Protein AF-A0A3A8IQX4-F1 (afdb_monomer)

Structure (mmCIF, N/CA/C/O backbone):
data_AF-A0A3A8IQX4-F1
#
_entry.id   AF-A0A3A8IQX4-F1
#
loop_
_atom_site.group_PDB
_atom_site.id
_atom_site.type_symbol
_atom_site.label_atom_id
_atom_site.label_alt_id
_atom_site.label_comp_id
_atom_site.label_asym_id
_atom_site.label_entity_id
_atom_site.label_seq_id
_atom_site.pdbx_PDB_ins_code
_atom_site.Cartn_x
_atom_site.Cartn_y
_atom_site.Cartn_z
_atom_site.occupancy
_atom_site.B_iso_or_equiv
_atom_site.auth_seq_id
_atom_site.auth_comp_id
_atom_site.auth_asym_id
_atom_site.auth_atom_id
_atom_site.pdbx_PDB_model_num
ATOM 1 N N . MET A 1 1 ? 31.717 -10.040 -6.404 1.00 79.94 1 MET A N 1
ATOM 2 C CA . MET A 1 1 ? 31.669 -9.132 -7.566 1.00 79.94 1 MET A CA 1
ATOM 3 C C . MET A 1 1 ? 30.307 -8.469 -7.571 1.00 79.94 1 MET A C 1
ATOM 5 O O . MET A 1 1 ? 29.307 -9.179 -7.585 1.00 79.94 1 MET A O 1
ATOM 9 N N . ARG A 1 2 ? 30.275 -7.143 -7.497 1.00 85.38 2 ARG A N 1
ATOM 10 C CA . ARG A 1 2 ? 29.082 -6.308 -7.491 1.00 85.38 2 ARG A CA 1
ATOM 11 C C . ARG A 1 2 ? 28.841 -5.728 -8.873 1.00 85.38 2 ARG A C 1
ATOM 13 O O . ARG A 1 2 ? 29.703 -5.045 -9.426 1.00 85.38 2 ARG A O 1
ATOM 20 N N . ILE A 1 3 ? 27.670 -6.006 -9.418 1.00 89.81 3 ILE A N 1
ATOM 21 C CA . ILE A 1 3 ? 27.267 -5.597 -10.757 1.00 89.81 3 ILE A CA 1
ATOM 22 C C . ILE A 1 3 ? 26.217 -4.508 -10.601 1.00 89.81 3 ILE A C 1
ATOM 24 O O . ILE A 1 3 ? 25.233 -4.714 -9.896 1.00 89.81 3 ILE A O 1
ATOM 28 N N . LEU A 1 4 ? 26.407 -3.372 -11.266 1.00 90.81 4 LEU A N 1
ATOM 29 C CA . LEU A 1 4 ? 25.441 -2.276 -11.253 1.00 90.81 4 LEU A CA 1
ATOM 30 C C . LEU A 1 4 ? 25.003 -1.938 -12.675 1.00 90.81 4 LEU A C 1
ATOM 32 O O . LEU A 1 4 ? 25.847 -1.746 -13.548 1.00 90.81 4 LEU A O 1
ATOM 36 N N . SER A 1 5 ? 23.698 -1.801 -12.910 1.00 88.44 5 SER A N 1
ATOM 37 C CA . SER A 1 5 ? 23.203 -1.213 -14.157 1.00 88.44 5 SER A CA 1
ATOM 38 C C . SER A 1 5 ? 21.914 -0.417 -13.974 1.00 88.44 5 SER A C 1
ATOM 40 O O . SER A 1 5 ? 21.082 -0.736 -13.127 1.00 88.44 5 SER A O 1
ATOM 42 N N . GLY A 1 6 ? 21.748 0.621 -14.791 1.00 88.44 6 GLY A N 1
ATOM 43 C CA . GLY A 1 6 ? 20.596 1.515 -14.767 1.00 88.44 6 GLY A CA 1
ATOM 44 C C . GLY A 1 6 ? 19.804 1.462 -16.068 1.00 88.44 6 GLY A C 1
ATOM 45 O O . GLY A 1 6 ? 20.374 1.371 -17.155 1.00 88.44 6 GLY A O 1
ATOM 46 N N . VAL A 1 7 ? 18.480 1.572 -15.968 1.00 87.88 7 VAL A N 1
ATOM 47 C CA . VAL A 1 7 ? 17.573 1.655 -17.119 1.00 87.88 7 VAL A CA 1
ATOM 48 C C . VAL A 1 7 ? 16.705 2.903 -17.035 1.00 87.88 7 VAL A C 1
ATOM 50 O O . VAL A 1 7 ? 16.004 3.141 -16.056 1.00 87.88 7 VAL A O 1
ATOM 53 N N . GLN A 1 8 ? 16.744 3.728 -18.077 1.00 89.69 8 GLN A N 1
ATOM 54 C CA . GLN A 1 8 ? 15.989 4.978 -18.109 1.00 89.69 8 GLN A CA 1
ATOM 55 C C . GLN A 1 8 ? 14.505 4.722 -18.414 1.00 89.69 8 GLN A C 1
ATOM 57 O O . GLN A 1 8 ? 14.168 4.123 -19.439 1.00 89.69 8 GLN A O 1
ATOM 62 N N . SER A 1 9 ? 13.605 5.245 -17.576 1.00 87.44 9 SER A N 1
ATOM 63 C CA . SER A 1 9 ? 12.144 5.180 -17.751 1.00 87.44 9 SER A CA 1
ATOM 64 C C . SER A 1 9 ? 11.607 6.249 -18.722 1.00 87.44 9 SER A C 1
ATOM 66 O O . SER A 1 9 ? 10.630 6.934 -18.452 1.00 87.44 9 SER A O 1
ATOM 68 N N . SER A 1 10 ? 12.246 6.413 -19.886 1.00 83.44 10 SER A N 1
ATOM 69 C CA . SER A 1 10 ? 11.900 7.444 -20.887 1.00 83.44 10 SER A CA 1
ATOM 70 C C . SER A 1 10 ? 10.901 6.984 -21.962 1.00 83.44 10 SER A C 1
ATOM 72 O O . SER A 1 10 ? 10.712 7.643 -22.981 1.00 83.44 10 SER A O 1
ATOM 74 N N . GLY A 1 11 ? 10.287 5.811 -21.787 1.00 84.75 11 GLY A N 1
ATOM 75 C CA . GLY A 1 11 ? 9.193 5.316 -22.629 1.00 84.75 11 GLY A CA 1
ATOM 76 C C . GLY A 1 11 ? 9.016 3.802 -22.523 1.00 84.75 11 GLY A C 1
ATOM 77 O O . GLY A 1 11 ? 9.846 3.126 -21.909 1.00 84.75 11 GLY A O 1
ATOM 78 N N . ARG A 1 12 ? 8.013 3.263 -23.216 1.00 85.81 12 ARG A N 1
ATOM 79 C CA . ARG A 1 12 ? 7.704 1.824 -23.211 1.00 85.81 12 ARG A CA 1
ATOM 80 C C . ARG A 1 12 ? 8.840 0.956 -23.741 1.00 85.81 12 ARG A C 1
ATOM 82 O O . ARG A 1 12 ? 9.454 1.275 -24.763 1.00 85.81 12 ARG A O 1
ATOM 89 N N . LEU A 1 13 ? 9.138 -0.139 -23.052 1.00 89.94 13 LEU A N 1
ATOM 90 C CA . LEU A 1 13 ? 10.267 -1.005 -23.395 1.00 89.94 13 LEU A CA 1
ATOM 91 C C . LEU A 1 13 ? 9.934 -1.904 -24.602 1.00 89.94 13 LEU A C 1
ATOM 93 O O . LEU A 1 13 ? 8.831 -2.435 -24.741 1.00 89.94 13 LEU A O 1
ATOM 97 N N . HIS A 1 14 ? 10.901 -2.051 -25.507 1.00 91.88 14 HIS A N 1
ATOM 98 C CA . HIS A 1 14 ? 10.761 -2.758 -26.784 1.00 91.88 14 HIS A CA 1
ATOM 99 C C . HIS A 1 14 ? 11.843 -3.832 -26.968 1.00 91.88 14 HIS A C 1
ATOM 101 O O . HIS A 1 14 ? 12.824 -3.869 -26.225 1.00 91.88 14 HIS A O 1
ATOM 107 N N . ILE A 1 15 ? 11.713 -4.691 -27.988 1.00 91.81 15 ILE A N 1
ATOM 108 C CA . ILE A 1 15 ? 12.659 -5.807 -28.214 1.00 91.81 15 ILE A CA 1
ATOM 109 C C . ILE A 1 15 ? 14.114 -5.343 -28.364 1.00 91.81 15 ILE A C 1
ATOM 111 O O . ILE A 1 15 ? 15.032 -6.035 -27.934 1.00 91.81 15 ILE A O 1
ATOM 115 N N . GLY A 1 16 ? 14.327 -4.141 -28.911 1.00 88.31 16 GLY A N 1
ATOM 116 C CA . GLY A 1 16 ? 15.653 -3.524 -28.969 1.00 88.31 16 GLY A CA 1
ATOM 117 C C . GLY A 1 16 ? 16.287 -3.310 -27.588 1.00 88.31 16 GLY A C 1
ATOM 118 O O . GLY A 1 16 ? 17.483 -3.530 -27.440 1.00 88.31 16 GLY A O 1
ATOM 119 N N . ASN A 1 17 ? 15.502 -2.948 -26.563 1.00 87.56 17 ASN A N 1
ATOM 120 C CA . ASN A 1 17 ? 15.999 -2.860 -25.186 1.00 87.56 17 ASN A CA 1
ATOM 121 C C . ASN A 1 17 ? 16.310 -4.253 -24.625 1.00 87.56 17 ASN A C 1
ATOM 123 O O . ASN A 1 17 ? 17.334 -4.437 -23.969 1.00 87.56 17 ASN A O 1
ATOM 127 N N . TYR A 1 18 ? 15.451 -5.235 -24.919 1.00 88.56 18 TYR A N 1
ATOM 128 C CA . TYR A 1 18 ? 15.611 -6.601 -24.430 1.00 88.56 18 TYR A CA 1
ATOM 129 C C . TYR A 1 18 ? 16.909 -7.254 -24.914 1.00 88.56 18 TYR A C 1
ATOM 131 O O . TYR A 1 18 ? 17.736 -7.639 -24.092 1.00 88.56 18 TYR A O 1
ATOM 139 N N . TYR A 1 19 ? 17.112 -7.335 -26.232 1.00 85.56 19 TYR A N 1
ATOM 140 C CA . TYR A 1 19 ? 18.312 -7.955 -26.808 1.00 85.56 19 TYR A CA 1
ATOM 141 C C . TYR A 1 19 ? 19.565 -7.086 -26.657 1.00 85.56 19 TYR A C 1
ATOM 143 O O . TYR A 1 19 ? 20.674 -7.616 -26.616 1.00 85.56 19 TYR A O 1
ATOM 151 N N . GLY A 1 20 ? 19.390 -5.765 -26.569 1.00 78.38 20 GLY A N 1
ATOM 152 C CA . GLY A 1 20 ? 20.499 -4.829 -26.436 1.00 78.38 20 GLY A CA 1
ATOM 153 C C . GLY A 1 20 ? 21.107 -4.759 -25.036 1.00 78.38 20 GLY A C 1
ATOM 154 O O . GLY A 1 20 ? 22.276 -4.410 -24.938 1.00 78.38 20 GLY A O 1
ATOM 155 N N . ALA A 1 21 ? 20.338 -5.044 -23.977 1.00 78.69 21 ALA A N 1
ATOM 156 C CA . ALA A 1 21 ? 20.827 -4.909 -22.601 1.00 78.69 21 ALA A CA 1
ATOM 157 C C . ALA A 1 21 ? 20.074 -5.759 -21.560 1.00 78.69 21 ALA A C 1
ATOM 159 O O . ALA A 1 21 ? 20.694 -6.386 -20.699 1.00 78.69 21 ALA A O 1
ATOM 160 N N . MET A 1 22 ? 18.733 -5.770 -21.587 1.00 85.62 22 MET A N 1
ATOM 161 C CA . MET A 1 22 ? 17.961 -6.295 -20.448 1.00 85.62 22 MET A CA 1
ATOM 162 C C . MET A 1 22 ? 18.112 -7.806 -20.265 1.00 85.62 22 MET A C 1
ATOM 164 O O . MET A 1 22 ? 18.163 -8.278 -19.131 1.00 85.62 22 MET A O 1
ATOM 168 N N . ARG A 1 23 ? 18.188 -8.568 -21.364 1.00 85.94 23 ARG A N 1
ATOM 169 C CA . ARG A 1 23 ? 18.352 -10.027 -21.320 1.00 85.94 23 ARG A CA 1
ATOM 170 C C . ARG A 1 23 ? 19.614 -10.409 -20.556 1.00 85.94 23 ARG A C 1
ATOM 172 O O . ARG A 1 23 ? 19.587 -11.328 -19.745 1.00 85.94 23 ARG A O 1
ATOM 179 N N . GLN A 1 24 ? 20.703 -9.690 -20.802 1.00 79.88 24 GLN A N 1
ATOM 180 C CA . GLN A 1 24 ? 21.977 -9.908 -20.137 1.00 79.88 24 GLN A CA 1
ATOM 181 C C . GLN A 1 24 ? 21.874 -9.564 -18.647 1.00 79.88 24 GLN A C 1
ATOM 183 O O . GLN A 1 24 ? 22.411 -10.293 -17.826 1.00 79.88 24 GLN A O 1
ATOM 188 N N . PHE A 1 25 ? 21.142 -8.512 -18.267 1.00 83.19 25 PHE A N 1
ATOM 189 C CA . PHE A 1 25 ? 20.967 -8.163 -16.849 1.00 83.19 25 PHE A CA 1
ATOM 190 C C . PHE A 1 25 ? 20.213 -9.256 -16.090 1.00 83.19 25 PHE A C 1
ATOM 192 O O . PHE A 1 25 ? 20.651 -9.682 -15.029 1.00 83.19 25 PHE A O 1
ATOM 199 N N . VAL A 1 26 ? 19.148 -9.799 -16.683 1.00 84.44 26 VAL A N 1
ATOM 200 C CA . VAL A 1 26 ? 18.434 -10.950 -16.110 1.00 84.44 26 VAL A CA 1
ATOM 201 C C . VAL A 1 26 ? 19.350 -12.177 -15.988 1.00 84.44 26 VAL A C 1
ATOM 203 O O . VAL A 1 26 ? 19.174 -12.967 -15.076 1.00 84.44 26 VAL A O 1
ATOM 206 N N . GLN A 1 27 ? 20.355 -12.349 -16.847 1.00 85.19 27 GLN A N 1
ATOM 207 C CA . GLN A 1 27 ? 21.321 -13.454 -16.733 1.00 85.19 27 GLN A CA 1
ATOM 208 C C . GLN A 1 27 ? 22.434 -13.194 -15.704 1.00 85.19 27 GLN A C 1
ATOM 210 O O . GLN A 1 27 ? 22.958 -14.130 -15.104 1.00 85.19 27 GLN A O 1
ATOM 215 N N . LEU A 1 28 ? 22.817 -11.931 -15.503 1.00 85.75 28 LEU A N 1
ATOM 216 C CA . LEU A 1 28 ? 23.880 -11.537 -14.575 1.00 85.75 28 LEU A CA 1
ATOM 217 C C . LEU A 1 28 ? 23.445 -11.614 -13.104 1.00 85.75 28 LEU A C 1
ATOM 219 O O . LEU A 1 28 ? 24.315 -11.665 -12.235 1.00 85.75 28 LEU A O 1
ATOM 223 N N . GLN A 1 29 ? 22.138 -11.684 -12.824 1.00 85.62 29 GLN A N 1
ATOM 224 C CA . GLN A 1 29 ? 21.617 -11.832 -11.459 1.00 85.62 29 GLN A CA 1
ATOM 225 C C . GLN A 1 29 ? 22.135 -13.090 -10.735 1.00 85.62 29 GLN A C 1
ATOM 227 O O . GLN A 1 29 ? 22.175 -13.110 -9.513 1.00 85.62 29 GLN A O 1
ATOM 232 N N . ASP A 1 30 ? 22.560 -14.124 -11.471 1.00 84.69 30 ASP A N 1
ATOM 233 C CA . ASP A 1 30 ? 23.095 -15.369 -10.902 1.00 84.69 30 ASP A CA 1
ATOM 234 C C . ASP A 1 30 ? 24.634 -15.356 -10.725 1.00 84.69 30 ASP A C 1
ATOM 236 O O . ASP A 1 30 ? 25.218 -16.359 -10.320 1.00 84.69 30 ASP A O 1
ATOM 240 N N . GLN A 1 31 ? 25.322 -14.248 -11.045 1.00 82.25 31 GLN A N 1
ATOM 241 C CA . GLN A 1 31 ? 26.796 -14.182 -11.117 1.00 82.25 31 GLN A CA 1
ATOM 242 C C . GLN A 1 31 ? 27.455 -13.308 -10.032 1.00 82.25 31 GLN A C 1
ATOM 244 O O . GLN A 1 31 ? 28.685 -13.215 -9.976 1.00 82.25 31 GLN A O 1
ATOM 249 N N . GLY A 1 32 ? 26.676 -12.653 -9.168 1.00 76.19 32 GLY A N 1
ATOM 250 C CA . GLY A 1 32 ? 27.198 -11.783 -8.115 1.00 76.19 32 GLY A CA 1
ATOM 251 C C . GLY A 1 32 ? 26.120 -10.955 -7.418 1.00 76.19 32 GLY A C 1
ATOM 252 O O . GLY A 1 32 ? 24.932 -11.207 -7.583 1.00 76.19 32 GLY A O 1
ATOM 253 N N . GLU A 1 33 ? 26.540 -9.944 -6.653 1.00 82.19 33 GLU A N 1
ATOM 254 C CA . GLU A 1 33 ? 25.617 -8.975 -6.049 1.00 82.19 33 GLU A CA 1
ATOM 255 C C . GLU A 1 33 ? 25.094 -8.041 -7.145 1.00 82.19 33 GLU A C 1
ATOM 257 O O . GLU A 1 33 ? 25.796 -7.123 -7.581 1.00 82.19 33 GLU A O 1
ATOM 262 N N . ALA A 1 34 ? 23.887 -8.311 -7.631 1.00 85.94 34 ALA A N 1
ATOM 263 C CA . ALA A 1 34 ? 23.292 -7.588 -8.741 1.00 85.94 34 ALA A CA 1
ATOM 264 C C . ALA A 1 34 ? 22.399 -6.439 -8.252 1.00 85.94 34 ALA A C 1
ATOM 266 O O . ALA A 1 34 ? 21.385 -6.660 -7.590 1.00 85.94 34 ALA A O 1
ATOM 267 N N . TYR A 1 35 ? 22.770 -5.215 -8.623 1.00 86.75 35 TYR A N 1
ATOM 268 C CA . TYR A 1 35 ? 22.029 -3.989 -8.356 1.00 86.75 35 TYR A CA 1
ATOM 269 C C . TYR A 1 35 ? 21.531 -3.398 -9.673 1.00 86.75 35 TYR A C 1
ATOM 271 O O . TYR A 1 35 ? 22.310 -3.011 -10.548 1.00 86.75 35 TYR A O 1
ATOM 279 N N . TYR A 1 36 ? 20.217 -3.302 -9.809 1.00 89.19 36 TYR A N 1
ATOM 280 C CA . TYR A 1 36 ? 19.560 -2.713 -10.963 1.00 89.19 36 TYR A CA 1
ATOM 281 C C . TYR A 1 36 ? 18.672 -1.565 -10.522 1.00 89.19 36 TYR A C 1
ATOM 283 O O . TYR A 1 36 ? 17.944 -1.676 -9.537 1.00 89.19 36 TYR A O 1
ATOM 291 N N . PHE A 1 37 ? 18.697 -0.464 -11.266 1.00 88.31 37 PHE A N 1
ATOM 292 C CA . PHE A 1 37 ? 17.878 0.687 -10.916 1.00 88.31 37 PHE A CA 1
ATOM 293 C C . PHE A 1 37 ? 17.123 1.283 -12.090 1.00 88.31 37 PHE A C 1
ATOM 295 O O . PHE A 1 37 ? 17.613 1.355 -13.219 1.00 88.31 37 PHE A O 1
ATOM 302 N N . ILE A 1 38 ? 15.913 1.754 -11.800 1.00 92.56 38 ILE A N 1
ATOM 303 C CA . ILE A 1 38 ? 15.124 2.563 -12.719 1.00 92.56 38 ILE A CA 1
ATOM 304 C C . ILE A 1 38 ? 15.615 4.005 -12.606 1.00 92.56 38 ILE A C 1
ATOM 306 O O . ILE A 1 38 ? 15.347 4.686 -11.617 1.00 92.56 38 ILE A O 1
ATOM 310 N N . ALA A 1 39 ? 16.346 4.461 -13.621 1.00 94.06 39 ALA A N 1
ATOM 311 C CA . ALA A 1 39 ? 16.978 5.773 -13.723 1.00 94.06 39 ALA A CA 1
ATOM 312 C C . ALA A 1 39 ? 15.944 6.880 -14.018 1.00 94.06 39 ALA A C 1
ATOM 314 O O . ALA A 1 39 ? 15.927 7.481 -15.099 1.00 94.06 39 ALA A O 1
ATOM 315 N N . ASN A 1 40 ? 15.022 7.105 -13.078 1.00 93.38 40 ASN A N 1
ATOM 316 C CA . ASN A 1 40 ? 13.896 8.018 -13.248 1.00 93.38 40 ASN A CA 1
ATOM 317 C C . ASN A 1 40 ? 14.264 9.502 -13.074 1.00 93.38 40 ASN A C 1
ATOM 319 O O . ASN A 1 40 ? 13.596 10.326 -13.692 1.00 93.38 40 ASN A O 1
ATOM 323 N N . TYR A 1 41 ? 15.353 9.870 -12.382 1.00 95.00 41 TYR A N 1
ATOM 324 C CA . TYR A 1 41 ? 15.871 11.246 -12.462 1.00 95.00 41 TYR A CA 1
ATOM 325 C C . TYR A 1 41 ? 16.457 11.539 -13.843 1.00 95.00 41 TYR A C 1
ATOM 327 O O . TYR A 1 41 ? 16.159 12.579 -14.428 1.00 95.00 41 TYR A O 1
ATOM 335 N N . HIS A 1 42 ? 17.206 10.598 -14.429 1.00 93.69 42 HIS A N 1
ATOM 336 C CA . HIS A 1 42 ? 17.694 10.745 -15.809 1.00 93.69 42 HIS A CA 1
ATOM 337 C C . HIS A 1 42 ? 16.549 10.852 -16.825 1.00 93.69 42 HIS A C 1
ATOM 339 O O . HIS A 1 42 ? 16.681 11.540 -17.840 1.00 93.69 42 HIS A O 1
ATOM 345 N N . ALA A 1 43 ? 15.410 10.196 -16.575 1.00 92.00 43 ALA A N 1
ATOM 346 C CA . ALA A 1 43 ? 14.222 10.283 -17.427 1.00 92.00 43 ALA A CA 1
ATOM 347 C C . ALA A 1 43 ? 13.637 11.704 -17.505 1.00 92.00 43 ALA A C 1
ATOM 349 O O . ALA A 1 43 ? 13.133 12.073 -18.569 1.00 92.00 43 ALA A O 1
ATOM 350 N N . LEU A 1 44 ? 13.787 12.525 -16.457 1.00 91.38 44 LEU A N 1
ATOM 351 C CA . LEU A 1 44 ? 13.270 13.901 -16.408 1.00 91.38 44 LEU A CA 1
ATOM 352 C C . LEU A 1 44 ? 13.893 14.830 -17.456 1.00 91.38 44 LEU A C 1
ATOM 354 O O . LEU A 1 44 ? 13.298 15.852 -17.790 1.00 91.38 44 LEU A O 1
ATOM 358 N N . ASN A 1 45 ? 15.049 14.470 -18.024 1.00 87.12 45 ASN A N 1
ATOM 359 C CA . ASN A 1 45 ? 15.644 15.195 -19.151 1.00 87.12 45 ASN A CA 1
ATOM 360 C C . ASN A 1 45 ? 14.785 15.129 -20.424 1.00 87.12 45 ASN A C 1
ATOM 362 O O . ASN A 1 45 ? 14.911 15.983 -21.296 1.00 87.12 45 ASN A O 1
ATOM 366 N N . THR A 1 46 ? 13.930 14.111 -20.547 1.00 84.00 46 THR A N 1
ATOM 367 C CA . THR A 1 46 ? 13.123 13.849 -21.751 1.00 84.00 46 THR A CA 1
ATOM 368 C C . THR A 1 46 ? 11.628 13.707 -21.472 1.00 84.00 46 THR A C 1
ATOM 370 O O . THR A 1 46 ? 10.824 14.003 -22.347 1.00 84.00 46 THR A O 1
ATOM 373 N N . VAL A 1 47 ? 11.238 13.276 -20.269 1.00 89.31 47 VAL A N 1
ATOM 374 C CA . VAL A 1 47 ? 9.839 13.104 -19.855 1.00 89.31 47 VAL A CA 1
ATOM 375 C C . VAL A 1 47 ? 9.495 14.218 -18.874 1.00 89.31 47 VAL A C 1
ATOM 377 O O . VAL A 1 47 ? 9.913 14.188 -17.720 1.00 89.31 47 VAL A O 1
ATOM 380 N N . ARG A 1 48 ? 8.768 15.230 -19.355 1.00 87.75 48 ARG A N 1
ATOM 381 C CA . ARG A 1 48 ? 8.381 16.410 -18.560 1.00 87.75 48 ARG A CA 1
ATOM 382 C C . ARG A 1 48 ? 6.975 16.307 -17.962 1.00 87.75 48 ARG A C 1
ATOM 384 O O . ARG A 1 48 ? 6.635 17.089 -17.084 1.00 87.75 48 ARG A O 1
ATOM 391 N N . GLU A 1 49 ? 6.167 15.353 -18.422 1.00 89.38 49 GLU A N 1
ATOM 392 C CA . GLU A 1 49 ? 4.819 15.124 -17.905 1.00 89.38 49 GLU A CA 1
ATOM 393 C C . GLU A 1 49 ? 4.863 14.245 -16.634 1.00 89.38 49 GLU A C 1
ATOM 395 O O . GLU A 1 49 ? 5.340 13.108 -16.709 1.00 89.38 49 GLU A O 1
ATOM 400 N N . PRO A 1 50 ? 4.362 14.721 -15.473 1.00 81.62 50 PRO A N 1
ATOM 401 C CA . PRO A 1 50 ? 4.513 14.013 -14.198 1.00 81.62 50 PRO A CA 1
ATOM 402 C C . PRO A 1 50 ? 3.845 12.636 -14.159 1.00 81.62 50 PRO A C 1
ATOM 404 O O . PRO A 1 50 ? 4.465 11.665 -13.726 1.00 81.62 50 PRO A O 1
ATOM 407 N N . LYS A 1 51 ? 2.597 12.540 -14.640 1.00 75.69 51 LYS A N 1
ATOM 408 C CA . LYS A 1 51 ? 1.840 11.278 -14.656 1.00 75.69 51 LYS A CA 1
ATOM 409 C C . LYS A 1 51 ? 2.543 10.240 -15.523 1.00 75.69 51 LYS A C 1
ATOM 411 O O . LYS A 1 51 ? 2.835 9.142 -15.059 1.00 75.69 51 LYS A O 1
ATOM 416 N N . LEU A 1 52 ? 2.937 10.643 -16.728 1.00 84.31 52 LEU A N 1
ATOM 417 C CA . LEU A 1 52 ? 3.681 9.790 -17.645 1.00 84.31 52 LEU A CA 1
ATOM 418 C C . LEU A 1 52 ? 5.021 9.324 -17.048 1.00 84.31 52 LEU A C 1
ATOM 420 O O . LEU A 1 52 ? 5.388 8.163 -17.197 1.00 84.31 52 LEU A O 1
ATOM 424 N N . ALA A 1 53 ? 5.755 10.185 -16.336 1.00 82.94 53 ALA A N 1
ATOM 425 C CA . ALA A 1 53 ? 7.011 9.797 -15.687 1.00 82.94 53 ALA A CA 1
ATOM 426 C C . ALA A 1 53 ? 6.811 8.721 -14.602 1.00 82.94 53 ALA A C 1
ATOM 428 O O . ALA A 1 53 ? 7.610 7.782 -14.496 1.00 82.94 53 ALA A O 1
ATOM 429 N N . GLN A 1 54 ? 5.739 8.831 -13.812 1.00 76.00 54 GLN A N 1
ATOM 430 C CA . GLN A 1 54 ? 5.374 7.830 -12.805 1.00 76.00 54 GLN A CA 1
ATOM 431 C C . GLN A 1 54 ? 4.958 6.508 -13.458 1.00 76.00 54 GLN A C 1
ATOM 433 O O . GLN A 1 54 ? 5.474 5.449 -13.090 1.00 76.00 54 GLN A O 1
ATOM 438 N N . GLU A 1 55 ? 4.090 6.576 -14.470 1.00 78.94 55 GLU A N 1
ATOM 439 C CA . GLU A 1 55 ? 3.628 5.418 -15.237 1.00 78.94 55 GLU A CA 1
ATOM 440 C C . GLU A 1 55 ? 4.799 4.653 -15.855 1.00 78.94 55 GLU A C 1
ATOM 442 O O . GLU A 1 55 ? 4.935 3.451 -15.633 1.00 78.94 55 GLU A O 1
ATOM 447 N N . LEU A 1 56 ? 5.703 5.347 -16.551 1.00 87.19 56 LEU A N 1
ATOM 448 C CA . LEU A 1 56 ? 6.862 4.731 -17.198 1.00 87.19 56 LEU A CA 1
ATOM 449 C C . LEU A 1 56 ? 7.855 4.136 -16.195 1.00 87.19 56 LEU A C 1
ATOM 451 O O . LEU A 1 56 ? 8.520 3.144 -16.496 1.00 87.19 56 LEU A O 1
ATOM 455 N N . THR A 1 57 ? 7.962 4.718 -15.000 1.00 84.75 57 THR A N 1
ATOM 456 C CA . THR A 1 57 ? 8.796 4.173 -13.920 1.00 84.75 57 THR A CA 1
ATOM 457 C C . THR A 1 57 ? 8.221 2.853 -13.407 1.00 84.75 57 THR A C 1
ATOM 459 O O . THR A 1 57 ? 8.952 1.865 -13.304 1.00 84.75 57 THR A O 1
ATOM 462 N N . ARG A 1 58 ? 6.906 2.804 -13.154 1.00 80.88 58 ARG A N 1
ATOM 463 C CA . ARG A 1 58 ? 6.204 1.573 -12.758 1.00 80.88 58 ARG A CA 1
ATOM 464 C C . ARG A 1 58 ? 6.260 0.520 -13.865 1.00 80.88 58 ARG A C 1
ATOM 466 O O . ARG A 1 58 ? 6.541 -0.646 -13.593 1.00 80.88 58 ARG A O 1
ATOM 473 N N . GLU A 1 59 ? 6.038 0.927 -15.111 1.00 84.00 59 GLU A N 1
ATOM 474 C CA . GLU A 1 59 ? 6.082 0.046 -16.279 1.00 84.00 59 GLU A CA 1
ATOM 475 C C . GLU A 1 59 ? 7.467 -0.587 -16.451 1.00 84.00 59 GLU A C 1
ATOM 477 O O . GLU A 1 59 ? 7.565 -1.790 -16.700 1.00 84.00 59 GLU A O 1
ATOM 482 N N . ALA A 1 60 ? 8.541 0.187 -16.266 1.00 87.81 60 ALA A N 1
ATOM 483 C CA . ALA A 1 60 ? 9.902 -0.329 -16.339 1.00 87.81 60 ALA A CA 1
ATOM 484 C C . ALA A 1 60 ? 10.158 -1.400 -15.268 1.00 87.81 60 ALA A C 1
ATOM 486 O O . ALA A 1 60 ? 10.642 -2.481 -15.603 1.00 87.81 60 ALA A O 1
ATOM 487 N N . ALA A 1 61 ? 9.768 -1.153 -14.013 1.00 85.50 61 ALA A N 1
ATOM 488 C CA . ALA A 1 61 ? 9.913 -2.133 -12.935 1.00 85.50 61 ALA A CA 1
ATOM 489 C C . ALA A 1 61 ? 9.139 -3.432 -13.227 1.00 8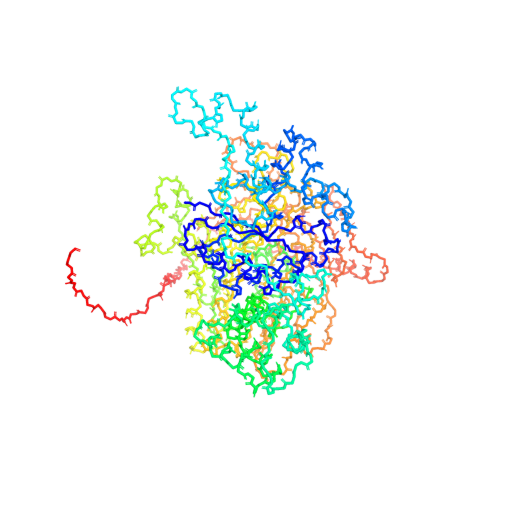5.50 61 ALA A C 1
ATOM 491 O O . ALA A 1 61 ? 9.720 -4.519 -13.209 1.00 85.50 61 ALA A O 1
ATOM 492 N N . LEU A 1 62 ? 7.858 -3.318 -13.597 1.00 83.31 62 LEU A N 1
ATOM 493 C CA . LEU A 1 62 ? 7.027 -4.465 -13.977 1.00 83.31 62 LEU A CA 1
ATOM 494 C C . LEU A 1 62 ? 7.633 -5.253 -15.138 1.00 83.31 62 LEU A C 1
ATOM 496 O O . LEU A 1 62 ? 7.592 -6.481 -15.134 1.00 83.31 62 LEU A O 1
ATOM 500 N N . THR A 1 63 ? 8.222 -4.567 -16.118 1.00 88.19 63 THR A N 1
ATOM 501 C CA . THR A 1 63 ? 8.858 -5.204 -17.275 1.00 88.19 63 THR A CA 1
ATOM 502 C C . THR A 1 63 ? 10.017 -6.102 -16.840 1.00 88.19 63 THR A C 1
ATOM 504 O O . THR A 1 63 ? 10.080 -7.247 -17.280 1.00 88.19 63 THR A O 1
ATOM 507 N N . TYR A 1 64 ? 10.901 -5.643 -15.948 1.00 86.00 64 TYR A N 1
ATOM 508 C CA . TYR A 1 64 ? 12.011 -6.468 -15.451 1.00 86.00 64 TYR A CA 1
ATOM 509 C C . TYR A 1 64 ? 11.534 -7.692 -14.668 1.00 86.00 64 TYR A C 1
ATOM 511 O O . TYR A 1 64 ? 12.007 -8.799 -14.925 1.00 86.00 64 TYR A O 1
ATOM 519 N N . LEU A 1 65 ? 10.561 -7.512 -13.772 1.00 83.31 65 LEU A N 1
ATOM 520 C CA . LEU A 1 65 ? 9.971 -8.616 -13.006 1.00 83.31 65 LEU A CA 1
ATOM 521 C C . LEU A 1 65 ? 9.314 -9.651 -13.929 1.00 83.31 65 LEU A C 1
ATOM 523 O O . LEU A 1 65 ? 9.505 -10.856 -13.774 1.00 83.31 65 LEU A O 1
ATOM 527 N N . SER A 1 66 ? 8.593 -9.175 -14.944 1.00 85.94 66 SER A N 1
ATOM 528 C CA . SER A 1 66 ? 7.926 -10.019 -15.939 1.00 85.94 66 SER A CA 1
ATOM 529 C C . SER A 1 66 ? 8.920 -10.805 -16.794 1.00 85.94 66 SER A C 1
ATOM 531 O O . SER A 1 66 ? 8.656 -11.946 -17.159 1.00 85.94 66 SER A O 1
ATOM 533 N N . LEU A 1 67 ? 10.083 -10.220 -17.093 1.00 88.12 67 LEU A N 1
ATOM 534 C CA . LEU A 1 67 ? 11.157 -10.861 -17.857 1.00 88.12 67 LEU A CA 1
ATOM 535 C C . LEU A 1 67 ? 12.006 -11.843 -17.031 1.00 88.12 67 LEU A C 1
ATOM 537 O O . LEU A 1 67 ? 12.910 -12.461 -17.591 1.00 88.12 67 LEU A O 1
ATOM 541 N N . GLY A 1 68 ? 11.715 -12.012 -15.736 1.00 83.12 68 GLY A N 1
ATOM 542 C CA . GLY A 1 68 ? 12.362 -13.008 -14.882 1.00 83.12 68 GLY A CA 1
ATOM 543 C C . GLY A 1 68 ? 13.466 -12.467 -13.977 1.00 83.12 68 GLY A C 1
ATOM 544 O O . GLY A 1 68 ? 14.261 -13.257 -13.469 1.00 83.12 68 GLY A O 1
ATOM 545 N N . LEU A 1 69 ? 13.534 -11.150 -13.756 1.00 82.50 69 LEU A N 1
ATOM 546 C CA . LEU A 1 69 ? 14.336 -10.617 -12.658 1.00 82.50 69 LEU A CA 1
ATOM 547 C C . LEU A 1 69 ? 13.711 -11.051 -11.323 1.00 82.50 69 LEU A C 1
ATOM 549 O O . LEU A 1 69 ? 12.532 -10.786 -11.082 1.00 82.50 69 LEU A O 1
ATOM 553 N N . ASP A 1 70 ? 14.488 -11.725 -10.479 1.00 79.06 70 ASP A N 1
ATOM 554 C CA . ASP A 1 70 ? 14.047 -12.233 -9.183 1.00 79.06 70 ASP A CA 1
ATOM 555 C C . ASP A 1 70 ? 14.506 -11.288 -8.055 1.00 79.06 70 ASP A C 1
ATOM 557 O O . ASP A 1 70 ? 15.712 -11.193 -7.801 1.00 79.06 70 ASP A O 1
ATOM 561 N N . PRO A 1 71 ? 13.582 -10.613 -7.338 1.00 72.75 71 PRO A N 1
ATOM 562 C CA . PRO A 1 71 ? 13.920 -9.747 -6.205 1.00 72.75 71 PRO A CA 1
ATOM 563 C C . PRO A 1 71 ? 14.650 -10.458 -5.058 1.00 72.75 71 PRO A C 1
ATOM 565 O O . PRO A 1 71 ? 15.243 -9.800 -4.207 1.00 72.75 71 PRO A O 1
ATOM 568 N N . LYS A 1 72 ? 14.615 -11.797 -5.012 1.00 72.94 72 LYS A N 1
ATOM 569 C CA . LYS A 1 72 ? 15.381 -12.589 -4.039 1.00 72.94 72 LYS A CA 1
ATOM 570 C C . LYS A 1 72 ? 16.857 -12.728 -4.417 1.00 72.94 72 LYS A C 1
ATOM 572 O O . LYS A 1 72 ? 17.663 -13.089 -3.565 1.00 72.94 72 LYS A O 1
ATOM 577 N N . LYS A 1 73 ? 17.209 -12.476 -5.680 1.00 76.75 73 LYS A N 1
ATOM 578 C CA . LYS A 1 73 ? 18.568 -12.630 -6.223 1.00 76.75 73 LYS A CA 1
ATOM 579 C C . LYS A 1 73 ? 19.220 -11.301 -6.589 1.00 76.75 73 LYS A C 1
ATOM 581 O O . LYS A 1 73 ? 20.433 -11.167 -6.472 1.00 76.75 73 LYS A O 1
ATOM 586 N N . ALA A 1 74 ? 18.426 -10.331 -7.033 1.00 79.00 74 ALA A N 1
ATOM 587 C CA . ALA A 1 74 ? 18.896 -9.015 -7.438 1.00 79.00 74 ALA A CA 1
ATOM 588 C C . ALA A 1 74 ? 18.092 -7.905 -6.763 1.00 79.00 74 ALA A C 1
ATOM 590 O O . ALA A 1 74 ? 16.874 -7.993 -6.616 1.00 79.00 74 ALA A O 1
ATOM 591 N N . VAL A 1 75 ? 18.777 -6.818 -6.421 1.00 78.75 75 VAL A N 1
ATOM 592 C CA . VAL A 1 75 ? 18.144 -5.606 -5.905 1.00 78.75 75 VAL A CA 1
ATOM 593 C C . VAL A 1 75 ? 17.644 -4.790 -7.092 1.00 78.75 75 VAL A C 1
ATOM 595 O O . VAL A 1 75 ? 18.441 -4.365 -7.926 1.00 78.75 75 VAL A O 1
ATOM 598 N N . LEU A 1 76 ? 16.333 -4.558 -7.167 1.00 83.25 76 LEU A N 1
ATOM 599 C CA . LEU A 1 76 ? 15.714 -3.637 -8.120 1.00 83.25 76 LEU A CA 1
ATOM 600 C C . LEU A 1 76 ? 15.133 -2.442 -7.364 1.00 83.25 76 LEU A C 1
ATOM 602 O O . LEU A 1 76 ? 14.273 -2.626 -6.508 1.00 83.25 76 LEU A O 1
ATOM 606 N N . PHE A 1 77 ? 15.561 -1.226 -7.694 1.00 79.06 77 PHE A N 1
ATOM 607 C CA . PHE A 1 77 ? 15.115 -0.015 -6.995 1.00 79.06 77 PHE A CA 1
ATOM 608 C C . PHE A 1 77 ? 14.896 1.170 -7.944 1.00 79.06 77 PHE A C 1
ATOM 610 O O . PHE A 1 77 ? 15.282 1.135 -9.112 1.00 79.06 77 PHE A O 1
ATOM 617 N N . ARG A 1 78 ? 14.243 2.237 -7.473 1.00 85.12 78 ARG A N 1
ATOM 618 C CA . ARG A 1 78 ? 14.106 3.491 -8.235 1.00 85.12 78 ARG A CA 1
ATOM 619 C C . ARG A 1 78 ? 15.234 4.438 -7.847 1.00 85.12 78 ARG A C 1
ATOM 621 O O . ARG A 1 78 ? 15.519 4.602 -6.668 1.00 85.12 78 ARG A O 1
ATOM 628 N N . GLN A 1 79 ? 15.834 5.108 -8.828 1.00 92.31 79 GLN A N 1
ATOM 629 C CA . GLN A 1 79 ? 16.894 6.092 -8.585 1.00 92.31 79 GLN A CA 1
ATOM 630 C C . GLN A 1 79 ? 16.433 7.193 -7.621 1.00 92.31 79 GLN A C 1
ATOM 632 O O . GLN A 1 79 ? 17.173 7.578 -6.724 1.00 92.31 79 GLN A O 1
ATOM 637 N N . SER A 1 80 ? 15.188 7.654 -7.766 1.00 86.31 80 SER A N 1
ATOM 638 C CA . SER A 1 80 ? 14.593 8.672 -6.899 1.00 86.31 80 SER A CA 1
ATOM 639 C C . SER A 1 80 ? 14.450 8.269 -5.441 1.00 86.31 80 SER A C 1
ATOM 641 O O . SER A 1 80 ? 14.254 9.155 -4.610 1.00 86.31 80 SER A O 1
ATOM 643 N N . ASP A 1 81 ? 14.494 6.975 -5.133 1.00 77.44 81 ASP A N 1
ATOM 644 C CA . ASP A 1 81 ? 14.336 6.497 -3.765 1.00 77.44 81 ASP A CA 1
ATOM 645 C C . ASP A 1 81 ? 15.660 6.610 -3.009 1.00 77.44 81 ASP A C 1
ATOM 647 O O . ASP A 1 81 ? 15.627 6.791 -1.807 1.00 77.44 81 ASP A O 1
ATOM 651 N N . VAL A 1 82 ? 16.812 6.629 -3.692 1.00 81.12 82 VAL A N 1
ATOM 652 C CA . VAL A 1 82 ? 18.140 6.773 -3.070 1.00 81.12 82 VAL A CA 1
ATOM 653 C C . VAL A 1 82 ? 18.614 8.218 -3.171 1.00 81.12 82 VAL A C 1
ATOM 655 O O . VAL A 1 82 ? 19.230 8.623 -4.155 1.00 81.12 82 VAL A O 1
ATOM 658 N N . LYS A 1 83 ? 18.287 9.036 -2.164 1.00 86.38 83 LYS A N 1
ATOM 659 C CA . LYS A 1 83 ? 18.542 10.490 -2.190 1.00 86.38 83 LYS A CA 1
ATOM 660 C C . LYS A 1 83 ? 20.032 10.833 -2.110 1.00 86.38 83 LYS A C 1
ATOM 662 O O . LYS A 1 83 ? 20.442 11.864 -2.639 1.00 86.38 83 LYS A O 1
ATOM 667 N N . GLU A 1 84 ? 20.841 9.948 -1.536 1.00 90.44 84 GLU A N 1
ATOM 668 C CA . GLU A 1 84 ? 22.299 10.056 -1.410 1.00 90.44 84 GLU A CA 1
ATOM 669 C C . GLU A 1 84 ? 22.972 10.234 -2.773 1.00 90.44 84 GLU A C 1
ATOM 671 O O . GLU A 1 84 ? 24.029 10.854 -2.876 1.00 90.44 84 GLU A O 1
ATOM 676 N N . VAL A 1 85 ? 22.344 9.753 -3.851 1.00 90.94 85 VAL A N 1
ATOM 677 C CA . VAL A 1 85 ? 22.867 9.941 -5.204 1.00 90.94 85 VAL A CA 1
ATOM 678 C C . VAL A 1 85 ? 22.867 11.406 -5.636 1.00 90.94 85 VAL A C 1
ATOM 680 O O . VAL A 1 85 ? 23.769 11.831 -6.355 1.00 90.94 85 VAL A O 1
ATOM 683 N N . ALA A 1 86 ? 21.901 12.201 -5.164 1.00 91.38 86 ALA A N 1
ATOM 684 C CA . ALA A 1 86 ? 21.839 13.634 -5.430 1.00 91.38 86 ALA A CA 1
ATOM 685 C C . ALA A 1 86 ? 22.887 14.404 -4.609 1.00 91.38 86 ALA A C 1
ATOM 687 O O . ALA A 1 86 ? 23.485 15.359 -5.109 1.00 91.38 86 ALA A O 1
ATOM 688 N N . GLU A 1 87 ? 23.153 13.963 -3.376 1.00 94.94 87 GLU A N 1
ATOM 689 C CA . GLU A 1 87 ? 24.219 14.520 -2.541 1.00 94.94 87 GLU A CA 1
ATOM 690 C C . GLU A 1 87 ? 25.600 14.223 -3.141 1.00 94.94 87 GLU A C 1
ATOM 692 O O . GLU A 1 87 ? 26.394 15.140 -3.361 1.00 94.94 87 GLU A O 1
ATOM 697 N N . LEU A 1 88 ? 25.861 12.965 -3.516 1.00 95.12 88 LEU A N 1
ATOM 698 C CA . LEU A 1 88 ? 27.108 12.582 -4.175 1.00 95.12 88 LEU A CA 1
ATOM 699 C C . LEU A 1 88 ? 27.268 13.267 -5.539 1.00 95.12 88 LEU A C 1
ATOM 701 O O . LEU A 1 88 ? 28.376 13.665 -5.888 1.00 95.12 88 LEU A O 1
ATOM 705 N N . TYR A 1 89 ? 26.184 13.459 -6.293 1.00 97.50 89 TYR A N 1
ATOM 706 C CA . TYR A 1 89 ? 26.187 14.244 -7.530 1.00 97.50 89 TYR A CA 1
ATOM 707 C C . TYR A 1 89 ? 26.726 15.664 -7.311 1.00 97.50 89 TYR A C 1
ATOM 709 O O . TYR A 1 89 ? 27.595 16.108 -8.067 1.00 97.50 89 TYR A O 1
ATOM 717 N N . TRP A 1 90 ? 26.263 16.359 -6.266 1.00 97.38 90 TRP A N 1
ATOM 718 C CA . TRP A 1 90 ? 26.769 17.690 -5.927 1.00 97.38 90 TRP A CA 1
ATOM 719 C C . TRP A 1 90 ? 28.241 17.646 -5.512 1.00 97.38 90 TRP A C 1
ATOM 721 O O . TRP A 1 90 ? 29.053 18.408 -6.040 1.00 97.38 90 TRP A O 1
ATOM 731 N N . ILE A 1 91 ? 28.600 16.719 -4.617 1.00 96.94 91 ILE A N 1
ATOM 732 C CA . ILE A 1 91 ? 29.972 16.547 -4.124 1.00 96.94 91 ILE A CA 1
ATOM 733 C C . ILE A 1 91 ? 30.937 16.295 -5.290 1.00 96.94 91 ILE A C 1
ATOM 735 O O . ILE A 1 91 ? 31.946 16.991 -5.416 1.00 96.94 91 ILE A O 1
ATOM 739 N N . LEU A 1 92 ? 30.611 15.357 -6.184 1.00 96.62 92 LEU A N 1
ATOM 740 C CA . LEU A 1 92 ? 31.402 15.072 -7.384 1.00 96.62 92 LEU A CA 1
ATOM 741 C C . LEU A 1 92 ? 31.488 16.290 -8.302 1.00 96.62 92 LEU A C 1
ATOM 743 O O . LEU A 1 92 ? 32.565 16.593 -8.816 1.00 96.62 92 LEU A O 1
ATOM 747 N N . GLY A 1 93 ? 30.385 17.022 -8.470 1.00 95.62 93 GLY A N 1
ATOM 748 C CA . GLY A 1 93 ? 30.329 18.244 -9.269 1.00 95.62 93 GLY A CA 1
ATOM 749 C C . GLY A 1 93 ? 31.397 19.274 -8.888 1.00 95.62 93 GLY A C 1
ATOM 750 O O . GLY A 1 93 ? 31.916 19.954 -9.771 1.00 95.62 93 GLY A O 1
ATOM 751 N N . THR A 1 94 ? 31.809 19.334 -7.616 1.00 95.19 94 THR A N 1
ATOM 752 C CA . THR A 1 94 ? 32.857 20.262 -7.148 1.00 95.19 94 THR A CA 1
ATOM 753 C C . THR A 1 94 ? 34.253 19.970 -7.714 1.00 95.19 94 THR A C 1
ATOM 755 O O . THR A 1 94 ? 35.093 20.869 -7.767 1.00 95.19 94 THR A O 1
ATOM 758 N N . VAL A 1 95 ? 34.511 18.740 -8.179 1.00 94.50 95 VAL A N 1
ATOM 759 C CA . VAL A 1 95 ? 35.794 18.347 -8.784 1.00 94.50 95 VAL A CA 1
ATOM 760 C C . VAL A 1 95 ? 35.716 18.170 -10.301 1.00 94.50 95 VAL A C 1
ATOM 762 O O . VAL A 1 95 ? 36.762 18.075 -10.951 1.00 94.50 95 VAL A O 1
ATOM 765 N N . VAL A 1 96 ? 34.525 18.166 -10.906 1.00 95.31 96 VAL A N 1
ATOM 766 C CA . VAL A 1 96 ? 34.356 17.983 -12.357 1.00 95.31 96 VAL A CA 1
ATOM 767 C C . VAL A 1 96 ? 34.742 19.255 -13.129 1.00 95.31 96 VAL A C 1
ATOM 769 O O . VAL A 1 96 ? 34.124 20.301 -12.947 1.00 95.31 96 VAL A O 1
ATOM 772 N N . PRO A 1 97 ? 35.724 19.201 -14.053 1.00 92.12 97 PRO A N 1
ATOM 773 C CA . PRO A 1 97 ? 35.980 20.315 -14.962 1.00 92.12 97 PRO A CA 1
ATOM 774 C C . PRO A 1 97 ? 34.813 20.507 -15.935 1.00 92.12 97 PRO A C 1
ATOM 776 O O . PRO A 1 97 ? 34.422 19.563 -16.625 1.00 92.12 97 PRO A O 1
ATOM 779 N N . GLN A 1 98 ? 34.333 21.743 -16.082 1.00 91.50 98 GLN A N 1
ATOM 780 C CA . GLN A 1 98 ? 33.276 22.088 -17.042 1.00 91.50 98 GLN A CA 1
ATOM 781 C C . GLN A 1 98 ? 33.609 21.635 -18.478 1.00 91.50 98 GLN A C 1
ATOM 783 O O . GLN A 1 98 ? 32.747 21.117 -19.187 1.00 91.50 98 GLN A O 1
ATOM 788 N N . SER A 1 99 ? 34.881 21.728 -18.883 1.00 91.25 99 SER A N 1
ATOM 789 C CA . SER A 1 99 ? 35.345 21.315 -20.214 1.00 91.25 99 SER A CA 1
ATOM 790 C C . SER A 1 99 ? 35.187 19.815 -20.494 1.00 91.25 99 SER A C 1
ATOM 792 O O . SER A 1 99 ? 35.181 19.410 -21.657 1.00 91.25 99 SER A O 1
ATOM 794 N N . ASN A 1 100 ? 35.061 18.956 -19.474 1.00 90.00 100 ASN A N 1
ATOM 795 C CA . ASN A 1 100 ? 34.739 17.541 -19.688 1.00 90.00 100 ASN A CA 1
ATOM 796 C C . ASN A 1 100 ? 33.295 17.384 -20.174 1.00 90.00 100 ASN A C 1
ATOM 798 O O . ASN A 1 100 ? 33.047 16.625 -21.108 1.00 90.00 100 ASN A O 1
ATOM 802 N N . LEU A 1 101 ? 32.369 18.149 -19.592 1.00 91.69 101 LEU A N 1
ATOM 803 C CA . LEU A 1 101 ? 30.946 18.112 -19.932 1.00 91.69 101 LEU A CA 1
ATOM 804 C C . LEU A 1 101 ? 30.685 18.711 -21.321 1.00 91.69 101 LEU A C 1
ATOM 806 O O . LEU A 1 101 ? 29.981 18.114 -22.129 1.00 91.69 101 LEU A O 1
ATOM 810 N N . GLU A 1 102 ? 31.347 19.820 -21.662 1.00 88.56 102 GLU A N 1
ATOM 811 C CA . GLU A 1 102 ? 31.260 20.441 -22.997 1.00 88.56 102 GLU A CA 1
ATOM 812 C C . GLU A 1 102 ? 31.779 19.531 -24.122 1.00 88.56 102 GLU A C 1
ATOM 814 O O . GLU A 1 102 ? 31.376 19.656 -25.282 1.00 88.56 102 GLU A O 1
ATOM 819 N N . ARG A 1 103 ? 32.694 18.611 -23.795 1.00 86.00 103 ARG A N 1
ATOM 820 C CA . ARG A 1 103 ? 33.276 17.650 -24.740 1.00 86.00 103 ARG A CA 1
ATOM 821 C C . ARG A 1 103 ? 32.533 16.318 -24.793 1.00 86.00 103 ARG A C 1
ATOM 823 O O . ARG A 1 103 ? 32.843 15.538 -25.691 1.00 86.00 103 ARG A O 1
ATOM 830 N N . ALA A 1 104 ? 31.571 16.071 -23.902 1.00 87.19 104 ALA A N 1
ATOM 831 C CA . ALA A 1 104 ? 30.806 14.831 -23.888 1.00 87.19 104 ALA A CA 1
ATOM 832 C C . ALA A 1 104 ? 30.089 14.630 -25.233 1.00 87.19 104 ALA A C 1
ATOM 834 O O . ALA A 1 104 ? 29.306 15.477 -25.675 1.00 87.19 104 ALA A O 1
ATOM 835 N N . THR A 1 105 ? 30.357 13.503 -25.894 1.00 84.88 105 THR A N 1
ATOM 836 C CA . THR A 1 105 ? 29.833 13.217 -27.238 1.00 84.88 105 THR A CA 1
ATOM 837 C C . THR A 1 105 ? 28.310 13.137 -27.204 1.00 84.88 105 THR A C 1
ATOM 839 O O . THR A 1 105 ? 27.629 13.722 -28.040 1.00 84.88 105 THR A O 1
ATOM 842 N N . SER A 1 106 ? 27.760 12.530 -26.150 1.00 80.94 106 SER A N 1
ATOM 843 C CA . SER A 1 106 ? 26.317 12.409 -25.949 1.00 80.94 106 SER A CA 1
ATOM 844 C C . SER A 1 106 ? 25.591 13.747 -25.774 1.00 80.94 106 SER A C 1
ATOM 846 O O . SER A 1 106 ? 24.435 13.857 -26.180 1.00 80.94 106 SER A O 1
ATOM 848 N N . TYR A 1 107 ? 26.240 14.758 -25.185 1.00 87.38 107 TYR A N 1
ATOM 849 C CA . TYR A 1 107 ? 25.691 16.112 -25.080 1.00 87.38 107 TYR A CA 1
ATOM 850 C C . TYR A 1 107 ? 25.613 16.752 -26.469 1.00 87.38 107 TYR A C 1
ATOM 852 O O . TYR A 1 107 ? 24.540 17.181 -26.894 1.00 87.38 107 TYR A O 1
ATOM 860 N N . LYS A 1 108 ? 26.725 16.726 -27.216 1.00 87.44 108 LYS A N 1
ATOM 861 C CA . LYS A 1 108 ? 26.808 17.291 -28.572 1.00 87.44 108 LYS A CA 1
ATOM 862 C C . LYS A 1 108 ? 25.806 16.652 -29.528 1.00 87.44 108 LYS A C 1
ATOM 864 O O . LYS A 1 108 ? 25.102 17.370 -30.234 1.00 87.44 108 LYS A O 1
ATOM 869 N N . ASP A 1 109 ? 25.698 15.327 -29.507 1.00 84.62 109 ASP A N 1
ATOM 870 C CA . ASP A 1 109 ? 24.802 14.585 -30.393 1.00 84.62 109 ASP A CA 1
ATOM 871 C C . ASP A 1 109 ? 23.328 14.891 -30.101 1.00 84.62 109 ASP A C 1
ATOM 873 O O . ASP A 1 109 ? 22.540 15.097 -31.023 1.00 84.62 109 ASP A O 1
ATOM 877 N N . LYS A 1 110 ? 22.943 14.960 -28.820 1.00 83.00 110 LYS A N 1
ATOM 878 C CA . LYS A 1 110 ? 21.561 15.259 -28.414 1.00 83.00 110 LYS A CA 1
ATOM 879 C C . LYS A 1 110 ? 21.161 16.696 -28.750 1.00 83.00 110 LYS A C 1
ATOM 881 O O . LYS A 1 110 ? 20.055 16.911 -29.241 1.00 83.00 110 LYS A O 1
ATOM 886 N N . VAL A 1 111 ? 22.066 17.659 -28.565 1.00 86.50 111 VAL A N 1
ATOM 887 C CA . VAL A 1 111 ? 21.842 19.055 -28.976 1.00 86.50 111 VAL A CA 1
ATOM 888 C C . VAL A 1 111 ? 21.732 19.164 -30.499 1.00 86.50 111 VAL A C 1
ATOM 890 O O . VAL A 1 111 ? 20.821 19.819 -31.000 1.00 86.50 111 VAL A O 1
ATOM 893 N N . ALA A 1 112 ? 22.585 18.462 -31.254 1.00 87.69 112 ALA A N 1
ATOM 894 C CA . ALA A 1 112 ? 22.501 18.415 -32.716 1.00 87.69 112 ALA A CA 1
ATOM 895 C C . ALA A 1 112 ? 21.188 17.787 -33.226 1.00 87.69 112 ALA A C 1
ATOM 897 O O . ALA A 1 112 ? 20.717 18.131 -34.307 1.00 87.69 112 ALA A O 1
ATOM 898 N N . GLN A 1 113 ? 20.570 16.901 -32.437 1.00 80.19 113 GLN A N 1
ATOM 899 C CA . GLN A 1 113 ? 19.248 16.317 -32.699 1.00 80.19 113 GLN A CA 1
ATOM 900 C C . GLN A 1 113 ? 18.074 17.213 -32.260 1.00 80.19 113 GLN A C 1
ATOM 902 O O . GLN A 1 113 ? 16.921 16.801 -32.378 1.00 80.19 113 GLN A O 1
ATOM 907 N N . GLY A 1 114 ? 18.341 18.428 -31.770 1.00 79.94 114 GLY A N 1
ATOM 908 C CA . GLY A 1 114 ? 17.319 19.404 -31.387 1.00 79.94 114 GLY A CA 1
ATOM 909 C C . GLY A 1 114 ? 16.792 19.264 -29.957 1.00 79.94 114 GLY A C 1
ATOM 910 O O . GLY A 1 114 ? 15.776 19.875 -29.630 1.00 79.94 114 GLY A O 1
ATOM 911 N N . ILE A 1 115 ? 17.450 18.481 -29.093 1.00 77.75 115 ILE A N 1
ATOM 912 C CA . ILE A 1 115 ? 17.113 18.429 -27.662 1.00 77.75 115 ILE A CA 1
ATOM 913 C C . ILE A 1 115 ? 17.653 19.693 -26.980 1.00 77.75 115 ILE A C 1
ATOM 915 O O . ILE A 1 115 ? 18.803 20.072 -27.203 1.00 77.75 115 ILE A O 1
ATOM 919 N N . SER A 1 116 ? 16.827 20.331 -26.141 1.00 81.44 116 SER A N 1
ATOM 920 C CA . SER A 1 116 ? 17.201 21.561 -25.429 1.00 81.44 116 SER A CA 1
ATOM 921 C C . SER A 1 116 ? 18.485 21.356 -24.608 1.00 81.44 116 SER A C 1
ATOM 923 O O . SER A 1 116 ? 18.570 20.365 -23.871 1.00 81.44 116 SER A O 1
ATOM 925 N N . PRO A 1 117 ? 19.479 22.263 -24.699 1.00 87.88 117 PRO A N 1
ATOM 926 C CA . PRO A 1 117 ? 20.726 22.205 -23.936 1.00 87.88 117 PRO A CA 1
ATOM 927 C C . PRO A 1 117 ? 20.512 22.628 -22.471 1.00 87.88 117 PRO A C 1
ATOM 929 O O . PRO A 1 117 ? 21.181 23.520 -21.955 1.00 87.88 117 PRO A O 1
ATOM 932 N N . ASP A 1 118 ? 19.550 22.002 -21.795 1.00 89.06 118 ASP A N 1
ATOM 933 C CA . ASP A 1 118 ? 19.219 22.299 -20.405 1.00 89.06 118 ASP A CA 1
ATOM 934 C C . ASP A 1 118 ? 20.321 21.790 -19.464 1.00 89.06 118 ASP A C 1
ATOM 936 O O . ASP A 1 118 ? 21.035 20.829 -19.768 1.00 89.06 118 ASP A O 1
ATOM 940 N N . PHE A 1 119 ? 20.395 22.365 -18.260 1.00 92.75 119 PHE A N 1
ATOM 941 C CA . PHE A 1 119 ? 21.351 21.946 -17.229 1.00 92.75 119 PHE A CA 1
ATOM 942 C C . PHE A 1 119 ? 21.322 20.435 -16.967 1.00 92.75 119 PHE A C 1
ATOM 944 O O . PHE A 1 119 ? 22.371 19.809 -16.853 1.00 92.75 119 PHE A O 1
ATOM 951 N N . GLY A 1 120 ? 20.131 19.829 -16.946 1.00 89.94 120 GLY A N 1
ATOM 952 C CA . GLY A 1 120 ? 19.985 18.386 -16.769 1.00 89.94 120 GLY A CA 1
ATOM 953 C C . GLY A 1 120 ? 20.689 17.575 -17.863 1.00 89.94 120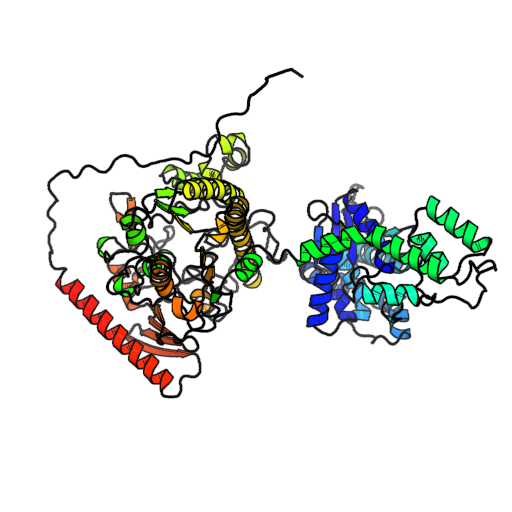 GLY A C 1
ATOM 954 O O . GLY A 1 120 ? 21.380 16.611 -17.552 1.00 89.94 120 GLY A O 1
ATOM 955 N N . LEU A 1 121 ? 20.607 17.995 -19.131 1.00 89.19 121 LEU A N 1
ATOM 956 C CA . LEU A 1 121 ? 21.302 17.339 -20.245 1.00 89.19 121 LEU A CA 1
ATOM 957 C C . LEU A 1 121 ? 22.821 17.578 -20.207 1.00 89.19 121 LEU A C 1
ATOM 959 O O . LEU A 1 121 ? 23.592 16.717 -20.627 1.00 89.19 121 LEU A O 1
ATOM 963 N N . PHE A 1 122 ? 23.261 18.729 -19.711 1.00 92.94 122 PHE A N 1
ATOM 964 C CA . PHE A 1 122 ? 24.680 19.043 -19.571 1.00 92.94 122 PHE A CA 1
ATOM 965 C C . PHE A 1 122 ? 25.335 18.291 -18.399 1.00 92.94 122 PHE A C 1
ATOM 967 O O . PHE A 1 122 ? 26.444 17.773 -18.525 1.00 92.94 122 PHE A O 1
ATOM 974 N N . ALA A 1 123 ? 24.636 18.194 -17.266 1.00 94.31 123 ALA A N 1
ATOM 975 C CA . ALA A 1 123 ? 25.173 17.683 -16.009 1.00 94.31 123 ALA A CA 1
ATOM 976 C C . ALA A 1 123 ? 24.856 16.202 -15.732 1.00 94.31 123 ALA A C 1
ATOM 978 O O . ALA A 1 123 ? 25.451 15.632 -14.815 1.00 94.31 123 ALA A O 1
ATOM 979 N N . TYR A 1 124 ? 23.979 15.545 -16.510 1.00 93.94 124 TYR A N 1
ATOM 980 C CA . TYR A 1 124 ? 23.647 14.130 -16.276 1.00 93.94 124 TYR A CA 1
ATOM 981 C C . TYR A 1 124 ? 24.857 13.180 -16.228 1.00 93.94 124 TYR A C 1
ATOM 983 O O . TYR A 1 124 ? 24.766 12.205 -15.484 1.00 93.94 124 TYR A O 1
ATOM 991 N N . PRO A 1 125 ? 25.989 13.402 -16.938 1.00 95.38 125 PRO A N 1
ATOM 992 C CA . PRO A 1 125 ? 27.145 12.521 -16.798 1.00 95.38 125 PRO A CA 1
ATOM 993 C C . PRO A 1 125 ? 27.684 12.483 -15.362 1.00 95.38 125 PRO A C 1
ATOM 995 O O . PRO A 1 125 ? 28.122 11.432 -14.908 1.00 95.38 125 PRO A O 1
ATOM 998 N N . VAL A 1 126 ? 27.602 13.598 -14.627 1.00 97.06 126 VAL A N 1
ATOM 999 C CA . VAL A 1 126 ? 28.004 13.670 -13.212 1.00 97.06 126 VAL A CA 1
ATOM 1000 C C . VAL A 1 126 ? 27.023 12.896 -12.334 1.00 97.06 126 VAL A C 1
ATOM 1002 O O . VAL A 1 126 ? 27.449 12.161 -11.449 1.00 97.06 126 VAL A O 1
ATOM 1005 N N . LEU A 1 127 ? 25.717 12.999 -12.608 1.00 97.31 127 LEU A N 1
ATOM 1006 C CA . LEU A 1 127 ? 24.703 12.216 -11.894 1.00 97.31 127 LEU A CA 1
ATOM 1007 C C . LEU A 1 127 ? 24.892 10.715 -12.147 1.00 97.31 127 LEU A C 1
ATOM 1009 O O . LEU A 1 127 ? 24.835 9.928 -11.214 1.00 97.31 127 LEU A O 1
ATOM 1013 N N . MET A 1 128 ? 25.209 10.328 -13.384 1.00 95.50 128 MET A N 1
ATOM 1014 C CA . MET A 1 128 ? 25.520 8.942 -13.740 1.00 95.50 128 MET A CA 1
ATOM 1015 C C . MET A 1 128 ? 26.793 8.439 -13.047 1.00 95.50 128 MET A C 1
ATOM 1017 O O . MET A 1 128 ? 26.844 7.294 -12.608 1.00 95.50 128 MET A O 1
ATOM 1021 N N . ALA A 1 129 ? 27.819 9.284 -12.908 1.00 95.81 129 ALA A N 1
ATOM 1022 C CA . ALA A 1 129 ? 28.998 8.944 -12.118 1.00 95.81 129 ALA A CA 1
ATOM 1023 C C . ALA A 1 129 ? 28.645 8.744 -10.635 1.00 95.81 129 ALA A C 1
ATOM 1025 O O . ALA A 1 129 ? 29.121 7.785 -10.032 1.00 95.81 129 ALA A O 1
ATOM 1026 N N . ALA A 1 130 ? 27.772 9.582 -10.067 1.00 97.19 130 ALA A N 1
ATOM 1027 C CA . ALA A 1 130 ? 27.265 9.395 -8.710 1.00 97.19 130 ALA A CA 1
ATOM 1028 C C . ALA A 1 130 ? 26.496 8.074 -8.570 1.00 97.19 130 ALA A C 1
ATOM 1030 O O . ALA A 1 130 ? 26.771 7.316 -7.642 1.00 97.19 130 ALA A O 1
ATOM 1031 N N . ASP A 1 131 ? 25.615 7.754 -9.528 1.00 95.06 131 ASP A N 1
ATOM 1032 C CA . ASP A 1 131 ? 24.892 6.479 -9.558 1.00 95.06 131 ASP A CA 1
ATOM 1033 C C . ASP A 1 131 ? 25.856 5.290 -9.527 1.00 95.06 131 ASP A C 1
ATOM 1035 O O . ASP A 1 131 ? 25.553 4.291 -8.897 1.00 95.06 131 ASP A O 1
ATOM 1039 N N . ILE A 1 132 ? 27.015 5.375 -10.186 1.00 94.31 132 ILE A N 1
ATOM 1040 C CA . ILE A 1 132 ? 27.994 4.281 -10.238 1.00 94.31 132 ILE A CA 1
ATOM 1041 C C . ILE A 1 132 ? 28.821 4.190 -8.953 1.00 94.31 132 ILE A C 1
ATOM 1043 O O . ILE A 1 132 ? 28.991 3.107 -8.382 1.00 94.31 132 ILE A O 1
ATOM 1047 N N . LEU A 1 133 ? 29.367 5.323 -8.515 1.00 95.12 133 LEU A N 1
ATOM 1048 C CA . LEU A 1 133 ? 30.357 5.381 -7.442 1.00 95.12 133 LEU A CA 1
ATOM 1049 C C . LEU A 1 133 ? 29.732 5.149 -6.064 1.00 95.12 133 LEU A C 1
ATOM 1051 O O . LEU A 1 133 ? 30.389 4.561 -5.205 1.00 95.12 133 LEU A O 1
ATOM 1055 N N . LEU A 1 134 ? 28.459 5.519 -5.878 1.00 95.12 134 LEU A N 1
ATOM 1056 C CA . LEU A 1 134 ? 27.738 5.337 -4.615 1.00 95.12 134 LEU A CA 1
ATOM 1057 C C . LEU A 1 134 ? 27.707 3.869 -4.160 1.00 95.12 134 LEU A C 1
ATOM 1059 O O . LEU A 1 134 ? 27.822 3.586 -2.971 1.00 95.12 134 LEU A O 1
ATOM 1063 N N . TYR A 1 135 ? 27.608 2.923 -5.097 1.00 91.06 135 TYR A N 1
ATOM 1064 C CA . TYR A 1 135 ? 27.473 1.498 -4.776 1.00 91.06 135 TYR A CA 1
ATOM 1065 C C . TYR A 1 135 ? 28.793 0.731 -4.818 1.00 91.06 135 TYR A C 1
ATOM 1067 O O . TYR A 1 135 ? 28.789 -0.483 -4.614 1.00 91.06 135 TYR A O 1
ATOM 1075 N N . SER A 1 136 ? 29.931 1.390 -5.069 1.00 88.62 136 SER A N 1
ATOM 1076 C CA . SER A 1 136 ? 31.233 0.718 -5.215 1.00 88.62 136 SER A CA 1
ATOM 1077 C C . SER A 1 136 ? 31.188 -0.470 -6.198 1.00 88.62 136 SER A C 1
ATOM 1079 O O . SER A 1 136 ? 31.667 -1.565 -5.886 1.00 88.62 136 SER A O 1
ATOM 1081 N N . ALA A 1 137 ? 30.561 -0.284 -7.366 1.00 85.44 137 ALA A N 1
ATOM 1082 C CA . ALA A 1 137 ? 30.381 -1.349 -8.354 1.00 85.44 137 ALA A CA 1
ATOM 1083 C C . ALA A 1 137 ? 31.730 -1.898 -8.867 1.00 85.44 137 ALA A C 1
ATOM 1085 O O . ALA A 1 137 ? 32.632 -1.132 -9.203 1.00 85.44 137 ALA A O 1
ATOM 1086 N N . ASP A 1 138 ? 31.857 -3.228 -8.958 1.00 83.94 138 ASP A N 1
ATOM 1087 C CA . ASP A 1 138 ? 33.012 -3.894 -9.582 1.00 83.94 138 ASP A CA 1
ATOM 1088 C C . ASP A 1 138 ? 32.913 -3.861 -11.109 1.00 83.94 138 ASP A C 1
ATOM 1090 O O . ASP A 1 138 ? 33.910 -3.685 -11.805 1.00 83.94 138 ASP A O 1
ATOM 1094 N N . ALA A 1 139 ? 31.699 -4.047 -11.625 1.00 86.56 139 ALA A N 1
ATOM 1095 C CA . ALA A 1 139 ? 31.422 -4.136 -13.047 1.00 86.56 139 ALA A CA 1
ATOM 1096 C C . ALA A 1 139 ? 30.155 -3.350 -13.388 1.00 86.56 139 ALA A C 1
ATOM 1098 O O . ALA A 1 139 ? 29.107 -3.539 -12.766 1.00 86.56 139 ALA A O 1
ATOM 1099 N N . VAL A 1 140 ? 30.244 -2.499 -14.411 1.00 89.44 140 VAL A N 1
ATOM 1100 C CA . VAL A 1 140 ? 29.100 -1.753 -14.949 1.00 89.44 140 VAL A CA 1
ATOM 1101 C C . VAL A 1 140 ? 28.847 -2.221 -16.383 1.00 89.44 140 VAL A C 1
ATOM 1103 O O . VAL A 1 140 ? 29.604 -1.848 -17.286 1.00 89.44 140 VAL A O 1
ATOM 1106 N N . PRO A 1 141 ? 27.835 -3.077 -16.622 1.00 86.50 141 PRO A N 1
ATOM 1107 C CA . PRO A 1 141 ? 27.484 -3.526 -17.960 1.00 86.50 141 PRO A CA 1
ATOM 1108 C C . PRO A 1 141 ? 26.981 -2.359 -18.804 1.00 86.50 141 PRO A C 1
ATOM 1110 O O . PRO A 1 141 ? 25.966 -1.740 -18.474 1.00 86.50 141 PRO A O 1
ATOM 1113 N N . VAL A 1 142 ? 27.687 -2.067 -19.895 1.00 82.44 142 VAL A N 1
ATOM 1114 C CA . VAL A 1 142 ? 27.378 -0.934 -20.772 1.00 82.44 142 VAL A CA 1
ATOM 1115 C C . VAL A 1 142 ? 27.576 -1.263 -22.249 1.00 82.44 142 VAL A C 1
ATOM 1117 O O . VAL A 1 142 ? 28.399 -2.102 -22.625 1.00 82.44 142 VAL A O 1
ATOM 1120 N N . GLY A 1 143 ? 26.822 -0.560 -23.098 1.00 78.38 143 GLY A N 1
ATOM 1121 C CA . GLY A 1 143 ? 27.060 -0.519 -24.538 1.00 78.38 143 GLY A CA 1
ATOM 1122 C C . GLY A 1 143 ? 28.313 0.289 -24.891 1.00 78.38 143 GLY A C 1
ATOM 1123 O O . GLY A 1 143 ? 28.796 1.100 -24.099 1.00 78.38 143 GLY A O 1
ATOM 1124 N N . LYS A 1 144 ? 28.832 0.095 -26.112 1.00 76.50 144 LYS A N 1
ATOM 1125 C CA . LYS A 1 144 ? 30.029 0.805 -26.611 1.00 76.50 144 LYS A CA 1
ATOM 1126 C C . LYS A 1 144 ? 29.877 2.331 -26.601 1.00 76.50 144 LYS A C 1
ATOM 1128 O O . LYS A 1 144 ? 30.861 3.044 -26.452 1.00 76.50 144 LYS A O 1
ATOM 1133 N N . ASP A 1 145 ? 28.652 2.821 -26.746 1.00 74.25 145 ASP A N 1
ATOM 1134 C CA . ASP A 1 145 ? 28.291 4.238 -26.741 1.00 74.25 145 ASP A CA 1
ATOM 1135 C C . ASP A 1 145 ? 28.351 4.892 -25.351 1.00 74.25 145 ASP A C 1
ATOM 1137 O O . ASP A 1 145 ? 28.418 6.115 -25.267 1.00 74.25 145 ASP A O 1
ATOM 1141 N N . GLN A 1 146 ? 28.361 4.103 -24.271 1.00 81.31 146 GLN A N 1
ATOM 1142 C CA . GLN A 1 146 ? 28.378 4.600 -22.887 1.00 81.31 146 GLN A CA 1
ATOM 1143 C C . GLN A 1 146 ? 29.748 4.426 -22.202 1.00 81.31 146 GLN A C 1
ATOM 1145 O O . GLN A 1 146 ? 29.891 4.736 -21.021 1.00 81.31 146 GLN A O 1
ATOM 1150 N N . ILE A 1 147 ? 30.776 3.951 -22.922 1.00 86.25 147 ILE A N 1
ATOM 1151 C CA . ILE A 1 147 ? 32.137 3.769 -22.377 1.00 86.25 147 ILE A CA 1
ATOM 1152 C C . ILE A 1 147 ? 32.695 5.097 -21.847 1.00 86.25 147 ILE A C 1
ATOM 1154 O O . ILE A 1 147 ? 33.240 5.136 -20.747 1.00 86.25 147 ILE A O 1
ATOM 1158 N N . GLN A 1 148 ? 32.464 6.194 -22.576 1.00 89.75 148 GLN A N 1
ATOM 1159 C CA . GLN A 1 148 ? 32.896 7.536 -22.178 1.00 89.75 148 GLN A CA 1
ATOM 1160 C C . GLN A 1 148 ? 32.338 7.948 -20.802 1.00 89.75 148 GLN A C 1
ATOM 1162 O O . GLN A 1 148 ? 33.023 8.619 -20.034 1.00 89.75 148 GLN A O 1
ATOM 1167 N N . HIS A 1 149 ? 31.113 7.540 -20.450 1.00 91.56 149 HIS A N 1
ATOM 1168 C CA . HIS A 1 149 ? 30.534 7.845 -19.136 1.00 91.56 149 HIS A CA 1
ATOM 1169 C C . HIS A 1 149 ? 31.226 7.084 -18.006 1.00 91.56 149 HIS A C 1
ATOM 1171 O O . HIS A 1 149 ? 31.394 7.637 -16.920 1.00 91.56 149 HIS A O 1
ATOM 1177 N N . ILE A 1 150 ? 31.669 5.849 -18.259 1.00 91.81 150 ILE A N 1
ATOM 1178 C CA . ILE A 1 150 ? 32.435 5.065 -17.281 1.00 91.81 150 ILE A CA 1
ATOM 1179 C C . ILE A 1 150 ? 33.841 5.643 -17.102 1.00 91.81 150 ILE A C 1
ATOM 1181 O O . ILE A 1 150 ? 34.318 5.738 -15.972 1.00 91.81 150 ILE A O 1
ATOM 1185 N N . GLU A 1 151 ? 34.481 6.077 -18.190 1.00 91.94 151 GLU A N 1
ATOM 1186 C CA . GLU A 1 151 ? 35.768 6.781 -18.140 1.00 91.94 151 GLU A CA 1
ATOM 1187 C C . GLU A 1 151 ? 35.659 8.071 -17.320 1.00 91.94 151 GLU A C 1
ATOM 1189 O O . GLU A 1 151 ? 36.458 8.284 -16.413 1.00 91.94 151 GLU A O 1
ATOM 1194 N N . PHE A 1 152 ? 34.612 8.875 -17.537 1.00 93.69 152 PHE A N 1
ATOM 1195 C CA . PHE A 1 152 ? 34.358 10.056 -16.710 1.00 93.69 152 PHE A CA 1
ATOM 1196 C C . PHE A 1 152 ? 34.162 9.717 -15.231 1.00 93.69 152 PHE A C 1
ATOM 1198 O O . PHE A 1 152 ? 34.780 10.354 -14.379 1.00 93.69 152 PHE A O 1
ATOM 1205 N N . ALA A 1 153 ? 33.346 8.708 -14.911 1.00 94.44 153 ALA A N 1
ATOM 1206 C CA . ALA A 1 153 ? 33.148 8.282 -13.528 1.00 94.44 153 ALA A CA 1
ATOM 1207 C C . ALA A 1 153 ? 34.472 7.854 -12.873 1.00 94.44 153 ALA A C 1
ATOM 1209 O O . ALA A 1 153 ? 34.748 8.218 -11.730 1.00 94.44 153 ALA A O 1
ATOM 1210 N N . ARG A 1 154 ? 35.324 7.138 -13.615 1.00 94.69 154 ARG A N 1
ATOM 1211 C CA . ARG A 1 154 ? 36.652 6.723 -13.159 1.00 94.69 154 ARG A CA 1
ATOM 1212 C C . ARG A 1 154 ? 37.585 7.913 -12.934 1.00 94.69 154 ARG A C 1
ATOM 1214 O O . ARG A 1 154 ? 38.168 8.016 -11.857 1.00 94.69 154 ARG A O 1
ATOM 1221 N N . ASP A 1 155 ? 37.699 8.816 -13.901 1.00 94.75 155 ASP A N 1
ATOM 1222 C CA . ASP A 1 155 ? 38.573 9.991 -13.820 1.00 94.75 155 ASP A CA 1
ATOM 1223 C C . ASP A 1 155 ? 38.176 10.915 -12.664 1.00 94.75 155 ASP A C 1
ATOM 1225 O O . ASP A 1 155 ? 39.028 11.431 -11.935 1.00 94.75 155 ASP A O 1
ATOM 1229 N N . TRP A 1 156 ? 36.873 11.116 -12.460 1.00 96.38 156 TRP A N 1
ATOM 1230 C CA . TRP A 1 156 ? 36.371 11.958 -11.378 1.00 96.38 156 TRP A CA 1
ATOM 1231 C C . TRP A 1 156 ? 36.501 11.295 -10.008 1.00 96.38 156 TRP A C 1
ATOM 1233 O O . TRP A 1 156 ? 36.803 11.999 -9.045 1.00 96.38 156 TRP A O 1
ATOM 1243 N N . ALA A 1 157 ? 36.384 9.967 -9.914 1.00 96.25 157 ALA A N 1
ATOM 1244 C CA . ALA A 1 157 ? 36.704 9.233 -8.690 1.00 96.25 157 ALA A CA 1
ATOM 1245 C C . ALA A 1 157 ? 38.188 9.365 -8.317 1.00 96.25 157 ALA A C 1
ATOM 1247 O O . ALA A 1 157 ? 38.501 9.668 -7.167 1.00 96.25 157 ALA A O 1
ATOM 1248 N N . VAL A 1 158 ? 39.102 9.223 -9.289 1.00 96.38 158 VAL A N 1
ATOM 1249 C CA . VAL A 1 158 ? 40.541 9.457 -9.072 1.00 96.38 158 VAL A CA 1
ATOM 1250 C C . VAL A 1 158 ? 40.774 10.878 -8.574 1.00 96.38 158 VAL A C 1
ATOM 1252 O O . VAL A 1 158 ? 41.421 11.068 -7.548 1.00 96.38 158 VAL A O 1
ATOM 1255 N N . LYS A 1 159 ? 40.211 11.875 -9.262 1.00 96.19 159 LYS A N 1
ATOM 1256 C CA . LYS A 1 159 ? 40.391 13.283 -8.900 1.00 96.19 159 LYS A CA 1
ATOM 1257 C C . LYS A 1 159 ? 39.866 13.595 -7.498 1.00 96.19 159 LYS A C 1
ATOM 1259 O O . LYS A 1 159 ? 40.533 14.305 -6.749 1.00 96.19 159 LYS A O 1
ATOM 1264 N N . PHE A 1 160 ? 38.703 13.056 -7.140 1.00 97.25 160 PHE A N 1
ATOM 1265 C CA . PHE A 1 160 ? 38.140 13.191 -5.802 1.00 97.25 160 PHE A CA 1
ATOM 1266 C C . PHE A 1 160 ? 39.057 12.557 -4.746 1.00 97.25 160 PHE A C 1
ATOM 1268 O O . PHE A 1 160 ? 39.426 13.216 -3.776 1.00 97.25 160 PHE A O 1
ATOM 1275 N N . ASN A 1 161 ? 39.482 11.308 -4.956 1.00 97.06 161 ASN A N 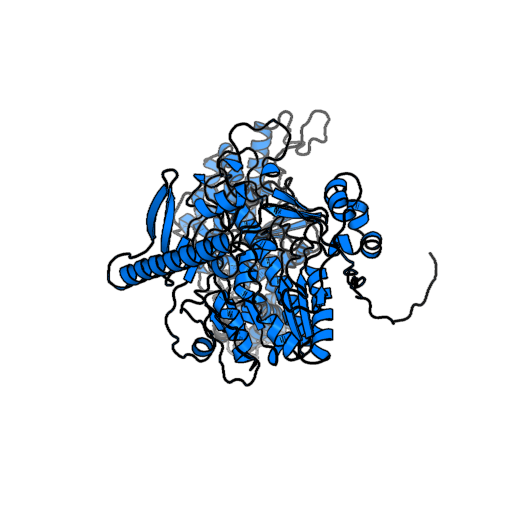1
ATOM 1276 C CA . ASN A 1 161 ? 40.342 10.599 -4.011 1.00 97.06 161 ASN A CA 1
ATOM 1277 C C . ASN A 1 161 ? 41.690 11.312 -3.818 1.00 97.06 161 ASN A C 1
ATOM 1279 O O . ASN A 1 161 ? 42.103 11.517 -2.683 1.00 97.06 161 ASN A O 1
ATOM 1283 N N . THR A 1 162 ? 42.337 11.774 -4.893 1.00 96.19 162 THR A N 1
ATOM 1284 C CA . THR A 1 162 ? 43.589 12.550 -4.806 1.00 96.19 162 THR A CA 1
ATOM 1285 C C . THR A 1 162 ? 43.419 13.838 -4.004 1.00 96.19 162 THR A C 1
ATOM 1287 O O . THR A 1 162 ? 44.322 14.226 -3.268 1.00 96.19 162 THR A O 1
ATOM 1290 N N . GLN A 1 163 ? 42.275 14.509 -4.138 1.00 95.81 163 GLN A N 1
ATOM 1291 C CA . GLN A 1 163 ? 42.029 15.777 -3.459 1.00 95.81 163 GLN A CA 1
ATOM 1292 C C . GLN A 1 163 ? 41.719 15.603 -1.965 1.00 95.81 163 GLN A C 1
ATOM 1294 O O . GLN A 1 163 ? 42.110 16.452 -1.163 1.00 95.81 163 GLN A O 1
ATOM 1299 N N . TYR A 1 164 ? 40.992 14.545 -1.594 1.00 95.31 164 TYR A N 1
ATOM 1300 C CA . TYR A 1 164 ? 40.363 14.437 -0.272 1.00 95.31 164 TYR A CA 1
ATOM 1301 C C . TYR A 1 164 ? 40.844 13.268 0.591 1.00 95.31 164 TYR A C 1
ATOM 1303 O O . TYR A 1 164 ? 40.511 13.240 1.774 1.00 95.31 164 TYR A O 1
ATOM 1311 N N . VAL A 1 165 ? 41.620 12.322 0.056 1.00 95.44 165 VAL A N 1
ATOM 1312 C CA . VAL A 1 165 ? 42.130 11.166 0.809 1.00 95.44 165 VAL A CA 1
ATOM 1313 C C . VAL A 1 165 ? 43.641 11.321 1.031 1.00 95.44 165 VAL A C 1
ATOM 1315 O O . VAL A 1 165 ? 44.429 11.087 0.112 1.00 95.44 165 VAL A O 1
ATOM 1318 N N . PRO A 1 166 ? 44.089 11.706 2.244 1.00 94.69 166 PRO A N 1
ATOM 1319 C CA . PRO A 1 166 ? 45.511 11.816 2.548 1.00 94.69 166 PRO A CA 1
ATOM 1320 C C . PRO A 1 166 ? 46.239 10.484 2.340 1.00 94.69 166 PRO A C 1
ATOM 1322 O O . PRO A 1 166 ? 45.850 9.463 2.906 1.00 94.69 166 PRO A O 1
ATOM 1325 N N . GLY A 1 167 ? 47.310 10.503 1.545 1.00 92.56 167 GLY A N 1
ATOM 1326 C CA . GLY A 1 167 ? 48.099 9.310 1.225 1.00 92.56 167 GLY A CA 1
ATOM 1327 C C . GLY A 1 167 ? 47.524 8.434 0.107 1.00 92.56 167 GLY A C 1
ATOM 1328 O O . GLY A 1 167 ? 48.031 7.338 -0.096 1.00 92.56 167 GLY A O 1
ATOM 1329 N N . TYR A 1 168 ? 46.486 8.871 -0.613 1.00 96.00 168 TYR A N 1
ATOM 1330 C CA . TYR A 1 168 ? 45.998 8.158 -1.797 1.00 96.00 168 TYR A CA 1
ATOM 1331 C C . TYR A 1 168 ? 46.957 8.300 -2.987 1.00 96.00 168 TYR A C 1
ATOM 1333 O O . TYR A 1 168 ? 47.325 9.417 -3.359 1.00 96.00 168 TYR A O 1
ATOM 1341 N N . ASP A 1 169 ? 47.287 7.175 -3.623 1.00 94.00 169 ASP A N 1
ATOM 1342 C CA . ASP A 1 169 ? 48.051 7.116 -4.870 1.00 94.00 169 ASP A CA 1
ATOM 1343 C C . ASP A 1 169 ? 47.182 6.497 -5.987 1.00 94.00 169 ASP A C 1
ATOM 1345 O O . ASP A 1 169 ? 46.749 5.351 -5.862 1.00 94.00 169 ASP A O 1
ATOM 1349 N N . PRO A 1 170 ? 46.919 7.205 -7.104 1.00 92.88 170 PRO A N 1
ATOM 1350 C CA . PRO A 1 170 ? 46.215 6.640 -8.257 1.00 92.88 170 PRO A CA 1
ATOM 1351 C C . PRO A 1 170 ? 46.851 5.373 -8.856 1.00 92.88 170 PRO A C 1
ATOM 1353 O O . PRO A 1 170 ? 46.148 4.624 -9.538 1.00 92.88 170 PRO A O 1
ATOM 1356 N N . ALA A 1 171 ? 48.153 5.141 -8.645 1.00 93.69 171 ALA A N 1
ATOM 1357 C CA . ALA A 1 171 ? 48.849 3.925 -9.067 1.00 93.69 171 ALA A CA 1
ATOM 1358 C C . ALA A 1 171 ? 48.544 2.713 -8.164 1.00 93.69 171 ALA A C 1
ATOM 1360 O O . ALA A 1 171 ? 48.654 1.576 -8.622 1.00 93.69 171 ALA A O 1
ATOM 1361 N N . ASP A 1 172 ? 48.098 2.949 -6.927 1.00 91.94 172 ASP A N 1
ATOM 1362 C CA . ASP A 1 172 ? 47.675 1.934 -5.958 1.00 91.94 172 ASP A CA 1
ATOM 1363 C C . ASP A 1 172 ? 46.318 2.317 -5.330 1.00 91.94 172 ASP A C 1
ATOM 1365 O O . ASP A 1 172 ? 46.225 2.658 -4.147 1.00 91.94 172 ASP A O 1
ATOM 1369 N N . PRO A 1 173 ? 45.223 2.271 -6.113 1.00 88.81 173 PRO A N 1
ATOM 1370 C CA . PRO A 1 173 ? 43.921 2.783 -5.683 1.00 88.81 173 PRO A CA 1
ATOM 1371 C C . PRO A 1 173 ? 43.301 2.002 -4.511 1.00 88.81 173 PRO A C 1
ATOM 1373 O O . PRO A 1 173 ? 42.384 2.502 -3.856 1.00 88.81 173 PRO A O 1
ATOM 1376 N N . GLU A 1 174 ? 43.785 0.784 -4.247 1.00 89.62 174 GLU A N 1
ATOM 1377 C CA . GLU A 1 174 ? 43.354 -0.067 -3.131 1.00 89.62 174 GLU A CA 1
ATOM 1378 C C . GLU A 1 174 ? 44.247 0.079 -1.884 1.00 89.62 174 GLU A C 1
ATOM 1380 O O . GLU A 1 174 ? 43.932 -0.522 -0.858 1.00 89.62 174 GLU A O 1
ATOM 1385 N N . GLY A 1 175 ? 45.329 0.869 -1.943 1.00 89.75 175 GLY A N 1
ATOM 1386 C CA . GLY A 1 175 ? 46.231 1.114 -0.813 1.00 89.75 175 GLY A CA 1
ATOM 1387 C C . GLY A 1 175 ? 46.931 -0.150 -0.304 1.00 89.75 175 GLY A C 1
ATOM 1388 O O . GLY A 1 175 ? 47.024 -0.367 0.905 1.00 89.75 175 GLY A O 1
ATOM 1389 N N . LYS A 1 176 ? 47.359 -1.035 -1.213 1.00 89.19 176 LYS A N 1
ATOM 1390 C CA . LYS A 1 176 ? 48.049 -2.288 -0.863 1.00 89.19 176 LYS A CA 1
ATOM 1391 C C . LYS A 1 176 ? 49.494 -2.059 -0.429 1.00 89.19 176 LYS A C 1
ATOM 1393 O O . LYS A 1 176 ? 50.040 -2.879 0.314 1.00 89.19 176 LYS A O 1
ATOM 1398 N N . GLU A 1 177 ? 50.125 -0.984 -0.888 1.00 87.94 177 GLU A N 1
ATOM 1399 C CA . GLU A 1 177 ? 51.489 -0.627 -0.522 1.00 87.94 177 GLU A CA 1
ATOM 1400 C C . GLU A 1 177 ? 51.552 0.109 0.823 1.00 87.94 177 GLU A C 1
ATOM 1402 O O . GLU A 1 177 ? 50.670 0.870 1.228 1.00 87.94 177 GLU A O 1
ATOM 1407 N N . ARG A 1 178 ? 52.633 -0.133 1.571 1.00 79.12 178 ARG A N 1
ATOM 1408 C CA . ARG A 1 178 ? 52.782 0.390 2.931 1.00 79.12 178 ARG A CA 1
ATOM 1409 C C . ARG A 1 178 ? 52.970 1.908 2.902 1.00 79.12 178 ARG A C 1
ATOM 1411 O O . ARG A 1 178 ? 54.024 2.388 2.504 1.00 79.12 178 ARG A O 1
ATOM 1418 N N . GLY A 1 179 ? 51.992 2.631 3.441 1.00 82.44 179 GLY A N 1
ATOM 1419 C CA . GLY A 1 179 ? 51.982 4.097 3.480 1.00 82.44 179 GLY A CA 1
ATOM 1420 C C . GLY A 1 179 ? 50.975 4.726 2.517 1.00 82.44 179 GLY A C 1
ATOM 1421 O O . GLY A 1 179 ? 50.787 5.938 2.587 1.00 82.44 179 GLY A O 1
ATOM 1422 N N . HIS A 1 180 ? 50.312 3.925 1.677 1.00 90.44 180 HIS A N 1
ATOM 1423 C CA . HIS A 1 180 ? 49.221 4.375 0.818 1.00 90.44 180 HIS A CA 1
ATOM 1424 C C . HIS A 1 180 ? 47.863 4.144 1.489 1.00 90.44 180 HIS A C 1
ATOM 1426 O O . HIS A 1 180 ? 47.649 3.144 2.177 1.00 90.44 180 HIS A O 1
ATOM 1432 N N . SER A 1 181 ? 46.945 5.085 1.292 1.00 92.31 181 SER A N 1
ATOM 1433 C CA . SER A 1 181 ? 45.564 5.001 1.770 1.00 92.31 181 SER A CA 1
ATOM 1434 C C . SER A 1 181 ? 44.651 4.511 0.643 1.00 92.31 181 SER A C 1
ATOM 1436 O O . SER A 1 181 ? 44.763 5.019 -0.476 1.00 92.31 181 SER A O 1
ATOM 1438 N N . PRO A 1 182 ? 43.709 3.586 0.906 1.00 92.88 182 PRO A N 1
ATOM 1439 C CA . PRO A 1 182 ? 42.714 3.193 -0.087 1.00 92.88 182 PRO A CA 1
ATOM 1440 C C . PRO A 1 182 ? 41.827 4.385 -0.465 1.00 92.88 182 PRO A C 1
ATOM 1442 O O . PRO A 1 182 ? 41.480 5.209 0.386 1.00 92.88 182 PRO A O 1
ATOM 1445 N N . GLY A 1 183 ? 41.437 4.471 -1.737 1.00 92.00 183 GLY A N 1
ATOM 1446 C CA . GLY A 1 183 ? 40.505 5.499 -2.200 1.00 92.00 183 GLY A CA 1
ATOM 1447 C C . GLY A 1 183 ? 39.122 5.360 -1.556 1.00 92.00 183 GLY A C 1
ATOM 1448 O O . GLY A 1 183 ? 38.654 4.248 -1.315 1.00 92.00 183 GLY A O 1
ATOM 1449 N N . LEU A 1 184 ? 38.445 6.487 -1.311 1.00 93.62 184 LEU A N 1
ATOM 1450 C CA . LEU A 1 184 ? 37.075 6.489 -0.784 1.00 93.62 184 LEU A CA 1
ATOM 1451 C C . LEU A 1 184 ? 36.068 6.057 -1.858 1.00 93.62 184 LEU A C 1
ATOM 1453 O O . LEU A 1 184 ? 35.153 5.285 -1.588 1.00 93.62 184 LEU A O 1
ATOM 1457 N N . LEU A 1 185 ? 36.247 6.555 -3.084 1.00 94.50 185 LEU A N 1
ATOM 1458 C CA . LEU A 1 185 ? 35.436 6.190 -4.239 1.00 94.50 185 LEU A CA 1
ATOM 1459 C C . LEU A 1 185 ? 36.147 5.102 -5.038 1.00 94.50 185 LEU A C 1
ATOM 1461 O O . LEU A 1 185 ? 37.224 5.328 -5.596 1.00 94.50 185 LEU A O 1
ATOM 1465 N N . LYS A 1 186 ? 35.539 3.919 -5.108 1.00 93.25 186 LYS A N 1
ATOM 1466 C CA . LYS A 1 186 ? 36.083 2.798 -5.875 1.00 93.25 186 LYS A CA 1
ATOM 1467 C C . LYS A 1 186 ? 36.053 3.097 -7.372 1.00 93.25 186 LYS A C 1
ATOM 1469 O O . LYS A 1 186 ? 35.051 3.575 -7.896 1.00 93.25 186 LYS A O 1
ATOM 1474 N N . LEU A 1 187 ? 37.140 2.772 -8.070 1.00 93.25 187 LEU A N 1
ATOM 1475 C CA . LEU A 1 187 ? 37.246 3.004 -9.508 1.00 93.25 187 LEU A CA 1
ATOM 1476 C C . LEU A 1 187 ? 36.408 1.973 -10.286 1.00 93.25 187 LEU A C 1
ATOM 1478 O O . LEU A 1 187 ? 36.718 0.782 -10.212 1.00 93.25 187 LEU A O 1
ATOM 1482 N N . PRO A 1 188 ? 35.392 2.393 -11.061 1.00 89.69 188 PRO A N 1
ATOM 1483 C CA . PRO A 1 188 ? 34.547 1.467 -11.797 1.00 89.69 188 PRO A CA 1
ATOM 1484 C C . PRO A 1 188 ? 35.286 0.870 -13.000 1.00 89.69 188 PRO A C 1
ATOM 1486 O O . PRO A 1 188 ? 36.214 1.474 -13.557 1.00 89.69 188 PRO A O 1
ATOM 1489 N N . ALA A 1 189 ? 34.833 -0.311 -13.424 1.00 88.00 189 ALA A N 1
ATOM 1490 C CA . ALA A 1 189 ? 35.258 -0.960 -14.657 1.00 88.00 189 ALA A CA 1
ATOM 1491 C C . ALA A 1 189 ? 34.059 -1.191 -15.587 1.00 88.00 189 ALA A C 1
ATOM 1493 O O . ALA A 1 189 ? 33.005 -1.686 -15.175 1.00 88.00 189 ALA A O 1
ATOM 1494 N N . ALA A 1 190 ? 34.229 -0.834 -16.861 1.00 86.81 190 ALA A N 1
ATOM 1495 C CA . ALA A 1 190 ? 33.239 -1.119 -17.889 1.00 86.81 190 ALA A CA 1
ATOM 1496 C C . ALA A 1 190 ? 33.227 -2.622 -18.188 1.00 86.81 190 ALA A C 1
ATOM 1498 O O . ALA A 1 190 ? 34.267 -3.217 -18.469 1.00 86.81 190 ALA A O 1
ATOM 1499 N N . HIS A 1 191 ? 32.042 -3.223 -18.181 1.00 85.75 191 HIS A N 1
ATOM 1500 C CA . HIS A 1 191 ? 31.838 -4.579 -18.669 1.00 85.75 191 HIS A CA 1
ATOM 1501 C C . HIS A 1 191 ? 31.171 -4.501 -20.046 1.00 85.75 191 HIS A C 1
ATOM 1503 O O . HIS A 1 191 ? 29.954 -4.336 -20.159 1.00 85.75 191 HIS A O 1
ATOM 1509 N N . ILE A 1 192 ? 31.993 -4.535 -21.100 1.00 77.25 192 ILE A N 1
ATOM 1510 C CA . ILE A 1 192 ? 31.527 -4.363 -22.480 1.00 77.25 192 ILE A CA 1
ATOM 1511 C C . ILE A 1 192 ? 30.752 -5.605 -22.904 1.00 77.25 192 ILE A C 1
ATOM 1513 O O . ILE A 1 192 ? 31.280 -6.714 -22.920 1.00 77.25 192 ILE A O 1
ATOM 1517 N N . GLN A 1 193 ? 29.504 -5.408 -23.313 1.00 67.38 193 GLN A N 1
ATOM 1518 C CA . GLN A 1 193 ? 28.692 -6.489 -23.851 1.00 67.38 193 GLN A CA 1
ATOM 1519 C C . GLN A 1 193 ? 29.040 -6.720 -25.332 1.00 67.38 193 GLN A C 1
ATOM 1521 O O . GLN A 1 193 ? 28.679 -5.922 -26.198 1.00 67.38 193 GLN A O 1
ATOM 1526 N N . GLU A 1 194 ? 29.736 -7.823 -25.638 1.00 57.25 194 GLU A N 1
ATOM 1527 C CA . GLU A 1 194 ? 30.131 -8.200 -27.011 1.00 57.25 194 GLU A CA 1
ATOM 1528 C C . GLU A 1 194 ? 28.928 -8.432 -27.948 1.00 57.25 194 GLU A C 1
ATOM 1530 O O . GLU A 1 194 ? 29.045 -8.272 -29.162 1.00 57.25 194 GLU A O 1
ATOM 1535 N N . SER A 1 195 ? 27.756 -8.760 -27.388 1.00 52.81 195 SER A N 1
ATOM 1536 C CA . SER A 1 195 ? 26.540 -9.152 -28.115 1.00 52.81 195 SER A CA 1
ATOM 1537 C C . SER A 1 195 ? 25.550 -8.019 -28.418 1.00 52.81 195 SER A C 1
ATOM 1539 O O . SER A 1 195 ? 24.481 -8.291 -28.967 1.00 52.81 195 SER A O 1
ATOM 1541 N N . ALA A 1 196 ? 25.877 -6.756 -28.122 1.00 52.72 196 ALA A N 1
ATOM 1542 C CA . ALA A 1 196 ? 24.996 -5.611 -28.381 1.00 52.72 196 ALA A CA 1
ATOM 1543 C C . ALA A 1 196 ? 24.970 -5.222 -29.877 1.00 52.72 196 ALA A C 1
ATOM 1545 O O . ALA A 1 196 ? 25.373 -4.126 -30.271 1.00 52.72 196 ALA A O 1
ATOM 1546 N N . ALA A 1 197 ? 24.522 -6.134 -30.742 1.00 60.41 197 ALA A N 1
ATOM 1547 C CA . ALA A 1 197 ? 24.221 -5.813 -32.129 1.00 60.41 197 ALA A CA 1
ATOM 1548 C C . ALA A 1 197 ? 23.036 -4.836 -32.179 1.00 60.41 197 ALA A C 1
ATOM 1550 O O . ALA A 1 197 ? 22.030 -5.009 -31.488 1.00 60.41 197 ALA A O 1
ATOM 1551 N N . THR A 1 198 ? 23.148 -3.796 -33.004 1.00 76.88 198 THR A N 1
ATOM 1552 C CA . THR A 1 198 ? 22.059 -2.843 -33.232 1.00 76.88 198 THR A CA 1
ATOM 1553 C C . THR A 1 198 ? 20.840 -3.580 -33.781 1.00 76.88 198 THR A C 1
ATOM 1555 O O . THR A 1 198 ? 20.867 -4.067 -34.907 1.00 76.88 198 THR A O 1
ATOM 1558 N N . VAL A 1 199 ? 19.761 -3.643 -32.999 1.00 88.75 199 VAL A N 1
ATOM 1559 C CA . VAL A 1 199 ? 18.505 -4.269 -33.430 1.00 88.75 199 VAL A CA 1
ATOM 1560 C C . VAL A 1 199 ? 17.799 -3.350 -34.437 1.00 88.75 199 VAL A C 1
ATOM 1562 O O . VAL A 1 199 ? 17.545 -2.185 -34.100 1.00 88.75 199 VAL A O 1
ATOM 1565 N N . PRO A 1 200 ? 17.470 -3.821 -35.654 1.00 92.31 200 PRO A N 1
ATOM 1566 C CA . PRO A 1 200 ? 16.744 -3.015 -36.625 1.00 92.31 200 PRO A CA 1
ATOM 1567 C C . PRO A 1 200 ? 15.276 -2.853 -36.216 1.00 92.31 200 PRO A C 1
ATOM 1569 O O . PRO A 1 200 ? 14.645 -3.756 -35.671 1.00 92.31 200 PRO A O 1
ATOM 1572 N N . GLY A 1 201 ? 14.731 -1.669 -36.467 1.00 93.56 201 GLY A N 1
ATOM 1573 C CA . GLY A 1 201 ? 13.313 -1.368 -36.362 1.00 93.56 201 GLY A CA 1
ATOM 1574 C C . GLY A 1 201 ? 12.541 -1.849 -37.585 1.00 93.56 201 GLY A C 1
ATOM 1575 O O . GLY A 1 201 ? 13.112 -2.321 -38.570 1.00 93.56 201 GLY A O 1
ATOM 1576 N N . ILE A 1 202 ? 11.220 -1.670 -37.551 1.00 95.19 202 ILE A N 1
ATOM 1577 C CA . ILE A 1 202 ? 10.325 -2.118 -38.632 1.00 95.19 202 ILE A CA 1
ATOM 1578 C C . ILE A 1 202 ? 10.604 -1.440 -39.987 1.00 95.19 202 ILE A C 1
ATOM 1580 O O . ILE A 1 202 ? 10.102 -1.887 -41.011 1.00 95.19 202 ILE A O 1
ATOM 1584 N N . ASP A 1 203 ? 11.401 -0.373 -40.011 1.00 92.50 203 ASP A N 1
ATOM 1585 C CA . ASP A 1 203 ? 11.760 0.413 -41.193 1.00 92.50 203 ASP A CA 1
ATOM 1586 C C . ASP A 1 203 ? 13.212 0.205 -41.675 1.00 92.50 203 ASP A C 1
ATOM 1588 O O . ASP A 1 203 ? 13.609 0.812 -42.673 1.00 92.50 203 ASP A O 1
ATOM 1592 N N . GLY A 1 204 ? 14.000 -0.636 -40.992 1.00 88.81 204 GLY A N 1
ATOM 1593 C CA . GLY A 1 204 ? 15.416 -0.891 -41.292 1.00 88.81 204 GLY A CA 1
ATOM 1594 C C . GLY A 1 204 ? 16.420 -0.004 -40.552 1.00 88.81 204 GLY A C 1
ATOM 1595 O O . GLY A 1 204 ? 17.600 -0.338 -40.504 1.00 88.81 204 GLY A O 1
ATOM 1596 N N . ARG A 1 205 ? 15.987 1.098 -39.924 1.00 90.50 205 ARG A N 1
ATOM 1597 C CA . ARG A 1 205 ? 16.865 1.928 -39.075 1.00 90.50 205 ARG A CA 1
ATOM 1598 C C . ARG A 1 205 ? 17.049 1.268 -37.708 1.00 90.50 205 ARG A C 1
ATOM 1600 O O . ARG A 1 205 ? 16.302 0.361 -37.363 1.00 90.50 205 ARG A O 1
ATOM 1607 N N . LYS A 1 206 ? 17.986 1.743 -36.876 1.00 87.56 206 LYS A N 1
ATOM 1608 C CA . LYS A 1 206 ? 18.080 1.318 -35.461 1.00 87.56 206 LYS A CA 1
ATOM 1609 C C . LYS A 1 206 ? 16.708 1.434 -34.786 1.00 87.56 206 LYS A C 1
ATOM 1611 O O . LYS A 1 206 ? 16.045 2.465 -34.918 1.00 87.56 206 LYS A O 1
ATOM 1616 N N . MET A 1 207 ? 16.292 0.398 -34.060 1.00 91.12 207 MET A N 1
ATOM 1617 C CA . MET A 1 207 ? 15.037 0.425 -33.315 1.00 91.12 207 MET A CA 1
ATOM 1618 C C . MET A 1 207 ? 15.100 1.498 -32.221 1.00 91.12 207 MET A C 1
ATOM 1620 O O . MET A 1 207 ? 15.931 1.421 -31.314 1.00 91.12 207 MET A O 1
ATOM 1624 N N . SER A 1 208 ? 14.223 2.497 -32.309 1.00 84.94 208 SER A N 1
ATOM 1625 C CA . SER A 1 208 ? 14.141 3.613 -31.367 1.00 84.94 208 SER A CA 1
ATOM 1626 C C . SER A 1 208 ? 12.719 4.156 -31.279 1.00 84.94 208 SER A C 1
ATOM 1628 O O . SER A 1 208 ? 12.037 4.340 -32.288 1.00 84.94 208 SER A O 1
ATOM 1630 N N . LYS A 1 209 ? 12.302 4.508 -30.061 1.00 82.25 209 LYS A N 1
ATOM 1631 C CA . LYS A 1 209 ? 11.022 5.178 -29.781 1.00 82.25 209 LYS A CA 1
ATOM 1632 C C . LYS A 1 209 ? 10.860 6.461 -30.599 1.00 82.25 209 LYS A C 1
ATOM 1634 O O . LYS A 1 209 ? 9.798 6.682 -31.171 1.00 82.25 209 LYS A O 1
ATOM 1639 N N . SER A 1 210 ? 11.929 7.254 -30.717 1.00 77.06 210 SER A N 1
ATOM 1640 C CA . SER A 1 210 ? 11.931 8.529 -31.450 1.00 77.06 210 SER A CA 1
ATOM 1641 C C . SER A 1 210 ? 11.633 8.384 -32.944 1.00 77.06 210 SER A C 1
ATOM 1643 O O . SER A 1 210 ? 11.160 9.328 -33.566 1.00 77.06 210 SER A O 1
ATOM 1645 N N . TYR A 1 211 ? 11.878 7.207 -33.527 1.00 81.94 211 TYR A N 1
ATOM 1646 C CA . TYR A 1 211 ? 11.582 6.929 -34.933 1.00 81.94 211 TYR A CA 1
ATOM 1647 C C . TYR A 1 211 ? 10.211 6.284 -35.145 1.00 81.94 211 TYR A C 1
ATOM 1649 O O . TYR A 1 211 ? 9.822 6.065 -36.290 1.00 81.94 211 TYR A O 1
ATOM 1657 N N . GLY A 1 212 ? 9.491 5.942 -34.070 1.00 87.06 212 GLY A N 1
ATOM 1658 C CA . GLY A 1 212 ? 8.209 5.241 -34.152 1.00 87.06 212 GLY A CA 1
ATOM 1659 C C . GLY A 1 212 ? 8.306 3.835 -34.757 1.00 87.06 212 GLY A C 1
ATOM 1660 O O . GLY A 1 212 ? 7.296 3.292 -35.193 1.00 87.06 212 GLY A O 1
ATOM 1661 N N . ASN A 1 213 ? 9.501 3.232 -34.790 1.00 93.44 213 ASN A N 1
ATOM 1662 C CA . ASN A 1 213 ? 9.787 1.986 -35.515 1.00 93.44 213 ASN A CA 1
ATOM 1663 C C . ASN A 1 213 ? 9.936 0.747 -34.602 1.00 93.44 213 ASN A C 1
ATOM 1665 O O . ASN A 1 213 ? 10.578 -0.239 -34.973 1.00 93.44 213 ASN A O 1
ATOM 1669 N N . THR A 1 214 ? 9.378 0.807 -33.392 1.00 93.75 214 THR A N 1
ATOM 1670 C CA . THR A 1 214 ? 9.581 -0.171 -32.311 1.00 93.75 214 THR A CA 1
ATOM 1671 C C . THR A 1 214 ? 8.633 -1.370 -32.365 1.00 93.75 214 THR A C 1
ATOM 1673 O O . THR A 1 214 ? 7.543 -1.297 -32.928 1.00 93.75 214 THR A O 1
ATOM 1676 N N . LEU A 1 215 ? 9.021 -2.469 -31.714 1.00 93.88 215 LEU A N 1
ATOM 1677 C CA . LEU A 1 215 ? 8.124 -3.569 -31.347 1.00 93.88 215 LEU A CA 1
ATOM 1678 C C . LEU A 1 215 ? 8.075 -3.656 -29.816 1.00 93.88 215 LEU A C 1
ATOM 1680 O O . LEU A 1 215 ? 9.048 -4.078 -29.190 1.00 93.88 215 LEU A O 1
ATOM 1684 N N . GLU A 1 216 ? 6.984 -3.168 -29.220 1.00 93.19 216 GLU A N 1
ATOM 1685 C CA . GLU A 1 216 ? 6.799 -3.096 -27.763 1.00 93.19 216 GLU A CA 1
ATOM 1686 C C . GLU A 1 216 ? 6.656 -4.493 -27.148 1.00 93.19 216 GLU A C 1
ATOM 1688 O O . GLU A 1 216 ? 5.941 -5.342 -27.681 1.00 93.19 216 GLU A O 1
ATOM 1693 N N . LEU A 1 217 ? 7.309 -4.729 -26.006 1.00 92.19 217 LEU A N 1
ATOM 1694 C CA . LEU A 1 217 ? 7.293 -6.038 -25.338 1.00 92.19 217 LEU A CA 1
ATOM 1695 C C . LEU A 1 217 ? 5.884 -6.404 -24.854 1.00 92.19 217 LEU A C 1
ATOM 1697 O O . LEU A 1 217 ? 5.415 -7.523 -25.062 1.00 92.19 217 LEU A O 1
ATOM 1701 N N . PHE A 1 218 ? 5.182 -5.431 -24.275 1.00 89.69 218 PHE A N 1
ATOM 1702 C CA . PHE A 1 218 ? 3.899 -5.617 -23.594 1.00 89.69 218 PHE A CA 1
ATOM 1703 C C . PHE A 1 218 ? 2.759 -4.781 -24.193 1.00 89.69 218 PHE A C 1
ATOM 1705 O O . PHE A 1 218 ? 1.771 -4.523 -23.514 1.00 89.69 218 PHE A O 1
ATOM 1712 N N . GLY A 1 219 ? 2.897 -4.347 -25.451 1.00 86.31 219 GLY A N 1
ATOM 1713 C CA . GLY A 1 219 ? 1.820 -3.669 -26.177 1.00 86.31 219 GLY A CA 1
ATOM 1714 C C . GLY A 1 219 ? 0.683 -4.617 -26.576 1.00 86.31 219 GLY A C 1
ATOM 1715 O O . GLY A 1 219 ? 0.872 -5.836 -26.630 1.00 86.31 219 GLY A O 1
ATOM 1716 N N . GLU A 1 220 ? -0.475 -4.044 -26.905 1.00 88.06 220 GLU A N 1
ATOM 1717 C CA . GLU A 1 220 ? -1.673 -4.775 -27.331 1.00 88.06 220 GLU A CA 1
ATOM 1718 C C . GLU A 1 220 ? -1.397 -5.745 -28.486 1.00 88.06 220 GLU A C 1
ATOM 1720 O O . GLU A 1 220 ? -0.686 -5.428 -29.446 1.00 88.06 220 GLU A O 1
ATOM 1725 N N . GLU A 1 221 ? -2.009 -6.929 -28.425 1.00 89.88 221 GLU A N 1
ATOM 1726 C CA . GLU A 1 221 ? -1.766 -8.017 -29.381 1.00 89.88 221 GLU A CA 1
ATOM 1727 C C . GLU A 1 221 ? -2.072 -7.602 -30.826 1.00 89.88 221 GLU A C 1
ATOM 1729 O O . GLU A 1 221 ? -1.309 -7.848 -31.765 1.00 89.88 221 GLU A O 1
ATOM 1734 N N . LYS A 1 222 ? -3.178 -6.875 -30.994 1.00 91.75 222 LYS A N 1
ATOM 1735 C CA . LYS A 1 222 ? -3.608 -6.334 -32.283 1.00 91.75 222 LYS A CA 1
ATOM 1736 C C . LYS A 1 222 ? -2.572 -5.374 -32.877 1.00 91.75 222 LYS A C 1
ATOM 1738 O O . LYS A 1 222 ? -2.311 -5.427 -34.083 1.00 91.75 222 LYS A O 1
ATOM 1743 N N . ASP A 1 223 ? -1.975 -4.525 -32.047 1.00 91.81 223 ASP A N 1
ATOM 1744 C CA . ASP A 1 223 ? -1.019 -3.507 -32.482 1.00 91.81 223 ASP A CA 1
ATOM 1745 C C . ASP A 1 223 ? 0.355 -4.106 -32.772 1.00 91.81 223 ASP A C 1
ATOM 1747 O O . ASP A 1 223 ? 0.964 -3.774 -33.794 1.00 91.81 223 ASP A O 1
ATOM 1751 N N . LEU A 1 224 ? 0.811 -5.051 -31.944 1.00 93.56 224 LEU A N 1
ATOM 1752 C CA . LEU A 1 224 ? 2.029 -5.821 -32.193 1.00 93.56 224 LEU A CA 1
ATOM 1753 C C . LEU A 1 224 ? 1.951 -6.541 -33.544 1.00 93.56 224 LEU A C 1
ATOM 1755 O O . LEU A 1 224 ? 2.839 -6.380 -34.388 1.00 93.56 224 LEU A O 1
ATOM 1759 N N . LYS A 1 225 ? 0.863 -7.285 -33.780 1.00 95.56 225 LYS A N 1
ATOM 1760 C CA . LYS A 1 225 ? 0.634 -7.992 -35.044 1.00 95.56 225 LYS A CA 1
ATOM 1761 C C . LYS A 1 225 ? 0.644 -7.027 -36.222 1.00 95.56 225 LYS A C 1
ATOM 1763 O O . LYS A 1 225 ? 1.309 -7.290 -37.222 1.00 95.56 225 LYS A O 1
ATOM 1768 N N . LYS A 1 226 ? -0.048 -5.888 -36.110 1.00 96.19 226 LYS A N 1
ATOM 1769 C CA . LYS A 1 226 ? -0.059 -4.854 -37.154 1.00 96.19 226 LYS A CA 1
ATOM 1770 C C . LYS A 1 226 ? 1.354 -4.341 -37.455 1.00 96.19 226 LYS A C 1
ATOM 1772 O O . LYS A 1 226 ? 1.713 -4.246 -38.627 1.00 96.19 226 LYS A O 1
ATOM 1777 N N . ARG A 1 227 ? 2.163 -4.066 -36.427 1.00 96.38 227 ARG A N 1
ATOM 1778 C CA . ARG A 1 227 ? 3.539 -3.565 -36.578 1.00 96.38 227 ARG A CA 1
ATOM 1779 C C . ARG A 1 227 ? 4.492 -4.584 -37.198 1.00 96.38 227 ARG A C 1
ATOM 1781 O O . ARG A 1 227 ? 5.272 -4.227 -38.079 1.00 96.38 227 ARG A O 1
ATOM 1788 N N . ILE A 1 228 ? 4.412 -5.855 -36.803 1.00 96.62 228 ILE A N 1
ATOM 1789 C CA . ILE A 1 228 ? 5.203 -6.927 -37.435 1.00 96.62 228 ILE A CA 1
ATOM 1790 C C . ILE A 1 228 ? 4.800 -7.082 -38.907 1.00 96.62 228 ILE A C 1
ATOM 1792 O O . ILE A 1 228 ? 5.651 -7.196 -39.792 1.00 96.62 228 ILE A O 1
ATOM 1796 N N . MET A 1 229 ? 3.501 -7.004 -39.205 1.00 96.81 229 MET A N 1
ATOM 1797 C CA . MET A 1 229 ? 3.024 -7.086 -40.585 1.00 96.81 229 MET A CA 1
ATOM 1798 C C . MET A 1 229 ? 3.454 -5.882 -41.437 1.00 96.81 229 MET A C 1
ATOM 1800 O O . MET A 1 229 ? 3.616 -6.032 -42.650 1.00 96.81 229 MET A O 1
ATOM 1804 N N . SER A 1 230 ? 3.722 -4.722 -40.830 1.00 96.12 230 SER A N 1
ATOM 1805 C CA . SER A 1 230 ? 4.204 -3.520 -41.523 1.00 96.12 230 SER A CA 1
ATOM 1806 C C . SER A 1 230 ? 5.722 -3.444 -41.708 1.00 96.12 230 SER A C 1
ATOM 1808 O O . SER A 1 230 ? 6.195 -2.441 -42.236 1.00 96.12 230 SER A O 1
ATOM 1810 N N . ILE A 1 231 ? 6.498 -4.459 -41.300 1.00 97.25 231 ILE A N 1
ATOM 1811 C CA . ILE A 1 231 ? 7.959 -4.445 -41.494 1.00 97.25 231 ILE A CA 1
ATOM 1812 C C . ILE A 1 231 ? 8.288 -4.246 -42.979 1.00 97.25 231 ILE A C 1
ATOM 1814 O O . ILE A 1 231 ? 7.714 -4.922 -43.843 1.00 97.25 231 ILE A O 1
ATOM 1818 N N . LYS A 1 232 ? 9.204 -3.312 -43.254 1.00 94.56 232 LYS A N 1
ATOM 1819 C CA . LYS A 1 232 ? 9.663 -2.940 -44.591 1.00 94.56 232 LYS A CA 1
ATOM 1820 C C . LYS A 1 232 ? 10.250 -4.155 -45.306 1.00 94.56 232 LYS A C 1
ATOM 1822 O O . LYS A 1 232 ? 11.135 -4.835 -44.792 1.00 94.56 232 LYS A O 1
ATOM 1827 N N . THR A 1 233 ? 9.750 -4.395 -46.509 1.00 94.38 233 THR A N 1
ATOM 1828 C CA . THR A 1 233 ? 10.237 -5.401 -47.457 1.00 94.38 233 THR A CA 1
ATOM 1829 C C . THR A 1 233 ? 10.351 -4.755 -48.835 1.00 94.38 233 THR A C 1
ATOM 1831 O O . THR A 1 233 ? 9.876 -3.635 -49.033 1.00 94.38 233 THR A O 1
ATOM 1834 N N . ASP A 1 234 ? 10.979 -5.437 -49.786 1.00 92.56 234 ASP A N 1
ATOM 1835 C CA . ASP A 1 234 ? 11.024 -4.995 -51.181 1.00 92.56 234 ASP A CA 1
ATOM 1836 C C . ASP A 1 234 ? 9.856 -5.587 -52.006 1.00 92.56 234 ASP A C 1
ATOM 1838 O O . ASP A 1 234 ? 8.918 -6.173 -51.458 1.00 92.56 234 ASP A O 1
ATOM 1842 N N . SER A 1 235 ? 9.906 -5.408 -53.330 1.00 92.25 235 SER A N 1
ATOM 1843 C CA . SER A 1 235 ? 8.927 -5.949 -54.289 1.00 92.25 235 SER A CA 1
ATOM 1844 C C . SER A 1 235 ? 9.369 -7.271 -54.936 1.00 92.25 235 SER A C 1
ATOM 1846 O O . SER A 1 235 ? 8.937 -7.583 -56.045 1.00 92.25 235 SER A O 1
ATOM 1848 N N . THR A 1 236 ? 10.241 -8.047 -54.283 1.00 91.69 236 THR A N 1
ATOM 1849 C CA . THR A 1 236 ? 10.734 -9.319 -54.829 1.00 91.69 236 THR A CA 1
ATOM 1850 C C . THR A 1 236 ? 9.604 -10.368 -54.915 1.00 91.69 236 THR A C 1
ATOM 1852 O O . THR A 1 236 ? 8.954 -10.632 -53.895 1.00 91.69 236 THR A O 1
ATOM 1855 N N . PRO A 1 237 ? 9.362 -10.999 -56.089 1.00 91.38 237 PRO A N 1
ATOM 1856 C CA . PRO A 1 237 ? 8.329 -12.030 -56.276 1.00 91.38 237 PRO A CA 1
ATOM 1857 C C . PRO A 1 237 ? 8.495 -13.244 -55.353 1.00 91.38 237 PRO A C 1
ATOM 1859 O O . PRO A 1 237 ? 9.588 -13.509 -54.851 1.00 91.38 237 PRO A O 1
ATOM 1862 N N . VAL A 1 238 ? 7.426 -14.018 -55.132 1.00 92.44 238 VAL A N 1
ATOM 1863 C CA . VAL A 1 238 ? 7.404 -15.156 -54.185 1.00 92.44 238 VAL A CA 1
ATOM 1864 C C . VAL A 1 238 ? 8.441 -16.219 -54.551 1.00 92.44 238 VAL A C 1
ATOM 1866 O O . VAL A 1 238 ? 9.152 -16.711 -53.677 1.00 92.44 238 VAL A O 1
ATOM 1869 N N . GLU A 1 239 ? 8.573 -16.503 -55.836 1.00 91.06 239 GLU A N 1
ATOM 1870 C CA . GLU A 1 239 ? 9.400 -17.537 -56.453 1.00 91.06 239 GLU A CA 1
ATOM 1871 C C . GLU A 1 239 ? 10.891 -17.183 -56.422 1.00 91.06 239 GLU A C 1
ATOM 1873 O O . GLU A 1 239 ? 11.732 -18.074 -56.460 1.00 91.06 239 GLU A O 1
ATOM 1878 N N . ALA A 1 240 ? 11.226 -15.893 -56.325 1.00 92.44 240 ALA A N 1
ATOM 1879 C CA . ALA A 1 240 ? 12.602 -15.416 -56.353 1.00 92.44 240 ALA A CA 1
ATOM 1880 C C . ALA A 1 240 ? 13.277 -15.460 -54.962 1.00 92.44 240 ALA A C 1
ATOM 1882 O O . ALA A 1 240 ? 12.603 -15.265 -53.940 1.00 92.44 240 ALA A O 1
ATOM 1883 N N . PRO A 1 241 ? 14.608 -15.652 -54.903 1.00 93.31 241 PRO A N 1
ATOM 1884 C CA . PRO A 1 241 ? 15.404 -15.447 -53.692 1.00 93.31 241 PRO A CA 1
ATOM 1885 C C . PRO A 1 241 ? 15.214 -14.042 -53.115 1.00 93.31 241 PRO A C 1
ATOM 1887 O O . PRO A 1 241 ? 15.194 -13.066 -53.862 1.00 93.31 241 PRO A O 1
ATOM 1890 N N . LYS A 1 242 ? 15.094 -13.927 -51.792 1.00 94.62 242 LYS A N 1
ATOM 1891 C CA . LYS A 1 242 ? 14.907 -12.644 -51.096 1.00 94.62 242 LYS A CA 1
ATOM 1892 C C . LYS A 1 242 ? 16.265 -12.042 -50.675 1.00 94.62 242 LYS A C 1
ATOM 1894 O O . LYS A 1 242 ? 17.197 -12.796 -50.380 1.00 94.62 242 LYS A O 1
ATOM 1899 N N . PRO A 1 243 ? 16.422 -10.705 -50.626 1.00 93.19 243 PRO A N 1
ATOM 1900 C CA . PRO A 1 243 ? 17.683 -10.066 -50.245 1.00 93.19 243 PRO A CA 1
ATOM 1901 C C . PRO A 1 243 ? 18.029 -10.311 -48.772 1.00 93.19 243 PRO A C 1
ATOM 1903 O O . PRO A 1 243 ? 17.146 -10.398 -47.922 1.00 93.19 243 PRO A O 1
ATOM 1906 N N . THR A 1 244 ? 19.323 -10.392 -48.461 1.00 91.69 244 THR A N 1
ATOM 1907 C CA . THR A 1 244 ? 19.839 -10.520 -47.081 1.00 91.69 244 THR A CA 1
ATOM 1908 C C . THR A 1 244 ? 20.510 -9.247 -46.568 1.00 91.69 244 THR A C 1
ATOM 1910 O O . THR A 1 244 ? 20.941 -9.204 -45.423 1.00 91.69 244 THR A O 1
ATOM 1913 N N . THR A 1 245 ? 20.633 -8.231 -47.421 1.00 88.44 245 THR A N 1
ATOM 1914 C CA . THR A 1 245 ? 21.197 -6.915 -47.097 1.00 88.44 245 THR A CA 1
ATOM 1915 C C . THR A 1 245 ? 20.061 -5.899 -47.074 1.00 88.44 245 THR A C 1
ATOM 1917 O O . THR A 1 245 ? 19.142 -6.010 -47.885 1.00 88.44 245 THR A O 1
ATOM 1920 N N . ASP A 1 246 ? 20.104 -4.941 -46.144 1.00 86.75 246 ASP A N 1
ATOM 1921 C CA . ASP A 1 246 ? 19.032 -3.958 -45.910 1.00 86.75 246 ASP A CA 1
ATOM 1922 C C . ASP A 1 246 ? 17.647 -4.607 -45.701 1.00 86.75 246 ASP A C 1
ATOM 1924 O O . ASP A 1 246 ? 16.605 -4.070 -46.088 1.00 86.75 246 ASP A O 1
ATOM 1928 N N . ALA A 1 247 ? 17.645 -5.788 -45.072 1.00 93.06 247 ALA A N 1
ATOM 1929 C CA . ALA A 1 247 ? 16.490 -6.664 -44.920 1.00 93.06 247 ALA A CA 1
ATOM 1930 C C . ALA A 1 247 ? 16.098 -6.810 -43.433 1.00 93.06 247 ALA A C 1
ATOM 1932 O O . ALA A 1 247 ? 16.378 -7.844 -42.822 1.00 93.06 247 ALA A O 1
ATOM 1933 N N . PRO A 1 248 ? 15.391 -5.829 -42.833 1.00 94.31 248 PRO A N 1
ATOM 1934 C CA . PRO A 1 248 ? 15.087 -5.837 -41.396 1.00 94.31 248 PRO A CA 1
ATOM 1935 C C . PRO A 1 248 ? 14.311 -7.073 -40.938 1.00 94.31 248 PRO A C 1
ATOM 1937 O O . PRO A 1 248 ? 14.496 -7.541 -39.820 1.00 94.31 248 PRO A O 1
ATOM 1940 N N . LEU A 1 249 ? 13.449 -7.628 -41.797 1.00 96.19 249 LEU A N 1
ATOM 1941 C CA . LEU A 1 249 ? 12.725 -8.861 -41.491 1.00 96.19 249 LEU A CA 1
ATOM 1942 C C . LEU A 1 249 ? 13.672 -10.063 -41.341 1.00 96.19 249 LEU A C 1
ATOM 1944 O O . LEU A 1 249 ? 13.485 -10.863 -40.430 1.00 96.19 249 LEU A O 1
ATOM 1948 N N . TYR A 1 250 ? 14.682 -10.176 -42.207 1.00 95.50 250 TYR A N 1
ATOM 1949 C CA . TYR A 1 250 ? 15.680 -11.245 -42.149 1.00 95.50 250 TYR A CA 1
ATOM 1950 C C . TYR A 1 250 ? 16.539 -11.124 -40.886 1.00 95.50 250 TYR A C 1
ATOM 1952 O O . TYR A 1 250 ? 16.720 -12.103 -40.163 1.00 95.50 250 TYR A O 1
ATOM 1960 N N . ASP A 1 251 ? 16.991 -9.909 -40.573 1.00 94.12 251 ASP A N 1
ATOM 1961 C CA . ASP A 1 251 ? 17.804 -9.632 -39.387 1.00 94.12 251 ASP A CA 1
ATOM 1962 C C . ASP A 1 251 ? 17.046 -9.914 -38.081 1.00 94.12 251 ASP A C 1
ATOM 1964 O O . ASP A 1 251 ? 17.601 -10.502 -37.152 1.00 94.12 251 ASP A O 1
ATOM 1968 N N . LEU A 1 252 ? 15.759 -9.556 -38.014 1.00 94.62 252 LEU A N 1
ATOM 1969 C CA . LEU A 1 252 ? 14.906 -9.864 -36.863 1.00 94.62 252 LEU A CA 1
ATOM 1970 C C . LEU A 1 252 ? 14.640 -11.368 -36.724 1.00 94.62 252 LEU A C 1
ATOM 1972 O O . LEU A 1 252 ? 14.668 -11.885 -35.609 1.00 94.62 252 LEU A O 1
ATOM 1976 N N . LEU A 1 253 ? 14.434 -12.090 -37.830 1.00 95.50 253 LEU A N 1
ATOM 1977 C CA . LEU A 1 253 ? 14.297 -13.551 -37.804 1.00 95.50 253 LEU A CA 1
ATOM 1978 C C . LEU A 1 253 ? 15.581 -14.220 -37.314 1.00 95.50 253 LEU A C 1
ATOM 1980 O O . LEU A 1 253 ? 15.513 -15.103 -36.465 1.00 95.50 253 LEU A O 1
ATOM 1984 N N . LYS A 1 254 ? 16.745 -13.758 -37.781 1.00 94.31 254 LYS A N 1
ATOM 1985 C CA . LYS A 1 254 ? 18.056 -14.232 -37.318 1.00 94.31 254 LYS A CA 1
ATOM 1986 C C . LYS A 1 254 ? 18.276 -13.993 -35.829 1.00 94.31 254 LYS A C 1
ATOM 1988 O O . LYS A 1 254 ? 18.898 -14.811 -35.161 1.00 94.31 254 LYS A O 1
ATOM 1993 N N . LEU A 1 255 ? 17.794 -12.859 -35.324 1.00 91.19 255 LEU A N 1
ATOM 1994 C CA . LEU A 1 255 ? 17.924 -12.482 -33.921 1.00 91.19 255 LEU A CA 1
ATOM 1995 C C . LEU A 1 255 ? 17.016 -13.312 -33.004 1.00 91.19 255 LEU A C 1
ATOM 1997 O O . LEU A 1 255 ? 17.416 -13.643 -31.888 1.00 91.19 255 LEU A O 1
ATOM 2001 N N . MET A 1 256 ? 15.786 -13.593 -33.444 1.00 92.25 256 MET A N 1
ATOM 2002 C CA . MET A 1 256 ? 14.739 -14.155 -32.585 1.00 92.25 256 MET A CA 1
ATOM 2003 C C . MET A 1 256 ? 14.572 -15.670 -32.705 1.00 92.25 256 MET A C 1
ATOM 2005 O O . MET A 1 256 ? 14.097 -16.290 -31.756 1.00 92.25 256 MET A O 1
ATOM 2009 N N . LEU A 1 257 ? 14.941 -16.273 -33.836 1.00 93.44 257 LEU A N 1
ATOM 2010 C CA . LEU A 1 257 ? 14.816 -17.717 -34.020 1.00 93.44 257 LEU A CA 1
ATOM 2011 C C . LEU A 1 257 ? 16.024 -18.477 -33.451 1.00 93.44 257 LEU A C 1
ATOM 2013 O O . LEU A 1 257 ? 17.159 -18.000 -33.542 1.00 93.44 257 LEU A O 1
ATOM 2017 N N . PRO A 1 258 ? 15.815 -19.700 -32.930 1.00 91.94 258 PRO A N 1
ATOM 2018 C CA . PRO A 1 258 ? 16.903 -20.637 -32.678 1.00 91.94 258 PRO A CA 1
ATOM 2019 C C . PRO A 1 258 ? 17.737 -20.881 -33.942 1.00 91.94 258 PRO A C 1
ATOM 2021 O O . PRO A 1 258 ? 17.205 -20.888 -35.052 1.00 91.94 258 PRO A O 1
ATOM 2024 N N . ALA A 1 259 ? 19.037 -21.147 -33.785 1.00 90.88 259 ALA A N 1
ATOM 2025 C CA . ALA A 1 259 ? 19.953 -21.327 -34.918 1.00 90.88 259 ALA A CA 1
ATOM 2026 C C . ALA A 1 259 ? 19.513 -22.436 -35.896 1.00 90.88 259 ALA A C 1
ATOM 2028 O O . ALA A 1 259 ? 19.719 -22.304 -37.101 1.00 90.88 259 ALA A O 1
ATOM 2029 N N . SER A 1 260 ? 18.877 -23.499 -35.391 1.00 90.94 260 SER A N 1
ATOM 2030 C CA . SER A 1 260 ? 18.310 -24.583 -36.202 1.00 90.94 260 SER A CA 1
ATOM 2031 C C . SER A 1 260 ? 17.134 -24.116 -37.064 1.00 90.94 260 SER A C 1
ATOM 2033 O O . SER A 1 260 ? 17.129 -24.350 -38.267 1.00 90.94 260 SER A O 1
ATOM 2035 N N . GLU A 1 261 ? 16.170 -23.402 -36.480 1.00 92.75 261 GLU A N 1
ATOM 2036 C CA . GLU A 1 261 ? 15.012 -22.871 -37.211 1.00 92.75 261 GLU A CA 1
ATOM 2037 C C . GLU A 1 261 ? 15.413 -21.766 -38.190 1.00 92.75 261 GLU A C 1
ATOM 2039 O O . GLU A 1 261 ? 14.870 -21.664 -39.292 1.00 92.75 261 GLU A O 1
ATOM 2044 N N . PHE A 1 262 ? 16.390 -20.939 -37.813 1.00 95.62 262 PHE A N 1
ATOM 2045 C CA . PHE A 1 262 ? 16.900 -19.911 -38.705 1.00 95.62 262 PHE A CA 1
ATOM 2046 C C . PHE A 1 262 ? 17.594 -20.509 -39.934 1.00 95.62 262 PHE A C 1
ATOM 2048 O O . PHE A 1 262 ? 17.465 -19.945 -41.015 1.00 95.62 262 PHE A O 1
ATOM 2055 N N . ALA A 1 263 ? 18.278 -21.651 -39.812 1.00 94.50 263 ALA A N 1
ATOM 2056 C CA . ALA A 1 263 ? 18.904 -22.315 -40.957 1.00 94.50 263 ALA A CA 1
ATOM 2057 C C . ALA A 1 263 ? 17.871 -22.741 -42.020 1.00 94.50 263 ALA A C 1
ATOM 2059 O O . ALA A 1 263 ? 18.108 -22.574 -43.216 1.00 94.50 263 ALA A O 1
ATOM 2060 N N . GLU A 1 264 ? 16.698 -23.220 -41.599 1.00 93.56 264 GLU A N 1
ATOM 2061 C CA . GLU A 1 264 ? 15.587 -23.535 -42.509 1.00 93.56 264 GLU A CA 1
ATOM 2062 C C . GLU A 1 264 ? 15.000 -22.271 -43.154 1.00 93.56 264 GLU A C 1
ATOM 2064 O O . GLU A 1 264 ? 14.691 -22.237 -44.353 1.00 93.56 264 GLU A O 1
ATOM 2069 N N . VAL A 1 265 ? 14.869 -21.199 -42.366 1.00 94.75 265 VAL A N 1
ATOM 2070 C CA . VAL A 1 265 ? 14.436 -19.894 -42.871 1.00 94.75 265 VAL A CA 1
ATOM 2071 C C . VAL A 1 265 ? 15.431 -19.356 -43.897 1.00 94.75 265 VAL A C 1
ATOM 2073 O O . VAL A 1 265 ? 14.989 -18.983 -44.975 1.00 94.75 265 VAL A O 1
ATOM 2076 N N . ASP A 1 266 ? 16.739 -19.374 -43.631 1.00 96.06 266 ASP A N 1
ATOM 2077 C CA . ASP A 1 266 ? 17.782 -18.915 -44.561 1.00 96.06 266 ASP A CA 1
ATOM 2078 C C . ASP A 1 266 ? 17.802 -19.747 -45.851 1.00 96.06 266 ASP A C 1
ATOM 2080 O O . ASP A 1 266 ? 17.839 -19.189 -46.950 1.00 96.06 266 ASP A O 1
ATOM 2084 N N . ALA A 1 267 ? 17.671 -21.074 -45.745 1.00 94.06 267 ALA A N 1
ATOM 2085 C CA . ALA A 1 267 ? 17.595 -21.954 -46.908 1.00 94.06 267 ALA A CA 1
ATOM 2086 C C . ALA A 1 267 ? 16.401 -21.601 -47.811 1.00 94.06 267 ALA A C 1
ATOM 2088 O O . ALA A 1 267 ? 16.568 -21.399 -49.015 1.00 94.06 267 ALA A O 1
ATOM 2089 N N . THR A 1 268 ? 15.201 -21.460 -47.238 1.00 94.38 268 THR A N 1
ATOM 2090 C CA . THR A 1 268 ? 14.001 -21.082 -48.010 1.00 94.38 268 THR A CA 1
ATOM 2091 C C . THR A 1 268 ? 14.042 -19.628 -48.494 1.00 94.38 268 THR A C 1
ATOM 2093 O O . THR A 1 268 ? 13.556 -19.329 -49.582 1.00 94.38 268 THR A O 1
ATOM 2096 N N . TRP A 1 269 ? 14.668 -18.725 -47.734 1.00 95.88 269 TRP A N 1
ATOM 2097 C CA . TRP A 1 269 ? 14.840 -17.313 -48.088 1.00 95.88 269 TRP A CA 1
ATOM 2098 C C . TRP A 1 269 ? 15.721 -17.153 -49.331 1.00 95.88 269 TRP A C 1
ATOM 2100 O O . TRP A 1 269 ? 15.393 -16.377 -50.232 1.00 95.88 269 TRP A O 1
ATOM 2110 N N . ARG A 1 270 ? 16.811 -17.930 -49.406 1.00 94.75 270 ARG A N 1
ATOM 2111 C CA . ARG A 1 270 ? 17.750 -17.954 -50.540 1.00 94.75 270 ARG A CA 1
ATOM 2112 C C . ARG A 1 270 ? 17.264 -18.785 -51.723 1.00 94.75 270 ARG A C 1
ATOM 2114 O O . ARG A 1 270 ? 17.664 -18.496 -52.844 1.00 94.75 270 ARG A O 1
ATOM 2121 N N . ALA A 1 271 ? 16.433 -19.801 -51.497 1.00 92.81 271 ALA A N 1
ATOM 2122 C CA . ALA A 1 271 ? 15.863 -20.611 -52.573 1.00 92.81 271 ALA A CA 1
ATOM 2123 C C . ALA A 1 271 ? 14.683 -19.919 -53.279 1.00 92.81 271 ALA A C 1
ATOM 2125 O O . ALA A 1 271 ? 14.477 -20.136 -54.470 1.00 92.81 271 ALA A O 1
ATOM 2126 N N . GLY A 1 272 ? 13.925 -19.081 -52.562 1.00 89.25 272 GLY A N 1
ATOM 2127 C CA . GLY A 1 272 ? 12.638 -18.570 -53.035 1.00 89.25 272 GLY A CA 1
ATOM 2128 C C . GLY A 1 272 ? 11.494 -19.568 -52.801 1.00 89.25 272 GLY A C 1
ATOM 2129 O O . GLY A 1 272 ? 11.651 -20.584 -52.127 1.00 89.25 272 GLY A O 1
ATOM 2130 N N . GLY A 1 273 ? 10.299 -19.254 -53.309 1.00 87.31 273 GLY A N 1
ATOM 2131 C CA . GLY A 1 273 ? 9.093 -20.085 -53.162 1.00 87.31 273 GLY A CA 1
ATOM 2132 C C . GLY A 1 273 ? 8.230 -19.775 -51.931 1.00 87.31 273 GLY A C 1
ATOM 2133 O O . GLY A 1 273 ? 7.212 -20.431 -51.718 1.00 87.31 273 GLY A O 1
ATOM 2134 N N . LYS A 1 274 ? 8.592 -18.761 -51.133 1.00 92.19 274 LYS A N 1
ATOM 2135 C CA . LYS A 1 274 ? 7.818 -18.293 -49.973 1.00 92.19 274 LYS A CA 1
ATOM 2136 C C . LYS A 1 274 ? 7.695 -16.769 -49.964 1.00 92.19 274 LYS A C 1
ATOM 2138 O O . LYS A 1 274 ? 8.632 -16.044 -50.313 1.00 92.19 274 LYS A O 1
ATOM 2143 N N . GLY A 1 275 ? 6.514 -16.277 -49.594 1.00 93.38 275 GLY A N 1
ATOM 2144 C CA . GLY A 1 275 ? 6.223 -14.846 -49.530 1.00 93.38 275 GLY A CA 1
ATOM 2145 C C . GLY A 1 275 ? 6.639 -14.214 -48.198 1.00 93.38 275 GLY A C 1
ATOM 2146 O O . GLY A 1 275 ? 6.676 -14.874 -47.160 1.00 93.38 275 GLY A O 1
ATOM 2147 N N . TYR A 1 276 ? 6.872 -12.897 -48.192 1.00 95.62 276 TYR A N 1
ATOM 2148 C CA . TYR A 1 276 ? 7.204 -12.144 -46.971 1.00 95.62 276 TYR A CA 1
ATOM 2149 C C . TYR A 1 276 ? 6.159 -12.266 -45.857 1.00 95.62 276 TYR A C 1
ATOM 2151 O O . TYR A 1 276 ? 6.506 -12.206 -44.678 1.00 95.62 276 TYR A O 1
ATOM 2159 N N . GLY A 1 277 ? 4.885 -12.447 -46.215 1.00 94.94 277 GLY A N 1
ATOM 2160 C CA . GLY A 1 277 ? 3.802 -12.626 -45.250 1.00 94.94 277 GLY A CA 1
ATOM 2161 C C . GLY A 1 277 ? 4.010 -13.838 -44.339 1.00 94.94 277 GLY A C 1
ATOM 2162 O O . GLY A 1 277 ? 3.729 -13.753 -43.145 1.00 94.94 277 GLY A O 1
ATOM 2163 N N . ASP A 1 278 ? 4.560 -14.937 -44.856 1.00 94.69 278 ASP A N 1
ATOM 2164 C CA . ASP A 1 278 ? 4.787 -16.140 -44.050 1.00 94.69 278 ASP A CA 1
ATOM 2165 C C . ASP A 1 278 ? 5.977 -15.973 -43.105 1.00 94.69 278 ASP A C 1
ATOM 2167 O O . ASP A 1 278 ? 5.914 -16.387 -41.950 1.00 94.69 278 ASP A O 1
ATOM 2171 N N . TYR A 1 279 ? 7.026 -15.279 -43.547 1.00 97.12 279 TYR A N 1
ATOM 2172 C CA . TYR A 1 279 ? 8.153 -14.905 -42.693 1.00 97.12 279 TYR A CA 1
ATOM 2173 C C . TYR A 1 279 ? 7.737 -13.932 -41.580 1.00 97.12 279 TYR A C 1
ATOM 2175 O O . TYR A 1 279 ? 8.166 -14.080 -40.438 1.00 97.12 279 TYR A O 1
ATOM 2183 N N . LYS A 1 280 ? 6.830 -12.988 -41.867 1.00 97.69 280 LYS A N 1
ATOM 2184 C CA . LYS A 1 280 ? 6.235 -12.098 -40.853 1.00 97.69 280 LYS A CA 1
ATOM 2185 C C . LYS A 1 280 ? 5.409 -12.870 -39.821 1.00 97.69 280 LYS A C 1
ATOM 2187 O O . LYS A 1 280 ? 5.494 -12.569 -38.634 1.00 97.69 280 LYS A O 1
ATOM 2192 N N . LYS A 1 281 ? 4.651 -13.892 -40.239 1.00 97.25 281 LYS A N 1
ATOM 2193 C CA . LYS A 1 281 ? 3.952 -14.799 -39.308 1.00 97.25 281 LYS A CA 1
ATOM 2194 C C . LYS A 1 281 ? 4.938 -15.594 -38.449 1.00 97.25 281 LYS A C 1
ATOM 2196 O O . LYS A 1 281 ? 4.721 -15.693 -37.248 1.00 97.25 281 LYS A O 1
ATOM 2201 N N . LYS A 1 282 ? 6.031 -16.096 -39.035 1.00 96.44 282 LYS A N 1
ATOM 2202 C CA . LYS A 1 282 ? 7.080 -16.817 -38.295 1.00 96.44 282 LYS A CA 1
ATOM 2203 C C . LYS A 1 282 ? 7.777 -15.919 -37.266 1.00 96.44 282 LYS A C 1
ATOM 2205 O O . LYS A 1 282 ? 8.053 -16.362 -36.159 1.00 96.44 282 LYS A O 1
ATOM 2210 N N . LEU A 1 283 ? 8.000 -14.644 -37.591 1.00 96.81 283 LEU A N 1
ATOM 2211 C CA . LEU A 1 283 ? 8.524 -13.664 -36.636 1.00 96.81 283 LEU A CA 1
ATOM 2212 C C . LEU A 1 283 ? 7.540 -13.397 -35.483 1.00 96.81 283 LEU A C 1
ATOM 2214 O O . LEU A 1 283 ? 7.963 -13.302 -34.335 1.00 96.81 283 LEU A O 1
ATOM 2218 N N . LEU A 1 284 ? 6.238 -13.295 -35.775 1.00 96.81 284 LEU A N 1
ATOM 2219 C CA . LEU A 1 284 ? 5.199 -13.156 -34.748 1.00 96.81 284 LEU A CA 1
ATOM 2220 C C . LEU A 1 284 ? 5.162 -14.380 -33.819 1.00 96.81 284 LEU A C 1
ATOM 2222 O O . LEU A 1 284 ? 5.129 -14.223 -32.603 1.00 96.81 284 LEU A O 1
ATOM 2226 N N . GLU A 1 285 ? 5.242 -15.589 -34.376 1.00 95.38 285 GLU A N 1
ATOM 2227 C CA . GLU A 1 285 ? 5.359 -16.830 -33.601 1.00 95.38 285 GLU A CA 1
ATOM 2228 C C . GLU A 1 285 ? 6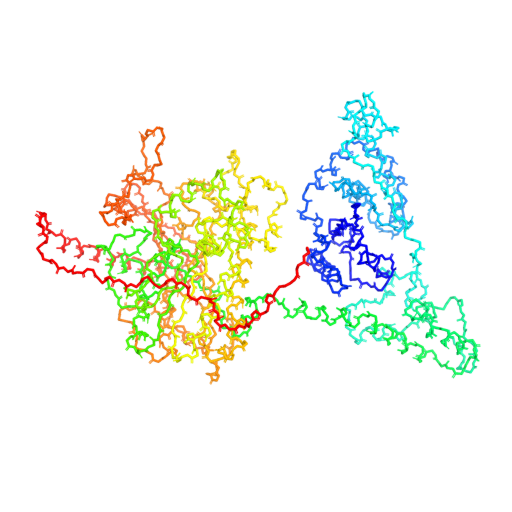.604 -16.808 -32.700 1.00 95.38 285 GLU A C 1
ATOM 2230 O O . GLU A 1 285 ? 6.487 -17.007 -31.494 1.00 95.38 285 GLU A O 1
ATOM 2235 N N . ALA A 1 286 ? 7.776 -16.463 -33.244 1.00 94.56 286 ALA A N 1
ATOM 2236 C CA . ALA A 1 286 ? 9.018 -16.350 -32.475 1.00 94.56 286 ALA A CA 1
ATOM 2237 C C . ALA A 1 286 ? 8.916 -15.321 -31.335 1.00 94.56 286 ALA A C 1
ATOM 2239 O O . ALA A 1 286 ? 9.441 -15.539 -30.239 1.00 94.56 286 ALA A O 1
ATOM 2240 N N . PHE A 1 287 ? 8.209 -14.210 -31.570 1.00 95.44 287 PHE A N 1
ATOM 2241 C CA . PHE A 1 287 ? 7.920 -13.222 -30.538 1.00 95.44 287 PHE A CA 1
ATOM 2242 C C . PHE A 1 287 ? 7.081 -13.823 -29.408 1.00 95.44 287 PHE A C 1
ATOM 2244 O O . PHE A 1 287 ? 7.445 -13.665 -28.243 1.00 95.44 287 PHE A O 1
ATOM 2251 N N . HIS A 1 288 ? 5.997 -14.536 -29.720 1.00 92.81 288 HIS A N 1
ATOM 2252 C CA . HIS A 1 288 ? 5.170 -15.182 -28.696 1.00 92.81 288 HIS A CA 1
ATOM 2253 C C . HIS A 1 288 ? 5.916 -16.279 -27.948 1.00 92.81 288 HIS A C 1
ATOM 2255 O O . HIS A 1 288 ? 5.803 -16.352 -26.731 1.00 92.81 288 HIS A O 1
ATOM 2261 N N . THR A 1 289 ? 6.723 -17.083 -28.633 1.00 91.56 289 THR A N 1
ATOM 2262 C CA . THR A 1 289 ? 7.543 -18.107 -27.979 1.00 91.56 289 THR A CA 1
ATOM 2263 C C . THR A 1 289 ? 8.530 -17.481 -26.994 1.00 91.56 289 THR A C 1
ATOM 2265 O O . THR A 1 289 ? 8.709 -17.987 -25.890 1.00 91.56 289 THR A O 1
ATOM 2268 N N . THR A 1 290 ? 9.132 -16.345 -27.354 1.00 90.12 290 THR A N 1
ATOM 2269 C CA . THR A 1 290 ? 10.132 -15.672 -26.510 1.00 90.12 290 THR A CA 1
ATOM 2270 C C . THR A 1 290 ? 9.500 -14.896 -25.351 1.00 90.12 290 THR A C 1
ATOM 2272 O O . THR A 1 290 ? 9.990 -14.955 -24.226 1.00 90.12 290 THR A O 1
ATOM 2275 N N . PHE A 1 291 ? 8.422 -14.148 -25.607 1.00 92.75 291 PHE A N 1
ATOM 2276 C CA . PHE A 1 291 ? 7.855 -13.186 -24.652 1.00 92.75 291 PHE A CA 1
ATOM 2277 C C . PHE A 1 291 ? 6.486 -13.579 -24.094 1.00 92.75 291 PHE A C 1
ATOM 2279 O O . PHE A 1 291 ? 5.990 -12.900 -23.201 1.00 92.75 291 PHE A O 1
ATOM 2286 N N . GLY A 1 292 ? 5.867 -14.656 -24.578 1.00 89.19 292 GLY A N 1
ATOM 2287 C CA . GLY A 1 292 ? 4.582 -15.173 -24.099 1.00 89.19 292 GLY A CA 1
ATOM 2288 C C . GLY A 1 292 ? 4.570 -15.450 -22.594 1.00 89.19 292 GLY A C 1
ATOM 2289 O O . GLY A 1 292 ? 3.721 -14.879 -21.911 1.00 89.19 292 GLY A O 1
ATOM 2290 N N . PRO A 1 293 ? 5.544 -16.203 -22.042 1.00 85.38 293 PRO A N 1
ATOM 2291 C CA . PRO A 1 293 ? 5.635 -16.423 -20.598 1.00 85.38 293 PRO A CA 1
ATOM 2292 C C . PRO A 1 293 ? 5.781 -15.119 -19.805 1.00 85.38 293 PRO A C 1
ATOM 2294 O O . PRO A 1 293 ? 5.128 -14.935 -18.784 1.00 85.38 293 PRO A O 1
ATOM 2297 N N . ALA A 1 294 ? 6.580 -14.169 -20.302 1.00 84.94 294 ALA A N 1
ATOM 2298 C CA . ALA A 1 294 ? 6.739 -12.865 -19.661 1.00 84.94 294 ALA A CA 1
ATOM 2299 C C . ALA A 1 294 ? 5.454 -12.025 -19.731 1.00 84.94 294 ALA A C 1
ATOM 2301 O O . ALA A 1 294 ? 5.117 -11.328 -18.781 1.00 84.94 294 ALA A O 1
ATOM 2302 N N . ARG A 1 295 ? 4.715 -12.084 -20.846 1.00 87.12 295 ARG A N 1
ATOM 2303 C CA . ARG A 1 295 ? 3.413 -11.419 -21.018 1.00 87.12 295 ARG A CA 1
ATOM 2304 C C . ARG A 1 295 ? 2.363 -11.996 -20.079 1.00 87.12 295 ARG A C 1
ATOM 2306 O O . ARG A 1 295 ? 1.620 -11.226 -19.479 1.00 87.12 295 ARG A O 1
ATOM 2313 N N . GLN A 1 296 ? 2.346 -13.316 -19.919 1.00 79.31 296 GLN A N 1
ATOM 2314 C CA . GLN A 1 296 ? 1.488 -13.993 -18.955 1.00 79.31 296 GLN A CA 1
ATOM 2315 C C . GLN A 1 296 ? 1.852 -13.585 -17.525 1.00 79.31 296 GLN A C 1
ATOM 2317 O O . GLN A 1 296 ? 0.996 -13.071 -16.815 1.00 79.31 296 GLN A O 1
ATOM 2322 N N . ARG A 1 297 ? 3.131 -13.683 -17.142 1.00 70.75 297 ARG A N 1
ATOM 2323 C CA . ARG A 1 297 ? 3.613 -13.248 -15.824 1.00 70.75 297 ARG A CA 1
ATOM 2324 C C . ARG A 1 297 ? 3.304 -11.780 -15.551 1.00 70.75 297 ARG A C 1
ATOM 2326 O O . ARG A 1 297 ? 2.945 -11.423 -14.440 1.00 70.75 297 ARG A O 1
ATOM 2333 N N . ARG A 1 298 ? 3.408 -10.909 -16.558 1.00 77.62 298 ARG A N 1
ATOM 2334 C CA . ARG A 1 298 ? 2.996 -9.507 -16.433 1.00 77.62 298 ARG A CA 1
ATOM 2335 C C . ARG A 1 298 ? 1.503 -9.382 -16.165 1.00 77.62 298 ARG A C 1
ATOM 2337 O O . ARG A 1 298 ? 1.113 -8.546 -15.362 1.00 77.62 298 ARG A O 1
ATOM 2344 N N . SER A 1 299 ? 0.682 -10.164 -16.862 1.00 75.44 299 SER A N 1
ATOM 2345 C CA . SER A 1 299 ? -0.758 -10.207 -16.621 1.00 75.44 299 SER A CA 1
ATOM 2346 C C . SER A 1 299 ? -1.057 -10.675 -15.200 1.00 75.44 299 SER A C 1
ATOM 2348 O O . SER A 1 299 ? -1.893 -10.066 -14.556 1.00 75.44 299 SER A O 1
ATOM 2350 N N . GLU A 1 300 ? -0.345 -11.683 -14.694 1.00 67.00 300 GLU A N 1
ATOM 2351 C CA . GLU A 1 300 ? -0.450 -12.163 -13.309 1.00 67.00 300 GLU A CA 1
ATOM 2352 C C . GLU A 1 300 ? -0.029 -11.071 -12.309 1.00 67.00 300 GLU A C 1
ATOM 2354 O O . GLU A 1 300 ? -0.780 -10.753 -11.398 1.00 67.00 300 GLU A O 1
ATOM 2359 N N . LEU A 1 301 ? 1.109 -10.403 -12.537 1.00 60.50 301 LEU A N 1
ATOM 2360 C CA . LEU A 1 301 ? 1.601 -9.294 -11.703 1.00 60.50 301 LEU A CA 1
ATOM 2361 C C . LEU A 1 301 ? 0.702 -8.047 -11.735 1.00 60.50 301 LEU A C 1
ATOM 2363 O O . LEU A 1 301 ? 0.737 -7.242 -10.811 1.00 60.50 301 LEU A O 1
ATOM 2367 N N . LEU A 1 302 ? -0.049 -7.835 -12.819 1.00 62.94 302 LEU A N 1
ATOM 2368 C CA . LEU A 1 302 ? -1.042 -6.761 -12.923 1.00 62.94 302 LEU A CA 1
ATOM 2369 C C . LEU A 1 302 ? -2.406 -7.169 -12.357 1.00 62.94 302 LEU A C 1
ATOM 2371 O O . LEU A 1 302 ? -3.155 -6.295 -11.930 1.00 62.94 302 LEU A O 1
ATOM 2375 N N . ALA A 1 303 ? -2.720 -8.464 -12.382 1.00 58.44 303 ALA A N 1
ATOM 2376 C CA . ALA A 1 303 ? -3.939 -9.051 -11.835 1.00 58.44 303 ALA A CA 1
ATOM 2377 C C . ALA A 1 303 ? -3.845 -9.345 -10.329 1.00 58.44 303 ALA A C 1
ATOM 2379 O O . ALA A 1 303 ? -4.858 -9.680 -9.724 1.00 58.44 303 ALA A O 1
ATOM 2380 N N . ASP A 1 304 ? -2.663 -9.198 -9.729 1.00 56.47 304 ASP A N 1
ATOM 2381 C CA . ASP A 1 304 ? -2.422 -9.240 -8.287 1.00 56.47 304 ASP A CA 1
ATOM 2382 C C . ASP A 1 304 ? -2.272 -7.799 -7.748 1.00 56.47 304 ASP A C 1
ATOM 2384 O O . ASP A 1 304 ? -1.157 -7.292 -7.601 1.00 56.47 304 ASP A O 1
ATOM 2388 N N . PRO A 1 305 ? -3.383 -7.077 -7.500 1.00 52.78 305 PRO A N 1
ATOM 2389 C CA . PRO A 1 305 ? -3.354 -5.694 -7.033 1.00 52.78 305 PRO A CA 1
ATOM 2390 C C . PRO A 1 305 ? -3.004 -5.547 -5.536 1.00 52.78 305 PRO A C 1
ATOM 2392 O O . PRO A 1 305 ? -3.147 -4.458 -4.984 1.00 52.78 305 PRO A O 1
ATOM 2395 N N . GLY A 1 306 ? -2.527 -6.613 -4.883 1.00 64.44 306 GLY A N 1
ATOM 2396 C CA . GLY A 1 306 ? -2.510 -6.746 -3.426 1.00 64.44 306 GLY A CA 1
ATOM 2397 C C . GLY A 1 306 ? -3.772 -7.435 -2.899 1.00 64.44 306 GLY A C 1
ATOM 2398 O O . GLY A 1 306 ? -4.767 -7.594 -3.615 1.00 64.44 306 GLY A O 1
ATOM 2399 N N . GLU A 1 307 ? -3.716 -7.893 -1.652 1.00 70.00 307 GLU A N 1
ATOM 2400 C CA . GLU A 1 307 ? -4.761 -8.728 -1.046 1.00 70.00 307 GLU A CA 1
ATOM 2401 C C . GLU A 1 307 ? -6.009 -7.921 -0.697 1.00 70.00 307 GLU A C 1
ATOM 2403 O O . GLU A 1 307 ? -7.128 -8.326 -1.030 1.00 70.00 307 GLU A O 1
ATOM 2408 N N . LEU A 1 308 ? -5.817 -6.738 -0.107 1.00 76.56 308 LEU A N 1
ATOM 2409 C CA . LEU A 1 308 ? -6.895 -5.797 0.160 1.00 76.56 308 LEU A CA 1
ATOM 2410 C C . LEU A 1 308 ? -7.627 -5.399 -1.120 1.00 76.56 308 LEU A C 1
ATOM 2412 O O . LEU A 1 308 ? -8.848 -5.474 -1.162 1.00 76.56 308 LEU A O 1
ATOM 2416 N N . GLU A 1 309 ? -6.914 -5.032 -2.184 1.00 79.25 309 GLU A N 1
ATOM 2417 C CA . GLU A 1 309 ? -7.566 -4.599 -3.424 1.00 79.25 309 GLU A CA 1
ATOM 2418 C C . GLU A 1 309 ? -8.346 -5.749 -4.089 1.00 79.25 309 GLU A C 1
ATOM 2420 O O . GLU A 1 309 ? -9.421 -5.516 -4.636 1.00 79.25 309 GLU A O 1
ATOM 2425 N N . ARG A 1 310 ? -7.885 -7.009 -3.973 1.00 81.44 310 ARG A N 1
ATOM 2426 C CA . ARG A 1 310 ? -8.697 -8.184 -4.353 1.00 81.44 310 ARG A CA 1
ATOM 2427 C C . ARG A 1 310 ? -9.971 -8.286 -3.528 1.00 81.44 310 ARG A C 1
ATOM 2429 O O . ARG A 1 310 ? -11.038 -8.506 -4.082 1.00 81.44 310 ARG A O 1
ATOM 2436 N N . PHE A 1 311 ? -9.867 -8.149 -2.209 1.00 85.56 311 PHE A N 1
ATOM 2437 C CA . PHE A 1 311 ? -11.032 -8.199 -1.328 1.00 85.56 311 PHE A CA 1
ATOM 2438 C C . PHE A 1 311 ? -12.040 -7.085 -1.635 1.00 85.56 311 PHE A C 1
ATOM 2440 O O . PHE A 1 311 ? -13.242 -7.335 -1.656 1.00 85.56 311 PHE A O 1
ATOM 2447 N N . LEU A 1 312 ? -11.562 -5.871 -1.923 1.00 84.94 312 LEU A N 1
ATOM 2448 C CA . LEU A 1 312 ? -12.410 -4.723 -2.249 1.00 84.94 312 LEU A CA 1
ATOM 2449 C C . LEU A 1 312 ? -13.188 -4.897 -3.561 1.00 84.94 312 LEU A C 1
ATOM 2451 O O . LEU A 1 312 ? -14.230 -4.269 -3.718 1.00 84.94 312 LEU A O 1
ATOM 2455 N N . GLN A 1 313 ? -12.754 -5.778 -4.468 1.00 84.94 313 GLN A N 1
ATOM 2456 C CA . GLN A 1 313 ? -13.544 -6.137 -5.655 1.00 84.94 313 GLN A CA 1
ATOM 2457 C C . GLN A 1 313 ? -14.815 -6.925 -5.304 1.00 84.94 313 GLN A C 1
ATOM 2459 O O . GLN A 1 313 ? -15.800 -6.839 -6.036 1.00 84.94 313 GLN A O 1
ATOM 2464 N N . ASP A 1 314 ? -14.817 -7.636 -4.172 1.00 87.12 314 ASP A N 1
ATOM 2465 C CA . ASP A 1 314 ? -15.949 -8.432 -3.681 1.00 87.12 314 ASP A CA 1
ATOM 2466 C C . ASP A 1 314 ? -16.738 -7.729 -2.559 1.00 87.12 314 ASP A C 1
ATOM 2468 O O . ASP A 1 314 ? -17.764 -8.239 -2.097 1.00 87.12 314 ASP A O 1
ATOM 2472 N N . ALA A 1 315 ? -16.264 -6.577 -2.081 1.00 92.00 315 ALA A N 1
ATOM 2473 C CA . ALA A 1 315 ? -16.798 -5.889 -0.911 1.00 92.00 315 ALA A CA 1
ATOM 2474 C C . ALA A 1 315 ? -17.382 -4.518 -1.263 1.00 92.00 315 ALA A C 1
ATOM 2476 O O . ALA A 1 315 ? -16.951 -3.843 -2.192 1.00 92.00 315 ALA A O 1
ATOM 2477 N N . THR A 1 316 ? -18.353 -4.064 -0.471 1.00 94.81 316 THR A N 1
ATOM 2478 C CA . THR A 1 316 ? -18.763 -2.658 -0.500 1.00 94.81 316 THR A CA 1
ATOM 2479 C C . THR A 1 316 ? -17.807 -1.835 0.351 1.00 94.81 316 THR A C 1
ATOM 2481 O O . THR A 1 316 ? -17.707 -2.081 1.555 1.00 94.81 316 THR A O 1
ATOM 2484 N N . LEU A 1 317 ? -17.115 -0.874 -0.261 1.00 95.50 317 LEU A N 1
ATOM 2485 C CA . LEU A 1 317 ? -16.208 0.054 0.415 1.00 95.50 317 LEU A CA 1
ATOM 2486 C C . LEU A 1 317 ? -16.970 1.311 0.840 1.00 95.50 317 LEU A C 1
ATOM 2488 O O . LEU A 1 317 ? -17.538 2.008 0.001 1.00 95.50 317 LEU A O 1
ATOM 2492 N N . PHE A 1 318 ? -16.920 1.638 2.128 1.00 95.75 318 PHE A N 1
ATOM 2493 C CA . PHE A 1 318 ? -17.401 2.914 2.647 1.00 95.75 318 PHE A CA 1
ATOM 2494 C C . PHE A 1 318 ? -16.234 3.898 2.654 1.00 95.75 318 PHE A C 1
ATOM 2496 O O . PHE A 1 318 ? -15.336 3.806 3.492 1.00 95.75 318 PHE A O 1
ATOM 2503 N N . THR A 1 319 ? -16.219 4.835 1.708 1.00 93.25 319 THR A N 1
ATOM 2504 C CA . THR A 1 319 ? -15.086 5.758 1.523 1.00 93.25 319 THR A CA 1
ATOM 2505 C C . THR A 1 319 ? -15.015 6.809 2.634 1.00 93.25 319 THR A C 1
ATOM 2507 O O . THR A 1 319 ? -13.946 7.374 2.883 1.00 93.25 319 THR A O 1
ATOM 2510 N N . ARG A 1 320 ? -16.138 7.054 3.322 1.00 94.38 320 ARG A N 1
ATOM 2511 C CA . ARG A 1 320 ? -16.304 8.030 4.407 1.00 94.38 320 ARG A CA 1
ATOM 2512 C C . ARG A 1 320 ? -16.726 7.342 5.702 1.00 94.38 320 ARG A C 1
ATOM 2514 O O . ARG A 1 320 ? -17.793 7.609 6.248 1.00 94.38 320 ARG A O 1
ATOM 2521 N N . ALA A 1 321 ? -15.872 6.445 6.189 1.00 96.81 321 ALA A N 1
ATOM 2522 C CA . ALA A 1 321 ? -16.052 5.755 7.461 1.00 96.81 321 ALA A CA 1
ATOM 2523 C C . ALA A 1 321 ? -15.184 6.366 8.569 1.00 96.81 321 ALA A C 1
ATOM 2525 O O . ALA A 1 321 ? -14.010 6.658 8.343 1.00 96.81 321 ALA A O 1
ATOM 2526 N N . TYR A 1 322 ? -15.751 6.551 9.768 1.00 97.38 322 TYR A N 1
ATOM 2527 C CA . TYR A 1 322 ? -15.069 7.251 10.863 1.00 97.38 322 TYR A CA 1
ATOM 2528 C C . TYR A 1 322 ? -15.269 6.606 12.240 1.00 97.38 322 TYR A C 1
ATOM 2530 O O . TYR A 1 322 ? -16.350 6.107 12.567 1.00 97.38 322 TYR A O 1
ATOM 2538 N N . THR A 1 323 ? -14.237 6.675 13.084 1.00 97.06 323 THR A N 1
ATOM 2539 C CA . THR A 1 323 ? -14.276 6.266 14.494 1.00 97.06 323 THR A CA 1
ATOM 2540 C C . THR A 1 323 ? -14.633 7.437 15.422 1.00 97.06 323 THR A C 1
ATOM 2542 O O . THR A 1 323 ? -14.171 8.562 15.200 1.00 97.06 323 THR A O 1
ATOM 2545 N N . PRO A 1 324 ? -15.433 7.214 16.486 1.00 96.00 324 PRO A N 1
ATOM 2546 C CA . PRO A 1 324 ? -15.738 8.254 17.468 1.00 96.00 324 PRO A CA 1
ATOM 2547 C C . PRO A 1 324 ? -14.544 8.594 18.374 1.00 96.00 324 PRO A C 1
ATOM 2549 O O . PRO A 1 324 ? -14.551 9.647 19.003 1.00 96.00 324 PRO A O 1
ATOM 2552 N N . VAL A 1 325 ? -13.533 7.725 18.483 1.00 93.00 325 VAL A N 1
ATOM 2553 C CA . VAL A 1 325 ? -12.327 7.974 19.293 1.00 93.00 325 VAL A CA 1
ATOM 2554 C C . VAL A 1 325 ? -11.155 7.259 18.656 1.00 93.00 325 VAL A C 1
ATOM 2556 O O . VAL A 1 325 ? -11.198 6.042 18.490 1.00 93.00 325 VAL A O 1
ATOM 2559 N N . ALA A 1 326 ? -10.084 7.989 18.365 1.00 90.56 326 ALA A N 1
ATOM 2560 C CA . ALA A 1 326 ? -8.871 7.418 17.795 1.00 90.56 326 ALA A CA 1
ATOM 2561 C C . ALA A 1 326 ? -7.972 6.751 18.855 1.00 90.56 326 ALA A C 1
ATOM 2563 O O . ALA A 1 326 ? -6.839 7.162 19.095 1.00 90.56 326 ALA A O 1
ATOM 2564 N N . GLN A 1 327 ? -8.530 5.770 19.565 1.00 86.75 327 GLN A N 1
ATOM 2565 C CA . GLN A 1 327 ? -7.854 4.963 20.581 1.00 86.75 327 GLN A CA 1
ATOM 2566 C C . GLN A 1 327 ? -8.469 3.563 20.606 1.00 86.75 327 GLN A C 1
ATOM 2568 O O . GLN A 1 327 ? -9.690 3.424 20.680 1.00 86.75 327 GLN A O 1
ATOM 2573 N N . THR A 1 328 ? -7.630 2.530 20.623 1.00 86.69 328 THR A N 1
ATOM 2574 C CA . THR A 1 328 ? -8.063 1.138 20.440 1.00 86.69 328 THR A CA 1
ATOM 2575 C C . THR A 1 328 ? -9.156 0.681 21.410 1.00 86.69 328 THR A C 1
ATOM 2577 O O . THR A 1 328 ? -10.215 0.232 20.981 1.00 86.69 328 THR A O 1
ATOM 2580 N N . GLU A 1 329 ? -8.939 0.782 22.725 1.00 87.19 329 GLU A N 1
ATOM 2581 C CA . GLU A 1 329 ? -9.907 0.294 23.722 1.00 87.19 329 GLU A CA 1
ATOM 2582 C C . GLU A 1 329 ? -11.286 0.992 23.631 1.00 87.19 329 GLU A C 1
ATOM 2584 O O . GLU A 1 329 ? -12.299 0.292 23.521 1.00 87.19 329 GLU A O 1
ATOM 2589 N N . PRO A 1 330 ? -11.389 2.339 23.636 1.00 90.88 330 PRO A N 1
ATOM 2590 C CA . PRO A 1 330 ? -12.682 3.010 23.492 1.00 90.88 330 PRO A CA 1
ATOM 2591 C C . PRO A 1 330 ? -13.320 2.814 22.106 1.00 90.88 330 PRO A C 1
ATOM 2593 O O . PRO A 1 330 ? -14.551 2.721 22.026 1.00 90.88 330 PRO A O 1
ATOM 2596 N N . ALA A 1 331 ? -12.532 2.700 21.028 1.00 93.69 331 ALA A N 1
ATOM 2597 C CA . ALA A 1 331 ? -13.043 2.396 19.690 1.00 93.69 331 ALA A CA 1
ATOM 2598 C C . ALA A 1 331 ? -13.707 1.013 19.650 1.00 93.69 331 ALA A C 1
ATOM 2600 O O . ALA A 1 331 ? -14.869 0.900 19.255 1.00 93.69 331 ALA A O 1
ATOM 2601 N N . TRP A 1 332 ? -13.029 -0.022 20.159 1.00 93.62 332 TRP A N 1
ATOM 2602 C CA . TRP A 1 332 ? -13.574 -1.379 20.269 1.00 93.62 332 TRP A CA 1
ATOM 2603 C C . TRP A 1 332 ? -14.824 -1.444 21.148 1.00 93.62 332 TRP A C 1
ATOM 2605 O O . TRP A 1 332 ? -15.812 -2.086 20.787 1.00 93.62 332 TRP A O 1
ATOM 2615 N N . ARG A 1 333 ? -14.843 -0.724 22.275 1.00 93.44 333 ARG A N 1
ATOM 2616 C CA . ARG A 1 333 ? -16.037 -0.651 23.132 1.00 93.44 333 ARG A CA 1
ATOM 2617 C C . ARG A 1 333 ? -17.217 0.004 22.425 1.00 93.44 333 ARG A C 1
ATOM 2619 O O . ARG A 1 333 ? -18.342 -0.484 22.554 1.00 93.44 333 ARG A O 1
ATOM 2626 N N . SER A 1 334 ? -16.969 1.061 21.657 1.00 95.88 334 SER A N 1
ATOM 2627 C CA . SER A 1 334 ? -17.999 1.732 20.857 1.00 95.88 334 SER A CA 1
ATOM 2628 C C . SER A 1 334 ? -18.508 0.829 19.728 1.00 95.88 334 SER A C 1
ATOM 2630 O O . SER A 1 334 ? -19.716 0.716 19.532 1.00 95.88 334 SER A O 1
ATOM 2632 N N . LEU A 1 335 ? -17.603 0.118 19.047 1.00 96.50 335 LEU A N 1
ATOM 2633 C CA . LEU A 1 335 ? -17.903 -0.881 18.018 1.00 96.50 335 LEU A CA 1
ATOM 2634 C C . LEU A 1 335 ? -18.802 -2.006 18.555 1.00 96.50 335 LEU A C 1
ATOM 2636 O O . LEU A 1 335 ? -19.847 -2.307 17.979 1.00 96.50 335 LEU A O 1
ATOM 2640 N N . LEU A 1 336 ? -18.413 -2.620 19.675 1.00 95.69 336 LEU A N 1
ATOM 2641 C CA . LEU A 1 336 ? -19.098 -3.784 20.238 1.00 95.69 336 LEU A CA 1
ATOM 2642 C C . LEU A 1 336 ? -20.485 -3.457 20.779 1.00 95.69 336 LEU A C 1
ATOM 2644 O O . LEU A 1 336 ? -21.410 -4.247 20.601 1.00 95.69 336 LEU A O 1
ATOM 2648 N N . THR A 1 337 ? -20.627 -2.309 21.439 1.00 96.25 337 THR A N 1
ATOM 2649 C CA . THR A 1 337 ? -21.888 -1.889 22.072 1.00 96.25 337 THR A CA 1
ATOM 2650 C C . THR A 1 337 ? -22.770 -1.037 21.161 1.00 96.25 337 THR A C 1
ATOM 2652 O O . THR A 1 337 ? -23.923 -0.784 21.509 1.00 96.25 337 THR A O 1
ATOM 2655 N N . ALA A 1 338 ? -22.245 -0.596 20.012 1.00 97.50 338 ALA A N 1
ATOM 2656 C CA . ALA A 1 338 ? -22.878 0.367 19.112 1.00 97.50 338 ALA A CA 1
ATOM 2657 C C . ALA A 1 338 ? -23.254 1.690 19.801 1.00 97.50 338 ALA A C 1
ATOM 2659 O O . ALA A 1 338 ? -24.269 2.304 19.462 1.00 97.50 338 ALA A O 1
ATOM 2660 N N . ARG A 1 339 ? -22.473 2.106 20.805 1.00 96.25 339 ARG A N 1
ATOM 2661 C CA . ARG A 1 339 ? -22.740 3.289 21.631 1.00 96.25 339 ARG A CA 1
ATOM 2662 C C . ARG A 1 339 ? -21.588 4.278 21.600 1.00 96.25 339 ARG A C 1
ATOM 2664 O O . ARG A 1 339 ? -20.431 3.893 21.453 1.00 96.25 339 ARG A O 1
ATOM 2671 N N . TRP A 1 340 ? -21.903 5.551 21.812 1.00 95.50 340 TRP A N 1
ATOM 2672 C CA . TRP A 1 340 ? -20.897 6.597 21.942 1.00 95.50 340 TRP A CA 1
ATOM 2673 C C . TRP A 1 340 ? -20.008 6.400 23.183 1.00 95.50 340 TRP A C 1
ATOM 2675 O O . TRP A 1 340 ? -20.484 5.903 24.210 1.00 95.50 340 TRP A O 1
ATOM 2685 N N . PRO A 1 341 ? -18.754 6.881 23.159 1.00 92.81 341 PRO A N 1
ATOM 2686 C CA . PRO A 1 341 ? -17.793 6.717 24.258 1.00 92.81 341 PRO A CA 1
ATOM 2687 C C . PRO A 1 341 ? -18.309 7.197 25.620 1.00 92.81 341 PRO A C 1
ATOM 2689 O O . PRO A 1 341 ? -18.131 6.540 26.647 1.00 92.81 341 PRO A O 1
ATOM 2692 N N . TYR A 1 342 ? -19.021 8.326 25.660 1.00 91.00 342 TYR A N 1
ATOM 2693 C CA . TYR A 1 342 ? -19.587 8.838 26.911 1.00 91.00 342 TYR A CA 1
ATOM 2694 C C . TYR A 1 342 ? -20.682 7.927 27.496 1.00 91.00 342 TYR A C 1
ATOM 2696 O O . TYR A 1 342 ? -20.884 7.907 28.714 1.00 91.00 342 TYR A O 1
ATOM 2704 N N . ARG A 1 343 ? -21.364 7.138 26.655 1.00 91.44 343 ARG A N 1
ATOM 2705 C CA . ARG A 1 343 ? -22.385 6.167 27.075 1.00 91.44 343 ARG A CA 1
ATOM 2706 C C . ARG A 1 343 ? -21.778 4.839 27.505 1.00 91.44 343 ARG A C 1
ATOM 2708 O O . ARG A 1 343 ? -22.302 4.239 28.439 1.00 91.44 343 ARG A O 1
ATOM 2715 N N . THR A 1 344 ? -20.675 4.404 26.892 1.00 90.75 344 THR A N 1
ATOM 2716 C CA . THR A 1 344 ? -19.932 3.209 27.339 1.00 90.75 344 THR A CA 1
ATOM 2717 C C . THR A 1 344 ? -19.167 3.464 28.639 1.00 90.75 344 THR A C 1
ATOM 2719 O O . THR A 1 344 ? -18.894 2.534 29.391 1.00 90.75 344 THR A O 1
ATOM 2722 N N . GLY A 1 345 ? -18.812 4.723 28.920 1.00 88.94 345 GLY A N 1
ATOM 2723 C CA . GLY A 1 345 ? -17.931 5.085 30.032 1.00 88.94 345 GLY A CA 1
ATOM 2724 C C . GLY A 1 345 ? -16.450 4.802 29.761 1.00 88.94 345 GLY A C 1
ATOM 2725 O O . GLY A 1 345 ? -15.612 5.246 30.539 1.00 88.94 345 GLY A O 1
ATOM 2726 N N . VAL A 1 346 ? -16.124 4.136 28.647 1.00 89.38 346 VAL A N 1
ATOM 2727 C CA . VAL A 1 346 ? -14.753 3.904 28.186 1.00 89.38 346 VAL A CA 1
ATOM 2728 C C . VAL A 1 346 ? -14.416 4.992 27.187 1.00 89.38 346 VAL A C 1
ATOM 2730 O O . VAL A 1 346 ? -14.806 4.945 26.023 1.00 89.38 346 VAL A O 1
ATOM 2733 N N . ARG A 1 347 ? -13.732 6.015 27.691 1.00 88.62 347 ARG A N 1
ATOM 2734 C CA . ARG A 1 347 ? -13.457 7.264 26.972 1.00 88.62 347 ARG A CA 1
ATOM 2735 C C . ARG A 1 347 ? -11.972 7.477 26.671 1.00 88.62 347 ARG A C 1
ATOM 2737 O O . ARG A 1 347 ? -11.611 8.451 26.026 1.00 88.62 347 ARG A O 1
ATOM 2744 N N . TYR A 1 348 ? -11.130 6.588 27.185 1.00 82.94 348 TYR A N 1
ATOM 2745 C CA . TYR A 1 348 ? -9.676 6.586 27.073 1.00 82.94 348 TYR A CA 1
ATOM 2746 C C . TYR A 1 348 ? -9.158 5.183 27.471 1.00 82.94 348 TYR A C 1
ATOM 2748 O O . TYR A 1 348 ? -9.897 4.417 28.104 1.00 82.94 348 TYR A O 1
ATOM 2756 N N . PRO A 1 349 ? -7.919 4.806 27.117 1.00 79.12 349 PRO A N 1
ATOM 2757 C CA . PRO A 1 349 ? -7.345 3.514 27.501 1.00 79.12 349 PRO A CA 1
ATOM 2758 C C . PRO A 1 349 ? -7.131 3.363 29.013 1.00 79.12 349 PRO A C 1
ATOM 2760 O O . PRO A 1 349 ? -6.880 4.345 29.710 1.00 79.12 349 PRO A O 1
ATOM 2763 N N . LEU A 1 350 ? -7.129 2.126 29.518 1.00 76.00 350 LEU A N 1
ATOM 2764 C CA . LEU A 1 350 ? -6.952 1.811 30.948 1.00 76.00 350 LEU A CA 1
ATOM 2765 C C . LEU A 1 350 ? -8.073 2.402 31.822 1.00 76.00 350 LEU A C 1
ATOM 2767 O O . LEU A 1 350 ? -7.846 2.865 32.949 1.00 76.00 350 LEU A O 1
ATOM 2771 N N . THR A 1 351 ? -9.296 2.397 31.286 1.00 81.50 351 THR A N 1
ATOM 2772 C CA . THR A 1 351 ? -10.493 2.780 32.037 1.00 81.50 351 THR A CA 1
ATOM 2773 C C . THR A 1 351 ? -10.719 1.780 33.175 1.00 81.50 351 THR A C 1
ATOM 2775 O O . THR A 1 351 ? -10.646 0.571 32.981 1.00 81.50 351 THR A O 1
ATOM 2778 N N . SER A 1 352 ? -10.997 2.282 34.381 1.00 80.75 352 SER A N 1
ATOM 2779 C CA . SER A 1 352 ? -11.334 1.422 35.524 1.00 80.75 352 SER A CA 1
ATOM 2780 C C . SER A 1 352 ? -12.672 0.720 35.301 1.00 80.75 352 SER A C 1
ATOM 2782 O O . SER A 1 352 ? -13.637 1.376 34.906 1.00 80.75 352 SER A O 1
ATOM 2784 N N . ASP A 1 353 ? -12.759 -0.567 35.651 1.00 80.56 353 ASP A N 1
ATOM 2785 C CA . ASP A 1 353 ? -13.991 -1.369 35.563 1.00 80.56 353 ASP A CA 1
ATOM 2786 C C . ASP A 1 353 ? -15.189 -0.684 36.245 1.00 80.56 353 ASP A C 1
ATOM 2788 O O . ASP A 1 353 ? -16.316 -0.785 35.770 1.00 80.56 353 ASP A O 1
ATOM 2792 N N . ALA A 1 354 ? -14.950 0.070 37.326 1.00 80.38 354 ALA A N 1
ATOM 2793 C CA . ALA A 1 354 ? -15.990 0.803 38.051 1.00 80.38 354 ALA A CA 1
ATOM 2794 C C . ALA A 1 354 ? -16.650 1.928 37.226 1.00 80.38 354 ALA A C 1
ATOM 2796 O O . ALA A 1 354 ? -17.744 2.380 37.563 1.00 80.38 354 ALA A O 1
ATOM 2797 N N . ARG A 1 355 ? -15.995 2.399 36.157 1.00 84.44 355 ARG A N 1
ATOM 2798 C CA . ARG A 1 355 ? -16.495 3.456 35.258 1.00 84.44 355 ARG A CA 1
ATOM 2799 C C . ARG A 1 355 ? -17.140 2.902 33.988 1.00 84.44 355 ARG A C 1
ATOM 2801 O O . ARG A 1 355 ? -17.841 3.645 33.292 1.00 84.44 355 ARG A O 1
ATOM 2808 N N . VAL A 1 356 ? -16.903 1.625 33.691 1.00 85.12 356 VAL A N 1
ATOM 2809 C CA . VAL A 1 356 ? -17.441 0.945 32.514 1.00 85.12 356 VAL A CA 1
ATOM 2810 C C . VAL A 1 356 ? -18.935 0.721 32.704 1.00 85.12 356 VAL A C 1
ATOM 2812 O O . VAL A 1 356 ? -19.384 0.157 33.700 1.00 85.12 356 VAL A O 1
ATOM 2815 N N . VAL A 1 357 ? -19.723 1.144 31.722 1.00 84.12 357 VAL A N 1
ATOM 2816 C CA . VAL A 1 357 ? -21.145 0.817 31.665 1.00 84.12 357 VAL A CA 1
ATOM 2817 C C . VAL A 1 357 ? -21.289 -0.536 30.995 1.00 84.12 357 VAL A C 1
ATOM 2819 O O . VAL A 1 357 ? -21.019 -0.681 29.804 1.00 84.12 357 VAL A O 1
ATOM 2822 N N . LEU A 1 358 ? -21.736 -1.526 31.765 1.00 81.31 358 LEU A N 1
ATOM 2823 C CA . LEU A 1 358 ? -22.071 -2.836 31.223 1.00 81.31 358 LEU A CA 1
ATOM 2824 C C . LEU A 1 358 ? -23.258 -2.697 30.264 1.00 81.31 358 LEU A C 1
ATOM 2826 O O . LEU A 1 358 ? -24.335 -2.239 30.647 1.00 81.31 358 LEU A O 1
ATOM 2830 N N . ALA A 1 359 ? -23.048 -3.094 29.015 1.00 85.50 359 ALA A N 1
ATOM 2831 C CA . ALA A 1 359 ? -24.060 -3.114 27.974 1.00 85.50 359 ALA A CA 1
ATOM 2832 C C . ALA A 1 359 ? -23.875 -4.381 27.128 1.00 85.50 359 ALA A C 1
ATOM 2834 O O . ALA A 1 359 ? -22.730 -4.791 26.926 1.00 85.50 359 ALA A O 1
ATOM 2835 N N . PRO A 1 360 ? -24.965 -4.985 26.620 1.00 91.88 360 PRO A N 1
ATOM 2836 C CA . PRO A 1 360 ? -24.852 -6.084 25.672 1.00 91.88 360 PRO A CA 1
ATOM 2837 C C . PRO A 1 360 ? -24.034 -5.658 24.453 1.00 91.88 360 PRO A C 1
ATOM 2839 O O . PRO A 1 360 ? -24.225 -4.563 23.917 1.00 91.88 360 PRO A O 1
ATOM 2842 N N . THR A 1 361 ? -23.144 -6.534 24.011 1.00 95.81 361 THR A N 1
ATOM 2843 C CA . THR A 1 361 ? -22.358 -6.368 22.789 1.00 95.81 361 THR A CA 1
ATOM 2844 C C . THR A 1 361 ? -22.991 -7.131 21.629 1.00 95.81 361 THR A C 1
ATOM 2846 O O . THR A 1 361 ? -23.797 -8.042 21.834 1.00 95.81 361 THR A O 1
ATOM 2849 N N . PHE A 1 362 ? -22.623 -6.818 20.381 1.00 96.62 362 PHE A N 1
ATOM 2850 C CA . PHE A 1 362 ? -23.063 -7.656 19.261 1.00 96.62 362 PHE A CA 1
ATOM 2851 C C . PHE A 1 362 ? -22.550 -9.094 19.418 1.00 96.62 362 PHE A C 1
ATOM 2853 O O . PHE A 1 362 ? -23.273 -10.029 19.094 1.00 96.62 362 PHE A O 1
ATOM 2860 N N . ALA A 1 363 ? -21.351 -9.294 19.974 1.00 96.44 363 ALA A N 1
ATOM 2861 C CA . ALA A 1 363 ? -20.794 -10.621 20.216 1.00 96.44 363 ALA A CA 1
ATOM 2862 C C . ALA A 1 363 ? -21.597 -11.414 21.263 1.00 96.44 363 ALA A C 1
ATOM 2864 O O . ALA A 1 363 ? -21.750 -12.627 21.107 1.00 96.44 363 ALA A O 1
ATOM 2865 N N . ASP A 1 364 ? -22.192 -10.745 22.260 1.00 95.94 364 ASP A N 1
ATOM 2866 C CA . ASP A 1 364 ? -23.142 -11.383 23.180 1.00 95.94 364 ASP A CA 1
ATOM 2867 C C . ASP A 1 364 ? -24.339 -11.945 22.415 1.00 95.94 364 ASP A C 1
ATOM 2869 O O . ASP A 1 364 ? -24.703 -13.094 22.631 1.00 95.94 364 ASP A O 1
ATOM 2873 N N . ARG A 1 365 ? -24.894 -11.203 21.446 1.00 97.44 365 ARG A N 1
ATOM 2874 C CA . ARG A 1 365 ? -26.018 -11.690 20.625 1.00 97.44 365 ARG A CA 1
ATOM 2875 C C . ARG A 1 365 ? -25.675 -12.948 19.834 1.00 97.44 365 ARG A C 1
ATOM 2877 O O . ARG A 1 365 ? -26.508 -13.845 19.735 1.00 97.44 365 ARG A O 1
ATOM 2884 N N . TYR A 1 366 ? -24.463 -13.031 19.287 1.00 97.38 366 TYR A N 1
ATOM 2885 C CA . TYR A 1 366 ? -23.993 -14.240 18.604 1.00 97.38 366 TYR A CA 1
ATOM 2886 C C . TYR A 1 366 ? -23.860 -15.416 19.577 1.00 97.38 366 TYR A C 1
ATOM 2888 O O . TYR A 1 366 ? -24.364 -16.506 19.299 1.00 97.38 366 TYR A O 1
ATOM 2896 N N . SER A 1 367 ? -23.237 -15.192 20.736 1.00 95.38 367 SER A N 1
ATOM 2897 C CA . SER A 1 367 ? -23.104 -16.213 21.782 1.00 95.38 367 SER A CA 1
ATOM 2898 C C . SER A 1 367 ? -24.463 -16.689 22.311 1.00 95.38 367 SER A C 1
ATOM 2900 O O . SER A 1 367 ? -24.682 -17.892 22.439 1.00 95.38 367 SER A O 1
ATOM 2902 N N . GLU A 1 368 ? -25.402 -15.772 22.562 1.00 95.62 368 GLU A N 1
ATOM 2903 C CA . GLU A 1 368 ? -26.792 -16.051 22.959 1.00 95.62 368 GLU A CA 1
ATOM 2904 C C . GLU A 1 368 ? -27.530 -16.884 21.900 1.00 95.62 368 GLU A C 1
ATOM 2906 O O . GLU A 1 368 ? -28.318 -17.766 22.241 1.00 95.62 368 GLU A O 1
ATOM 2911 N N . ALA A 1 369 ? -27.236 -16.653 20.617 1.00 96.62 369 ALA A N 1
ATOM 2912 C CA . ALA A 1 369 ? -27.765 -17.424 19.495 1.00 96.62 369 ALA A CA 1
ATOM 2913 C C . ALA A 1 369 ? -27.057 -18.778 19.276 1.00 96.62 369 ALA A C 1
ATOM 2915 O O . ALA A 1 369 ? -27.355 -19.479 18.308 1.00 96.62 369 ALA A O 1
ATOM 2916 N N . GLY A 1 370 ? -26.120 -19.158 20.150 1.00 95.12 370 GLY A N 1
ATOM 2917 C CA . GLY A 1 370 ? -25.413 -20.439 20.098 1.00 95.12 370 GLY A CA 1
ATOM 2918 C C . GLY A 1 370 ? -24.258 -20.494 19.097 1.00 95.12 370 GLY A C 1
ATOM 2919 O O . GLY A 1 370 ? -23.754 -21.583 18.815 1.00 95.12 370 GLY A O 1
ATOM 2920 N N . TRP A 1 371 ? -23.823 -19.353 18.558 1.00 96.38 371 TRP A N 1
ATOM 2921 C CA . TRP A 1 371 ? -22.639 -19.299 17.704 1.00 96.38 371 TRP A CA 1
ATOM 2922 C C . TRP A 1 371 ? -21.382 -19.498 18.544 1.00 96.38 371 TRP A C 1
ATOM 2924 O O . TRP A 1 371 ? -21.292 -19.051 19.691 1.00 96.38 371 TRP A O 1
ATOM 2934 N N . ARG A 1 372 ? -20.359 -20.119 17.954 1.00 95.50 372 ARG A N 1
ATOM 2935 C CA . ARG A 1 372 ? -19.015 -20.022 18.526 1.00 95.50 372 ARG A CA 1
ATOM 2936 C C . ARG A 1 372 ? -18.509 -18.600 18.335 1.00 95.50 372 ARG A C 1
ATOM 2938 O O . ARG A 1 372 ? -18.686 -18.024 17.268 1.00 95.50 372 ARG A O 1
ATOM 2945 N N . THR A 1 373 ? -17.862 -18.049 19.352 1.00 96.56 373 THR A N 1
ATOM 2946 C CA . THR A 1 373 ? -17.365 -16.670 19.335 1.00 96.56 373 THR A CA 1
ATOM 2947 C C . THR A 1 373 ? -15.893 -16.646 19.732 1.00 96.56 373 THR A C 1
ATOM 2949 O O . THR A 1 373 ? -15.523 -17.028 20.846 1.00 96.56 373 THR A O 1
ATOM 2952 N N . VAL A 1 374 ? -15.035 -16.238 18.798 1.00 95.56 374 VAL A N 1
ATOM 2953 C CA . VAL A 1 374 ? -13.576 -16.241 18.953 1.00 95.56 374 VAL A CA 1
ATOM 2954 C C . VAL A 1 374 ? -13.042 -14.833 18.727 1.00 95.56 374 VAL A C 1
ATOM 2956 O O . VAL A 1 374 ? -13.279 -14.241 17.677 1.00 95.56 374 VAL A O 1
ATOM 2959 N N . PHE A 1 375 ? -12.287 -14.325 19.699 1.00 94.31 375 PHE A N 1
ATOM 2960 C CA . PHE A 1 375 ? -11.460 -13.131 19.534 1.00 94.31 375 PHE A CA 1
ATOM 2961 C C . PHE A 1 375 ? -9.985 -13.527 19.462 1.00 94.31 375 PHE A C 1
ATOM 2963 O O . PHE A 1 375 ? -9.470 -14.171 20.381 1.00 94.31 375 PHE A O 1
ATOM 2970 N N . ALA A 1 376 ? -9.308 -13.135 18.391 1.00 92.69 376 ALA A N 1
ATOM 2971 C CA . ALA A 1 376 ? -7.896 -13.380 18.155 1.00 92.69 376 ALA A CA 1
ATOM 2972 C C . ALA A 1 376 ? -7.097 -12.071 18.103 1.00 92.69 376 ALA A C 1
ATOM 2974 O O . ALA A 1 376 ? -7.569 -11.061 17.584 1.00 92.69 376 ALA A O 1
ATOM 2975 N N . THR A 1 377 ? -5.868 -12.091 18.615 1.00 89.44 377 THR A N 1
ATOM 2976 C CA . THR A 1 377 ? -4.922 -10.973 18.503 1.00 89.44 377 THR A CA 1
ATOM 2977 C C . THR A 1 377 ? -3.484 -11.465 18.643 1.00 89.44 377 THR A C 1
ATOM 2979 O O . THR A 1 377 ? -3.201 -12.346 19.455 1.00 89.44 377 THR A O 1
ATOM 2982 N N . ASP A 1 378 ? -2.566 -10.856 17.897 1.00 85.81 378 ASP A N 1
ATOM 2983 C CA . ASP A 1 378 ? -1.114 -11.091 17.949 1.00 85.81 378 ASP A CA 1
ATOM 2984 C C . ASP A 1 378 ? -0.418 -10.305 19.087 1.00 85.81 378 ASP A C 1
ATOM 2986 O O . ASP A 1 378 ? 0.810 -10.221 19.169 1.00 85.81 378 ASP A O 1
ATOM 2990 N N . CYS A 1 379 ? -1.188 -9.716 20.012 1.00 79.81 379 CYS A N 1
ATOM 2991 C CA . CYS A 1 379 ? -0.645 -8.913 21.103 1.00 79.81 379 CYS A CA 1
ATOM 2992 C C . CYS A 1 379 ? -1.240 -9.242 22.473 1.00 79.81 379 CYS A C 1
ATOM 2994 O O . CYS A 1 379 ? -2.432 -9.085 22.730 1.00 79.81 379 CYS A O 1
ATOM 2996 N N . SER A 1 380 ? -0.366 -9.540 23.441 1.00 72.88 380 SER A N 1
ATOM 2997 C CA . SER A 1 380 ? -0.779 -9.814 24.825 1.00 72.88 380 SER A CA 1
ATOM 2998 C C . SER A 1 380 ? -1.283 -8.587 25.615 1.00 72.88 380 SER A C 1
ATOM 3000 O O . SER A 1 380 ? -1.742 -8.746 26.749 1.00 72.88 380 SER A O 1
ATOM 3002 N N . ARG A 1 381 ? -1.148 -7.355 25.089 1.00 67.00 381 ARG A N 1
ATOM 3003 C CA . ARG A 1 381 ? -1.574 -6.112 25.776 1.00 67.00 381 ARG A CA 1
ATOM 3004 C C . ARG A 1 381 ? -3.081 -5.851 25.637 1.00 67.00 381 ARG A C 1
ATOM 3006 O O . ARG A 1 381 ? -3.689 -5.346 26.583 1.00 67.00 381 ARG A O 1
ATOM 3013 N N . PHE A 1 382 ? -3.697 -6.257 24.526 1.00 69.00 382 PHE A N 1
ATOM 3014 C CA . PHE A 1 382 ? -5.117 -6.029 24.229 1.00 69.00 382 PHE A CA 1
ATOM 3015 C C . PHE A 1 382 ? -6.008 -7.124 24.821 1.00 69.00 382 PHE A C 1
ATOM 3017 O O . PHE A 1 382 ? -6.570 -7.971 24.139 1.00 69.00 382 PHE A O 1
ATOM 3024 N N . HIS A 1 383 ? -6.092 -7.122 26.148 1.00 65.94 383 HIS A N 1
ATOM 3025 C CA . HIS A 1 383 ? -6.757 -8.157 26.941 1.00 65.94 383 HIS A CA 1
ATOM 3026 C C . HIS A 1 383 ? -8.229 -7.853 27.265 1.00 65.94 383 HIS A C 1
ATOM 3028 O O . HIS A 1 383 ? -8.846 -8.612 28.022 1.00 65.94 383 HIS A O 1
ATOM 3034 N N . PHE A 1 384 ? -8.768 -6.758 26.728 1.00 69.25 384 PHE A N 1
ATOM 3035 C CA . PHE A 1 384 ? -10.092 -6.244 27.068 1.00 69.25 384 PHE A CA 1
ATOM 3036 C C . PHE A 1 384 ? -11.243 -7.029 26.407 1.00 69.25 384 PHE A C 1
ATOM 3038 O O . PHE A 1 384 ? -12.351 -6.998 26.941 1.00 69.25 384 PHE A O 1
ATOM 3045 N N . GLU A 1 385 ? -10.986 -7.814 25.347 1.00 79.31 385 GLU A N 1
ATOM 3046 C CA . GLU A 1 385 ? -12.017 -8.632 24.685 1.00 79.31 385 GLU A CA 1
ATOM 3047 C C . GLU A 1 385 ? -11.987 -10.098 25.082 1.00 79.31 385 GLU A C 1
ATOM 3049 O O . GLU A 1 385 ? -10.977 -10.776 24.954 1.00 79.31 385 GLU A O 1
ATOM 3054 N N . GLY A 1 386 ? -13.091 -10.626 25.598 1.00 80.31 386 GLY A N 1
ATOM 3055 C CA . GLY A 1 386 ? -13.220 -12.021 26.025 1.00 80.31 386 GLY A CA 1
ATOM 3056 C C . GLY A 1 386 ? -14.646 -12.321 26.473 1.00 80.31 386 GLY A C 1
ATOM 3057 O O . GLY A 1 386 ? -15.567 -11.701 25.943 1.00 80.31 386 GLY A O 1
ATOM 3058 N N . PRO A 1 387 ? -14.851 -13.200 27.474 1.00 82.25 387 PRO A N 1
ATOM 3059 C CA . PRO A 1 387 ? -16.199 -13.587 27.891 1.00 82.25 387 PRO A CA 1
ATOM 3060 C C . PRO A 1 387 ? -17.076 -12.411 28.334 1.00 82.25 387 PRO A C 1
ATOM 3062 O O . PRO A 1 387 ? -18.277 -12.437 28.113 1.00 82.25 387 PRO A O 1
ATOM 3065 N N . ALA A 1 388 ? -16.476 -11.363 28.913 1.00 79.81 388 ALA A N 1
ATOM 3066 C CA . ALA A 1 388 ? -17.180 -10.144 29.325 1.00 79.81 388 ALA A CA 1
ATOM 3067 C C . ALA A 1 388 ? -17.624 -9.243 28.153 1.00 79.81 388 ALA A C 1
ATOM 3069 O O . ALA A 1 388 ? -18.387 -8.308 28.364 1.00 79.81 388 ALA A O 1
ATOM 3070 N N . SER A 1 389 ? -17.139 -9.515 26.943 1.00 85.50 389 SER A N 1
ATOM 3071 C CA . SER A 1 389 ? -17.520 -8.833 25.703 1.00 85.50 389 SER A CA 1
ATOM 3072 C C . SER A 1 389 ? -18.197 -9.795 24.723 1.00 85.50 389 SER A C 1
ATOM 3074 O O . SER A 1 389 ? -18.107 -9.597 23.518 1.00 85.50 389 SER A O 1
ATOM 3076 N N . GLY A 1 390 ? -18.755 -10.907 25.207 1.00 89.75 390 GLY A N 1
ATOM 3077 C CA . GLY A 1 390 ? -19.440 -11.891 24.373 1.00 89.75 390 GLY A CA 1
ATOM 3078 C C . GLY A 1 390 ? -18.554 -12.872 23.602 1.00 89.75 390 GLY A C 1
ATOM 3079 O O . GLY A 1 390 ? -19.091 -13.744 22.926 1.00 89.75 390 GLY A O 1
ATOM 3080 N N . PHE A 1 391 ? -17.221 -12.812 23.707 1.00 93.56 391 PHE A N 1
ATOM 3081 C CA . PHE A 1 391 ? -16.319 -13.784 23.072 1.00 93.56 391 PHE A CA 1
ATOM 3082 C C . PHE A 1 391 ? -15.978 -14.941 24.018 1.00 93.56 391 PHE A C 1
ATOM 3084 O O . PHE A 1 391 ? -15.212 -14.799 24.971 1.00 93.56 391 PHE A O 1
ATOM 3091 N N . THR A 1 392 ? -16.520 -16.123 23.740 1.00 90.56 392 THR A N 1
ATOM 3092 C CA . THR A 1 392 ? -16.354 -17.325 24.577 1.00 90.56 392 THR A CA 1
ATOM 3093 C C . THR A 1 392 ? -14.944 -17.911 24.525 1.00 90.56 392 THR A C 1
ATOM 3095 O O . THR A 1 392 ? -14.501 -18.545 25.486 1.00 90.56 392 THR A O 1
ATOM 3098 N N . ARG A 1 393 ? -14.218 -17.698 23.422 1.00 90.62 393 ARG A N 1
ATOM 3099 C CA . ARG A 1 393 ? -12.823 -18.111 23.251 1.00 90.62 393 ARG A CA 1
ATOM 3100 C C . ARG A 1 393 ? -11.943 -16.916 22.928 1.00 90.62 393 ARG A C 1
ATOM 3102 O O . ARG A 1 393 ? -12.338 -16.003 22.207 1.00 90.62 393 ARG A O 1
ATOM 3109 N N . ARG A 1 394 ? -10.711 -16.980 23.425 1.00 87.44 394 ARG A N 1
ATOM 3110 C CA . ARG A 1 394 ? -9.679 -15.987 23.152 1.00 87.44 394 ARG A CA 1
ATOM 3111 C C . ARG A 1 394 ? -8.407 -16.661 22.667 1.00 87.44 394 ARG A C 1
ATOM 3113 O O . ARG A 1 394 ? -7.897 -17.551 23.347 1.00 87.44 394 ARG A O 1
ATOM 3120 N N . TRP A 1 395 ? -7.898 -16.219 21.526 1.00 87.69 395 TRP A N 1
ATOM 3121 C CA . TRP A 1 395 ? -6.640 -16.669 20.940 1.00 87.69 395 TRP A CA 1
ATOM 3122 C C . TRP A 1 395 ? -5.640 -15.520 20.976 1.00 87.69 395 TRP A C 1
ATOM 3124 O O . TRP A 1 395 ? -5.637 -14.640 20.125 1.00 87.69 395 TRP A O 1
ATOM 3134 N N . GLN A 1 396 ? -4.813 -15.506 22.014 1.00 80.06 396 GLN A N 1
ATOM 3135 C CA . GLN A 1 396 ? -3.792 -14.484 22.205 1.00 80.06 396 GLN A CA 1
ATOM 3136 C C . GLN A 1 396 ? -2.507 -15.124 22.734 1.00 80.06 396 GLN A C 1
ATOM 3138 O O . GLN A 1 396 ? -2.581 -16.148 23.426 1.00 80.06 396 GLN A O 1
ATOM 3143 N N . PRO A 1 397 ? -1.345 -14.495 22.510 1.00 71.56 397 PRO A N 1
ATOM 3144 C CA . PRO A 1 397 ? -0.125 -14.860 23.210 1.00 71.56 397 PRO A CA 1
ATOM 3145 C C . PRO A 1 397 ? -0.320 -14.788 24.740 1.00 71.56 397 PRO A C 1
ATOM 3147 O O . PRO A 1 397 ? -1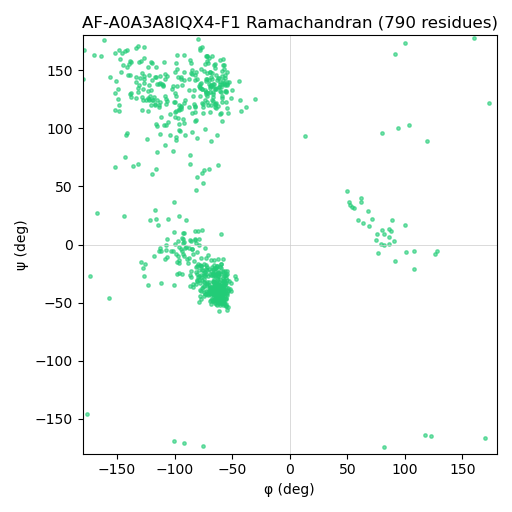.030 -13.901 25.241 1.00 71.56 397 PRO A O 1
ATOM 3150 N N . PRO A 1 398 ? 0.282 -15.704 25.521 1.00 59.16 398 PRO A N 1
ATOM 3151 C CA . PRO A 1 398 ? 0.126 -15.728 26.975 1.00 59.16 398 PRO A CA 1
ATOM 3152 C C . PRO A 1 398 ? 0.729 -14.480 27.639 1.00 59.16 398 PRO A C 1
ATOM 3154 O O . PRO A 1 398 ? 1.635 -13.839 27.108 1.00 59.16 398 PRO A O 1
ATOM 3157 N N . ARG A 1 399 ? 0.230 -14.131 28.834 1.00 55.16 399 ARG A N 1
ATOM 3158 C CA . ARG A 1 399 ? 0.699 -12.994 29.649 1.00 55.16 399 ARG A CA 1
ATOM 3159 C C . ARG A 1 399 ? 1.348 -13.503 30.939 1.00 55.16 399 ARG A C 1
ATOM 3161 O O . ARG A 1 399 ? 0.805 -14.393 31.586 1.00 55.16 399 ARG A O 1
ATOM 3168 N N . GLY A 1 400 ? 2.469 -12.907 31.354 1.00 50.88 400 GLY A N 1
ATOM 3169 C CA . GLY A 1 400 ? 3.101 -13.217 32.641 1.00 50.88 400 GLY A CA 1
ATOM 3170 C C . GLY A 1 400 ? 4.227 -12.254 33.025 1.00 50.88 400 GLY A C 1
ATOM 3171 O O . GLY A 1 400 ? 4.764 -11.551 32.170 1.00 50.88 400 GLY A O 1
ATOM 3172 N N . ALA A 1 401 ? 4.608 -12.245 34.310 1.00 46.19 401 ALA A N 1
ATOM 3173 C CA . ALA A 1 401 ? 5.763 -11.490 34.822 1.00 46.19 401 ALA A CA 1
ATOM 3174 C C . ALA A 1 401 ? 7.062 -11.838 34.071 1.00 46.19 401 ALA A C 1
ATOM 3176 O O . ALA A 1 401 ? 7.928 -10.984 33.898 1.00 46.19 401 ALA A O 1
ATOM 3177 N N . LEU A 1 402 ? 7.145 -13.070 33.555 1.00 52.16 402 LEU A N 1
ATOM 3178 C CA . LEU A 1 402 ? 8.208 -13.519 32.668 1.00 52.16 402 LEU A CA 1
ATOM 3179 C C . LEU A 1 402 ? 8.238 -12.721 31.355 1.00 52.16 402 LEU A C 1
ATOM 3181 O O . LEU A 1 402 ? 9.314 -12.301 30.975 1.00 52.16 402 LEU A O 1
ATOM 3185 N N . ASN A 1 403 ? 7.108 -12.396 30.714 1.00 51.59 403 ASN A N 1
ATOM 3186 C CA . ASN A 1 403 ? 7.102 -11.576 29.488 1.00 51.59 403 ASN A CA 1
ATOM 3187 C C . ASN A 1 403 ? 7.569 -10.141 29.750 1.00 51.59 403 ASN A C 1
ATOM 3189 O O . ASN A 1 403 ? 8.337 -9.593 28.966 1.00 51.59 403 ASN A O 1
ATOM 3193 N N . PHE A 1 404 ? 7.156 -9.549 30.874 1.00 50.97 404 PHE A N 1
ATOM 3194 C CA . PHE A 1 404 ? 7.609 -8.212 31.271 1.00 50.97 404 PHE A CA 1
ATOM 3195 C C . PHE A 1 404 ? 9.110 -8.205 31.615 1.00 50.97 404 PHE A C 1
ATOM 3197 O O . PHE A 1 404 ? 9.839 -7.283 31.250 1.00 50.97 404 PHE A O 1
ATOM 3204 N N . ALA A 1 405 ? 9.600 -9.264 32.269 1.00 53.72 405 ALA A N 1
ATOM 3205 C CA . ALA A 1 405 ? 11.022 -9.465 32.531 1.00 53.72 405 ALA A CA 1
ATOM 3206 C C . ALA A 1 405 ? 11.818 -9.760 31.245 1.00 53.72 405 ALA A C 1
ATOM 3208 O O . ALA A 1 405 ? 12.919 -9.240 31.087 1.00 53.72 405 ALA A O 1
ATOM 3209 N N . LEU A 1 406 ? 11.270 -10.536 30.305 1.00 55.50 406 LEU A N 1
ATOM 3210 C CA . LEU A 1 406 ? 11.875 -10.887 29.016 1.00 55.50 406 LEU A CA 1
ATOM 3211 C C . LEU A 1 406 ? 11.969 -9.677 28.079 1.00 55.50 406 LEU A C 1
ATOM 3213 O O . LEU A 1 406 ? 13.015 -9.485 27.460 1.00 55.50 406 LEU A O 1
ATOM 3217 N N . GLU A 1 407 ? 10.959 -8.798 28.055 1.00 52.25 407 GLU A N 1
ATOM 3218 C CA . GLU A 1 407 ? 11.005 -7.499 27.358 1.00 52.25 407 GLU A CA 1
ATOM 3219 C C . GLU A 1 407 ? 12.215 -6.658 27.827 1.00 52.25 407 GLU A C 1
ATOM 3221 O O . GLU A 1 407 ? 12.849 -5.956 27.032 1.00 52.25 407 GLU A O 1
ATOM 3226 N N . LYS A 1 408 ? 12.598 -6.787 29.108 1.00 51.00 408 LYS A N 1
ATOM 3227 C CA . LYS A 1 408 ? 13.772 -6.133 29.716 1.00 51.00 408 LYS A CA 1
ATOM 3228 C C . LYS A 1 408 ? 15.085 -6.926 29.551 1.00 51.00 408 LYS A C 1
ATOM 3230 O O . LYS A 1 408 ? 16.132 -6.309 29.365 1.00 51.00 408 LYS A O 1
ATOM 3235 N N . LEU A 1 409 ? 15.054 -8.263 29.587 1.00 49.62 409 LEU A N 1
ATOM 3236 C CA . LEU A 1 409 ? 16.217 -9.173 29.480 1.00 49.62 409 LEU A CA 1
ATOM 3237 C C . LEU A 1 409 ? 16.706 -9.393 28.035 1.00 49.62 409 LEU A C 1
ATOM 3239 O O . LEU A 1 409 ? 17.851 -9.804 27.829 1.00 49.62 409 LEU A O 1
ATOM 3243 N N . ARG A 1 410 ? 15.877 -9.060 27.036 1.00 50.31 410 ARG A N 1
ATOM 3244 C CA . ARG A 1 410 ? 16.153 -9.136 25.587 1.00 50.31 410 ARG A CA 1
ATOM 3245 C C . ARG A 1 410 ? 17.506 -8.556 25.162 1.00 50.31 410 ARG A C 1
ATOM 3247 O O . ARG A 1 410 ? 18.090 -9.002 24.181 1.00 50.31 410 ARG A O 1
ATOM 3254 N N . TYR A 1 411 ? 18.022 -7.568 25.886 1.00 50.78 411 TYR A N 1
ATOM 3255 C CA . TYR A 1 411 ? 19.180 -6.782 25.458 1.00 50.78 411 TYR A CA 1
ATOM 3256 C C . TYR A 1 411 ? 20.549 -7.429 25.702 1.00 50.78 411 TYR A C 1
ATOM 3258 O O . TYR A 1 411 ? 21.553 -6.780 25.415 1.00 50.78 411 TYR A O 1
ATOM 3266 N N . ARG A 1 412 ? 20.636 -8.654 26.251 1.00 46.47 412 ARG A N 1
ATOM 3267 C CA . ARG A 1 412 ? 21.941 -9.186 26.696 1.00 46.47 412 ARG A CA 1
ATOM 3268 C C . ARG A 1 412 ? 22.369 -10.584 26.227 1.00 46.47 412 ARG A C 1
ATOM 3270 O O . ARG A 1 412 ? 23.559 -10.840 26.339 1.00 46.47 412 ARG A O 1
ATOM 3277 N N . ALA A 1 413 ? 21.501 -11.448 25.677 1.00 49.72 413 ALA A N 1
ATOM 3278 C CA . ALA A 1 413 ? 21.934 -12.753 25.111 1.00 49.72 413 ALA A CA 1
ATOM 3279 C C . ALA A 1 413 ? 20.845 -13.573 24.373 1.00 49.72 413 ALA A C 1
ATOM 3281 O O . ALA A 1 413 ? 21.170 -14.371 23.500 1.00 49.72 413 ALA A O 1
ATOM 3282 N N . LEU A 1 414 ? 19.562 -13.411 24.721 1.00 52.34 414 LEU A N 1
ATOM 3283 C CA . LEU A 1 414 ? 18.477 -14.330 24.320 1.00 52.34 414 LEU A CA 1
ATOM 3284 C C . LEU A 1 414 ? 18.090 -14.316 22.827 1.00 52.34 414 LEU A C 1
ATOM 3286 O O . LEU A 1 414 ? 17.540 -15.307 22.358 1.00 52.34 414 LEU A O 1
ATOM 3290 N N . GLY A 1 415 ? 18.394 -13.253 22.072 1.00 50.50 415 GLY A N 1
ATOM 3291 C CA . GLY A 1 415 ? 18.048 -13.170 20.640 1.00 50.50 415 GLY A CA 1
ATOM 3292 C C . GLY A 1 415 ? 18.665 -14.294 19.796 1.00 50.50 415 GLY A C 1
ATOM 3293 O O . GLY A 1 415 ? 17.978 -14.904 18.992 1.00 50.50 415 GLY A O 1
ATOM 3294 N N . LEU A 1 416 ? 19.914 -14.680 20.088 1.00 50.75 416 LEU A N 1
ATOM 3295 C CA . LEU A 1 416 ? 20.603 -15.784 19.399 1.00 50.75 416 LEU A CA 1
ATOM 3296 C C . LEU A 1 416 ? 19.938 -17.154 19.622 1.00 50.75 416 LEU A C 1
ATOM 3298 O O . LEU A 1 416 ? 20.093 -18.059 18.804 1.00 50.75 416 LEU A O 1
ATOM 3302 N N . PHE A 1 417 ? 19.221 -17.313 20.739 1.00 53.41 417 PHE A N 1
ATOM 3303 C CA . PHE A 1 417 ? 18.454 -18.521 21.027 1.00 53.41 417 PHE A CA 1
ATOM 3304 C C . PHE A 1 417 ? 17.074 -18.487 20.370 1.00 53.41 417 PHE A C 1
ATOM 3306 O O . PHE A 1 417 ? 16.635 -19.532 19.912 1.00 53.41 417 PHE A O 1
ATOM 3313 N N . ALA A 1 418 ? 16.415 -17.326 20.301 1.00 49.50 418 ALA A N 1
ATOM 3314 C CA . ALA A 1 418 ? 15.066 -17.186 19.748 1.00 49.50 418 ALA A CA 1
ATOM 3315 C C . ALA A 1 418 ? 15.014 -17.198 18.205 1.00 49.50 418 ALA A C 1
ATOM 3317 O O . ALA A 1 418 ? 14.020 -17.650 17.649 1.00 49.50 418 ALA A O 1
ATOM 3318 N N . ASP A 1 419 ? 16.093 -16.798 17.524 1.00 46.66 419 ASP A N 1
ATOM 3319 C CA . ASP A 1 419 ? 16.180 -16.741 16.051 1.00 46.66 419 ASP A CA 1
ATOM 3320 C C . ASP A 1 419 ? 16.452 -18.107 15.378 1.00 46.66 419 ASP A C 1
ATOM 3322 O O . ASP A 1 419 ? 16.787 -18.175 14.195 1.00 46.66 419 ASP A O 1
ATOM 3326 N N . ASN A 1 420 ? 16.357 -19.224 16.109 1.00 52.50 420 ASN A N 1
ATOM 3327 C CA . ASN A 1 420 ? 16.571 -20.562 15.554 1.00 52.50 420 ASN A CA 1
ATOM 3328 C C . ASN A 1 420 ? 15.420 -21.524 15.888 1.00 52.50 420 ASN A C 1
ATOM 3330 O O . ASN A 1 420 ? 14.691 -21.350 16.865 1.00 52.50 420 ASN A O 1
ATOM 3334 N N . ALA A 1 421 ? 15.282 -22.581 15.080 1.00 52.22 421 ALA A N 1
ATOM 3335 C CA . ALA A 1 421 ? 14.188 -23.550 15.181 1.00 52.22 421 ALA A CA 1
ATOM 3336 C C . ALA A 1 421 ? 14.078 -24.228 16.562 1.00 52.22 421 ALA A C 1
ATOM 3338 O O . ALA A 1 421 ? 12.987 -24.621 16.967 1.00 52.22 421 ALA A O 1
ATOM 3339 N N . VAL A 1 422 ? 15.188 -24.347 17.302 1.00 54.75 422 VAL A N 1
ATOM 3340 C CA . VAL A 1 422 ? 15.199 -24.938 18.649 1.00 54.75 422 VAL A CA 1
ATOM 3341 C C . VAL A 1 422 ? 14.583 -23.976 19.664 1.00 54.75 422 VAL A C 1
ATOM 3343 O O . VAL A 1 422 ? 13.776 -24.406 20.482 1.00 54.75 422 VAL A O 1
ATOM 3346 N N . GLY A 1 423 ? 14.901 -22.680 19.592 1.00 57.53 423 GLY A N 1
ATOM 3347 C CA . GLY A 1 423 ? 14.279 -21.665 20.444 1.00 57.53 423 GLY A CA 1
ATOM 3348 C C . GLY A 1 423 ? 12.804 -21.438 20.140 1.00 57.53 423 GLY A C 1
ATOM 3349 O O . GLY A 1 423 ? 12.009 -21.377 21.075 1.00 57.53 423 GLY A O 1
ATOM 3350 N N . ALA A 1 424 ? 12.431 -21.401 18.857 1.00 54.69 424 ALA A N 1
ATOM 3351 C CA . ALA A 1 424 ? 11.034 -21.290 18.431 1.00 54.69 424 ALA A CA 1
ATOM 3352 C C . ALA A 1 424 ? 10.181 -22.483 18.906 1.00 54.69 424 ALA A C 1
ATOM 3354 O O . ALA A 1 424 ? 9.022 -22.308 19.273 1.00 54.69 424 ALA A O 1
ATOM 3355 N N . ALA A 1 425 ? 10.760 -23.689 18.958 1.00 58.25 425 ALA A N 1
ATOM 3356 C CA . ALA A 1 425 ? 10.092 -24.875 19.493 1.00 58.25 425 ALA A CA 1
ATOM 3357 C C . ALA A 1 425 ? 10.023 -24.898 21.032 1.00 58.25 425 ALA A C 1
ATOM 3359 O O . ALA A 1 425 ? 9.091 -25.469 21.593 1.00 58.25 425 ALA A O 1
ATOM 3360 N N . TRP A 1 426 ? 11.009 -24.311 21.722 1.00 53.22 426 TRP A N 1
ATOM 3361 C CA . TRP A 1 426 ? 11.067 -24.288 23.189 1.00 53.22 426 TRP A CA 1
ATOM 3362 C C . TRP A 1 426 ? 10.195 -23.202 23.820 1.00 53.22 426 TRP A C 1
ATOM 3364 O O . TRP A 1 426 ? 9.683 -23.415 24.918 1.00 53.22 426 TRP A O 1
ATOM 3374 N N . VAL A 1 427 ? 10.049 -22.049 23.160 1.00 59.81 427 VAL A N 1
ATOM 3375 C CA . VAL A 1 427 ? 9.249 -20.916 23.650 1.00 59.81 427 VAL A CA 1
ATOM 3376 C C . VAL A 1 427 ? 8.537 -20.229 22.464 1.00 59.81 427 VAL A C 1
ATOM 3378 O O . VAL A 1 427 ? 8.967 -19.158 22.019 1.00 59.81 427 VAL A O 1
ATOM 3381 N N . PRO A 1 428 ? 7.460 -20.833 21.916 1.00 56.38 428 PRO A N 1
ATOM 3382 C CA . PRO A 1 428 ? 6.664 -20.261 20.816 1.00 56.38 428 PRO A CA 1
ATOM 3383 C C . PRO A 1 428 ? 6.137 -18.845 21.107 1.00 56.38 428 PRO A C 1
ATOM 3385 O O . PRO A 1 428 ? 5.882 -18.047 20.208 1.00 56.38 428 PRO A O 1
ATOM 3388 N N . GLU A 1 429 ? 6.035 -18.488 22.387 1.00 58.25 429 GLU A N 1
ATOM 3389 C CA . GLU A 1 429 ? 5.613 -17.180 22.875 1.00 58.25 429 GLU A CA 1
ATOM 3390 C C . GLU A 1 429 ? 6.505 -16.017 22.405 1.00 58.25 429 GLU A C 1
ATOM 3392 O O . GLU A 1 429 ? 6.060 -14.866 22.442 1.00 58.25 429 GLU A O 1
ATOM 3397 N N . PHE A 1 430 ? 7.747 -16.289 21.975 1.00 59.28 430 PHE A N 1
ATOM 3398 C CA . PHE A 1 430 ? 8.657 -15.271 21.439 1.00 59.28 430 PHE A CA 1
ATOM 3399 C C . PHE A 1 430 ? 8.255 -14.768 20.050 1.00 59.28 430 PHE A C 1
ATOM 3401 O O . PHE A 1 430 ? 8.438 -13.582 19.776 1.00 59.28 430 PHE A O 1
ATOM 3408 N N . ILE A 1 431 ? 7.714 -15.648 19.203 1.00 60.28 431 ILE A N 1
ATOM 3409 C CA . ILE A 1 431 ? 7.413 -15.342 17.797 1.00 60.28 431 ILE A CA 1
ATOM 3410 C C . ILE A 1 431 ? 5.975 -14.863 17.595 1.00 60.28 431 ILE A C 1
ATOM 3412 O O . ILE A 1 431 ? 5.723 -14.108 16.669 1.00 60.28 431 ILE A O 1
ATOM 3416 N N . ASP A 1 432 ? 5.044 -15.232 18.477 1.00 66.12 432 ASP A N 1
ATOM 3417 C CA . ASP A 1 432 ? 3.621 -14.883 18.336 1.00 66.12 432 ASP A CA 1
ATOM 3418 C C . ASP A 1 432 ? 3.241 -13.544 18.981 1.00 66.12 432 ASP A C 1
ATOM 3420 O O . ASP A 1 432 ? 2.131 -13.055 18.786 1.00 66.12 432 ASP A O 1
ATOM 3424 N N . ASN A 1 433 ? 4.118 -12.960 19.807 1.00 71.94 433 ASN A N 1
ATOM 3425 C CA . ASN A 1 433 ? 3.794 -11.765 20.583 1.00 71.94 433 ASN A CA 1
ATOM 3426 C C . ASN A 1 433 ? 4.464 -10.513 20.024 1.00 71.94 433 ASN A C 1
ATOM 3428 O O . ASN A 1 433 ? 5.637 -10.249 20.295 1.00 71.94 433 ASN A O 1
ATOM 3432 N N . ARG A 1 434 ? 3.682 -9.659 19.363 1.00 74.44 434 ARG A N 1
ATOM 3433 C CA . ARG A 1 434 ? 4.132 -8.361 18.838 1.00 74.44 434 ARG A CA 1
ATOM 3434 C C . ARG A 1 434 ? 4.755 -7.451 19.904 1.00 74.44 434 ARG A C 1
ATOM 3436 O O . ARG A 1 434 ? 5.638 -6.651 19.598 1.00 74.44 434 ARG A O 1
ATOM 3443 N N . ALA A 1 435 ? 4.394 -7.601 21.185 1.00 64.56 435 ALA A N 1
ATOM 3444 C CA . ALA A 1 435 ? 5.057 -6.878 22.280 1.00 64.56 435 ALA A CA 1
ATOM 3445 C C . ALA A 1 435 ? 6.577 -7.170 22.381 1.00 64.56 435 ALA A C 1
ATOM 3447 O O . ALA A 1 435 ? 7.310 -6.395 22.996 1.00 64.56 435 ALA A O 1
ATOM 3448 N N . LEU A 1 436 ? 7.061 -8.244 21.748 1.00 63.81 436 LEU A N 1
ATOM 3449 C CA . LEU A 1 436 ? 8.465 -8.650 21.651 1.00 63.81 436 LEU A CA 1
ATOM 3450 C C . LEU A 1 436 ? 9.100 -8.263 20.296 1.00 63.81 436 LEU A C 1
ATOM 3452 O O . LEU A 1 436 ? 9.952 -8.986 19.785 1.00 63.81 436 LEU A O 1
ATOM 3456 N N . ALA A 1 437 ? 8.724 -7.101 19.743 1.00 59.94 437 ALA A N 1
ATOM 3457 C CA . ALA A 1 437 ? 9.240 -6.508 18.498 1.00 59.94 437 ALA A CA 1
ATOM 3458 C C . ALA A 1 437 ? 10.715 -6.851 18.177 1.00 59.94 437 ALA A C 1
ATOM 3460 O O . ALA A 1 437 ? 11.618 -6.625 18.997 1.00 59.94 437 ALA A O 1
ATOM 3461 N N . GLY A 1 438 ? 10.953 -7.394 16.984 1.00 60.25 438 GLY A N 1
ATOM 3462 C CA . GLY A 1 438 ? 12.264 -7.823 16.486 1.00 60.25 438 GLY A CA 1
ATOM 3463 C C . GLY A 1 438 ? 12.516 -9.330 16.569 1.00 60.25 438 GLY A C 1
ATOM 3464 O O . GLY A 1 438 ? 13.549 -9.775 16.091 1.00 60.25 438 GLY A O 1
ATOM 3465 N N . ILE A 1 439 ? 11.604 -10.088 17.189 1.00 63.31 439 ILE A N 1
ATOM 3466 C CA . ILE A 1 439 ? 11.549 -11.567 17.168 1.00 63.31 439 ILE A CA 1
ATOM 3467 C C . ILE A 1 439 ? 10.158 -12.055 16.698 1.00 63.31 439 ILE A C 1
ATOM 3469 O O . ILE A 1 439 ? 9.989 -13.205 16.310 1.00 63.31 439 ILE A O 1
ATOM 3473 N N . HIS A 1 440 ? 9.154 -11.171 16.717 1.00 72.56 440 HIS A N 1
ATOM 3474 C CA . HIS A 1 440 ? 7.791 -11.453 16.270 1.00 72.56 440 HIS A CA 1
ATOM 3475 C C . HIS A 1 440 ? 7.752 -11.852 14.785 1.00 72.56 440 HIS A C 1
ATOM 3477 O O . HIS A 1 440 ? 8.313 -11.151 13.943 1.00 72.56 440 HIS A O 1
ATOM 3483 N N . ASP A 1 441 ? 7.044 -12.939 14.488 1.00 74.88 441 ASP A N 1
ATOM 3484 C CA . ASP A 1 441 ? 6.762 -13.460 13.153 1.00 74.88 441 ASP A CA 1
ATOM 3485 C C . ASP A 1 441 ? 5.276 -13.220 12.807 1.00 74.88 441 ASP A C 1
ATOM 3487 O O . ASP A 1 441 ? 4.425 -14.089 13.035 1.00 74.88 441 ASP A O 1
ATOM 3491 N N . PRO A 1 442 ? 4.936 -12.031 12.276 1.00 82.12 442 PRO A N 1
ATOM 3492 C CA . PRO A 1 442 ? 3.554 -11.654 11.982 1.00 82.12 442 PRO A CA 1
ATOM 3493 C C . PRO A 1 442 ? 2.909 -12.553 10.922 1.00 82.12 442 PRO A C 1
ATOM 3495 O O . PRO A 1 442 ? 1.706 -12.819 10.996 1.00 82.12 442 PRO A O 1
ATOM 3498 N N . MET A 1 443 ? 3.693 -13.018 9.944 1.00 84.19 443 MET A N 1
ATOM 3499 C CA . MET A 1 443 ? 3.195 -13.837 8.840 1.00 84.19 443 MET A CA 1
ATOM 3500 C C . MET A 1 443 ? 2.959 -15.274 9.290 1.00 84.19 443 MET A C 1
ATOM 3502 O O . MET A 1 443 ? 1.869 -15.799 9.075 1.00 84.19 443 MET A O 1
ATOM 3506 N N . GLY A 1 444 ? 3.904 -15.884 10.008 1.00 78.69 444 GLY A N 1
ATOM 3507 C CA . GLY A 1 444 ? 3.685 -17.215 10.565 1.00 78.69 444 GLY A CA 1
ATOM 3508 C C . GLY A 1 444 ? 2.548 -17.246 11.590 1.00 78.69 444 GLY A C 1
ATOM 3509 O O . GLY A 1 444 ? 1.823 -18.242 11.657 1.00 78.69 444 GLY A O 1
ATOM 3510 N N . TYR A 1 445 ? 2.332 -16.168 12.360 1.00 84.56 445 TYR A N 1
ATOM 3511 C CA . TYR A 1 445 ? 1.146 -16.056 13.218 1.00 84.56 445 TYR A CA 1
ATOM 3512 C C . TYR A 1 445 ? -0.145 -16.066 12.387 1.00 84.56 445 TYR A C 1
ATOM 3514 O O . TYR A 1 445 ? -1.068 -16.811 12.714 1.00 84.56 445 TYR A O 1
ATOM 3522 N N . ALA A 1 446 ? -0.208 -15.298 11.292 1.00 88.44 446 ALA A N 1
ATOM 3523 C CA . ALA A 1 446 ? -1.368 -15.275 10.399 1.00 88.44 446 ALA A CA 1
ATOM 3524 C C . ALA A 1 446 ? -1.631 -16.646 9.747 1.00 88.44 446 ALA A C 1
ATOM 3526 O O . ALA A 1 446 ? -2.778 -17.093 9.707 1.00 88.44 446 ALA A O 1
ATOM 3527 N N . GLU A 1 447 ? -0.588 -17.364 9.319 1.00 83.88 447 GLU A N 1
ATOM 3528 C CA . GLU A 1 447 ? -0.705 -18.726 8.776 1.00 83.88 447 GLU A CA 1
ATOM 3529 C C . GLU A 1 447 ? -1.303 -19.691 9.805 1.00 83.88 447 GLU A C 1
ATOM 3531 O O . GLU A 1 447 ? -2.278 -20.395 9.528 1.00 83.88 447 GLU A O 1
ATOM 3536 N N . ARG A 1 448 ? -0.766 -19.685 11.028 1.00 86.31 448 ARG A N 1
ATOM 3537 C CA . ARG A 1 448 ? -1.280 -20.465 12.158 1.00 86.31 448 ARG A CA 1
ATOM 3538 C C . ARG A 1 448 ? -2.737 -20.101 12.472 1.00 86.31 448 ARG A C 1
ATOM 3540 O O . ARG A 1 448 ? -3.580 -20.987 12.634 1.00 86.31 448 ARG A O 1
ATOM 3547 N N . LEU A 1 449 ? -3.051 -18.808 12.503 1.00 91.50 449 LEU A N 1
ATOM 3548 C CA . LEU A 1 449 ? -4.397 -18.292 12.734 1.00 91.50 449 LEU A CA 1
ATOM 3549 C C . LEU A 1 449 ? -5.395 -18.762 11.681 1.00 91.50 449 LEU A C 1
ATOM 3551 O O . LEU A 1 449 ? -6.501 -19.176 12.028 1.00 91.50 449 LEU A O 1
ATOM 3555 N N . SER A 1 450 ? -4.982 -18.759 10.417 1.00 92.75 450 SER A N 1
ATOM 3556 C CA . SER A 1 450 ? -5.807 -19.173 9.288 1.00 92.75 450 SER A CA 1
ATOM 3557 C C . SER A 1 450 ? -6.243 -20.644 9.391 1.00 92.75 450 SER A C 1
ATOM 3559 O O . SER A 1 450 ? -7.412 -20.965 9.175 1.00 92.75 450 SER A O 1
ATOM 3561 N N . GLN A 1 451 ? -5.352 -21.532 9.850 1.00 87.62 451 GLN A N 1
ATOM 3562 C CA . GLN A 1 451 ? -5.666 -22.946 10.084 1.00 87.62 451 GLN A CA 1
ATOM 3563 C C . GLN A 1 451 ? -6.702 -23.112 11.204 1.00 87.62 451 GLN A C 1
ATOM 3565 O O . GLN A 1 451 ? -7.652 -23.891 11.076 1.00 87.62 451 GLN A O 1
ATOM 3570 N N . GLY A 1 452 ? -6.545 -22.355 12.296 1.00 91.25 452 GLY A N 1
ATOM 3571 C CA . GLY A 1 452 ? -7.508 -22.327 13.394 1.00 91.25 452 GLY A CA 1
ATOM 3572 C C . GLY A 1 452 ? -8.879 -21.822 12.943 1.00 91.25 452 GLY A C 1
ATOM 3573 O O . GLY A 1 452 ? -9.892 -22.457 13.235 1.00 91.25 452 GLY A O 1
ATOM 3574 N N . LEU A 1 453 ? -8.908 -20.717 12.194 1.00 95.00 453 LEU A N 1
ATOM 3575 C CA . LEU A 1 453 ? -10.125 -20.132 11.631 1.00 95.00 453 LEU A CA 1
ATOM 3576 C C . LEU A 1 453 ? -10.897 -21.150 10.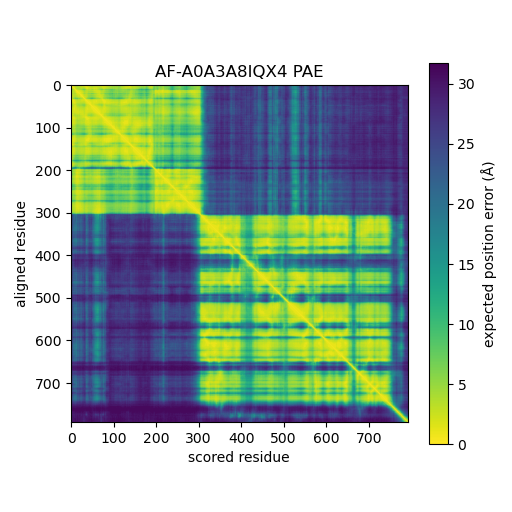782 1.00 95.00 453 LEU A C 1
ATOM 3578 O O . LEU A 1 453 ? -12.070 -21.397 11.053 1.00 95.00 453 LEU A O 1
ATOM 3582 N N . VAL A 1 454 ? -10.240 -21.790 9.811 1.00 94.50 454 VAL A N 1
ATOM 3583 C CA . VAL A 1 454 ? -10.874 -22.794 8.936 1.00 94.50 454 VAL A CA 1
ATOM 3584 C C . VAL A 1 454 ? -11.401 -23.987 9.740 1.00 94.50 454 VAL A C 1
ATOM 3586 O O . VAL A 1 454 ? -12.498 -24.490 9.474 1.00 94.50 454 VAL A O 1
ATOM 3589 N N . SER A 1 455 ? -10.658 -24.424 10.759 1.00 93.00 455 SER A N 1
ATOM 3590 C CA . SER A 1 455 ? -11.075 -25.513 11.648 1.00 93.00 455 SER A CA 1
ATOM 3591 C C . SER A 1 455 ? -12.324 -25.163 12.465 1.00 93.00 455 SER A C 1
ATOM 3593 O O . SER A 1 455 ? -13.254 -25.967 12.547 1.00 93.00 455 SER A O 1
ATOM 3595 N N . GLU A 1 456 ? -12.386 -23.966 13.053 1.00 92.50 456 GLU A N 1
ATOM 3596 C CA . GLU A 1 456 ? -13.563 -23.504 13.801 1.00 92.50 456 GLU A CA 1
ATOM 3597 C C . GLU A 1 456 ? -14.758 -23.240 12.876 1.00 92.50 456 GLU A C 1
ATOM 3599 O O . GLU A 1 456 ? -15.888 -23.554 13.251 1.00 92.50 456 GLU A O 1
ATOM 3604 N N . ALA A 1 457 ? -14.536 -22.710 11.670 1.00 92.31 457 ALA A N 1
ATOM 3605 C CA . ALA A 1 457 ? -15.593 -22.462 10.686 1.00 92.31 457 ALA A CA 1
ATOM 3606 C C . ALA A 1 457 ? -16.247 -23.774 10.216 1.00 92.31 457 ALA A C 1
ATOM 3608 O O . ALA A 1 457 ? -17.467 -23.877 10.105 1.00 92.31 457 ALA A O 1
ATOM 3609 N N . SER A 1 458 ? -15.449 -24.832 10.051 1.00 91.94 458 SER A N 1
ATOM 3610 C CA . SER A 1 458 ? -15.929 -26.146 9.601 1.00 91.94 458 SER A CA 1
ATOM 3611 C C . SER A 1 458 ? -16.814 -26.875 10.623 1.00 91.94 458 SER A C 1
ATOM 3613 O O . SER A 1 458 ? -17.476 -27.853 10.286 1.00 91.94 458 SER A O 1
ATOM 3615 N N . GLN A 1 459 ? -16.856 -26.421 11.877 1.00 92.88 459 GLN A N 1
ATOM 3616 C CA . GLN A 1 459 ? -17.635 -27.064 12.938 1.00 92.88 459 GLN A CA 1
ATOM 3617 C C . GLN A 1 459 ? -19.063 -26.476 13.081 1.00 92.88 459 GLN A C 1
ATOM 3619 O O . GLN A 1 459 ? -19.763 -26.826 14.033 1.00 92.88 459 GLN A O 1
ATOM 3624 N N . GLY A 1 460 ? -19.481 -25.498 12.256 1.00 91.44 460 GLY A N 1
ATOM 3625 C CA . GLY A 1 460 ? -20.769 -24.769 12.367 1.00 91.44 460 GLY A CA 1
ATOM 3626 C C . GLY A 1 460 ? -20.654 -23.231 12.509 1.00 91.44 460 GLY A C 1
ATOM 3627 O O . GLY A 1 460 ? -19.577 -22.691 12.271 1.00 91.44 460 GLY A O 1
ATOM 3628 N N . PRO A 1 461 ? -21.725 -22.520 12.925 1.00 94.38 461 PRO A N 1
ATOM 3629 C CA . PRO A 1 461 ? -21.753 -21.052 12.963 1.00 94.38 461 PRO A CA 1
ATOM 3630 C C . PRO A 1 461 ? -20.677 -20.430 13.864 1.00 94.38 461 PRO A C 1
ATOM 3632 O O . PRO A 1 461 ? -20.517 -20.820 15.028 1.00 94.38 461 PRO A O 1
ATOM 3635 N N . LEU A 1 462 ? -19.958 -19.444 13.325 1.00 96.56 462 LEU A N 1
ATOM 3636 C CA . LEU A 1 462 ? -18.792 -18.825 13.948 1.00 96.56 462 LEU A CA 1
ATOM 3637 C C . LEU A 1 462 ? -18.820 -17.303 13.766 1.00 96.56 462 LEU A C 1
ATOM 3639 O O . LEU A 1 462 ? -18.902 -16.808 12.647 1.00 96.56 462 LEU A O 1
ATOM 3643 N N . LEU A 1 463 ? -18.694 -16.573 14.872 1.00 97.38 463 LEU A N 1
ATOM 3644 C CA . LEU A 1 463 ? -18.226 -15.193 14.887 1.00 97.38 463 LEU A CA 1
ATOM 3645 C C . LEU A 1 463 ? -16.732 -15.222 15.204 1.00 97.38 463 LEU A C 1
ATOM 3647 O O . LEU A 1 463 ? -16.327 -15.639 16.293 1.00 97.38 463 LEU A O 1
ATOM 3651 N N . PHE A 1 464 ? -15.922 -14.760 14.263 1.00 97.06 464 PHE A N 1
ATOM 3652 C CA . PHE A 1 464 ? -14.480 -14.675 14.420 1.00 97.06 464 PHE A CA 1
ATOM 3653 C C . PHE A 1 464 ? -14.028 -13.234 14.218 1.00 97.06 464 PHE A C 1
ATOM 3655 O O . PHE A 1 464 ? -14.310 -12.636 13.183 1.00 97.06 464 PHE A O 1
ATOM 3662 N N . ALA A 1 465 ? -13.322 -12.687 15.202 1.00 95.88 465 ALA A N 1
ATOM 3663 C CA . ALA A 1 465 ? -12.726 -11.362 15.131 1.00 95.88 465 ALA A CA 1
ATOM 3664 C C . ALA A 1 465 ? -11.212 -11.485 15.300 1.00 95.88 465 ALA A C 1
ATOM 3666 O O . ALA A 1 465 ? -10.754 -12.024 16.306 1.00 95.88 465 ALA A O 1
ATOM 3667 N N . PHE A 1 466 ? -10.442 -10.974 14.340 1.00 94.44 466 PHE A N 1
ATOM 3668 C CA . PHE A 1 466 ? -8.990 -10.865 14.448 1.00 94.44 466 PHE A CA 1
ATOM 3669 C C . PHE A 1 466 ? -8.579 -9.397 14.486 1.00 94.44 466 PHE A C 1
ATOM 3671 O O . PHE A 1 466 ? -8.841 -8.647 13.551 1.00 94.44 466 PHE A O 1
ATOM 3678 N N . HIS A 1 467 ? -7.918 -9.005 15.570 1.00 92.25 467 HIS A N 1
ATOM 3679 C CA . HIS A 1 467 ? -7.278 -7.707 15.697 1.00 92.25 467 HIS A CA 1
ATOM 3680 C C . HIS A 1 467 ? -5.791 -7.847 15.348 1.00 92.25 467 HIS A C 1
ATOM 3682 O O . HIS A 1 467 ? -4.997 -8.294 16.184 1.00 92.25 467 HIS A O 1
ATOM 3688 N N . ALA A 1 468 ? -5.442 -7.489 14.108 1.00 89.25 468 ALA A N 1
ATOM 3689 C CA . ALA A 1 468 ? -4.066 -7.428 13.620 1.00 89.25 468 ALA A CA 1
ATOM 3690 C C . ALA A 1 468 ? -3.378 -6.170 14.160 1.00 89.25 468 ALA A C 1
ATOM 3692 O O . ALA A 1 468 ? -3.850 -5.060 13.926 1.00 89.25 468 ALA A O 1
ATOM 3693 N N . THR A 1 469 ? -2.263 -6.322 14.880 1.00 85.00 469 THR A N 1
ATOM 3694 C CA . THR A 1 469 ? -1.627 -5.191 15.581 1.00 85.00 469 THR A CA 1
ATOM 3695 C C . THR A 1 469 ? -0.252 -4.841 15.029 1.00 85.00 469 THR A C 1
ATOM 3697 O O . THR A 1 469 ? 0.508 -4.122 15.678 1.00 85.00 469 THR A O 1
ATOM 3700 N N . ALA A 1 470 ? 0.062 -5.317 13.820 1.00 82.12 470 ALA A N 1
ATOM 3701 C CA . ALA A 1 470 ? 1.303 -5.009 13.116 1.00 82.12 470 ALA A CA 1
ATOM 3702 C C . ALA A 1 470 ? 1.525 -3.498 12.949 1.00 82.12 470 ALA A C 1
ATOM 3704 O O . ALA A 1 470 ? 2.623 -3.022 13.217 1.00 82.12 470 ALA A O 1
ATOM 3705 N N . ALA A 1 471 ? 0.477 -2.743 12.601 1.00 79.75 471 ALA A N 1
ATOM 3706 C CA . ALA A 1 471 ? 0.523 -1.282 12.471 1.00 79.75 471 ALA A CA 1
ATOM 3707 C C . ALA A 1 471 ? 0.583 -0.528 13.812 1.00 79.75 471 ALA A C 1
ATOM 3709 O O . ALA A 1 471 ? 0.707 0.693 13.825 1.00 79.75 471 ALA A O 1
ATOM 3710 N N . HIS A 1 472 ? 0.528 -1.232 14.949 1.00 76.94 472 HIS A N 1
ATOM 3711 C CA . HIS A 1 472 ? 0.525 -0.621 16.273 1.00 76.94 472 HIS A CA 1
ATOM 3712 C C . HIS A 1 472 ? 1.932 -0.544 16.884 1.00 76.94 472 HIS A C 1
ATOM 3714 O O . HIS A 1 472 ? 2.723 -1.487 16.838 1.00 76.94 472 HIS A O 1
ATOM 3720 N N . PHE A 1 473 ? 2.203 0.533 17.622 1.00 67.62 473 PHE A N 1
ATOM 3721 C CA . PHE A 1 473 ? 3.421 0.689 18.419 1.00 67.62 473 PHE A CA 1
ATOM 3722 C C . PHE A 1 473 ? 3.677 -0.467 19.428 1.00 67.62 473 PHE A C 1
ATOM 3724 O O . PHE A 1 473 ? 2.757 -0.853 20.168 1.00 67.62 473 PHE A O 1
ATOM 3731 N N . PRO A 1 474 ? 4.933 -0.941 19.610 1.00 60.94 474 PRO A N 1
ATOM 3732 C CA . PRO A 1 474 ? 6.097 -0.685 18.757 1.00 60.94 474 PRO A CA 1
ATOM 3733 C C . PRO A 1 474 ? 5.983 -1.510 17.470 1.00 60.94 474 PRO A C 1
ATOM 3735 O O . PRO A 1 474 ? 6.034 -2.738 17.537 1.00 60.94 474 PRO A O 1
ATOM 3738 N N . GLY A 1 475 ? 5.817 -0.838 16.330 1.00 67.00 475 GLY A N 1
ATOM 3739 C CA . GLY A 1 475 ? 5.785 -1.485 15.018 1.00 67.00 475 GLY A CA 1
ATOM 3740 C C . GLY A 1 475 ? 7.204 -1.798 14.556 1.00 67.00 475 GLY A C 1
ATOM 3741 O O . GLY A 1 475 ? 8.088 -0.967 14.748 1.00 67.00 475 GLY A O 1
ATOM 3742 N N . ASP A 1 476 ? 7.424 -2.993 14.013 1.00 72.44 476 ASP A N 1
ATOM 3743 C CA . ASP A 1 476 ? 8.725 -3.488 13.544 1.00 72.44 476 ASP A CA 1
ATOM 3744 C C . ASP A 1 476 ? 8.475 -4.299 12.259 1.00 72.44 476 ASP A C 1
ATOM 3746 O O . ASP A 1 476 ? 8.046 -5.456 12.358 1.00 72.44 476 ASP A O 1
ATOM 3750 N N . PRO A 1 477 ? 8.598 -3.688 11.062 1.00 73.12 477 PRO A N 1
ATOM 3751 C CA . PRO A 1 477 ? 8.306 -4.380 9.815 1.00 73.12 477 PRO A CA 1
ATOM 3752 C C . PRO A 1 477 ? 9.368 -5.452 9.562 1.00 73.12 477 PRO A C 1
ATOM 3754 O O . PRO A 1 477 ? 10.573 -5.191 9.629 1.00 73.12 477 PRO A O 1
ATOM 3757 N N . VAL A 1 478 ? 8.929 -6.668 9.244 1.00 71.81 478 VAL A N 1
ATOM 3758 C CA . VAL A 1 478 ? 9.827 -7.779 8.909 1.00 71.81 478 VAL A CA 1
ATOM 3759 C C . VAL A 1 478 ? 10.075 -7.840 7.402 1.00 71.81 478 VAL A C 1
ATOM 3761 O O . VAL A 1 478 ? 9.346 -7.253 6.604 1.00 71.81 478 VAL A O 1
ATOM 3764 N N . TYR A 1 479 ? 11.118 -8.549 6.969 1.00 55.44 479 TYR A N 1
ATOM 3765 C CA . TYR A 1 479 ? 11.309 -8.836 5.543 1.00 55.44 479 TYR A CA 1
ATOM 3766 C C . TYR A 1 479 ? 10.086 -9.606 4.986 1.00 55.44 479 TYR A C 1
ATOM 3768 O O . TYR A 1 479 ? 9.620 -10.524 5.660 1.00 55.44 479 TYR A O 1
ATOM 3776 N N . PRO A 1 480 ? 9.570 -9.297 3.777 1.00 63.75 480 PRO A N 1
ATOM 3777 C CA . PRO A 1 480 ? 10.099 -8.371 2.767 1.00 63.75 480 PRO A CA 1
ATOM 3778 C C . PRO A 1 480 ? 9.564 -6.927 2.855 1.00 63.75 480 PRO A C 1
ATOM 3780 O O . PRO A 1 480 ? 9.782 -6.149 1.930 1.00 63.75 480 PRO A O 1
ATOM 3783 N N . PHE A 1 481 ? 8.842 -6.560 3.916 1.00 73.56 481 PHE A N 1
ATOM 3784 C CA . PHE A 1 481 ? 8.257 -5.220 4.081 1.00 73.56 481 PHE A CA 1
ATOM 3785 C C . PHE A 1 481 ? 9.283 -4.178 4.544 1.00 73.56 481 PHE A C 1
ATOM 3787 O O . PHE A 1 481 ? 9.159 -3.004 4.214 1.00 73.56 481 PHE A O 1
ATOM 3794 N N . TYR A 1 482 ? 10.320 -4.623 5.253 1.00 69.25 482 TYR A N 1
ATOM 3795 C CA . TYR A 1 482 ? 11.431 -3.802 5.737 1.00 69.25 482 TYR A CA 1
ATOM 3796 C C . TYR A 1 482 ? 12.080 -2.934 4.638 1.00 69.25 482 TYR A C 1
ATOM 3798 O O . TYR A 1 482 ? 12.556 -3.472 3.634 1.00 69.25 482 TYR A O 1
ATOM 3806 N N . ARG A 1 483 ? 12.181 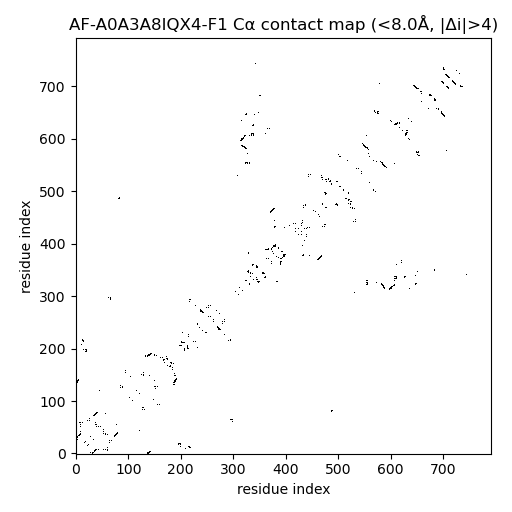-1.612 4.865 1.00 68.81 483 ARG A N 1
ATOM 3807 C CA . ARG A 1 483 ? 12.808 -0.619 3.953 1.00 68.81 483 ARG A CA 1
ATOM 3808 C C . ARG A 1 483 ? 12.167 -0.535 2.564 1.00 68.81 483 ARG A C 1
ATOM 3810 O O . ARG A 1 483 ? 12.801 -0.073 1.614 1.00 68.81 483 ARG A O 1
ATOM 3817 N N . ARG A 1 484 ? 10.920 -0.979 2.420 1.00 69.00 484 ARG A N 1
ATOM 3818 C CA . ARG A 1 484 ? 10.172 -0.872 1.167 1.00 69.00 484 ARG A CA 1
ATOM 3819 C C . ARG A 1 484 ? 9.734 0.563 0.858 1.00 69.00 484 ARG A C 1
ATOM 3821 O O . ARG A 1 484 ? 9.688 0.917 -0.320 1.00 69.00 484 ARG A O 1
ATOM 3828 N N . TYR A 1 485 ? 9.414 1.362 1.876 1.00 71.50 485 TYR A N 1
ATOM 3829 C CA . TYR A 1 485 ? 8.897 2.728 1.711 1.00 71.50 485 TYR A CA 1
ATOM 3830 C C . TYR A 1 485 ? 9.679 3.776 2.514 1.00 71.50 485 TYR A C 1
ATOM 3832 O O . TYR A 1 485 ? 9.651 4.951 2.154 1.00 71.50 485 TYR A O 1
ATOM 3840 N N . VAL A 1 486 ? 10.422 3.375 3.552 1.00 70.12 486 VAL A N 1
ATOM 3841 C CA . VAL A 1 486 ? 11.267 4.286 4.337 1.00 70.12 486 VAL A CA 1
ATOM 3842 C C . VAL A 1 486 ? 12.432 4.827 3.485 1.00 70.12 486 VAL A C 1
ATOM 3844 O O . VAL A 1 486 ? 13.189 4.028 2.921 1.00 70.12 486 VAL A O 1
ATOM 3847 N N . PRO A 1 487 ? 12.662 6.158 3.438 1.00 63.25 487 PRO A N 1
ATOM 3848 C CA . PRO A 1 487 ? 13.780 6.751 2.711 1.00 63.25 487 PRO A CA 1
ATOM 3849 C C . PRO A 1 487 ? 15.146 6.218 3.188 1.00 63.25 487 PRO A C 1
ATOM 3851 O O . PRO A 1 487 ? 15.365 6.056 4.391 1.00 63.25 487 PRO A O 1
ATOM 3854 N N . PRO A 1 488 ? 16.117 5.989 2.288 1.00 64.69 488 PRO A N 1
ATOM 3855 C CA . PRO A 1 488 ? 17.470 5.540 2.635 1.00 64.69 488 PRO A CA 1
ATOM 3856 C C . PRO A 1 488 ? 18.231 6.495 3.561 1.00 64.69 488 PRO A C 1
ATOM 3858 O O . PRO A 1 488 ? 19.060 6.033 4.343 1.00 64.69 488 PRO A O 1
ATOM 3861 N N . THR A 1 489 ? 17.869 7.782 3.544 1.00 64.38 489 THR A N 1
ATOM 3862 C CA . THR A 1 489 ? 18.453 8.829 4.393 1.00 64.38 489 THR A CA 1
ATOM 3863 C C . THR A 1 489 ? 18.130 8.653 5.875 1.00 64.38 489 THR A C 1
ATOM 3865 O O . THR A 1 489 ? 18.835 9.201 6.724 1.00 64.38 489 THR A O 1
ATOM 3868 N N . GLU A 1 490 ? 17.088 7.886 6.214 1.00 64.62 490 GLU A N 1
ATOM 3869 C CA . GLU A 1 490 ? 16.819 7.506 7.599 1.00 64.62 490 GLU A CA 1
ATOM 3870 C C . GLU A 1 490 ? 17.835 6.446 8.060 1.00 64.62 490 GLU A C 1
ATOM 3872 O O . GLU A 1 490 ? 18.073 5.465 7.350 1.00 64.62 490 GLU A O 1
ATOM 3877 N N . PRO A 1 491 ? 18.453 6.580 9.245 1.00 61.28 491 PRO A N 1
ATOM 3878 C CA . PRO A 1 491 ? 19.584 5.747 9.640 1.00 61.28 491 PRO A CA 1
ATOM 3879 C C . PRO A 1 491 ? 19.182 4.294 9.983 1.00 61.28 491 PRO A C 1
ATOM 3881 O O . PRO A 1 491 ? 18.136 4.035 10.575 1.00 61.28 491 PRO A O 1
ATOM 3884 N N . LEU A 1 492 ? 20.020 3.323 9.585 1.00 55.03 492 LEU A N 1
ATOM 3885 C CA . LEU A 1 492 ? 19.798 1.868 9.752 1.00 55.03 492 LEU A CA 1
ATOM 3886 C C . LEU A 1 492 ? 19.990 1.360 11.193 1.00 55.03 492 LEU A C 1
ATOM 3888 O O . LEU A 1 492 ? 19.457 0.314 11.559 1.00 55.03 492 LEU A O 1
ATOM 3892 N N . ASP A 1 493 ? 20.785 2.070 11.997 1.00 52.62 493 ASP A N 1
ATOM 3893 C CA . ASP A 1 493 ? 21.189 1.684 13.359 1.00 52.62 493 ASP A CA 1
ATOM 3894 C C . ASP A 1 493 ? 20.024 1.709 14.363 1.00 52.62 493 ASP A C 1
ATOM 3896 O O . ASP A 1 493 ? 20.028 1.000 15.376 1.00 52.62 493 ASP A O 1
ATOM 3900 N N . ARG A 1 494 ? 18.981 2.476 14.047 1.00 53.06 494 ARG A N 1
ATOM 3901 C CA . ARG A 1 494 ? 17.694 2.441 14.726 1.00 53.06 494 ARG A CA 1
ATOM 3902 C C . ARG A 1 494 ? 16.892 1.323 14.090 1.00 53.06 494 ARG A C 1
ATOM 3904 O O . ARG A 1 494 ? 16.277 1.529 13.050 1.00 53.06 494 ARG A O 1
ATOM 3911 N N . ARG A 1 495 ? 16.897 0.134 14.714 1.00 50.72 495 ARG A N 1
ATOM 3912 C CA . ARG A 1 495 ? 15.892 -0.916 14.437 1.00 50.72 495 ARG A CA 1
ATOM 3913 C C . ARG A 1 495 ? 14.564 -0.195 14.221 1.00 50.72 495 ARG A C 1
ATOM 3915 O O . ARG A 1 495 ? 14.213 0.549 15.138 1.00 50.72 495 ARG A O 1
ATOM 3922 N N . LEU A 1 496 ? 13.966 -0.320 13.027 1.00 50.59 496 LEU A N 1
ATOM 3923 C CA . LEU A 1 496 ? 12.871 0.504 12.486 1.00 50.59 496 LEU A CA 1
ATOM 3924 C C . LEU A 1 496 ? 11.618 0.378 13.352 1.00 50.59 496 LEU A C 1
ATOM 3926 O O . LEU A 1 496 ? 10.626 -0.246 13.003 1.00 50.59 496 LEU A O 1
ATOM 3930 N N . ARG A 1 497 ? 11.716 0.918 14.553 1.00 54.81 497 ARG A N 1
ATOM 3931 C CA . ARG A 1 497 ? 10.692 0.880 15.560 1.00 54.81 497 ARG A CA 1
ATOM 3932 C C . ARG A 1 497 ? 9.978 2.180 15.412 1.00 54.81 497 ARG A C 1
ATOM 3934 O O . ARG A 1 497 ? 10.586 3.234 15.614 1.00 54.81 497 ARG A O 1
ATOM 3941 N N . MET A 1 498 ? 8.689 2.092 15.129 1.00 49.16 498 MET A N 1
ATOM 3942 C CA . MET A 1 498 ? 7.824 3.211 15.425 1.00 49.16 498 MET A CA 1
ATOM 3943 C C . MET A 1 498 ? 8.071 3.514 16.903 1.00 49.16 498 MET A C 1
ATOM 3945 O O . MET A 1 498 ? 7.872 2.646 17.752 1.00 49.16 498 MET A O 1
ATOM 3949 N N . HIS A 1 499 ? 8.662 4.665 17.199 1.00 49.97 499 HIS A N 1
ATOM 3950 C CA . HIS A 1 499 ? 8.842 5.147 18.555 1.00 49.97 499 HIS A CA 1
ATOM 3951 C C . HIS A 1 499 ? 7.695 6.117 18.828 1.00 49.97 499 HIS A C 1
ATOM 3953 O O . HIS A 1 499 ? 7.378 6.919 17.962 1.00 49.97 499 HIS A O 1
ATOM 3959 N N . PHE A 1 500 ? 7.164 6.159 20.055 1.00 47.94 500 PHE A N 1
ATOM 3960 C CA . PHE A 1 500 ? 6.408 7.328 20.548 1.00 47.94 500 PHE A CA 1
ATOM 3961 C C . PHE A 1 500 ? 7.254 8.623 20.550 1.00 47.94 500 PHE A C 1
ATOM 3963 O O . PHE A 1 500 ? 6.868 9.619 21.155 1.00 47.94 500 PHE A O 1
ATOM 3970 N N . ALA A 1 501 ? 8.453 8.597 19.957 1.00 42.12 501 ALA A N 1
ATOM 3971 C CA . ALA A 1 501 ? 9.286 9.763 19.824 1.00 42.12 501 ALA A CA 1
ATOM 3972 C C . ALA A 1 501 ? 8.574 10.693 18.845 1.00 42.12 501 ALA A C 1
ATOM 3974 O O . ALA A 1 501 ? 8.316 10.298 17.708 1.00 42.12 501 ALA A O 1
ATOM 3975 N N . PRO A 1 502 ? 8.237 11.903 19.276 1.00 45.94 502 PRO A N 1
ATOM 3976 C CA . PRO A 1 502 ? 7.607 12.851 18.388 1.00 45.94 502 PRO A CA 1
ATOM 3977 C C . PRO A 1 502 ? 8.458 13.161 17.170 1.00 45.94 502 PRO A C 1
ATOM 3979 O O . PRO A 1 502 ? 9.689 13.219 17.252 1.00 45.94 502 PRO A O 1
ATOM 3982 N N . VAL A 1 503 ? 7.781 13.457 16.064 1.00 48.62 503 VAL A N 1
ATOM 3983 C CA . VAL A 1 503 ? 8.368 14.148 14.917 1.00 48.62 503 VAL A CA 1
ATOM 3984 C C . VAL A 1 503 ? 8.635 15.601 15.342 1.00 48.62 503 VAL A C 1
ATOM 3986 O O . VAL A 1 503 ? 7.980 16.532 14.891 1.00 48.62 503 VAL A O 1
ATOM 3989 N N . THR A 1 504 ? 9.539 15.819 16.302 1.00 45.91 504 THR A N 1
ATOM 3990 C CA . THR A 1 504 ? 9.910 17.163 16.757 1.00 45.91 504 THR A CA 1
ATOM 3991 C C . THR A 1 504 ? 11.042 17.679 15.872 1.00 45.91 504 THR A C 1
ATOM 3993 O O . THR A 1 504 ? 12.134 17.093 15.878 1.00 45.91 504 THR A O 1
ATOM 3996 N N . PRO A 1 505 ? 10.848 18.789 15.139 1.00 43.78 505 PRO A N 1
ATOM 3997 C CA . PRO A 1 505 ? 11.920 19.401 14.366 1.00 43.78 505 PRO A CA 1
ATOM 3998 C C . PRO A 1 505 ? 13.133 19.710 15.259 1.00 43.78 505 PRO A C 1
ATOM 4000 O O . PRO A 1 505 ? 13.019 20.415 16.259 1.00 43.78 505 PRO A O 1
ATOM 4003 N N . GLY A 1 506 ? 14.306 19.172 14.913 1.00 44.53 506 GLY A N 1
ATOM 4004 C CA . GLY A 1 506 ? 15.566 19.453 15.615 1.00 44.53 506 GLY A CA 1
ATOM 4005 C C . GLY A 1 506 ? 15.869 18.589 16.848 1.00 44.53 506 GLY A C 1
ATOM 4006 O O . GLY A 1 506 ? 16.935 18.757 17.446 1.00 44.53 506 GLY A O 1
ATOM 4007 N N . ALA A 1 507 ? 15.007 17.634 17.222 1.00 49.72 507 ALA A N 1
ATOM 4008 C CA . ALA A 1 507 ? 15.344 16.663 18.263 1.00 49.72 507 ALA A CA 1
ATOM 4009 C C . ALA A 1 507 ? 16.460 15.721 17.777 1.00 49.72 507 ALA A C 1
ATOM 4011 O O . ALA A 1 507 ? 16.345 15.068 16.737 1.00 49.72 507 ALA A O 1
ATOM 4012 N N . LYS A 1 508 ? 17.565 15.638 18.534 1.00 41.97 508 LYS A N 1
ATOM 4013 C CA . LYS A 1 508 ? 18.677 14.726 18.225 1.00 41.97 508 LYS A CA 1
ATOM 4014 C C . LYS A 1 508 ? 18.169 13.284 18.193 1.00 41.97 508 LYS A C 1
ATOM 4016 O O . LYS A 1 508 ? 17.928 12.680 19.231 1.00 41.97 508 LYS A O 1
ATOM 4021 N N . GLY A 1 509 ? 18.065 12.741 16.987 1.00 50.88 509 GLY A N 1
ATOM 4022 C CA . GLY A 1 509 ? 17.694 11.356 16.746 1.00 50.88 509 GLY A CA 1
ATOM 4023 C C . GLY A 1 509 ? 16.200 11.054 16.616 1.00 50.88 509 GLY A C 1
ATOM 4024 O O . GLY A 1 509 ? 15.822 9.892 16.751 1.00 50.88 509 GLY A O 1
ATOM 4025 N N . ALA A 1 510 ? 15.371 12.053 16.307 1.00 56.31 510 ALA A N 1
ATOM 4026 C CA . ALA A 1 510 ? 14.021 11.821 15.791 1.00 56.31 510 ALA A CA 1
ATOM 4027 C C . ALA A 1 510 ? 14.062 11.416 14.304 1.00 56.31 510 ALA A C 1
ATOM 4029 O O . ALA A 1 510 ? 14.998 11.787 13.591 1.00 56.31 510 ALA A O 1
ATOM 4030 N N . TRP A 1 511 ? 13.081 10.625 13.865 1.00 58.16 511 TRP A N 1
ATOM 4031 C CA . TRP A 1 511 ? 12.820 10.390 12.441 1.00 58.16 511 TRP A CA 1
ATOM 4032 C C . TRP A 1 511 ? 12.153 11.628 11.845 1.00 58.16 511 TRP A C 1
ATOM 4034 O O . TRP A 1 511 ? 11.430 12.343 12.545 1.00 58.16 511 TRP A O 1
ATOM 4044 N N . ASN A 1 512 ? 12.389 11.890 10.561 1.00 67.25 512 ASN A N 1
ATOM 4045 C CA . ASN A 1 512 ? 11.618 12.901 9.855 1.00 67.25 512 ASN A CA 1
ATOM 4046 C C . ASN A 1 512 ? 10.216 12.356 9.504 1.00 67.25 512 ASN A C 1
ATOM 4048 O O . ASN A 1 512 ? 9.914 11.169 9.675 1.00 67.25 512 ASN A O 1
ATOM 4052 N N . ARG A 1 513 ? 9.332 13.245 9.044 1.00 72.62 513 ARG A N 1
ATOM 4053 C CA . ARG A 1 513 ? 7.949 12.894 8.702 1.00 72.62 513 ARG A CA 1
ATOM 4054 C C . ARG A 1 513 ? 7.870 11.838 7.598 1.00 72.62 513 ARG A C 1
ATOM 4056 O O . ARG A 1 513 ? 7.198 10.837 7.793 1.00 72.62 513 ARG A O 1
ATOM 4063 N N . GLU A 1 514 ? 8.584 12.046 6.492 1.00 72.75 514 GLU A N 1
ATOM 4064 C CA . GLU A 1 514 ? 8.612 11.129 5.341 1.00 72.75 514 GLU A CA 1
ATOM 4065 C C . GLU A 1 514 ? 9.089 9.731 5.764 1.00 72.75 514 GLU A C 1
ATOM 4067 O O . GLU A 1 514 ? 8.523 8.724 5.353 1.00 72.75 514 GLU A O 1
ATOM 4072 N N . GLY A 1 515 ? 10.080 9.659 6.656 1.00 73.88 515 GLY A N 1
ATOM 4073 C CA . GLY A 1 515 ? 10.522 8.411 7.265 1.00 73.88 515 GLY A CA 1
ATOM 4074 C C . GLY A 1 515 ? 9.447 7.738 8.111 1.00 73.88 515 GLY A C 1
ATOM 4075 O O . GLY A 1 515 ? 9.269 6.527 8.019 1.00 73.88 515 GLY A O 1
ATOM 4076 N N . SER A 1 516 ? 8.740 8.506 8.940 1.00 75.12 516 SER A N 1
ATOM 4077 C CA . SER A 1 516 ? 7.707 7.978 9.842 1.00 75.12 516 SER A CA 1
ATOM 4078 C C . SER A 1 516 ? 6.474 7.488 9.077 1.00 75.12 516 SER A C 1
ATOM 4080 O O . SER A 1 516 ? 5.966 6.410 9.374 1.00 75.12 516 SER A O 1
ATOM 4082 N N . GLU A 1 517 ? 6.045 8.240 8.061 1.00 77.50 517 GLU A N 1
ATOM 4083 C CA . GLU A 1 517 ? 4.978 7.851 7.133 1.00 77.50 517 GLU A CA 1
ATOM 4084 C C . GLU A 1 517 ? 5.391 6.613 6.325 1.00 77.50 517 GLU A C 1
ATOM 4086 O O . GLU A 1 517 ? 4.656 5.632 6.302 1.00 77.50 517 GLU A O 1
ATOM 4091 N N . GLY A 1 518 ? 6.610 6.589 5.772 1.00 77.31 518 GLY A N 1
ATOM 4092 C CA . GLY A 1 518 ? 7.133 5.416 5.069 1.00 77.31 518 GLY A CA 1
ATOM 4093 C C . GLY A 1 518 ? 7.204 4.171 5.961 1.00 77.31 518 GLY A C 1
ATOM 4094 O O . GLY A 1 518 ? 6.890 3.072 5.515 1.00 77.31 518 GLY A O 1
ATOM 4095 N N . LEU A 1 519 ? 7.553 4.317 7.242 1.00 78.25 519 LEU A N 1
ATOM 4096 C CA . LEU A 1 519 ? 7.527 3.198 8.189 1.00 78.25 519 LEU A CA 1
ATOM 4097 C C . LEU A 1 519 ? 6.103 2.704 8.436 1.00 78.25 519 LEU A C 1
ATOM 4099 O O . LEU A 1 519 ? 5.872 1.499 8.507 1.00 78.25 519 LEU A O 1
ATOM 4103 N N . TYR A 1 520 ? 5.154 3.624 8.577 1.00 81.81 520 TYR A N 1
ATOM 4104 C CA . TYR A 1 520 ? 3.753 3.273 8.751 1.00 81.81 520 TYR A CA 1
ATOM 4105 C C . TYR A 1 520 ? 3.205 2.537 7.524 1.00 81.81 520 TYR A C 1
ATOM 4107 O O . TYR A 1 520 ? 2.588 1.487 7.688 1.00 81.81 520 TYR A O 1
ATOM 4115 N N . ASP A 1 521 ? 3.546 2.977 6.310 1.00 81.06 521 ASP A N 1
ATOM 4116 C CA . ASP A 1 521 ? 3.208 2.275 5.065 1.00 81.06 521 ASP A CA 1
ATOM 4117 C C . ASP A 1 521 ? 3.795 0.850 5.015 1.00 81.06 521 ASP A C 1
ATOM 4119 O O . ASP A 1 521 ? 3.153 -0.076 4.513 1.00 81.06 521 ASP A O 1
ATOM 4123 N N . GLU A 1 522 ? 5.001 0.626 5.557 1.00 80.81 522 GLU A N 1
ATOM 4124 C CA . GLU A 1 522 ? 5.604 -0.717 5.641 1.00 80.81 522 GLU A CA 1
ATOM 4125 C C . GLU A 1 522 ? 4.813 -1.626 6.584 1.00 80.81 522 GLU A C 1
ATOM 4127 O O . GLU A 1 522 ? 4.567 -2.794 6.268 1.00 80.81 522 GLU A O 1
ATOM 4132 N N . LEU A 1 523 ? 4.372 -1.086 7.723 1.00 85.06 523 LEU A N 1
ATOM 4133 C CA . LEU A 1 523 ? 3.550 -1.816 8.684 1.00 85.06 523 LEU A CA 1
ATOM 4134 C C . LEU A 1 523 ? 2.139 -2.087 8.144 1.00 85.06 523 LEU A C 1
ATOM 4136 O O . LEU A 1 523 ? 1.604 -3.171 8.381 1.00 85.06 523 LEU A O 1
ATOM 4140 N N . LEU A 1 524 ? 1.554 -1.148 7.393 1.00 86.56 524 LEU A N 1
ATOM 4141 C CA . LEU A 1 524 ? 0.273 -1.340 6.711 1.00 86.56 524 LEU A CA 1
ATOM 4142 C C . LEU A 1 524 ? 0.371 -2.417 5.627 1.00 86.56 524 LEU A C 1
ATOM 4144 O O . LEU A 1 524 ? -0.494 -3.285 5.565 1.00 86.56 524 LEU A O 1
ATOM 4148 N N . ALA A 1 525 ? 1.440 -2.433 4.826 1.00 83.00 525 ALA A N 1
ATOM 4149 C CA . ALA A 1 525 ? 1.659 -3.488 3.833 1.00 83.00 525 ALA A CA 1
ATOM 4150 C C . ALA A 1 525 ? 1.841 -4.874 4.478 1.00 83.00 525 ALA A C 1
ATOM 4152 O O . ALA A 1 525 ? 1.407 -5.883 3.923 1.00 83.00 525 ALA A O 1
ATOM 4153 N N . GLN A 1 526 ? 2.458 -4.933 5.659 1.00 84.75 526 GLN A N 1
ATOM 4154 C CA . GLN A 1 526 ? 2.542 -6.166 6.438 1.00 84.75 526 GLN A CA 1
ATOM 4155 C C . GLN A 1 526 ? 1.170 -6.597 6.977 1.00 84.75 526 GLN A C 1
ATOM 4157 O O . GLN A 1 526 ? 0.829 -7.776 6.896 1.00 84.75 526 GLN A O 1
ATOM 4162 N N . ALA A 1 527 ? 0.376 -5.662 7.507 1.00 89.12 527 ALA A N 1
ATOM 4163 C CA . ALA A 1 527 ? -0.981 -5.941 7.973 1.00 89.12 527 ALA A CA 1
ATOM 4164 C C . ALA A 1 527 ? -1.891 -6.428 6.827 1.00 89.12 527 ALA A C 1
ATOM 4166 O O . ALA A 1 527 ? -2.632 -7.392 7.011 1.00 89.12 527 ALA A O 1
ATOM 4167 N N . ASP A 1 528 ? -1.778 -5.827 5.636 1.00 89.19 528 ASP A N 1
ATOM 4168 C CA . ASP A 1 528 ? -2.460 -6.269 4.411 1.00 89.19 528 ASP A CA 1
ATOM 4169 C C . ASP A 1 528 ? -2.134 -7.735 4.085 1.00 89.19 528 ASP A C 1
ATOM 4171 O O . ASP A 1 528 ? -3.031 -8.558 3.906 1.00 89.19 528 ASP A O 1
ATOM 4175 N N . ALA A 1 529 ? -0.854 -8.117 4.134 1.00 85.75 529 ALA A N 1
ATOM 4176 C CA . ALA A 1 529 ? -0.444 -9.501 3.903 1.00 85.75 529 ALA A CA 1
ATOM 4177 C C . ALA A 1 529 ? -0.970 -10.484 4.971 1.00 85.75 529 ALA A C 1
ATOM 4179 O O . ALA A 1 529 ? -1.352 -11.613 4.640 1.00 85.75 529 ALA A O 1
ATOM 4180 N N . GLN A 1 530 ? -1.029 -10.075 6.247 1.00 89.56 530 GLN A N 1
ATOM 4181 C CA . GLN A 1 530 ? -1.641 -10.892 7.303 1.00 89.56 530 GLN A CA 1
ATOM 4182 C C . GLN A 1 530 ? -3.128 -11.129 7.015 1.00 89.56 530 GLN A C 1
ATOM 4184 O O . GLN A 1 530 ? -3.589 -12.268 7.084 1.00 89.56 530 GLN A O 1
ATOM 4189 N N . VAL A 1 531 ? -3.870 -10.077 6.657 1.00 91.56 531 VAL A N 1
ATOM 4190 C CA . VAL A 1 531 ? -5.290 -10.178 6.287 1.00 91.56 531 VAL A CA 1
ATOM 4191 C C . VAL A 1 531 ? -5.464 -11.085 5.070 1.00 91.56 531 VAL A C 1
ATOM 4193 O O . VAL A 1 531 ? -6.287 -11.999 5.113 1.00 91.56 531 VAL A O 1
ATOM 4196 N N . GLY A 1 532 ? -4.648 -10.902 4.031 1.00 90.44 532 GLY A N 1
ATOM 4197 C CA . GLY A 1 532 ? -4.654 -11.740 2.834 1.00 90.44 532 GLY A CA 1
ATOM 4198 C C . GLY A 1 532 ? -4.501 -13.226 3.127 1.00 90.44 532 GLY A C 1
ATOM 4199 O O . GLY A 1 532 ? -5.286 -14.032 2.639 1.00 90.44 532 GLY A O 1
ATOM 4200 N N . THR A 1 533 ? -3.587 -13.583 4.033 1.00 89.38 533 THR A N 1
ATOM 4201 C CA . THR A 1 533 ? -3.385 -14.976 4.473 1.00 89.38 533 THR A CA 1
ATOM 4202 C C . THR A 1 533 ? -4.673 -15.595 5.036 1.00 89.38 533 THR A C 1
ATOM 4204 O O . THR A 1 533 ? -4.998 -16.748 4.745 1.00 89.38 533 THR A O 1
ATOM 4207 N N . LEU A 1 534 ? -5.442 -14.838 5.827 1.00 93.69 534 LEU A N 1
ATOM 4208 C CA . LEU A 1 534 ? -6.722 -15.311 6.364 1.00 93.69 534 LEU A CA 1
ATOM 4209 C C . LEU A 1 534 ? -7.794 -15.413 5.270 1.00 93.69 534 LEU A C 1
ATOM 4211 O O . LEU A 1 534 ? -8.543 -16.392 5.243 1.00 93.69 534 LEU A O 1
ATOM 4215 N N . LEU A 1 535 ? -7.878 -14.423 4.376 1.00 94.12 535 LEU A N 1
ATOM 4216 C CA . LEU A 1 535 ? -8.851 -14.419 3.279 1.00 94.12 535 LEU A CA 1
ATOM 4217 C C . LEU A 1 535 ? -8.607 -15.577 2.306 1.00 94.12 535 LEU A C 1
ATOM 4219 O O . LEU A 1 535 ? -9.553 -16.264 1.924 1.00 94.12 535 LEU A O 1
ATOM 4223 N N . ASP A 1 536 ? -7.353 -15.860 1.969 1.00 88.38 536 ASP A N 1
ATOM 4224 C CA . ASP A 1 536 ? -6.977 -16.978 1.104 1.00 88.38 536 ASP A CA 1
ATOM 4225 C C . ASP A 1 536 ? -7.260 -18.336 1.738 1.00 88.38 536 ASP A C 1
ATOM 4227 O O . ASP A 1 536 ? -7.714 -19.261 1.057 1.00 88.38 536 ASP A O 1
ATOM 4231 N N . ALA A 1 537 ? -7.078 -18.469 3.052 1.00 91.06 537 ALA A N 1
ATOM 4232 C CA . ALA A 1 537 ? -7.496 -19.671 3.762 1.00 91.06 537 ALA A CA 1
ATOM 4233 C C . ALA A 1 537 ? -9.017 -19.868 3.699 1.00 91.06 537 ALA A C 1
ATOM 4235 O O . ALA A 1 537 ? -9.481 -20.987 3.473 1.00 91.06 537 ALA A O 1
ATOM 4236 N N . LEU A 1 538 ? -9.811 -18.800 3.825 1.00 93.88 538 LEU A N 1
ATOM 4237 C CA . LEU A 1 538 ? -11.263 -18.878 3.637 1.00 93.88 538 LEU A CA 1
ATOM 4238 C C . LEU A 1 538 ? -11.631 -19.241 2.190 1.00 93.88 538 LEU A C 1
ATOM 4240 O O . LEU A 1 538 ? -12.518 -20.069 1.987 1.00 93.88 538 LEU A O 1
ATOM 4244 N N . ARG A 1 539 ? -10.951 -18.672 1.184 1.00 91.94 539 ARG A N 1
ATOM 4245 C CA . ARG A 1 539 ? -11.200 -18.977 -0.240 1.00 91.94 539 ARG A CA 1
ATOM 4246 C C . ARG A 1 539 ? -10.877 -20.434 -0.555 1.00 91.94 539 ARG A C 1
ATOM 4248 O O . ARG A 1 539 ? -11.712 -21.155 -1.090 1.00 91.94 539 ARG A O 1
ATOM 4255 N N . SER A 1 540 ? -9.687 -20.886 -0.170 1.00 89.62 540 SER A N 1
ATOM 4256 C CA . SER A 1 540 ? -9.205 -22.248 -0.436 1.00 89.62 540 SER A CA 1
ATOM 4257 C C . SER A 1 540 ? -9.983 -23.332 0.312 1.00 89.62 540 SER A C 1
ATOM 4259 O O . SER A 1 540 ? -10.080 -24.457 -0.173 1.00 89.62 540 SER A O 1
ATOM 4261 N N . SER A 1 541 ? -10.571 -23.002 1.464 1.00 90.81 541 SER A N 1
ATOM 4262 C CA . SER A 1 541 ? -11.445 -23.908 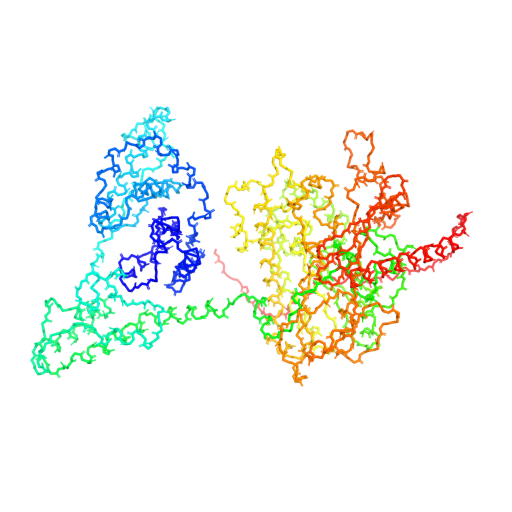2.219 1.00 90.81 541 SER A CA 1
ATOM 4263 C C . SER A 1 541 ? -12.919 -23.851 1.802 1.00 90.81 541 SER A C 1
ATOM 4265 O O . SER A 1 541 ? -13.718 -24.626 2.323 1.00 90.81 541 SER A O 1
ATOM 4267 N N . GLY A 1 542 ? -13.287 -22.966 0.868 1.00 92.00 542 GLY A N 1
ATOM 4268 C CA . GLY A 1 542 ? -14.664 -22.792 0.399 1.00 92.00 542 GLY A CA 1
ATOM 4269 C C . GLY A 1 542 ? -15.583 -22.037 1.366 1.00 92.00 542 GLY A C 1
ATOM 4270 O O . GLY A 1 542 ? -16.781 -21.974 1.124 1.00 92.00 542 GLY A O 1
ATOM 4271 N N . HIS A 1 543 ? -15.047 -21.448 2.440 1.00 93.56 543 HIS A N 1
ATOM 4272 C CA . HIS A 1 543 ? -15.824 -20.681 3.426 1.00 93.56 543 HIS A CA 1
ATOM 4273 C C . HIS A 1 543 ? -15.964 -19.193 3.067 1.00 93.56 543 HIS A C 1
ATOM 4275 O O . HIS A 1 543 ? -16.803 -18.505 3.644 1.00 93.56 543 HIS A O 1
ATOM 4281 N N . TYR A 1 544 ? -15.154 -18.673 2.137 1.00 93.31 544 TYR A N 1
ATOM 4282 C CA . TYR A 1 544 ? -15.153 -17.245 1.787 1.00 93.31 544 TYR A CA 1
ATOM 4283 C C . TYR A 1 544 ? -16.500 -16.767 1.249 1.00 93.31 544 TYR A C 1
ATOM 4285 O O . TYR A 1 544 ? -17.004 -15.746 1.714 1.00 93.31 544 TYR A O 1
ATOM 4293 N N . ASP A 1 545 ? -17.104 -17.497 0.308 1.00 90.25 545 ASP A N 1
ATOM 4294 C CA . ASP A 1 545 ? -18.337 -17.071 -0.361 1.00 90.25 545 ASP A CA 1
ATOM 4295 C C . ASP A 1 545 ? -19.527 -17.017 0.602 1.00 90.25 545 ASP A C 1
ATOM 4297 O O . ASP A 1 545 ? -20.304 -16.064 0.548 1.00 90.25 545 ASP A O 1
ATOM 4301 N N . ASP A 1 546 ? -19.616 -17.941 1.556 1.00 89.69 546 ASP A N 1
ATOM 4302 C CA . ASP A 1 546 ? -20.703 -17.996 2.542 1.00 89.69 546 ASP A CA 1
ATOM 4303 C C . ASP A 1 546 ? -20.488 -17.059 3.745 1.00 89.69 546 ASP A C 1
ATOM 4305 O O . ASP A 1 546 ? -21.424 -16.770 4.496 1.00 89.69 546 ASP A O 1
ATOM 4309 N N . ALA A 1 547 ? -19.271 -16.543 3.933 1.00 93.50 547 ALA A N 1
ATOM 4310 C CA . ALA A 1 547 ? -18.950 -15.661 5.047 1.00 93.50 547 ALA A CA 1
ATOM 4311 C C . ALA A 1 547 ? -19.464 -14.224 4.835 1.00 93.50 547 ALA A C 1
ATOM 4313 O O . ALA A 1 547 ? -19.333 -13.637 3.755 1.00 93.50 547 ALA A O 1
ATOM 4314 N N . LEU A 1 548 ? -19.990 -13.633 5.914 1.00 95.69 548 LEU A N 1
ATOM 4315 C CA . LEU A 1 548 ? -20.064 -12.182 6.088 1.00 95.69 548 LEU A CA 1
ATOM 4316 C C . LEU A 1 548 ? -18.699 -11.715 6.597 1.00 95.69 548 LEU A C 1
ATOM 4318 O O . LEU A 1 548 ? -18.313 -12.065 7.711 1.00 95.69 548 LEU A O 1
ATOM 4322 N N . ILE A 1 549 ? -17.979 -10.939 5.793 1.00 96.69 549 ILE A N 1
ATOM 4323 C CA . ILE A 1 549 ? -16.641 -10.453 6.134 1.00 96.69 549 ILE A CA 1
ATOM 4324 C C . ILE A 1 549 ? -16.699 -8.935 6.250 1.00 96.69 549 ILE A C 1
ATOM 4326 O O . ILE A 1 549 ? -17.112 -8.248 5.318 1.00 96.69 549 ILE A O 1
ATOM 4330 N N . VAL A 1 550 ? -16.274 -8.414 7.399 1.00 97.50 550 VAL A N 1
ATOM 4331 C CA . VAL A 1 550 ? -16.096 -6.978 7.615 1.00 97.50 550 VAL A CA 1
ATOM 4332 C C . VAL A 1 550 ? -14.627 -6.724 7.891 1.00 97.50 550 VAL A C 1
ATOM 4334 O O . VAL A 1 550 ? -14.076 -7.263 8.850 1.00 97.50 550 VAL A O 1
ATOM 4337 N N . LEU A 1 551 ? -14.009 -5.904 7.049 1.00 96.25 551 LEU A N 1
ATOM 4338 C CA . LEU A 1 551 ? -12.653 -5.417 7.243 1.00 96.25 551 LEU A CA 1
ATOM 4339 C C . LEU A 1 551 ? -12.722 -3.949 7.642 1.00 96.25 551 LEU A C 1
ATOM 4341 O O . LEU A 1 551 ? -13.331 -3.145 6.936 1.00 96.25 551 LEU A O 1
ATOM 4345 N N . LEU A 1 552 ? -12.114 -3.605 8.773 1.00 96.00 552 LEU A N 1
ATOM 4346 C CA . LEU A 1 552 ? -12.089 -2.236 9.266 1.00 96.00 552 LEU A CA 1
ATOM 4347 C C . LEU A 1 552 ? -10.802 -1.921 10.022 1.00 96.00 552 LEU A C 1
ATOM 4349 O O . LEU A 1 552 ? -10.147 -2.836 10.523 1.00 96.00 552 LEU A O 1
ATOM 4353 N N . SER A 1 553 ? -10.481 -0.634 10.141 1.00 94.00 553 SER A N 1
ATOM 4354 C CA . SER A 1 553 ? -9.570 -0.138 11.177 1.00 94.00 553 SER A CA 1
ATOM 4355 C C . SER A 1 553 ? -10.367 0.465 12.337 1.00 94.00 553 SER A C 1
ATOM 4357 O O . SER A 1 553 ? -11.472 0.974 12.162 1.00 94.00 553 SER A O 1
ATOM 4359 N N . ASP A 1 554 ? -9.835 0.369 13.552 1.00 92.12 554 ASP A N 1
ATOM 4360 C CA . ASP A 1 554 ? -10.419 0.986 14.744 1.00 92.12 554 ASP A CA 1
ATOM 4361 C C . ASP A 1 554 ? -10.116 2.491 14.813 1.00 92.12 554 ASP A C 1
ATOM 4363 O O . ASP A 1 554 ? -10.957 3.261 15.284 1.00 92.12 554 ASP A O 1
ATOM 4367 N N . HIS A 1 555 ? -8.946 2.904 14.313 1.00 92.25 555 HIS A N 1
ATOM 4368 C CA . HIS A 1 555 ? -8.542 4.292 14.091 1.00 92.25 555 HIS A CA 1
ATOM 4369 C C . HIS A 1 555 ? -7.369 4.406 13.097 1.00 92.25 555 HIS A C 1
ATOM 4371 O O . HIS A 1 555 ? -6.844 3.397 12.623 1.00 92.25 555 HIS A O 1
ATOM 4377 N N . GLY A 1 556 ? -6.986 5.640 12.760 1.00 87.31 556 GLY A N 1
ATOM 4378 C CA . GLY A 1 556 ? -5.787 5.974 11.986 1.00 87.31 556 GLY A CA 1
ATOM 4379 C C . GLY A 1 556 ? -4.623 6.450 12.863 1.00 87.31 556 GLY A C 1
ATOM 4380 O O . GLY A 1 556 ? -4.661 6.340 14.090 1.00 87.31 556 GLY A O 1
ATOM 4381 N N . GLU A 1 557 ? -3.584 6.987 12.233 1.00 80.88 557 GLU A N 1
ATOM 4382 C CA . GLU A 1 557 ? -2.373 7.475 12.895 1.00 80.88 557 GLU A CA 1
ATOM 4383 C C . GLU A 1 557 ? -2.032 8.878 12.392 1.00 80.88 557 GLU A C 1
ATOM 4385 O O . GLU A 1 557 ? -2.100 9.144 11.192 1.00 80.88 557 GLU A O 1
ATOM 4390 N N . SER A 1 558 ? -1.657 9.774 13.306 1.00 75.50 558 SER A N 1
ATOM 4391 C CA . SER A 1 558 ? -1.300 11.149 12.964 1.00 75.50 558 SER A CA 1
ATOM 4392 C C . SER A 1 558 ? 0.183 11.389 13.170 1.00 75.50 558 SER A C 1
ATOM 4394 O O . SER A 1 558 ? 0.774 11.044 14.189 1.00 75.50 558 SER A O 1
ATOM 4396 N N . PHE A 1 559 ? 0.780 12.100 12.219 1.00 71.44 559 PHE A N 1
ATOM 4397 C CA . PHE A 1 559 ? 2.165 12.564 12.330 1.00 71.44 559 PHE A CA 1
ATOM 4398 C C . PHE A 1 559 ? 2.248 14.045 12.736 1.00 71.44 559 PHE A C 1
ATOM 4400 O O . PHE A 1 559 ? 3.323 14.642 12.687 1.00 71.44 559 PHE A O 1
ATOM 4407 N N . HIS A 1 560 ? 1.111 14.640 13.136 1.00 64.31 560 HIS A N 1
ATOM 4408 C CA . HIS A 1 560 ? 0.949 16.030 13.593 1.00 64.31 560 HIS A CA 1
ATOM 4409 C C . HIS A 1 560 ? 1.531 17.082 12.632 1.00 64.31 560 HIS A C 1
ATOM 4411 O O . HIS A 1 560 ? 2.068 18.112 13.044 1.00 64.31 560 HIS A O 1
ATOM 4417 N N . ALA A 1 561 ? 1.408 16.823 11.331 1.00 57.25 561 ALA A N 1
ATOM 4418 C CA . ALA A 1 561 ? 1.966 17.614 10.238 1.00 57.25 561 ALA A CA 1
ATOM 4419 C C . ALA A 1 561 ? 1.645 19.119 10.273 1.00 57.25 561 ALA A C 1
ATOM 4421 O O . ALA A 1 561 ? 2.471 19.954 9.909 1.00 57.25 561 ALA A O 1
ATOM 4422 N N . ASP A 1 562 ? 0.427 19.450 10.679 1.00 54.69 562 ASP A N 1
ATOM 4423 C CA . ASP A 1 562 ? -0.167 20.784 10.756 1.00 54.69 562 ASP A CA 1
ATOM 4424 C C . ASP A 1 562 ? -0.113 21.380 12.173 1.00 54.69 562 ASP A C 1
ATOM 4426 O O . ASP A 1 562 ? -0.421 22.558 12.363 1.00 54.69 562 ASP A O 1
ATOM 4430 N N . ARG A 1 563 ? 0.301 20.586 13.171 1.00 59.16 563 ARG A N 1
ATOM 4431 C CA . ARG A 1 563 ? 0.409 20.976 14.586 1.00 59.16 563 ARG A CA 1
ATOM 4432 C C . ARG A 1 563 ? 1.711 20.472 15.222 1.00 59.16 563 ARG A C 1
ATOM 4434 O O . ARG A 1 563 ? 1.672 19.645 16.135 1.00 59.16 563 ARG A O 1
ATOM 4441 N N . PRO A 1 564 ? 2.882 20.993 14.801 1.00 57.66 564 PRO A N 1
ATOM 4442 C CA . PRO A 1 564 ? 4.177 20.582 15.351 1.00 57.66 564 PRO A CA 1
ATOM 4443 C C . PRO A 1 564 ? 4.308 20.847 16.857 1.00 57.66 564 PRO A C 1
ATOM 4445 O O . PRO A 1 564 ? 5.153 20.252 17.515 1.00 57.66 564 PRO A O 1
ATOM 4448 N N . ASP A 1 565 ? 3.482 21.737 17.412 1.00 54.94 565 ASP A N 1
ATOM 4449 C CA . ASP A 1 565 ? 3.392 22.014 18.847 1.00 54.94 565 ASP A CA 1
ATOM 4450 C C . ASP A 1 565 ? 2.868 20.821 19.660 1.00 54.94 565 ASP A C 1
ATOM 4452 O O . ASP A 1 565 ? 3.200 20.689 20.836 1.00 54.94 565 ASP A O 1
ATOM 4456 N N . LEU A 1 566 ? 2.104 19.926 19.028 1.00 52.66 566 LEU A N 1
ATOM 4457 C CA . LEU A 1 566 ? 1.629 18.681 19.633 1.00 52.66 566 LEU A CA 1
ATOM 4458 C C . LEU A 1 566 ? 2.638 17.534 19.472 1.00 52.66 566 LEU A C 1
ATOM 4460 O O . LEU A 1 566 ? 2.519 16.516 20.161 1.00 52.66 566 LEU A O 1
ATOM 4464 N N . ALA A 1 567 ? 3.665 17.710 18.629 1.00 49.94 567 ALA A N 1
ATOM 4465 C CA . ALA A 1 567 ? 4.726 16.734 18.427 1.00 49.94 567 ALA A CA 1
ATOM 4466 C C . ALA A 1 567 ? 5.596 16.621 19.692 1.00 49.94 567 ALA A C 1
ATOM 4468 O O . ALA A 1 567 ? 6.620 17.288 19.849 1.00 49.94 567 ALA A O 1
ATOM 4469 N N . GLY A 1 568 ? 5.192 15.717 20.588 1.00 47.00 568 GLY A N 1
ATOM 4470 C CA . GLY A 1 568 ? 5.951 15.299 21.776 1.00 47.00 568 GLY A CA 1
ATOM 4471 C C . GLY A 1 568 ? 5.198 15.416 23.074 1.00 47.00 568 GLY A C 1
ATOM 4472 O O . GLY A 1 568 ? 5.681 14.937 24.097 1.00 47.00 568 GLY A O 1
ATOM 4473 N N . ALA A 1 569 ? 4.023 16.033 23.016 1.00 40.31 569 ALA A N 1
ATOM 4474 C CA . ALA A 1 569 ? 3.156 16.232 24.160 1.00 40.31 569 ALA A CA 1
ATOM 4475 C C . ALA A 1 569 ? 2.234 15.028 24.426 1.00 40.31 569 ALA A C 1
ATOM 4477 O O . ALA A 1 569 ? 1.784 14.857 25.554 1.00 40.31 569 ALA A O 1
ATOM 4478 N N . THR A 1 570 ? 1.955 14.190 23.418 1.00 47.47 570 THR A N 1
ATOM 4479 C CA . THR A 1 570 ? 0.943 13.119 23.484 1.00 47.47 570 THR A CA 1
ATOM 4480 C C . THR A 1 570 ? 1.386 11.854 22.734 1.00 47.47 570 THR A C 1
ATOM 4482 O O . THR A 1 570 ? 2.380 11.873 22.006 1.00 47.47 570 THR A O 1
ATOM 4485 N N . SER A 1 571 ? 0.691 10.729 22.952 1.00 51.00 571 SER A N 1
ATOM 4486 C CA . SER A 1 571 ? 0.811 9.548 22.085 1.00 51.00 571 SER A CA 1
ATOM 4487 C C . SER A 1 571 ? 0.438 9.918 20.647 1.00 51.00 571 SER A C 1
ATOM 4489 O O . SER A 1 571 ? -0.461 10.724 20.451 1.00 51.00 571 SER A O 1
ATOM 4491 N N . VAL A 1 572 ? 1.109 9.305 19.670 1.00 56.28 572 VAL A N 1
ATOM 4492 C CA . VAL A 1 572 ? 1.005 9.581 18.220 1.00 56.28 572 VAL A CA 1
ATOM 4493 C C . VAL A 1 572 ? -0.442 9.667 17.663 1.00 56.28 572 VAL A C 1
ATOM 4495 O O . VAL A 1 572 ? -0.689 10.450 16.751 1.00 56.28 572 VAL A O 1
ATOM 4498 N N . HIS A 1 573 ? -1.421 8.996 18.288 1.00 74.75 573 HIS A N 1
ATOM 4499 C CA . HIS A 1 573 ? -2.855 9.067 17.962 1.00 74.75 573 HIS A CA 1
ATOM 4500 C C . HIS A 1 573 ? -3.735 9.400 19.182 1.00 74.75 573 HIS A C 1
ATOM 4502 O O . HIS A 1 573 ? -3.368 9.182 20.345 1.00 74.75 573 HIS A O 1
ATOM 4508 N N . GLY A 1 574 ? -4.951 9.876 18.911 1.00 75.44 574 GLY A N 1
ATOM 4509 C CA . GLY A 1 574 ? -6.008 10.161 19.880 1.00 75.44 574 GLY A CA 1
ATOM 4510 C C . GLY A 1 574 ? -5.960 11.563 20.479 1.00 75.44 574 GLY A C 1
ATOM 4511 O O . GLY A 1 574 ? -6.666 11.808 21.459 1.00 75.44 574 GLY A O 1
ATOM 4512 N N . ALA A 1 575 ? -5.143 12.462 19.930 1.00 74.38 575 ALA A N 1
ATOM 4513 C CA . ALA A 1 575 ? -4.909 13.807 20.463 1.00 74.38 575 ALA A CA 1
ATOM 4514 C C . ALA A 1 575 ? -5.784 14.883 19.802 1.00 74.38 575 ALA A C 1
ATOM 4516 O O . ALA A 1 575 ? -5.903 15.990 20.333 1.00 74.38 575 ALA A O 1
ATOM 4517 N N . ARG A 1 576 ? -6.397 14.581 18.652 1.00 79.25 576 ARG A N 1
ATOM 4518 C CA . ARG A 1 576 ? -7.241 15.526 17.910 1.00 79.25 576 ARG A CA 1
ATOM 4519 C C . ARG A 1 576 ? -8.408 14.832 17.223 1.00 79.25 576 ARG A C 1
ATOM 4521 O O . ARG A 1 576 ? -8.435 13.618 17.069 1.00 79.25 576 ARG A O 1
ATOM 4528 N N . LEU A 1 577 ? -9.365 15.652 16.808 1.00 87.94 577 LEU A N 1
ATOM 4529 C CA . LEU A 1 577 ? -10.452 15.251 15.927 1.00 87.94 577 LEU A CA 1
ATOM 4530 C C . LEU A 1 577 ? -10.091 15.680 14.509 1.00 87.94 577 LEU A C 1
ATOM 4532 O O . LEU A 1 577 ? -9.938 16.875 14.246 1.00 87.94 577 LEU A O 1
ATOM 4536 N N . GLY A 1 578 ? -9.894 14.713 13.619 1.00 84.19 578 GLY A N 1
ATOM 4537 C CA . GLY A 1 578 ? -9.495 14.986 12.244 1.00 84.19 578 GLY A CA 1
ATOM 4538 C C . GLY A 1 578 ? -9.368 13.726 11.398 1.00 84.19 578 GLY A C 1
ATOM 4539 O O . GLY A 1 578 ? -9.361 12.611 11.912 1.00 84.19 578 GLY A O 1
ATOM 4540 N N . GLU A 1 579 ? -9.259 13.917 10.085 1.00 86.81 579 GLU A N 1
ATOM 4541 C CA . GLU A 1 579 ? -9.226 12.830 9.097 1.00 86.81 579 GLU A CA 1
ATOM 4542 C C . GLU A 1 579 ? -8.124 11.795 9.376 1.00 86.81 579 GLU A C 1
ATOM 4544 O O . GLU A 1 579 ? -8.419 10.608 9.364 1.00 86.81 579 GLU A O 1
ATOM 4549 N N . GLU A 1 580 ? -6.888 12.218 9.678 1.00 82.81 580 GLU A N 1
ATOM 4550 C CA . GLU A 1 580 ? -5.742 11.300 9.850 1.00 82.81 580 GLU A CA 1
ATOM 4551 C C . GLU A 1 580 ? -5.950 10.257 10.962 1.00 82.81 580 GLU A C 1
ATOM 4553 O O . GLU A 1 580 ? -5.516 9.118 10.829 1.00 82.81 580 GLU A O 1
ATOM 4558 N N . GLU A 1 581 ? -6.629 10.633 12.049 1.00 85.81 581 GLU A N 1
ATOM 4559 C CA . GLU A 1 581 ? -6.822 9.762 13.216 1.00 85.81 581 GLU A CA 1
ATOM 4560 C C . GLU A 1 581 ? -8.208 9.113 13.228 1.00 85.81 581 GLU A C 1
ATOM 4562 O O . GLU A 1 581 ? -8.361 7.975 13.676 1.00 85.81 581 GLU A O 1
ATOM 4567 N N . ASN A 1 582 ? -9.237 9.825 12.757 1.00 92.44 582 ASN A N 1
ATOM 4568 C CA . ASN A 1 582 ? -10.620 9.371 12.861 1.00 92.44 582 ASN A CA 1
ATOM 4569 C C . ASN A 1 582 ? -11.135 8.665 11.611 1.00 92.44 582 ASN A C 1
ATOM 4571 O O . ASN A 1 582 ? -12.086 7.898 11.745 1.00 92.44 582 ASN A O 1
ATOM 4575 N N . ARG A 1 583 ? -10.585 8.909 10.415 1.00 93.62 583 ARG A N 1
ATOM 4576 C CA . ARG A 1 583 ? -11.022 8.186 9.216 1.00 93.62 583 ARG A CA 1
ATOM 4577 C C . ARG A 1 583 ? -10.500 6.757 9.277 1.00 93.62 583 ARG A C 1
ATOM 4579 O O . ARG A 1 583 ? -9.319 6.525 9.523 1.00 93.62 583 ARG A O 1
ATOM 4586 N N . ILE A 1 584 ? -11.387 5.802 9.041 1.00 95.00 584 ILE A N 1
ATOM 4587 C CA . ILE A 1 584 ? -11.083 4.376 9.101 1.00 95.00 584 ILE A CA 1
ATOM 4588 C C . ILE A 1 584 ? -11.333 3.705 7.757 1.00 95.00 584 ILE A C 1
ATOM 4590 O O . ILE A 1 584 ? -12.144 4.161 6.949 1.00 95.00 584 ILE A O 1
ATOM 4594 N N . LEU A 1 585 ? -10.657 2.580 7.538 1.00 93.75 585 LEU A N 1
ATOM 4595 C CA . LEU A 1 585 ? -11.078 1.622 6.526 1.00 93.75 585 LEU A CA 1
ATOM 4596 C C . LEU A 1 585 ? -12.385 0.980 7.001 1.00 93.75 585 LEU A C 1
ATOM 4598 O O . LEU A 1 585 ? -12.496 0.605 8.167 1.00 93.75 585 LEU A O 1
ATOM 4602 N N . LEU A 1 586 ? -13.358 0.828 6.106 1.00 97.44 586 LEU A N 1
ATOM 4603 C CA . LEU A 1 586 ? -14.528 -0.011 6.337 1.00 97.44 586 LEU A CA 1
ATOM 4604 C C . LEU A 1 586 ? -14.996 -0.610 5.015 1.00 97.44 586 LEU A C 1
ATOM 4606 O O . LEU A 1 586 ? -15.467 0.097 4.126 1.00 97.44 586 LEU A O 1
ATOM 4610 N N . ALA A 1 587 ? -14.900 -1.927 4.911 1.00 96.69 587 ALA A N 1
ATOM 4611 C CA . ALA A 1 587 ? -15.380 -2.689 3.776 1.00 96.69 587 ALA A CA 1
ATOM 4612 C C . ALA A 1 587 ? -16.204 -3.885 4.255 1.00 96.69 587 ALA A C 1
ATOM 4614 O O . ALA A 1 587 ? -15.815 -4.596 5.184 1.00 96.69 587 ALA A O 1
ATOM 4615 N N . VAL A 1 588 ? -17.358 -4.100 3.624 1.00 96.88 588 VAL A N 1
ATOM 4616 C CA . VAL A 1 588 ? -18.305 -5.158 3.991 1.00 96.88 588 VAL A CA 1
ATOM 4617 C C . VAL A 1 588 ? -18.561 -6.045 2.782 1.00 96.88 588 VAL A C 1
ATOM 4619 O O . VAL A 1 588 ? -19.155 -5.608 1.797 1.00 96.88 588 VAL A O 1
ATOM 4622 N N . LYS A 1 589 ? -18.152 -7.309 2.875 1.00 94.69 589 LYS A N 1
ATOM 4623 C CA . LYS A 1 589 ? -18.498 -8.363 1.922 1.00 94.69 589 LYS A CA 1
ATOM 4624 C C . LYS A 1 589 ? -19.639 -9.201 2.511 1.00 94.69 589 LYS A C 1
ATOM 4626 O O . LYS A 1 589 ? -19.423 -9.912 3.496 1.00 94.69 589 LYS A O 1
ATOM 4631 N N . PRO A 1 590 ? -20.866 -9.116 1.971 1.00 88.62 590 PRO A N 1
ATOM 4632 C CA . PRO A 1 590 ? -21.976 -9.942 2.432 1.00 88.62 590 PRO A CA 1
ATOM 4633 C C . PRO A 1 590 ? -21.810 -11.409 1.987 1.00 88.62 590 PRO A C 1
ATOM 4635 O O . PRO A 1 590 ? -21.068 -11.685 1.043 1.00 88.62 590 PRO A O 1
ATOM 4638 N N . PRO A 1 591 ? -22.519 -12.366 2.613 1.00 88.44 591 PRO A N 1
ATOM 4639 C CA . PRO A 1 591 ? -22.598 -13.738 2.116 1.00 88.44 591 PRO A CA 1
ATOM 4640 C C . PRO A 1 591 ? -23.118 -13.792 0.672 1.00 88.44 591 PRO A C 1
ATOM 4642 O O . PRO A 1 591 ? -23.990 -13.005 0.285 1.00 88.44 591 PRO A O 1
ATOM 4645 N N . GLY A 1 592 ? -22.620 -14.748 -0.109 1.00 80.31 592 GLY A N 1
ATOM 4646 C CA . GLY A 1 592 ? -23.033 -15.001 -1.484 1.00 80.31 592 GLY A CA 1
ATOM 4647 C C . GLY A 1 592 ? -24.536 -15.272 -1.604 1.00 80.31 592 GLY A C 1
ATOM 4648 O O . GLY A 1 592 ? -25.210 -15.666 -0.652 1.00 80.31 592 GLY A O 1
ATOM 4649 N N . GLY A 1 593 ? -25.103 -15.005 -2.784 1.00 63.25 593 GLY A N 1
ATOM 4650 C CA . GLY A 1 593 ? -26.528 -15.246 -3.053 1.00 63.25 593 GLY A CA 1
ATOM 4651 C C . GLY A 1 593 ? -27.503 -14.244 -2.415 1.00 63.25 593 GLY A C 1
ATOM 4652 O O . GLY A 1 593 ? -28.711 -14.392 -2.577 1.00 63.25 593 GLY A O 1
ATOM 4653 N N . ARG A 1 594 ? -27.013 -13.195 -1.736 1.00 71.12 594 ARG A N 1
ATOM 4654 C CA . ARG A 1 594 ? -27.846 -12.118 -1.159 1.00 71.12 594 ARG A CA 1
ATOM 4655 C C . ARG A 1 594 ? -28.296 -11.046 -2.160 1.00 71.12 594 ARG A C 1
ATOM 4657 O O . ARG A 1 594 ? -29.085 -10.185 -1.788 1.00 71.12 594 ARG A O 1
ATOM 4664 N N . GLY A 1 595 ? -27.810 -11.087 -3.403 1.00 70.81 595 GLY A N 1
ATOM 4665 C CA . GLY A 1 595 ? -28.158 -10.108 -4.443 1.00 70.81 595 GLY A CA 1
ATOM 4666 C C . GLY A 1 595 ? -27.597 -8.700 -4.204 1.00 70.81 595 GLY A C 1
ATOM 4667 O O . GLY A 1 595 ? -28.071 -7.754 -4.823 1.00 70.81 595 GLY A O 1
ATOM 4668 N N . LEU A 1 596 ? -26.613 -8.559 -3.311 1.00 81.50 596 LEU A N 1
ATOM 4669 C CA . LEU A 1 596 ? -25.912 -7.304 -3.040 1.00 81.50 596 LEU A CA 1
ATOM 4670 C C . LEU A 1 596 ? -24.641 -7.271 -3.888 1.00 81.50 596 LEU A C 1
ATOM 4672 O O . LEU A 1 596 ? -23.802 -8.163 -3.766 1.00 81.50 596 LEU A O 1
ATOM 4676 N N . ALA A 1 597 ? -24.532 -6.280 -4.769 1.00 79.31 597 ALA A N 1
ATOM 4677 C CA . ALA A 1 597 ? -23.350 -6.088 -5.597 1.00 79.31 597 ALA A CA 1
ATOM 4678 C C . ALA A 1 597 ? -22.313 -5.229 -4.849 1.00 79.31 597 ALA A C 1
ATOM 4680 O O . ALA A 1 597 ? -22.712 -4.284 -4.166 1.00 79.31 597 ALA A O 1
ATOM 4681 N N . PRO A 1 598 ? -21.006 -5.516 -4.988 1.00 87.06 598 PRO A N 1
ATOM 4682 C CA . PRO A 1 598 ? -19.948 -4.633 -4.505 1.00 87.06 598 PRO A CA 1
ATOM 4683 C C . PRO A 1 598 ? -20.112 -3.216 -5.067 1.00 87.06 598 PRO A C 1
ATOM 4685 O O . PRO A 1 598 ? -20.406 -3.038 -6.252 1.00 87.06 598 PRO A O 1
ATOM 4688 N N . ALA A 1 599 ? -19.925 -2.211 -4.217 1.00 88.88 599 ALA A N 1
ATOM 4689 C CA . ALA A 1 599 ? -20.060 -0.803 -4.571 1.00 88.88 599 ALA A CA 1
ATOM 4690 C C . ALA A 1 599 ? -19.098 0.068 -3.752 1.00 88.88 599 ALA A C 1
ATOM 4692 O O . ALA A 1 599 ? -18.531 -0.370 -2.752 1.00 88.88 599 ALA A O 1
ATOM 4693 N N . GLN A 1 600 ? -18.938 1.323 -4.161 1.00 91.19 600 GLN A N 1
ATOM 4694 C CA . GLN A 1 600 ? -18.382 2.362 -3.296 1.00 91.19 600 GLN A CA 1
ATOM 4695 C C . GLN A 1 600 ? -19.531 3.220 -2.771 1.00 91.19 600 GLN A C 1
ATOM 4697 O O . GLN A 1 600 ? -20.428 3.582 -3.532 1.00 91.19 600 GLN A O 1
ATOM 4702 N N . VAL A 1 601 ? -19.508 3.492 -1.471 1.00 93.19 601 VAL A N 1
ATOM 4703 C CA . VAL A 1 601 ? -20.526 4.253 -0.743 1.00 93.19 601 VAL A CA 1
ATOM 4704 C C . VAL A 1 601 ? -19.840 5.460 -0.114 1.00 93.19 601 VAL A C 1
ATOM 4706 O O . VAL A 1 601 ? -18.921 5.301 0.695 1.00 93.19 601 VAL A O 1
ATOM 4709 N N . ASP A 1 602 ? -20.289 6.654 -0.494 1.00 91.75 602 ASP A N 1
ATOM 4710 C CA . ASP A 1 602 ? -19.712 7.937 -0.066 1.00 91.75 602 ASP A CA 1
ATOM 4711 C C . ASP A 1 602 ? -20.515 8.589 1.077 1.00 91.75 602 ASP A C 1
ATOM 4713 O O . ASP A 1 602 ? -20.185 9.670 1.574 1.00 91.75 602 ASP A O 1
ATOM 4717 N N . GLU A 1 603 ? -21.581 7.938 1.529 1.00 94.00 603 GLU A N 1
ATOM 4718 C CA . GLU A 1 603 ? -22.354 8.324 2.697 1.00 94.00 603 GLU A CA 1
ATOM 4719 C C . GLU A 1 603 ? -21.554 8.087 3.984 1.00 94.00 603 GLU A C 1
ATOM 4721 O O . GLU A 1 603 ? -20.863 7.077 4.136 1.00 94.00 603 GLU A O 1
ATOM 4726 N N . LEU A 1 604 ? -21.689 9.011 4.945 1.00 95.31 604 LEU A N 1
ATOM 4727 C CA . LEU A 1 604 ? -21.024 8.917 6.244 1.00 95.31 604 LEU A CA 1
ATOM 4728 C C . LEU A 1 604 ? -21.361 7.580 6.912 1.00 95.31 604 LEU A C 1
ATOM 4730 O O . LEU A 1 604 ? -22.516 7.352 7.269 1.00 95.31 604 LEU A O 1
ATOM 4734 N N . ALA A 1 605 ? -20.353 6.744 7.141 1.00 97.12 605 ALA A N 1
ATOM 4735 C CA . ALA A 1 605 ? -20.418 5.541 7.958 1.00 97.12 605 ALA A CA 1
ATOM 4736 C C . ALA A 1 605 ? -19.646 5.761 9.264 1.00 97.12 605 ALA A C 1
ATOM 4738 O O . ALA A 1 605 ? -18.651 6.485 9.319 1.00 97.12 605 ALA A O 1
ATOM 4739 N N . ARG A 1 606 ? -20.111 5.155 10.354 1.00 97.75 606 ARG A N 1
ATOM 4740 C CA . ARG A 1 606 ? -19.540 5.372 11.691 1.00 97.75 606 ARG A CA 1
ATOM 4741 C C . ARG A 1 606 ? -19.178 4.025 12.289 1.00 97.75 606 ARG A C 1
ATOM 4743 O O . ARG A 1 606 ? -19.915 3.066 12.099 1.00 97.75 606 ARG A O 1
ATOM 4750 N N . LEU A 1 607 ? -18.100 3.931 13.059 1.00 98.00 607 LEU A N 1
ATOM 4751 C CA . LEU A 1 607 ? -17.676 2.655 13.648 1.00 98.00 607 LEU A CA 1
ATOM 4752 C C . LEU A 1 607 ? -18.788 1.995 14.494 1.00 98.00 607 LEU A C 1
ATOM 4754 O O . LEU A 1 607 ? -18.952 0.777 14.473 1.00 98.00 607 LEU A O 1
ATOM 4758 N N . VAL A 1 608 ? -19.615 2.801 15.171 1.00 97.81 608 VAL A N 1
ATOM 4759 C CA . VAL A 1 608 ? -20.787 2.328 15.935 1.00 97.81 608 VAL A CA 1
ATOM 4760 C C . VAL A 1 608 ? -21.877 1.684 15.066 1.00 97.81 608 VAL A C 1
ATOM 4762 O O . VAL A 1 608 ? -22.692 0.926 15.583 1.00 97.81 608 VAL A O 1
ATOM 4765 N N . ASP A 1 609 ? -21.898 1.950 13.758 1.00 98.31 609 ASP A N 1
ATOM 4766 C CA . ASP A 1 609 ? -22.879 1.418 12.802 1.00 98.31 609 ASP A CA 1
ATOM 4767 C C . ASP A 1 609 ? -22.596 -0.050 12.426 1.00 98.31 609 ASP A C 1
ATOM 4769 O O . ASP A 1 609 ? -23.485 -0.764 11.952 1.00 98.31 609 ASP A O 1
ATOM 4773 N N . VAL A 1 610 ? -21.376 -0.541 12.667 1.00 97.94 610 VAL A N 1
ATOM 4774 C CA . VAL A 1 610 ? -20.944 -1.889 12.264 1.00 97.94 610 VAL A CA 1
ATOM 4775 C C . VAL A 1 610 ? -21.674 -2.979 13.051 1.00 97.94 610 VAL A C 1
ATOM 4777 O O . VAL A 1 610 ? -22.214 -3.904 12.447 1.00 97.94 610 VAL A O 1
ATOM 4780 N N . GLY A 1 611 ? -21.758 -2.863 14.380 1.00 96.81 611 GLY A N 1
ATOM 4781 C CA . GLY A 1 611 ? -22.456 -3.839 15.228 1.00 96.81 611 GLY A CA 1
ATOM 4782 C C . GLY A 1 611 ? -23.918 -4.076 14.806 1.00 96.81 611 GLY A C 1
ATOM 4783 O O . GLY A 1 611 ? -24.289 -5.222 14.549 1.00 96.81 611 GLY A O 1
ATOM 4784 N N . PRO A 1 612 ? -24.749 -3.024 14.656 1.00 97.88 612 PRO A N 1
ATOM 4785 C CA . PRO A 1 612 ? -26.116 -3.141 14.148 1.00 97.88 612 PRO A CA 1
ATOM 4786 C C . PRO A 1 612 ? -26.191 -3.770 12.752 1.00 97.88 612 PRO A C 1
ATOM 4788 O O . PRO A 1 612 ? -27.081 -4.580 12.499 1.00 97.88 612 PRO A O 1
ATOM 4791 N N . THR A 1 613 ? -25.237 -3.448 11.871 1.00 96.81 613 THR A N 1
ATOM 4792 C CA . THR A 1 613 ? -25.149 -4.024 10.518 1.00 96.81 613 THR A CA 1
ATOM 4793 C C . THR A 1 613 ? -24.906 -5.533 10.560 1.00 96.81 613 THR A C 1
ATOM 4795 O O . THR A 1 613 ? -25.606 -6.290 9.888 1.00 96.81 613 THR A O 1
ATOM 4798 N N . LEU A 1 614 ? -23.950 -5.990 11.378 1.00 96.94 614 LEU A N 1
ATOM 4799 C CA . LEU A 1 614 ? -23.638 -7.414 11.546 1.00 96.94 614 LEU A CA 1
ATOM 4800 C C . LEU A 1 614 ? -24.855 -8.206 12.038 1.00 96.94 614 LEU A C 1
ATOM 4802 O O . LEU A 1 614 ? -25.178 -9.264 11.487 1.00 96.94 614 LEU A O 1
ATOM 4806 N N . LEU A 1 615 ? -25.551 -7.670 13.045 1.00 97.50 615 LEU A N 1
ATOM 4807 C CA . LEU A 1 615 ? -26.737 -8.298 13.623 1.00 97.50 615 LEU A CA 1
ATOM 4808 C C . LEU A 1 615 ? -27.888 -8.371 12.618 1.00 97.50 615 LEU A C 1
ATOM 4810 O O . LEU A 1 615 ? -28.485 -9.436 12.480 1.00 97.50 615 LEU A O 1
ATOM 4814 N N . GLU A 1 616 ? -28.163 -7.295 11.872 1.00 95.50 616 GLU A N 1
ATOM 4815 C CA . GLU A 1 616 ? -29.215 -7.299 10.848 1.00 95.50 616 GLU A CA 1
ATOM 4816 C C . GLU A 1 616 ? -28.923 -8.318 9.738 1.00 95.50 616 GLU A C 1
ATOM 4818 O O . GLU A 1 616 ? -29.778 -9.150 9.424 1.00 95.50 616 GLU A O 1
ATOM 4823 N N . LEU A 1 617 ? -27.707 -8.315 9.179 1.00 93.69 617 LEU A N 1
ATOM 4824 C CA . LEU A 1 617 ? -27.319 -9.244 8.110 1.00 93.69 617 LEU A CA 1
ATOM 4825 C C . LEU A 1 617 ? -27.350 -10.713 8.562 1.00 93.69 617 LEU A C 1
ATOM 4827 O O . LEU A 1 617 ? -27.615 -11.610 7.752 1.00 93.69 617 LEU A O 1
ATOM 4831 N N . SER A 1 618 ? -27.130 -10.950 9.856 1.00 93.75 618 SER A N 1
ATOM 4832 C CA . SER A 1 618 ? -27.163 -12.279 10.477 1.00 93.75 618 SER A CA 1
ATOM 4833 C C . SER A 1 618 ? -28.542 -12.675 11.017 1.00 93.75 618 SER A C 1
ATOM 4835 O O . SER A 1 618 ? -28.699 -13.792 11.503 1.00 93.75 618 SER A O 1
ATOM 4837 N N . GLY A 1 619 ? -29.547 -11.795 10.932 1.00 94.69 619 GLY A N 1
ATOM 4838 C CA . GLY A 1 619 ? -30.897 -12.054 11.443 1.00 94.69 619 GLY A CA 1
ATOM 4839 C C . GLY A 1 619 ? -30.979 -12.152 12.971 1.00 94.69 619 GLY A C 1
ATOM 4840 O O . GLY A 1 619 ? -31.829 -12.873 13.493 1.00 94.69 619 GLY A O 1
ATOM 4841 N N . LEU A 1 620 ? -30.089 -11.465 13.689 1.00 96.94 620 LEU A N 1
ATOM 4842 C CA . LEU A 1 620 ? -30.014 -11.465 15.150 1.00 96.94 620 LEU A CA 1
ATOM 4843 C C . LEU A 1 620 ? -30.701 -10.230 15.765 1.00 96.94 620 LEU A C 1
ATOM 4845 O O . LEU A 1 620 ? -30.827 -9.196 15.106 1.00 96.94 620 LEU A O 1
ATOM 4849 N N . PRO A 1 621 ? -31.142 -10.300 17.038 1.00 96.69 621 PRO A N 1
ATOM 4850 C CA . PRO A 1 621 ? -31.797 -9.178 17.704 1.00 96.69 621 PRO A CA 1
ATOM 4851 C C . PRO A 1 621 ? -30.901 -7.941 17.812 1.00 96.69 621 PRO A C 1
ATOM 4853 O O . PRO A 1 621 ? -29.726 -8.044 18.165 1.00 96.69 621 PRO A O 1
ATOM 4856 N N . ALA A 1 622 ? -31.487 -6.761 17.602 1.00 95.69 622 ALA A N 1
ATOM 4857 C CA . ALA A 1 622 ? -30.791 -5.486 17.740 1.00 95.69 622 ALA A CA 1
ATOM 4858 C C . ALA A 1 622 ? -30.252 -5.241 19.168 1.00 95.69 622 ALA A C 1
ATOM 4860 O O . ALA A 1 622 ? -30.721 -5.810 20.169 1.00 95.69 622 ALA A O 1
ATOM 4861 N N . LEU A 1 623 ? -29.258 -4.356 19.266 1.00 95.06 623 LEU A N 1
ATOM 4862 C CA . LEU A 1 623 ? -28.720 -3.899 20.545 1.00 95.06 623 LEU A CA 1
ATOM 4863 C C . LEU A 1 623 ? -29.649 -2.856 21.184 1.00 95.06 623 LEU A C 1
ATOM 4865 O O . LEU A 1 623 ? -30.122 -1.950 20.495 1.00 95.06 623 LEU A O 1
ATOM 4869 N N . PRO A 1 624 ? -29.925 -2.959 22.497 1.00 90.94 624 PRO A N 1
ATOM 4870 C CA . PRO A 1 624 ? -30.766 -1.991 23.183 1.00 90.94 624 PRO A CA 1
ATOM 4871 C C . PRO A 1 624 ? -30.053 -0.640 23.297 1.00 90.94 624 PRO A C 1
ATOM 4873 O O . PRO A 1 624 ? -28.890 -0.560 23.698 1.00 90.94 624 PRO A O 1
ATOM 4876 N N . GLU A 1 625 ? -30.787 0.433 23.001 1.00 89.62 625 GLU A N 1
ATOM 4877 C CA . GLU A 1 625 ? -30.304 1.818 23.077 1.00 89.62 625 GLU A CA 1
ATOM 4878 C C . GLU A 1 625 ? -29.008 2.071 22.278 1.00 89.62 625 GLU A C 1
ATOM 4880 O O . GLU A 1 625 ? -28.173 2.873 22.704 1.00 89.62 625 GLU A O 1
ATOM 4885 N N . ALA A 1 626 ? -28.814 1.366 21.161 1.00 94.69 626 ALA A N 1
ATOM 4886 C CA . ALA A 1 626 ? -27.715 1.633 20.241 1.00 94.69 626 ALA A CA 1
ATOM 4887 C C . ALA A 1 626 ? -27.815 3.058 19.674 1.00 94.69 626 ALA A C 1
ATOM 4889 O O . ALA A 1 626 ? -28.900 3.515 19.318 1.00 94.69 626 ALA A O 1
ATOM 4890 N N . ASP A 1 627 ? -26.676 3.739 19.582 1.00 95.62 627 ASP A N 1
ATOM 4891 C CA . ASP A 1 627 ? -26.536 4.992 18.834 1.00 95.62 627 ASP A CA 1
ATOM 4892 C C . ASP A 1 627 ? -26.222 4.726 17.348 1.00 95.62 627 ASP A C 1
ATOM 4894 O O . ASP A 1 627 ? -26.513 5.542 16.466 1.00 95.62 627 ASP A O 1
ATOM 4898 N N . GLY A 1 628 ? -25.610 3.569 17.073 1.00 96.12 628 GLY A N 1
ATOM 4899 C CA . GLY A 1 628 ? -25.319 3.093 15.729 1.00 96.12 628 GLY A CA 1
ATOM 4900 C C . GLY A 1 628 ? -26.573 2.715 14.944 1.00 96.12 628 GLY A C 1
ATOM 4901 O O . GLY A 1 628 ? -27.524 2.145 15.480 1.00 96.12 628 GLY A O 1
ATOM 4902 N N . LEU A 1 629 ? -26.539 2.988 13.643 1.00 96.19 629 LEU A N 1
ATOM 4903 C CA . LEU A 1 629 ? -27.580 2.636 12.683 1.00 96.19 629 LEU A CA 1
ATOM 4904 C C . LEU A 1 629 ? -27.017 1.629 11.688 1.00 96.19 629 LEU A C 1
ATOM 4906 O O . LEU A 1 629 ? -25.904 1.800 11.204 1.00 96.19 629 LEU A O 1
ATOM 4910 N N . SER A 1 630 ? -27.790 0.603 11.342 1.00 96.31 630 SER A N 1
ATOM 4911 C CA . SER A 1 630 ? -27.365 -0.381 10.344 1.00 96.31 630 SER A CA 1
ATOM 4912 C C . SER A 1 630 ? -27.034 0.278 8.997 1.00 96.31 630 SER A C 1
ATOM 4914 O O . SER A 1 630 ? -27.747 1.165 8.520 1.00 96.31 630 SER A O 1
ATOM 4916 N N . LEU A 1 631 ? -25.946 -0.176 8.377 1.00 96.56 631 LEU A N 1
ATOM 4917 C CA . LEU A 1 631 ? -25.492 0.191 7.033 1.00 96.56 631 LEU A CA 1
ATOM 4918 C C . LEU A 1 631 ? -26.164 -0.661 5.950 1.00 96.56 631 LEU A C 1
ATOM 4920 O O . LEU A 1 631 ? -25.951 -0.417 4.767 1.00 96.56 631 LEU A O 1
ATOM 4924 N N . THR A 1 632 ? -26.988 -1.643 6.326 1.00 95.12 632 THR A N 1
ATOM 4925 C CA . THR A 1 632 ? -27.655 -2.549 5.379 1.00 95.12 632 THR A CA 1
ATOM 4926 C C . THR A 1 632 ? -28.456 -1.828 4.284 1.00 95.12 632 THR A C 1
ATOM 4928 O O . THR A 1 632 ? -28.364 -2.273 3.140 1.00 95.12 632 THR A O 1
ATOM 4931 N N . PRO A 1 633 ? -29.180 -0.716 4.547 1.00 95.50 633 PRO A N 1
ATOM 4932 C CA . PRO A 1 633 ? -29.804 0.066 3.476 1.00 95.50 633 PRO A CA 1
ATOM 4933 C C . PRO A 1 633 ? -28.788 0.560 2.435 1.00 95.50 633 PRO A C 1
ATOM 4935 O O . PRO A 1 633 ? -28.993 0.362 1.242 1.00 95.50 633 PRO A O 1
ATOM 4938 N N . LEU A 1 634 ? -27.635 1.085 2.866 1.00 94.69 634 LEU A N 1
ATOM 4939 C CA . LEU A 1 634 ? -26.585 1.551 1.950 1.00 94.69 634 LEU A CA 1
ATOM 4940 C C . LEU A 1 634 ? -25.985 0.399 1.134 1.00 94.69 634 LEU A C 1
ATOM 4942 O O . LEU A 1 634 ? -25.755 0.553 -0.061 1.00 94.69 634 LEU A O 1
ATOM 4946 N N . LEU A 1 635 ? -25.821 -0.785 1.736 1.00 93.81 635 LEU A N 1
ATOM 4947 C CA . LEU A 1 635 ? -25.398 -1.996 1.013 1.00 93.81 635 LEU A CA 1
ATOM 4948 C C . LEU A 1 635 ? -26.400 -2.419 -0.077 1.00 93.81 635 LEU A C 1
ATOM 4950 O O . LEU A 1 635 ? -26.022 -3.098 -1.028 1.00 93.81 635 LEU A O 1
ATOM 4954 N N . ARG A 1 636 ? -27.679 -2.040 0.055 1.00 93.31 636 ARG A N 1
ATOM 4955 C CA . ARG A 1 636 ? -28.740 -2.269 -0.943 1.00 93.31 636 ARG A CA 1
ATOM 4956 C C . ARG A 1 636 ? -28.868 -1.130 -1.962 1.00 93.31 636 ARG A C 1
ATOM 4958 O O . ARG A 1 636 ? -29.706 -1.225 -2.855 1.00 93.31 636 ARG A O 1
ATOM 4965 N N . GLY A 1 637 ? -28.071 -0.065 -1.841 1.00 92.12 637 GLY A N 1
ATOM 4966 C CA . GLY A 1 637 ? -28.232 1.160 -2.631 1.00 92.12 637 GLY A CA 1
ATOM 4967 C C . GLY A 1 637 ? -29.457 1.990 -2.227 1.00 92.12 637 GLY A C 1
ATOM 4968 O O . GLY A 1 637 ? -29.976 2.765 -3.028 1.00 92.12 637 GLY A O 1
ATOM 4969 N N . GLU A 1 638 ? -29.954 1.805 -1.004 1.00 94.06 638 GLU A N 1
ATOM 4970 C CA . GLU A 1 638 ? -31.091 2.526 -0.435 1.00 94.06 638 GLU A CA 1
ATOM 4971 C C . GLU A 1 638 ? -30.612 3.677 0.461 1.00 94.06 638 GLU A C 1
ATOM 4973 O O . GLU A 1 638 ? -29.561 3.605 1.099 1.00 94.06 638 GLU A O 1
ATOM 4978 N N . ALA A 1 639 ? -31.416 4.736 0.564 1.00 90.19 639 ALA A N 1
ATOM 4979 C CA . ALA A 1 639 ? -31.135 5.837 1.479 1.00 90.19 639 ALA A CA 1
ATOM 4980 C C . ALA A 1 639 ? -31.304 5.405 2.946 1.00 90.19 639 ALA A C 1
ATOM 4982 O O . ALA A 1 639 ? -32.187 4.613 3.283 1.00 90.19 639 ALA A O 1
ATOM 4983 N N . ARG A 1 640 ? -30.508 5.998 3.841 1.00 91.50 640 ARG A N 1
ATOM 4984 C CA . ARG A 1 640 ? -30.653 5.835 5.293 1.00 91.50 640 ARG A CA 1
ATOM 4985 C C . ARG A 1 640 ? -30.903 7.176 5.987 1.00 91.50 640 ARG A C 1
ATOM 4987 O O . ARG A 1 640 ? -30.521 8.211 5.440 1.00 91.50 640 ARG A O 1
ATOM 4994 N N . PRO A 1 641 ? -31.504 7.187 7.192 1.00 88.81 641 PRO A N 1
ATOM 4995 C CA . PRO A 1 641 ? -31.603 8.401 7.989 1.00 88.81 641 PRO A CA 1
ATOM 4996 C C . PRO A 1 641 ? -30.222 9.011 8.225 1.00 88.81 641 PRO A C 1
ATOM 4998 O O . PRO A 1 641 ? -29.289 8.315 8.631 1.00 88.81 641 PRO A O 1
ATOM 5001 N N . TYR A 1 642 ? -30.106 10.313 7.976 1.00 86.50 642 TYR A N 1
ATOM 5002 C CA . TYR A 1 642 ? -28.897 11.055 8.292 1.00 86.50 642 TYR A CA 1
ATOM 5003 C C . TYR A 1 642 ? -28.665 11.057 9.808 1.00 86.50 642 TYR A C 1
ATOM 5005 O O . TYR A 1 642 ? -29.587 11.307 10.588 1.00 86.50 642 TYR A O 1
ATOM 5013 N N . ALA A 1 643 ? -27.429 10.784 10.220 1.00 92.12 643 ALA A N 1
ATOM 5014 C CA . ALA A 1 643 ? -27.025 10.842 11.613 1.00 92.12 643 ALA A CA 1
ATOM 5015 C C . ALA A 1 643 ? -25.548 11.262 11.709 1.00 92.12 643 ALA A C 1
ATOM 5017 O O . ALA A 1 643 ? -24.689 10.538 11.196 1.00 92.12 643 ALA A O 1
ATOM 5018 N N . PRO A 1 644 ? -25.232 12.390 12.373 1.00 95.06 644 PRO A N 1
ATOM 5019 C CA . PRO A 1 644 ? -23.853 12.836 12.519 1.00 95.06 644 PRO A CA 1
ATOM 5020 C C . PRO A 1 644 ? -23.049 11.883 13.412 1.00 95.06 644 PRO A C 1
ATOM 5022 O O . PRO A 1 644 ? -23.588 11.065 14.170 1.00 95.06 644 PRO A O 1
ATOM 5025 N N . LEU A 1 645 ? -21.730 11.979 13.312 1.00 96.38 645 LEU A N 1
ATOM 5026 C CA . LEU A 1 645 ? -20.778 11.345 14.212 1.00 96.38 645 LEU A CA 1
ATOM 5027 C C . LEU A 1 645 ? -20.583 12.233 15.445 1.00 96.38 645 LEU A C 1
ATOM 5029 O O . LEU A 1 645 ? -20.239 13.401 15.300 1.00 96.38 645 LEU A O 1
ATOM 5033 N N . TYR A 1 646 ? -20.734 11.668 16.645 1.00 96.62 646 TYR A N 1
ATOM 5034 C CA . TYR A 1 646 ? -20.121 12.231 17.851 1.00 96.62 646 TYR A CA 1
ATOM 5035 C C . TYR A 1 646 ? -18.710 11.663 17.980 1.00 96.62 646 TYR A C 1
ATOM 5037 O O . TYR A 1 646 ? -18.535 10.445 17.885 1.00 96.62 646 TYR A O 1
ATOM 5045 N N . ALA A 1 647 ? -17.728 12.517 18.243 1.00 94.94 647 ALA A N 1
ATOM 5046 C CA . ALA A 1 647 ? -16.369 12.084 18.514 1.00 94.94 647 ALA A CA 1
ATOM 5047 C C . ALA A 1 647 ? -15.732 12.864 19.665 1.00 94.94 647 ALA A C 1
ATOM 5049 O O . ALA A 1 647 ? -16.125 13.984 19.985 1.00 94.94 647 ALA A O 1
ATOM 5050 N N . GLU A 1 648 ? -14.729 12.263 20.288 1.00 92.62 648 GLU A N 1
ATOM 5051 C CA . GLU A 1 648 ? -13.928 12.888 21.334 1.00 92.62 648 GLU A CA 1
ATOM 5052 C C . GLU A 1 648 ? -12.478 12.423 21.252 1.00 92.62 648 GLU A C 1
ATOM 5054 O O . GLU A 1 648 ? -12.185 11.340 20.741 1.00 92.62 648 GLU A O 1
ATOM 5059 N N . THR A 1 649 ? -11.558 13.248 21.747 1.00 87.19 649 THR A N 1
ATOM 5060 C CA . THR A 1 649 ? -10.152 12.850 21.816 1.00 87.19 649 THR A CA 1
ATOM 5061 C C . THR A 1 649 ? -9.960 11.799 22.907 1.00 87.19 649 THR A C 1
ATOM 5063 O O . THR A 1 649 ? -10.599 11.836 23.964 1.00 87.19 649 THR A O 1
ATOM 5066 N N . GLY A 1 650 ? -9.088 10.828 22.635 1.00 75.88 650 GLY A N 1
ATOM 5067 C CA . GLY A 1 650 ? -8.773 9.747 23.566 1.00 75.88 650 GLY A CA 1
ATOM 5068 C C . GLY A 1 650 ? -7.775 10.155 24.652 1.00 75.88 650 GLY A C 1
ATOM 5069 O O . GLY A 1 650 ? -7.804 9.600 25.747 1.00 75.88 650 GLY A O 1
ATOM 5070 N N . TYR A 1 651 ? -6.938 11.155 24.371 1.00 69.19 651 TYR A N 1
ATOM 5071 C CA . TYR A 1 651 ? -6.101 11.861 25.341 1.00 69.19 651 TYR A CA 1
ATOM 5072 C C . TYR A 1 651 ? -6.233 13.383 25.149 1.00 69.19 651 TYR A C 1
ATOM 5074 O O . TYR A 1 651 ? -6.880 13.861 24.214 1.00 69.19 651 TYR A O 1
ATOM 5082 N N . THR A 1 652 ? -5.681 14.161 26.077 1.00 58.00 652 THR A N 1
ATOM 5083 C CA . THR A 1 652 ? -5.732 15.630 26.072 1.00 58.00 652 THR A CA 1
ATOM 5084 C C . THR A 1 652 ? -4.596 16.201 25.223 1.00 58.00 652 THR A C 1
ATOM 5086 O O . THR A 1 652 ? -3.513 15.629 25.178 1.00 58.00 652 THR A O 1
ATOM 5089 N N . HIS A 1 653 ? -4.816 17.343 24.562 1.00 51.41 653 HIS A N 1
ATOM 5090 C CA . HIS A 1 653 ? -3.782 18.054 23.787 1.00 51.41 653 HIS A CA 1
ATOM 5091 C C . HIS A 1 653 ? -2.799 18.843 24.675 1.00 51.41 653 HIS A C 1
ATOM 5093 O O . HIS A 1 653 ? -1.761 19.311 24.209 1.00 51.41 653 HIS A O 1
ATOM 5099 N N . VAL A 1 654 ? -3.132 18.992 25.957 1.00 45.91 654 VAL A N 1
ATOM 5100 C CA . VAL A 1 654 ? -2.311 19.604 27.004 1.00 45.91 654 VAL A CA 1
ATOM 5101 C C . VAL A 1 654 ? -1.875 18.484 27.939 1.00 45.91 654 VAL A C 1
ATOM 5103 O O . VAL A 1 654 ? -2.699 17.636 28.266 1.00 45.91 654 VAL A O 1
ATOM 5106 N N . SER A 1 655 ? -0.611 18.453 28.371 1.00 47.78 655 SER A N 1
ATOM 5107 C CA . SER A 1 655 ? -0.228 17.639 29.532 1.00 47.78 655 SER A CA 1
ATOM 5108 C C . SER A 1 655 ? -1.035 18.168 30.719 1.00 47.78 655 SER A C 1
ATOM 5110 O O . SER A 1 655 ? -0.780 19.310 31.110 1.00 47.78 655 SER A O 1
ATOM 5112 N N . PRO A 1 656 ? -1.988 17.409 31.288 1.00 47.78 656 PRO A N 1
ATOM 5113 C CA . PRO A 1 656 ? -2.751 17.906 32.426 1.00 47.78 656 PRO A CA 1
ATOM 5114 C C . PRO A 1 656 ? -1.786 18.260 33.564 1.00 47.78 656 PRO A C 1
ATOM 5116 O O . PRO A 1 656 ? -0.709 17.673 33.657 1.00 47.78 656 PRO A O 1
ATOM 5119 N N . GLU A 1 657 ? -2.140 19.178 34.465 1.00 51.47 657 GLU A N 1
ATOM 5120 C CA . GLU A 1 657 ? -1.281 19.543 35.618 1.00 51.47 657 GLU A CA 1
ATOM 5121 C C . GLU A 1 657 ? -0.879 18.319 36.467 1.00 51.47 657 GLU A C 1
ATOM 5123 O O . GLU A 1 657 ? 0.174 18.292 37.101 1.00 51.47 657 GLU A O 1
ATOM 5128 N N . VAL A 1 658 ? -1.704 17.267 36.422 1.00 50.97 658 VAL A N 1
ATOM 5129 C CA . VAL A 1 658 ? -1.472 15.946 37.035 1.00 50.97 658 VAL A CA 1
ATOM 5130 C C . VAL A 1 658 ? -0.291 15.190 36.398 1.00 50.97 658 VAL A C 1
ATOM 5132 O O . VAL A 1 658 ? 0.175 14.198 36.951 1.00 50.97 658 VAL A O 1
ATOM 5135 N N . PHE A 1 659 ? 0.185 15.645 35.240 1.00 54.34 659 PHE A N 1
ATOM 5136 C CA . PHE A 1 659 ? 1.266 15.054 34.461 1.00 54.34 659 PHE A CA 1
ATOM 5137 C C . PHE A 1 659 ? 2.580 15.884 34.475 1.00 54.34 659 PHE A C 1
ATOM 5139 O O . PHE A 1 659 ? 3.592 15.292 34.101 1.00 54.34 659 PHE A O 1
ATOM 5146 N N . ASP A 1 660 ? 2.629 17.158 34.948 1.00 48.47 660 ASP A N 1
ATOM 5147 C CA . ASP A 1 660 ? 3.846 17.843 35.504 1.00 48.47 660 ASP A CA 1
ATOM 5148 C C . ASP A 1 660 ? 3.599 19.306 35.981 1.00 48.47 660 ASP A C 1
ATOM 5150 O O . ASP A 1 660 ? 2.930 20.061 35.271 1.00 48.47 660 ASP A O 1
ATOM 5154 N N . PRO A 1 661 ? 4.220 19.779 37.093 1.00 37.62 661 PRO A N 1
ATOM 5155 C CA . PRO A 1 661 ? 5.172 20.905 36.949 1.00 37.62 661 PRO A CA 1
ATOM 5156 C C . PRO A 1 661 ? 6.425 20.897 37.877 1.00 37.62 661 PRO A C 1
ATOM 5158 O O . PRO A 1 661 ? 7.003 21.955 38.136 1.00 37.62 661 PRO A O 1
ATOM 5161 N N . GLY A 1 662 ? 6.902 19.755 38.391 1.00 44.38 662 GLY A N 1
ATOM 5162 C CA . GLY A 1 662 ? 8.043 19.733 39.333 1.00 44.38 662 GLY A CA 1
ATOM 5163 C C . GLY A 1 662 ? 8.708 18.382 39.638 1.00 44.38 662 GLY A C 1
ATOM 5164 O O . GLY A 1 662 ? 9.244 18.217 40.736 1.00 44.38 662 GLY A O 1
ATOM 5165 N N . HIS A 1 663 ? 8.671 17.396 38.735 1.00 40.12 663 HIS A N 1
ATOM 5166 C CA . HIS A 1 663 ? 9.083 16.022 39.075 1.00 40.12 663 HIS A CA 1
ATOM 5167 C C . HIS A 1 663 ? 10.610 15.733 39.048 1.00 40.12 663 HIS A C 1
ATOM 5169 O O . HIS A 1 663 ? 11.380 16.288 38.261 1.00 40.12 663 HIS A O 1
ATOM 5175 N N . TRP A 1 664 ? 11.040 14.808 39.922 1.00 36.22 664 TRP A N 1
ATOM 5176 C CA . TRP A 1 664 ? 12.426 14.387 40.209 1.00 36.22 664 TRP A CA 1
ATOM 5177 C C . TRP A 1 664 ? 13.099 13.678 39.008 1.00 36.22 664 TRP A C 1
ATOM 5179 O O . TRP A 1 664 ? 12.482 12.810 38.386 1.00 36.22 664 TRP A O 1
ATOM 5189 N N . PRO A 1 665 ? 14.381 13.952 38.684 1.00 34.22 665 PRO A N 1
ATOM 5190 C CA . PRO A 1 665 ? 15.082 13.239 37.611 1.00 34.22 665 PRO A CA 1
ATOM 5191 C C . PRO A 1 665 ? 15.219 11.727 37.882 1.00 34.22 665 PRO A C 1
ATOM 5193 O O . PRO A 1 665 ? 15.886 11.336 38.838 1.00 34.22 665 PRO A O 1
ATOM 5196 N N . GLY A 1 666 ? 14.649 10.877 37.015 1.00 36.94 666 GLY A N 1
ATOM 5197 C CA . GLY A 1 666 ? 14.935 9.429 36.974 1.00 36.94 666 GLY A CA 1
ATOM 5198 C C . GLY A 1 666 ? 13.737 8.472 37.025 1.00 36.94 666 GLY A C 1
ATOM 5199 O O . GLY A 1 666 ? 13.934 7.271 36.844 1.00 36.94 666 GLY A O 1
ATOM 5200 N N . VAL A 1 667 ? 12.510 8.968 37.214 1.00 33.38 667 VAL A N 1
ATOM 5201 C CA . VAL A 1 667 ? 11.273 8.161 37.197 1.00 33.38 667 VAL A CA 1
ATOM 5202 C C . VAL A 1 667 ? 10.418 8.544 35.976 1.00 33.38 667 VAL A C 1
ATOM 5204 O O . VAL A 1 667 ? 10.351 9.730 35.642 1.00 33.38 667 VAL A O 1
ATOM 5207 N N . PRO A 1 668 ? 9.781 7.594 35.257 1.00 38.47 668 PRO A N 1
ATOM 5208 C CA . PRO A 1 668 ? 8.860 7.939 34.173 1.00 38.47 668 PRO A CA 1
ATOM 5209 C C . PRO A 1 668 ? 7.639 8.703 34.715 1.00 38.47 668 PRO A C 1
ATOM 5211 O O . PRO A 1 668 ? 6.902 8.176 35.546 1.00 38.47 668 PRO A O 1
ATOM 5214 N N . ARG A 1 669 ? 7.420 9.925 34.207 1.00 48.78 669 ARG A N 1
ATOM 5215 C CA . ARG A 1 669 ? 6.428 10.928 34.665 1.00 48.78 669 ARG A CA 1
ATOM 5216 C C . ARG A 1 669 ? 4.960 10.465 34.651 1.00 48.78 669 ARG A C 1
ATOM 5218 O O . ARG A 1 669 ? 4.100 11.108 35.228 1.00 48.78 669 ARG A O 1
ATOM 5225 N N . THR A 1 670 ? 4.664 9.340 34.005 1.00 48.38 670 THR A N 1
ATOM 5226 C CA . THR A 1 670 ? 3.312 8.801 33.823 1.00 48.38 670 THR A CA 1
ATOM 5227 C C . THR A 1 670 ? 2.771 8.020 35.022 1.00 48.38 670 THR A C 1
ATOM 5229 O O . THR A 1 670 ? 1.567 7.821 35.089 1.00 48.38 670 THR A O 1
ATOM 5232 N N . PHE A 1 671 ? 3.604 7.540 35.955 1.00 46.50 671 PHE A N 1
ATOM 5233 C CA . PHE A 1 671 ? 3.147 6.587 36.983 1.00 46.50 671 PHE A CA 1
ATOM 5234 C C . PHE A 1 671 ? 2.229 7.180 38.064 1.00 46.50 671 PHE A C 1
ATOM 5236 O O . PHE A 1 671 ? 1.452 6.423 38.635 1.00 46.50 671 PHE A O 1
ATOM 5243 N N . ASP A 1 672 ? 2.243 8.495 38.295 1.00 54.41 672 ASP A N 1
ATOM 5244 C CA . ASP A 1 672 ? 1.399 9.130 39.324 1.00 54.41 672 ASP A CA 1
ATOM 5245 C C . ASP A 1 672 ? -0.083 9.238 38.900 1.00 54.41 672 ASP A C 1
ATOM 5247 O O . ASP A 1 672 ? -0.981 9.293 39.743 1.00 54.41 672 ASP A O 1
ATOM 5251 N N . ALA A 1 673 ? -0.362 9.197 37.590 1.00 64.75 673 ALA A N 1
ATOM 5252 C CA . ALA A 1 673 ? -1.717 9.224 37.034 1.00 64.75 673 ALA A CA 1
ATOM 5253 C C . ALA A 1 673 ? -2.423 7.855 37.070 1.00 64.75 673 ALA A C 1
ATOM 5255 O O . ALA A 1 673 ? -3.653 7.780 36.967 1.00 64.75 673 ALA A O 1
ATOM 5256 N N . TYR A 1 674 ? -1.662 6.768 37.220 1.00 70.12 674 TYR A N 1
ATOM 5257 C CA . TYR A 1 674 ? -2.173 5.402 37.172 1.00 70.12 674 TYR A CA 1
ATOM 5258 C C . TYR A 1 674 ? -2.062 4.718 38.534 1.00 70.12 674 TYR A C 1
ATOM 5260 O O . TYR A 1 674 ? -1.116 4.911 39.291 1.00 70.12 674 TYR A O 1
ATOM 5268 N N . ARG A 1 675 ? -3.038 3.870 38.846 1.00 72.19 675 ARG A N 1
ATOM 5269 C CA . ARG A 1 675 ? -3.053 3.029 40.043 1.00 72.19 675 ARG A CA 1
ATOM 5270 C C . ARG A 1 675 ? -2.860 1.574 39.615 1.00 72.19 675 ARG A C 1
ATOM 5272 O O . ARG A 1 675 ? -3.458 1.124 38.640 1.00 72.19 675 ARG A O 1
ATOM 5279 N N . LEU A 1 676 ? -2.017 0.838 40.342 1.00 69.69 676 LEU A N 1
ATOM 5280 C CA . LEU A 1 676 ? -1.891 -0.614 40.203 1.00 69.69 676 LEU A CA 1
ATOM 5281 C C . LEU A 1 676 ? -2.796 -1.284 41.239 1.00 69.69 676 LEU A C 1
ATOM 5283 O O . LEU A 1 676 ? -2.590 -1.134 42.444 1.00 69.69 676 LEU A O 1
ATOM 5287 N N . ARG A 1 677 ? -3.792 -2.030 40.769 1.00 71.94 677 ARG A N 1
ATOM 5288 C CA . ARG A 1 677 ? -4.682 -2.824 41.616 1.00 71.94 677 ARG A CA 1
ATOM 5289 C C . ARG A 1 677 ? -3.947 -4.034 42.217 1.00 71.94 677 ARG A C 1
ATOM 5291 O O . ARG A 1 677 ? -2.974 -4.515 41.631 1.00 71.94 677 ARG A O 1
ATOM 5298 N N . PRO A 1 678 ? -4.421 -4.589 43.352 1.00 66.75 678 PRO A N 1
ATOM 5299 C CA . PRO A 1 678 ? -3.818 -5.775 43.977 1.00 66.75 678 PRO A CA 1
ATOM 5300 C C . PRO A 1 678 ? -3.751 -7.023 43.080 1.00 66.75 678 PRO A C 1
ATOM 5302 O O . PRO A 1 678 ? -2.926 -7.901 43.314 1.00 66.75 678 PRO A O 1
ATOM 5305 N N . ASP A 1 679 ? -4.606 -7.108 42.059 1.00 61.12 679 ASP A N 1
ATOM 5306 C CA . ASP A 1 679 ? -4.636 -8.173 41.048 1.00 61.12 679 ASP A CA 1
ATOM 5307 C C . ASP A 1 679 ? -3.695 -7.917 39.851 1.00 61.12 679 ASP A C 1
ATOM 5309 O O . ASP A 1 679 ? -3.640 -8.718 38.918 1.00 61.12 679 ASP A O 1
ATOM 5313 N N . GLY A 1 680 ? -2.918 -6.828 39.886 1.00 57.97 680 GLY A N 1
ATOM 5314 C CA . GLY A 1 680 ? -1.923 -6.483 38.873 1.00 57.97 680 GLY A CA 1
ATOM 5315 C C . GLY A 1 680 ? -2.467 -5.698 37.675 1.00 57.97 680 GLY A C 1
ATOM 5316 O O . GLY A 1 680 ? -1.719 -5.467 36.721 1.00 57.97 680 GLY A O 1
ATOM 5317 N N . VAL A 1 681 ? -3.739 -5.286 37.700 1.00 68.25 681 VAL A N 1
ATOM 5318 C CA . VAL A 1 681 ? -4.340 -4.430 36.666 1.00 68.25 681 VAL A CA 1
ATOM 5319 C C . VAL A 1 681 ? -3.906 -2.976 36.870 1.00 68.25 681 VAL A C 1
ATOM 5321 O O . VAL A 1 681 ? -3.926 -2.468 37.989 1.00 68.25 681 VAL A O 1
ATOM 5324 N N . VAL A 1 682 ? -3.507 -2.305 35.789 1.00 67.31 682 VAL A N 1
ATOM 5325 C CA . VAL A 1 682 ? -3.179 -0.872 35.787 1.00 67.31 682 VAL A CA 1
ATOM 5326 C C . VAL A 1 682 ? -4.387 -0.106 35.265 1.00 67.31 682 VAL A C 1
ATOM 5328 O O . VAL A 1 682 ? -4.883 -0.431 34.190 1.00 67.31 682 VAL A O 1
ATOM 5331 N N . GLU A 1 683 ? -4.836 0.906 36.001 1.00 72.81 683 GLU A N 1
ATOM 5332 C CA . GLU A 1 683 ? -5.986 1.743 35.639 1.00 72.81 683 GLU A CA 1
ATOM 5333 C C . GLU A 1 683 ? -5.724 3.223 35.940 1.00 72.81 683 GLU A C 1
ATOM 5335 O O . GLU A 1 683 ? -4.875 3.561 36.767 1.00 72.81 683 GLU A O 1
ATOM 5340 N N . MET A 1 684 ? -6.451 4.128 35.283 1.00 77.88 684 MET A N 1
ATOM 5341 C CA . MET A 1 684 ? -6.344 5.567 35.545 1.00 77.88 684 MET A CA 1
ATOM 5342 C C . MET A 1 684 ? -6.991 5.956 36.888 1.00 77.88 684 MET A C 1
ATOM 5344 O O . MET A 1 684 ? -8.146 5.610 37.174 1.00 77.88 684 MET A O 1
ATOM 5348 N N . GLY A 1 685 ? -6.248 6.701 37.715 1.00 76.56 685 GLY A N 1
ATOM 5349 C CA . GLY A 1 685 ? -6.729 7.235 38.991 1.00 76.56 685 GLY A CA 1
ATOM 5350 C C . GLY A 1 685 ? -7.772 8.347 38.815 1.00 76.56 685 GLY A C 1
ATOM 5351 O O . GLY A 1 685 ? -7.862 8.965 37.762 1.00 76.56 685 GLY A O 1
ATOM 5352 N N . GLU A 1 686 ? -8.559 8.637 39.856 1.00 80.31 686 GLU A N 1
ATOM 5353 C CA . GLU A 1 686 ? -9.676 9.606 39.783 1.00 80.31 686 GLU A CA 1
ATOM 5354 C C . GLU A 1 686 ? -9.252 11.037 39.451 1.00 80.31 686 GLU A C 1
ATOM 5356 O O . GLU A 1 686 ? -9.937 11.714 38.693 1.00 80.31 686 GLU A O 1
ATOM 5361 N N . ALA A 1 687 ? -8.124 11.504 39.992 1.00 74.62 687 ALA A N 1
ATOM 5362 C CA . ALA A 1 687 ? -7.633 12.851 39.709 1.00 74.62 687 ALA A CA 1
ATOM 5363 C C . ALA A 1 687 ? -7.245 13.015 38.229 1.00 74.62 687 ALA A C 1
ATOM 5365 O O . ALA A 1 687 ? -7.554 14.041 37.623 1.00 74.62 687 ALA A O 1
ATOM 5366 N N . ALA A 1 688 ? -6.616 11.987 37.651 1.00 75.44 688 ALA A N 1
ATOM 5367 C CA . ALA A 1 688 ? -6.239 11.954 36.243 1.00 75.44 688 ALA A CA 1
ATOM 5368 C C . ALA A 1 688 ? -7.464 11.803 35.330 1.00 75.44 688 ALA A C 1
ATOM 5370 O O . ALA A 1 688 ? -7.581 12.556 34.373 1.00 75.44 688 ALA A O 1
ATOM 5371 N N . ASP A 1 689 ? -8.410 10.920 35.667 1.00 80.62 689 ASP A N 1
ATOM 5372 C CA . ASP A 1 689 ? -9.706 10.791 34.979 1.00 80.62 689 ASP A CA 1
ATOM 5373 C C . ASP A 1 689 ? -10.429 12.143 34.911 1.00 80.62 689 ASP A C 1
ATOM 5375 O O . ASP A 1 689 ? -10.728 12.649 33.830 1.00 80.62 689 ASP A O 1
ATOM 5379 N N . ALA A 1 690 ? -10.610 12.801 36.058 1.00 79.31 690 ALA A N 1
ATOM 5380 C CA . ALA A 1 690 ? -11.265 14.100 36.111 1.00 79.31 690 ALA A CA 1
ATOM 5381 C C . ALA A 1 690 ? -10.531 15.166 35.278 1.00 79.31 690 ALA A C 1
ATOM 5383 O O . ALA A 1 690 ? -11.186 16.015 34.679 1.00 79.31 690 ALA A O 1
ATOM 5384 N N . ALA A 1 691 ? -9.195 15.145 35.235 1.00 75.00 691 ALA A N 1
ATOM 5385 C CA . ALA A 1 691 ? -8.415 16.066 34.411 1.00 75.00 691 ALA A CA 1
ATOM 5386 C C . ALA A 1 691 ? -8.579 15.780 32.911 1.00 75.00 691 ALA A C 1
ATOM 5388 O O . ALA A 1 691 ? -8.941 16.680 32.157 1.00 75.00 691 ALA A O 1
ATOM 5389 N N . VAL A 1 692 ? -8.442 14.517 32.500 1.00 77.00 692 VAL A N 1
ATOM 5390 C CA . VAL A 1 692 ? -8.622 14.088 31.106 1.00 77.00 692 VAL A CA 1
ATOM 5391 C C . VAL A 1 692 ? -10.020 14.428 30.597 1.00 77.00 692 VAL A C 1
ATOM 5393 O O . VAL A 1 692 ? -10.177 14.938 29.490 1.00 77.00 692 VAL A O 1
ATOM 5396 N N . LEU A 1 693 ? -11.058 14.192 31.403 1.00 81.06 693 LEU A N 1
ATOM 5397 C CA . LEU A 1 693 ? -12.430 14.517 31.016 1.00 81.06 693 LEU A CA 1
ATOM 5398 C C . LEU A 1 693 ? -12.685 16.022 30.883 1.00 81.06 693 LEU A C 1
ATOM 5400 O O . LEU A 1 693 ? -13.518 16.400 30.060 1.00 81.06 693 LEU A O 1
ATOM 5404 N N . ARG A 1 694 ? -12.004 16.860 31.675 1.00 78.81 694 ARG A N 1
ATOM 5405 C CA . ARG A 1 694 ? -12.126 18.323 31.596 1.00 78.81 694 ARG A CA 1
ATOM 5406 C C . ARG A 1 694 ? -11.423 18.915 30.385 1.00 78.81 694 ARG A C 1
ATOM 5408 O O . ARG A 1 694 ? -11.880 19.938 29.903 1.00 78.81 694 ARG A O 1
ATOM 5415 N N . GLU A 1 695 ? -10.327 18.316 29.937 1.00 76.62 695 GLU A N 1
ATOM 5416 C CA . GLU A 1 695 ? -9.430 18.899 28.928 1.00 76.62 695 GLU A CA 1
ATOM 5417 C C . GLU A 1 695 ? -9.597 18.293 27.526 1.00 76.62 695 GLU A C 1
ATOM 5419 O O . GLU A 1 695 ? -8.967 18.759 26.577 1.00 76.62 695 GLU A O 1
ATOM 5424 N N . LYS A 1 696 ? -10.418 17.246 27.370 1.00 83.06 696 LYS A N 1
ATOM 5425 C CA . LYS A 1 696 ? -10.638 16.617 26.062 1.00 83.06 696 LYS A CA 1
ATOM 5426 C C . LYS A 1 696 ? -11.423 17.522 25.116 1.00 83.06 696 LYS A C 1
ATOM 5428 O O . LYS A 1 696 ? -12.363 18.202 25.534 1.00 83.06 696 LYS A O 1
ATOM 5433 N N . ASP A 1 697 ? -11.131 17.400 23.828 1.00 88.75 697 ASP A N 1
ATOM 5434 C CA . ASP A 1 697 ? -11.989 17.967 22.795 1.00 88.75 697 ASP A CA 1
ATOM 5435 C C . ASP A 1 697 ? -13.181 17.024 22.561 1.00 88.75 697 ASP A C 1
ATOM 5437 O O . ASP A 1 697 ? -13.044 15.794 22.583 1.00 88.75 697 ASP A O 1
ATOM 5441 N N . ALA A 1 698 ? -14.355 17.600 22.314 1.00 92.38 698 ALA A N 1
ATOM 5442 C CA . ALA A 1 698 ? -15.544 16.878 21.865 1.00 92.38 698 ALA A CA 1
ATOM 5443 C C . ALA A 1 698 ? -16.076 17.528 20.590 1.00 92.38 698 ALA A C 1
ATOM 5445 O O . ALA A 1 698 ? -16.044 18.751 20.460 1.00 92.38 698 ALA A O 1
ATOM 5446 N N . GLY A 1 699 ? -16.575 16.735 19.649 1.00 94.19 699 GLY A N 1
ATOM 5447 C CA . GLY A 1 699 ? -17.025 17.266 18.374 1.00 94.19 699 GLY A CA 1
ATOM 5448 C C . GLY A 1 699 ? -18.129 16.474 17.698 1.00 94.19 699 GLY A C 1
ATOM 5449 O O . GLY A 1 699 ? -18.416 15.327 18.044 1.00 94.19 699 GLY A O 1
ATOM 5450 N N . ALA A 1 700 ? -18.743 17.135 16.724 1.00 95.75 700 ALA A N 1
ATOM 5451 C CA . ALA A 1 700 ? -19.730 16.579 15.818 1.00 95.75 700 ALA A CA 1
ATOM 5452 C C . ALA A 1 700 ? -19.233 16.682 14.374 1.00 95.75 700 ALA A C 1
ATOM 5454 O O . ALA A 1 700 ? -18.622 17.686 13.998 1.00 95.75 700 ALA A O 1
ATOM 5455 N N . PHE A 1 701 ? -19.511 15.654 13.577 1.00 94.75 701 PHE A N 1
ATOM 5456 C CA . PHE A 1 701 ? -19.078 15.574 12.185 1.00 94.75 701 PHE A CA 1
ATOM 5457 C C . PHE A 1 701 ? -20.183 15.018 11.282 1.00 94.75 701 PHE A C 1
ATOM 5459 O O . PHE A 1 701 ? -20.766 13.976 11.584 1.00 94.75 701 PHE A O 1
ATOM 5466 N N . ASP A 1 702 ? -20.474 15.711 10.180 1.00 91.69 702 ASP A N 1
ATOM 5467 C CA . ASP A 1 702 ? -21.495 15.329 9.186 1.00 91.69 702 ASP A CA 1
ATOM 5468 C C . ASP A 1 702 ? -20.929 14.567 7.977 1.00 91.69 702 ASP A C 1
ATOM 5470 O O . ASP A 1 702 ? -21.684 14.125 7.112 1.00 91.69 702 ASP A O 1
ATOM 5474 N N . GLY A 1 703 ? -19.608 14.380 7.926 1.00 88.75 703 GLY A N 1
ATOM 5475 C CA . GLY A 1 703 ? -18.896 13.852 6.766 1.00 88.75 703 GLY A CA 1
ATOM 5476 C C . GLY A 1 703 ? -18.068 14.910 6.036 1.00 88.75 703 GLY A C 1
ATOM 5477 O O . GLY A 1 703 ? -17.170 14.543 5.279 1.00 88.75 703 GLY A O 1
ATOM 5478 N N . GLU A 1 704 ? -18.372 16.195 6.198 1.00 88.69 704 GLU A N 1
ATOM 5479 C CA . GLU A 1 704 ? -17.723 17.310 5.487 1.00 88.69 704 GLU A CA 1
ATOM 5480 C C . GLU A 1 704 ? -17.123 18.329 6.454 1.00 88.69 704 GLU A C 1
ATOM 5482 O O . GLU A 1 704 ? -16.085 18.931 6.178 1.00 88.69 704 GLU A O 1
ATOM 5487 N N . ARG A 1 705 ? -17.782 18.530 7.595 1.00 90.50 705 ARG A N 1
ATOM 5488 C CA . ARG A 1 705 ? -17.554 19.637 8.513 1.00 90.50 705 ARG A CA 1
ATOM 5489 C C . ARG A 1 705 ? -17.419 19.125 9.930 1.00 90.50 705 ARG A C 1
ATOM 5491 O O . ARG A 1 705 ? -18.263 18.373 10.413 1.00 90.50 705 ARG A O 1
ATOM 5498 N N . TRP A 1 706 ? -16.380 19.585 10.614 1.00 91.94 706 TRP A N 1
ATOM 5499 C CA . TRP A 1 706 ? -16.200 19.345 12.043 1.00 91.94 706 TRP A CA 1
ATOM 5500 C C . TRP A 1 706 ? -16.634 20.567 12.835 1.00 91.94 706 TRP A C 1
ATOM 5502 O O . TRP A 1 706 ? -16.140 21.661 12.578 1.00 91.94 706 TRP A O 1
ATOM 5512 N N . TRP A 1 707 ? -17.468 20.361 13.850 1.00 93.38 707 TRP A N 1
ATOM 5513 C CA . TRP A 1 707 ? -17.669 21.301 14.951 1.00 93.38 707 TRP A CA 1
ATOM 5514 C C . TRP A 1 707 ? -17.013 20.736 16.199 1.00 93.38 707 TRP A C 1
ATOM 5516 O O . TRP A 1 707 ? -17.359 19.639 16.624 1.00 93.38 707 TRP A O 1
ATOM 5526 N N . VAL A 1 708 ? -16.063 21.467 16.777 1.00 92.50 708 VAL A N 1
ATOM 5527 C CA . VAL A 1 708 ? -15.240 20.993 17.895 1.00 92.50 708 VAL A CA 1
ATOM 5528 C C . VAL A 1 708 ? -15.280 21.992 19.040 1.00 92.50 708 VAL A C 1
ATOM 5530 O O . VAL A 1 708 ? -14.920 23.159 18.867 1.00 92.50 708 VAL A O 1
ATOM 5533 N N . ASP A 1 709 ? -15.664 21.505 20.212 1.00 91.88 709 ASP A N 1
ATOM 5534 C CA . ASP A 1 709 ? -15.589 22.201 21.488 1.00 91.88 709 ASP A CA 1
ATOM 5535 C C . ASP A 1 709 ? -14.274 21.881 22.187 1.00 91.88 709 ASP A C 1
ATOM 5537 O O . ASP A 1 709 ? -13.991 20.722 22.494 1.00 91.88 709 ASP A O 1
ATOM 5541 N N . ARG A 1 710 ? -13.497 22.931 22.472 1.00 88.50 710 ARG A N 1
ATOM 5542 C CA . ARG A 1 710 ? -12.232 22.845 23.207 1.00 88.50 710 ARG A CA 1
ATOM 5543 C C . ARG A 1 710 ? -12.348 23.514 24.572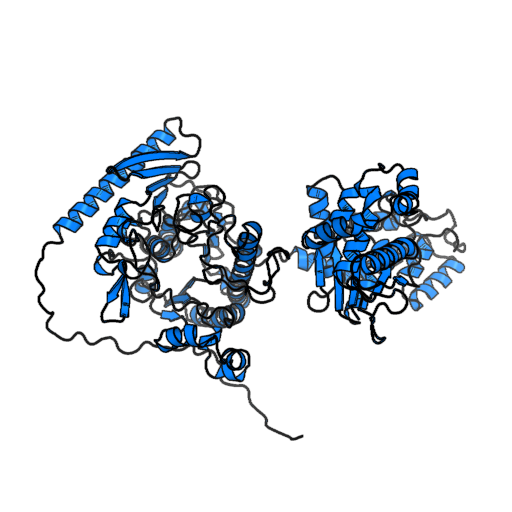 1.00 88.50 710 ARG A C 1
ATOM 5545 O O . ARG A 1 710 ? -12.422 24.751 24.627 1.00 88.50 710 ARG A O 1
ATOM 5552 N N . PRO A 1 711 ? -12.345 22.753 25.673 1.00 84.56 711 PRO A N 1
ATOM 5553 C CA . PRO A 1 711 ? -12.268 23.316 27.015 1.00 84.56 711 PRO A CA 1
ATOM 5554 C C . PRO A 1 711 ? -11.021 24.188 27.191 1.00 84.56 711 PRO A C 1
ATOM 5556 O O . PRO A 1 711 ? -9.949 23.868 26.683 1.00 84.56 711 PRO A O 1
ATOM 5559 N N . GLN A 1 712 ? -11.170 25.323 27.869 1.00 81.94 712 GLN A N 1
ATOM 5560 C CA . GLN A 1 712 ? -10.086 26.252 28.188 1.00 81.94 712 GLN A CA 1
ATOM 5561 C C . GLN A 1 712 ? -9.771 26.204 29.689 1.00 81.94 712 GLN A C 1
ATOM 5563 O O . GLN A 1 712 ? -10.617 25.838 30.506 1.00 81.94 712 GLN A O 1
ATOM 5568 N N . ALA A 1 713 ? -8.555 26.611 30.068 1.00 71.19 713 ALA A N 1
ATOM 5569 C CA . ALA A 1 713 ? -8.096 26.582 31.462 1.00 71.19 713 ALA A CA 1
ATOM 5570 C C . ALA A 1 713 ? -8.938 27.461 32.413 1.00 71.19 713 ALA A C 1
ATOM 5572 O O . ALA A 1 713 ? -9.015 27.184 33.606 1.00 71.19 713 ALA A O 1
ATOM 5573 N N . ASP A 1 714 ? -9.597 28.499 31.892 1.00 78.00 714 ASP A N 1
ATOM 5574 C CA . ASP A 1 714 ? -10.505 29.375 32.644 1.00 78.00 714 ASP A CA 1
ATOM 5575 C C . ASP A 1 714 ? -11.931 28.802 32.796 1.00 78.00 714 ASP A C 1
ATOM 5577 O O . ASP A 1 714 ? -12.817 29.467 33.334 1.00 78.00 714 ASP A O 1
ATOM 5581 N N . GLY A 1 715 ? -12.162 27.569 32.329 1.00 75.75 715 GLY A N 1
ATOM 5582 C CA . GLY A 1 715 ? -13.459 26.896 32.346 1.00 75.75 715 GLY A CA 1
ATOM 5583 C C . GLY A 1 715 ? -14.391 27.298 31.200 1.00 75.75 715 GLY A C 1
ATOM 5584 O O . GLY A 1 715 ? -15.504 26.775 31.118 1.00 75.75 715 GLY A O 1
ATOM 5585 N N . THR A 1 716 ? -13.966 28.199 30.309 1.00 85.75 716 THR A N 1
ATOM 5586 C CA . THR A 1 716 ? -14.721 28.529 29.096 1.00 85.75 716 THR A CA 1
ATOM 5587 C C . THR A 1 716 ? -14.539 27.460 28.020 1.00 85.75 716 THR A C 1
ATOM 5589 O O . THR A 1 716 ? -13.688 26.574 28.109 1.00 85.75 716 THR A O 1
ATOM 5592 N N . LEU A 1 717 ? -15.373 27.519 26.982 1.00 87.06 717 LEU A N 1
ATOM 5593 C CA . LEU A 1 717 ? -15.295 26.623 25.835 1.00 87.06 717 LEU A CA 1
ATOM 5594 C C . LEU A 1 717 ? -15.013 27.431 24.584 1.00 87.06 717 LEU A C 1
ATOM 5596 O O . LEU A 1 717 ? -15.745 28.364 24.249 1.00 87.06 717 LEU A O 1
ATOM 5600 N N . ARG A 1 718 ? -13.967 27.036 23.867 1.00 89.62 718 ARG A N 1
ATOM 5601 C CA . ARG A 1 718 ? -13.662 27.571 22.550 1.00 89.62 718 ARG A CA 1
ATOM 5602 C C . ARG A 1 718 ? -14.212 26.625 21.495 1.00 89.62 718 ARG A C 1
ATOM 5604 O O . ARG A 1 718 ? -13.655 25.554 21.270 1.00 89.62 718 ARG A O 1
ATOM 5611 N N . ARG A 1 719 ? -15.274 27.052 20.818 1.00 91.31 719 ARG A N 1
ATOM 5612 C CA . ARG A 1 719 ? -15.829 26.338 19.667 1.00 91.31 719 ARG A CA 1
ATOM 5613 C C . ARG A 1 719 ? -15.066 26.705 18.398 1.00 91.31 719 ARG A C 1
ATOM 5615 O O . ARG A 1 719 ? -14.803 27.878 18.132 1.00 91.31 719 ARG A O 1
ATOM 5622 N N . THR A 1 720 ? -14.699 25.696 17.621 1.00 90.50 720 THR A N 1
ATOM 5623 C CA . THR A 1 720 ? -14.082 25.848 16.299 1.00 90.50 720 THR A CA 1
ATOM 5624 C C . THR A 1 720 ? -14.841 25.022 15.276 1.00 90.50 720 THR A C 1
ATOM 5626 O O . THR A 1 720 ? -15.370 23.969 15.619 1.00 90.50 720 THR A O 1
ATOM 5629 N N . CYS A 1 721 ? -14.885 25.498 14.035 1.00 89.38 721 CYS A N 1
ATOM 5630 C CA . CYS A 1 721 ? -15.452 24.756 12.922 1.00 89.38 721 CYS A CA 1
ATOM 5631 C C . CYS A 1 721 ? -14.436 24.674 11.778 1.00 89.38 721 CYS A C 1
ATOM 5633 O O . CYS A 1 721 ? -13.734 25.653 11.513 1.00 89.38 721 CYS A O 1
ATOM 5635 N N . SER A 1 722 ? -14.330 23.512 11.133 1.00 86.19 722 SER A N 1
ATOM 5636 C CA . SER A 1 722 ? -13.532 23.331 9.916 1.00 86.19 722 SER A CA 1
ATOM 5637 C C . SER A 1 722 ? -14.413 22.829 8.776 1.00 86.19 722 SER A C 1
ATOM 5639 O O . SER A 1 722 ? -15.110 21.831 8.950 1.00 86.19 722 SER A O 1
ATOM 5641 N N . GLY A 1 723 ? -14.354 23.513 7.628 1.00 81.56 723 GLY A N 1
ATOM 5642 C CA . GLY A 1 723 ? -15.218 23.304 6.460 1.00 81.56 723 GLY A CA 1
ATOM 5643 C C . GLY A 1 723 ? -16.063 24.549 6.149 1.00 81.56 723 GLY A C 1
ATOM 5644 O O . GLY A 1 723 ? -15.769 25.636 6.649 1.00 81.56 723 GLY A O 1
ATOM 5645 N N . GLU A 1 724 ? -17.112 24.408 5.331 1.00 82.88 724 GLU A N 1
ATOM 5646 C CA . GLU A 1 724 ? -18.067 25.495 5.051 1.00 82.88 724 GLU A CA 1
ATOM 5647 C C . GLU A 1 724 ? -19.106 25.626 6.177 1.00 82.88 724 GLU A C 1
ATOM 5649 O O . GLU A 1 724 ? -20.151 24.975 6.199 1.00 82.88 724 GLU A O 1
ATOM 5654 N N . CYS A 1 725 ? -18.792 26.470 7.156 1.00 84.81 725 CYS A N 1
ATOM 5655 C CA . CYS A 1 725 ? -19.543 26.593 8.408 1.00 84.81 725 CYS A CA 1
ATOM 5656 C C . CYS A 1 725 ? -20.677 27.633 8.363 1.00 84.81 725 CYS A C 1
ATOM 5658 O O . CYS A 1 725 ? -21.102 28.120 9.410 1.00 84.81 725 CYS A O 1
ATOM 5660 N N . GLU A 1 726 ? -21.150 27.990 7.170 1.00 82.88 726 GLU A N 1
ATOM 5661 C CA . GLU A 1 726 ? -22.272 28.908 6.968 1.00 82.88 726 GLU A CA 1
ATOM 5662 C C . GLU A 1 726 ? -23.522 28.133 6.524 1.00 82.88 726 GLU A C 1
ATOM 5664 O O . GLU A 1 726 ? -23.435 27.148 5.790 1.00 82.88 726 GLU A O 1
ATOM 5669 N N . GLY A 1 727 ? -24.699 28.588 6.957 1.00 86.62 727 GLY A N 1
ATOM 5670 C CA . GLY A 1 727 ? -25.985 28.026 6.542 1.00 86.62 727 GLY A CA 1
ATOM 5671 C C . GLY A 1 727 ? -26.633 27.054 7.543 1.00 86.62 727 GLY A C 1
ATOM 5672 O O . GLY A 1 727 ? -26.043 26.698 8.565 1.00 86.62 727 GLY A O 1
ATOM 5673 N N . PRO A 1 728 ? -27.876 26.624 7.253 1.00 86.06 728 PRO A N 1
ATOM 5674 C CA . PRO A 1 728 ? -28.744 25.933 8.211 1.00 86.06 728 PRO A CA 1
ATOM 5675 C C . PRO A 1 728 ? -28.215 24.561 8.650 1.00 86.06 728 PRO A C 1
ATOM 5677 O O . PRO A 1 728 ? -28.416 24.169 9.797 1.00 86.06 728 PRO A O 1
ATOM 5680 N N . ASP A 1 729 ? -27.508 23.842 7.776 1.00 86.44 729 ASP A N 1
ATOM 5681 C CA . ASP A 1 729 ? -26.962 22.519 8.102 1.00 86.44 729 ASP A CA 1
ATOM 5682 C C . ASP A 1 729 ? -25.822 22.607 9.127 1.00 86.44 729 ASP A C 1
ATOM 5684 O O . ASP A 1 729 ? -25.733 21.788 10.043 1.00 86.44 729 ASP A O 1
ATOM 5688 N N . ALA A 1 730 ? -24.977 23.639 9.017 1.00 86.38 730 ALA A N 1
ATOM 5689 C CA . ALA A 1 730 ? -23.901 23.885 9.971 1.00 86.38 730 ALA A CA 1
ATOM 5690 C C . ALA A 1 730 ? -24.460 24.281 11.349 1.00 86.38 730 ALA A C 1
ATOM 5692 O O . ALA A 1 730 ? -23.972 23.797 12.372 1.00 86.38 730 ALA A O 1
ATOM 5693 N N . GLU A 1 731 ? -25.514 25.104 11.382 1.00 89.06 731 GLU A N 1
ATOM 5694 C CA . GLU A 1 731 ? -26.223 25.462 12.617 1.00 89.06 731 GLU A CA 1
ATOM 5695 C C . GLU A 1 731 ? -26.894 24.243 13.267 1.00 89.06 731 GLU A C 1
ATOM 5697 O O . GLU A 1 731 ? -26.800 24.061 14.482 1.00 89.06 731 GLU A O 1
ATOM 5702 N N . ALA A 1 732 ? -27.516 23.369 12.468 1.00 91.19 732 ALA A N 1
ATOM 5703 C CA . ALA A 1 732 ? -28.129 22.137 12.956 1.00 91.19 732 ALA A CA 1
ATOM 5704 C C . ALA A 1 732 ? -27.095 21.174 13.562 1.00 91.19 732 ALA A C 1
ATOM 5706 O O . ALA A 1 732 ? -27.350 20.576 14.609 1.00 91.19 732 ALA A O 1
ATOM 5707 N N . LEU A 1 733 ? -25.917 21.048 12.942 1.00 92.88 733 LEU A N 1
ATOM 5708 C CA . LEU A 1 733 ? -24.822 20.224 13.459 1.00 92.88 733 LEU A CA 1
ATOM 5709 C C . LEU A 1 733 ? -24.279 20.765 14.792 1.00 92.88 733 LEU A C 1
ATOM 5711 O O . LEU A 1 733 ? -24.051 19.991 15.724 1.00 92.88 733 LEU A O 1
ATOM 5715 N N . ALA A 1 734 ? -24.127 22.087 14.910 1.00 91.56 734 ALA A N 1
ATOM 5716 C CA . ALA A 1 734 ? -23.721 22.732 16.157 1.00 91.56 734 ALA A CA 1
ATOM 5717 C C . ALA A 1 734 ? -24.767 22.542 17.272 1.00 91.56 734 ALA A C 1
ATOM 5719 O O . ALA A 1 734 ? -24.413 22.145 18.382 1.00 91.56 734 ALA A O 1
ATOM 5720 N N . ALA A 1 735 ? -26.052 22.749 16.969 1.00 92.62 735 ALA A N 1
ATOM 5721 C CA . ALA A 1 735 ? -27.145 22.549 17.923 1.00 92.62 735 ALA A CA 1
ATOM 5722 C C . ALA A 1 735 ? -27.256 21.085 18.382 1.00 92.62 735 ALA A C 1
ATOM 5724 O O . ALA A 1 735 ? -27.518 20.810 19.553 1.00 92.62 735 ALA A O 1
ATOM 5725 N N . TRP A 1 736 ? -27.011 20.133 17.478 1.00 94.81 736 TRP A N 1
ATOM 5726 C CA . TRP A 1 736 ? -26.957 18.717 17.827 1.00 94.81 736 TRP A CA 1
ATOM 5727 C C . TRP A 1 736 ? -25.820 18.406 18.808 1.00 94.81 736 TRP A C 1
ATOM 5729 O O . TRP A 1 736 ? -26.019 17.643 19.757 1.00 94.81 736 TRP A O 1
ATOM 5739 N N . LEU A 1 737 ? -24.641 19.011 18.620 1.00 94.19 737 LEU A N 1
ATOM 5740 C CA . LEU A 1 737 ? -23.525 18.858 19.556 1.00 94.19 737 LEU A CA 1
ATOM 5741 C C . LEU A 1 737 ? -23.878 19.402 20.949 1.00 94.19 737 LEU A C 1
ATOM 5743 O O . LEU A 1 737 ? -23.545 18.765 21.950 1.00 94.19 737 LEU A O 1
ATOM 5747 N N . ASP A 1 738 ? -24.585 20.531 21.023 1.00 92.31 738 ASP A N 1
ATOM 5748 C CA . ASP A 1 738 ? -25.055 21.104 22.292 1.00 92.31 738 ASP A CA 1
ATOM 5749 C C . ASP A 1 738 ? -26.007 20.150 23.035 1.00 92.31 738 ASP A C 1
ATOM 5751 O O . ASP A 1 738 ? -25.788 19.848 24.209 1.00 92.31 738 ASP A O 1
ATOM 5755 N N . ASP A 1 739 ? -26.977 19.561 22.333 1.00 91.50 739 ASP A N 1
ATOM 5756 C CA . ASP A 1 739 ? -27.906 18.558 22.878 1.00 91.50 739 ASP A CA 1
ATOM 5757 C C . ASP A 1 739 ? -27.180 17.280 23.363 1.00 91.50 739 ASP A C 1
ATOM 5759 O O . ASP A 1 739 ? -27.446 16.751 24.448 1.00 91.50 739 ASP A O 1
ATOM 5763 N N . VAL A 1 740 ? -26.181 16.788 22.618 1.00 89.81 740 VAL A N 1
ATOM 5764 C CA . VAL A 1 740 ? -25.339 15.663 23.075 1.00 89.81 740 VAL A CA 1
ATOM 5765 C C . VAL A 1 740 ? -24.584 16.009 24.361 1.00 89.81 740 VAL A C 1
ATOM 5767 O O . VAL A 1 740 ? -24.472 15.166 25.263 1.00 89.81 740 VAL A O 1
ATOM 5770 N N . ARG A 1 741 ? -24.084 17.240 24.487 1.00 85.38 741 ARG A N 1
ATOM 5771 C CA . ARG A 1 741 ? -23.369 17.692 25.684 1.00 85.38 741 ARG A CA 1
ATOM 5772 C C . ARG A 1 741 ? -24.285 17.813 26.895 1.00 85.38 741 ARG A C 1
ATOM 5774 O O . ARG A 1 741 ? -23.895 17.356 27.970 1.00 85.38 741 ARG A O 1
ATOM 5781 N N . GLU A 1 742 ? -25.492 18.344 26.729 1.00 84.44 742 GLU A N 1
ATOM 5782 C CA . GLU A 1 742 ? -26.499 18.397 27.797 1.00 84.44 742 GLU A CA 1
ATOM 5783 C C . GLU A 1 742 ? -26.829 16.992 28.315 1.00 84.44 742 GLU A C 1
ATOM 5785 O O . GLU A 1 742 ? -26.711 16.724 29.514 1.00 84.44 742 GLU A O 1
ATOM 5790 N N . ARG A 1 743 ? -27.091 16.037 27.410 1.00 80.94 743 ARG A N 1
ATOM 5791 C CA . ARG A 1 743 ? -27.298 14.624 27.777 1.00 80.94 743 ARG A CA 1
ATOM 5792 C C . ARG A 1 743 ? -26.096 14.007 28.490 1.00 80.94 743 ARG A C 1
ATOM 5794 O O . ARG A 1 743 ? -26.254 13.193 29.403 1.00 80.94 743 ARG A O 1
ATOM 5801 N N . THR A 1 744 ? -24.884 14.375 28.080 1.00 77.50 744 THR A N 1
ATOM 5802 C CA . THR A 1 744 ? -23.649 13.903 28.719 1.00 77.50 744 THR A CA 1
ATOM 5803 C C . THR A 1 744 ? -23.531 14.439 30.149 1.00 77.50 744 THR A C 1
ATOM 5805 O O . THR A 1 744 ? -23.200 13.674 31.058 1.00 77.50 744 THR A O 1
ATOM 5808 N N . ALA A 1 745 ? -23.856 15.716 30.373 1.00 69.75 745 ALA A N 1
ATOM 5809 C CA . ALA A 1 745 ? -23.861 16.342 31.694 1.00 69.75 745 ALA A CA 1
ATOM 5810 C C . ALA A 1 745 ? -24.941 15.748 32.619 1.00 69.75 745 ALA A C 1
ATOM 5812 O O . ALA A 1 745 ? -24.665 15.472 33.789 1.00 69.75 745 ALA A O 1
ATOM 5813 N N . GLU A 1 746 ? -26.141 15.472 32.101 1.00 61.22 746 GLU A N 1
ATOM 5814 C CA . GLU A 1 746 ? -27.194 14.764 32.843 1.00 61.22 746 GLU A CA 1
ATOM 5815 C C . GLU A 1 746 ? -26.793 13.329 33.214 1.00 61.22 746 GLU A C 1
ATOM 5817 O O . GLU A 1 746 ? -27.032 12.868 34.331 1.00 61.22 746 GLU A O 1
ATOM 5822 N N . SER A 1 747 ? -26.154 12.606 32.292 1.00 61.00 747 SER A N 1
ATOM 5823 C CA . SER A 1 747 ? -25.632 11.264 32.564 1.00 61.00 747 SER A CA 1
ATOM 5824 C C . SER A 1 747 ? -24.541 11.298 33.642 1.00 61.00 747 SER A C 1
ATOM 5826 O O . SER A 1 747 ? -24.538 10.462 34.549 1.00 61.00 747 SER A O 1
ATOM 5828 N N . ALA A 1 748 ? -23.635 12.280 33.589 1.00 59.50 748 ALA A N 1
ATOM 5829 C CA . ALA A 1 748 ? -22.591 12.458 34.594 1.00 59.50 748 ALA A CA 1
ATOM 5830 C C . ALA A 1 748 ? -23.176 12.784 35.980 1.00 59.50 748 ALA A C 1
ATOM 5832 O O . ALA A 1 748 ? -22.780 12.167 36.969 1.00 59.50 748 ALA A O 1
ATOM 5833 N N . SER A 1 749 ? -24.163 13.682 36.065 1.00 53.12 749 SER A N 1
ATOM 5834 C CA . SER A 1 749 ? -24.796 14.053 37.339 1.00 53.12 749 SER A CA 1
ATOM 5835 C C . SER A 1 749 ? -25.572 12.895 37.979 1.00 53.12 749 SER A C 1
ATOM 5837 O O . SER A 1 749 ? -25.497 12.709 39.196 1.00 53.12 749 SER A O 1
ATOM 5839 N N . ARG A 1 750 ? -26.227 12.038 37.180 1.00 54.09 750 ARG A N 1
ATOM 5840 C CA . ARG A 1 750 ? -26.862 10.799 37.672 1.00 54.09 750 ARG A CA 1
ATOM 5841 C C . ARG A 1 750 ? -25.851 9.782 38.209 1.00 54.09 750 ARG A C 1
ATOM 5843 O O . ARG A 1 750 ? -26.148 9.119 39.200 1.00 54.09 750 ARG A O 1
ATOM 5850 N N . ARG A 1 751 ? -24.657 9.669 37.607 1.00 52.59 751 ARG A N 1
ATOM 5851 C CA . ARG A 1 751 ? -23.585 8.794 38.127 1.00 52.59 751 ARG A CA 1
ATOM 5852 C C . ARG A 1 751 ? -23.032 9.299 39.459 1.00 52.59 751 ARG A C 1
ATOM 5854 O O . ARG A 1 751 ? -22.852 8.495 40.365 1.00 52.59 751 ARG A O 1
ATOM 5861 N N . VAL A 1 752 ? -22.829 10.612 39.601 1.00 44.25 752 VAL A N 1
ATOM 5862 C CA . VAL A 1 752 ? -22.358 11.225 40.859 1.00 44.25 752 VAL A CA 1
ATOM 5863 C C . VAL A 1 752 ? -23.389 11.052 41.981 1.00 44.25 752 VAL A C 1
ATOM 5865 O O . VAL A 1 752 ? -23.018 10.716 43.100 1.00 44.25 752 VAL A O 1
ATOM 5868 N N . ALA A 1 753 ? -24.688 11.178 41.689 1.00 35.50 753 ALA A N 1
ATOM 5869 C CA . ALA A 1 753 ? -25.751 10.945 42.675 1.00 35.50 753 ALA A CA 1
ATOM 5870 C C . ALA A 1 753 ? -25.855 9.476 43.144 1.00 35.50 753 ALA A C 1
ATOM 5872 O O . ALA A 1 753 ? -26.332 9.219 44.247 1.00 35.50 753 ALA A O 1
ATOM 5873 N N . GLY A 1 754 ? -25.393 8.517 42.333 1.00 41.59 754 GLY A N 1
ATOM 5874 C CA . GLY A 1 754 ? -25.273 7.102 42.706 1.00 41.59 754 GLY A CA 1
ATOM 5875 C C . GLY A 1 754 ? -23.975 6.745 43.443 1.00 41.59 754 GLY A C 1
ATOM 5876 O O . GLY A 1 754 ? -23.811 5.597 43.849 1.00 41.59 754 GLY A O 1
ATOM 5877 N N . HIS A 1 755 ? -23.054 7.701 43.613 1.00 40.62 755 HIS A N 1
ATOM 5878 C CA . HIS A 1 755 ? -21.749 7.517 44.250 1.00 40.62 755 HIS A CA 1
ATOM 5879 C C . HIS A 1 755 ? -21.645 8.351 45.535 1.00 40.62 755 HIS A C 1
ATOM 5881 O O . HIS A 1 755 ? -20.846 9.275 45.662 1.00 40.62 755 HIS A O 1
ATOM 5887 N N . VAL A 1 756 ? -22.476 7.998 46.516 1.00 33.16 756 VAL A N 1
ATOM 5888 C CA . VAL A 1 756 ? -22.222 8.309 47.925 1.00 33.16 756 VAL A CA 1
ATOM 5889 C C . VAL A 1 756 ? -22.246 6.992 48.693 1.00 33.16 756 VAL A C 1
ATOM 5891 O O . VAL A 1 756 ? -23.296 6.560 49.156 1.00 33.16 756 VAL A O 1
ATOM 5894 N N . ASP A 1 757 ? -21.084 6.354 48.833 1.00 30.84 757 ASP A N 1
ATOM 5895 C CA . ASP A 1 757 ? -20.773 5.647 50.076 1.00 30.84 757 ASP A CA 1
ATOM 5896 C C . ASP A 1 757 ? -19.296 5.838 50.429 1.00 30.84 757 ASP A C 1
ATOM 5898 O O . ASP A 1 757 ? -18.377 5.186 49.933 1.00 30.84 757 ASP A O 1
ATOM 5902 N N . ASP A 1 758 ? -19.106 6.830 51.284 1.00 38.56 758 ASP A N 1
ATOM 5903 C CA . ASP A 1 758 ? -17.866 7.226 51.910 1.00 38.56 758 ASP A CA 1
ATOM 5904 C C . ASP A 1 758 ? -17.704 6.382 53.183 1.00 38.56 758 ASP A C 1
ATOM 5906 O O . ASP A 1 758 ? -18.036 6.826 54.288 1.00 38.56 758 ASP A O 1
ATOM 5910 N N . ARG A 1 759 ? -17.300 5.112 53.009 1.00 32.31 759 ARG A N 1
ATOM 5911 C CA . ARG A 1 759 ? -16.626 4.259 54.008 1.00 32.31 759 ARG A CA 1
ATOM 5912 C C . ARG A 1 759 ? -16.473 2.831 53.502 1.00 32.31 759 ARG A C 1
ATOM 5914 O O . ARG A 1 759 ? -17.441 2.131 53.291 1.00 32.31 759 ARG A O 1
ATOM 5921 N N . ASN A 1 760 ? -15.228 2.375 53.443 1.00 39.53 760 ASN A N 1
ATOM 5922 C CA . ASN A 1 760 ? -14.806 0.978 53.366 1.00 39.53 760 ASN A CA 1
ATOM 5923 C C . ASN A 1 760 ? -15.607 0.052 54.324 1.00 39.53 760 ASN A C 1
ATOM 5925 O O . ASN A 1 760 ? -15.494 0.222 55.544 1.00 39.53 760 ASN A O 1
ATOM 5929 N N . PRO A 1 761 ? -16.256 -1.019 53.819 1.00 31.00 761 PRO A N 1
ATOM 5930 C CA . PRO A 1 761 ? -16.257 -2.281 54.539 1.00 31.00 761 PRO A CA 1
ATOM 5931 C C . PRO A 1 761 ? -15.802 -3.420 53.615 1.00 31.00 761 PRO A C 1
ATOM 5933 O O . PRO A 1 761 ? -16.247 -3.582 52.482 1.00 31.00 761 PRO A O 1
ATOM 5936 N N . ARG A 1 762 ? -14.901 -4.254 54.137 1.00 32.94 762 ARG A N 1
ATOM 5937 C CA . ARG A 1 762 ? -14.472 -5.519 53.519 1.00 32.94 762 ARG A CA 1
ATOM 5938 C C . ARG A 1 762 ? -15.675 -6.310 52.971 1.00 32.94 762 ARG A C 1
ATOM 5940 O O . ARG A 1 762 ? -16.656 -6.439 53.706 1.00 32.94 762 ARG A O 1
ATOM 5947 N N . PRO A 1 763 ? -15.590 -6.963 51.800 1.00 30.33 763 PRO A N 1
ATOM 5948 C CA . PRO A 1 763 ? -16.594 -7.952 51.442 1.00 30.33 763 PRO A CA 1
ATOM 5949 C C . PRO A 1 763 ? -16.351 -9.252 52.236 1.00 30.33 763 PRO A C 1
ATOM 5951 O O . PRO A 1 763 ? -15.211 -9.725 52.321 1.00 30.33 763 PRO A O 1
ATOM 5954 N N . PRO A 1 764 ? -17.394 -9.861 52.826 1.00 30.66 764 PRO A N 1
ATOM 5955 C CA . PRO A 1 764 ? -17.341 -11.236 53.286 1.00 30.66 764 PRO A CA 1
ATOM 5956 C C . PRO A 1 764 ? -17.602 -12.190 52.110 1.00 30.66 764 PRO A C 1
ATOM 5958 O O . PRO A 1 764 ? -18.490 -11.962 51.297 1.00 30.66 764 PRO A O 1
ATOM 5961 N N . GLY A 1 765 ? -16.885 -13.315 52.088 1.00 29.17 765 GLY A N 1
ATOM 5962 C CA . GLY A 1 765 ? -17.370 -14.549 51.465 1.00 29.17 765 GLY A CA 1
ATOM 5963 C C . GLY A 1 765 ? -16.960 -14.811 50.013 1.00 29.17 765 GLY A C 1
ATOM 5964 O O . GLY A 1 765 ? -17.592 -14.349 49.075 1.00 29.17 765 GLY A O 1
ATOM 5965 N N . ASN A 1 766 ? -15.943 -15.665 49.868 1.00 37.56 766 ASN A N 1
ATOM 5966 C CA . ASN A 1 766 ? -15.765 -16.688 48.830 1.00 37.56 766 ASN A CA 1
ATOM 5967 C C . ASN A 1 766 ? -16.682 -16.621 47.591 1.00 37.56 766 ASN A C 1
ATOM 5969 O O . ASN A 1 766 ? -17.689 -17.325 47.519 1.00 37.56 766 ASN A O 1
ATOM 5973 N N . VAL A 1 767 ? -16.209 -15.958 46.538 1.00 26.52 767 VAL A N 1
ATOM 5974 C CA . VAL A 1 767 ? -16.448 -16.423 45.168 1.00 26.52 767 VAL A CA 1
ATOM 5975 C C . VAL A 1 767 ? -15.137 -17.040 44.699 1.00 26.52 767 VAL A C 1
ATOM 5977 O O . VAL A 1 767 ? -14.116 -16.361 44.596 1.00 26.52 767 VAL A O 1
ATOM 5980 N N . ARG A 1 768 ? -15.127 -18.364 44.504 1.00 25.78 768 ARG A N 1
ATOM 5981 C CA . ARG A 1 768 ? -13.974 -19.050 43.910 1.00 25.78 768 ARG A CA 1
ATOM 5982 C C . ARG A 1 768 ? -13.745 -18.470 42.508 1.00 25.78 768 ARG A C 1
ATOM 5984 O O . ARG A 1 768 ? -14.719 -18.353 41.766 1.00 25.78 768 ARG A O 1
ATOM 5991 N N . PRO A 1 769 ? -12.500 -18.165 42.111 1.00 26.16 769 PRO A N 1
ATOM 5992 C CA . PRO A 1 769 ? -12.228 -17.814 40.726 1.00 26.16 769 PRO A CA 1
ATOM 5993 C C . PRO A 1 769 ? -12.587 -19.018 39.840 1.00 26.16 769 PRO A C 1
ATOM 5995 O O . PRO A 1 769 ? -12.332 -20.157 40.258 1.00 26.16 769 PRO A O 1
ATOM 5998 N N . PRO A 1 770 ? -13.129 -18.827 38.624 1.00 26.39 770 PRO A N 1
ATOM 5999 C CA . PRO A 1 770 ? -13.086 -19.878 37.624 1.00 26.39 770 PRO A CA 1
ATOM 6000 C C . PRO A 1 770 ? -11.609 -20.125 37.298 1.00 26.39 770 PRO A C 1
ATOM 6002 O O . PRO A 1 770 ? -10.976 -19.427 36.510 1.00 26.39 770 PRO A O 1
ATOM 6005 N N . GLN A 1 771 ? -11.022 -21.104 37.983 1.00 32.09 771 GLN A N 1
ATOM 6006 C CA . GLN A 1 771 ? -9.756 -21.686 37.583 1.00 32.09 771 GLN A CA 1
ATOM 6007 C C . GLN A 1 771 ? -9.974 -22.464 36.285 1.00 32.09 771 GLN A C 1
ATOM 6009 O O . GLN A 1 771 ? -10.902 -23.262 36.185 1.00 32.09 771 GLN A O 1
ATOM 6014 N N . ARG A 1 772 ? -9.018 -22.279 35.368 1.00 35.72 772 ARG A N 1
ATOM 6015 C CA . ARG A 1 772 ? -8.843 -22.930 34.060 1.00 35.72 772 ARG A CA 1
ATOM 6016 C C . ARG A 1 772 ? -9.707 -22.378 32.932 1.00 35.72 772 ARG A C 1
ATOM 6018 O O . ARG A 1 772 ? -10.781 -22.894 32.679 1.00 35.72 772 ARG A O 1
ATOM 6025 N N . LEU A 1 773 ? -9.110 -21.474 32.155 1.00 30.02 773 LEU A N 1
ATOM 6026 C CA . LEU A 1 773 ? -9.046 -21.562 30.689 1.00 30.02 773 LEU A CA 1
ATOM 6027 C C . LEU A 1 773 ? -7.767 -20.842 30.204 1.00 30.02 773 LEU A C 1
ATOM 6029 O O . LEU A 1 773 ? -7.807 -19.806 29.557 1.00 30.02 773 LEU A O 1
ATOM 6033 N N . LEU A 1 774 ? -6.603 -21.406 30.544 1.00 28.56 774 LEU A N 1
ATOM 6034 C CA . LEU A 1 774 ? -5.391 -21.255 29.735 1.00 28.56 774 LEU A CA 1
ATOM 6035 C C . LEU A 1 774 ? -5.397 -22.434 28.760 1.00 28.56 774 LEU A C 1
ATOM 6037 O O . LEU A 1 774 ? -4.997 -23.539 29.126 1.00 28.56 774 LEU A O 1
ATOM 6041 N N . ARG A 1 775 ? -5.925 -22.234 27.550 1.00 30.61 775 ARG A N 1
ATOM 6042 C CA . ARG A 1 775 ? -5.611 -23.121 26.426 1.00 30.61 775 ARG A CA 1
ATOM 6043 C C . ARG A 1 775 ? -4.491 -22.458 25.643 1.00 30.61 775 ARG A C 1
ATOM 6045 O O . ARG A 1 775 ? -4.714 -21.470 24.956 1.00 30.61 775 ARG A O 1
ATOM 6052 N N . VAL A 1 776 ? -3.291 -22.994 25.829 1.00 35.28 776 VAL A N 1
ATOM 6053 C CA . VAL A 1 776 ? -2.149 -22.761 24.947 1.00 35.28 776 VAL A CA 1
ATOM 6054 C C . VAL A 1 776 ? -2.500 -23.327 23.569 1.00 35.28 776 VAL A C 1
ATOM 6056 O O . VAL A 1 776 ? -3.170 -24.356 23.469 1.00 35.28 776 VAL A O 1
ATOM 6059 N N . TRP A 1 777 ? -2.079 -22.606 22.538 1.00 34.91 777 TRP A N 1
ATOM 6060 C CA . TRP A 1 777 ? -2.177 -22.926 21.117 1.00 34.91 777 TRP A CA 1
ATOM 6061 C C . TRP A 1 777 ? -1.846 -24.405 20.789 1.00 34.91 777 TRP A C 1
ATOM 6063 O O . TRP A 1 777 ? -0.693 -24.801 20.961 1.00 34.91 777 TRP A O 1
ATOM 6073 N N . PRO A 1 778 ? -2.787 -25.246 20.302 1.00 37.41 778 PRO A N 1
ATOM 6074 C CA . PRO A 1 778 ? -2.469 -26.577 19.789 1.00 37.41 778 PRO A CA 1
ATOM 6075 C C . PRO A 1 778 ? -2.386 -26.522 18.256 1.00 37.41 778 PRO A C 1
ATOM 6077 O O . PRO A 1 778 ? -3.394 -26.636 17.566 1.00 37.41 778 PRO A O 1
ATOM 6080 N N . GLY A 1 779 ? -1.181 -26.303 17.729 1.00 35.91 779 GLY A N 1
ATOM 6081 C CA . GLY A 1 779 ? -0.928 -26.103 16.297 1.00 35.91 779 GLY A CA 1
ATOM 6082 C C . GLY A 1 779 ? -0.046 -27.161 15.636 1.00 35.91 779 GLY A C 1
ATOM 6083 O O . GLY A 1 779 ? 0.677 -26.824 14.707 1.00 35.91 779 GLY A O 1
ATOM 6084 N N . GLN A 1 780 ? -0.052 -28.414 16.100 1.00 30.41 780 GLN A N 1
ATOM 6085 C CA . GLN A 1 780 ? 0.585 -29.503 15.351 1.00 30.41 780 GLN A CA 1
ATOM 6086 C C . GLN A 1 780 ? -0.439 -30.575 14.971 1.00 30.41 780 GLN A C 1
ATOM 6088 O O . GLN A 1 780 ? -1.093 -31.118 15.863 1.00 30.41 780 GLN A O 1
ATOM 6093 N N . PRO A 1 781 ? -0.580 -30.916 13.677 1.00 33.34 781 PRO A N 1
ATOM 6094 C CA . PRO A 1 781 ? -1.243 -32.148 13.291 1.00 33.34 781 PRO A CA 1
ATOM 6095 C C . PRO A 1 781 ? -0.341 -33.331 13.667 1.00 33.34 781 PRO A C 1
ATOM 6097 O O . PRO A 1 781 ? 0.794 -33.448 13.204 1.00 33.34 781 PRO A O 1
ATOM 6100 N N . GLU A 1 782 ? -0.845 -34.215 14.527 1.00 34.31 782 GLU A N 1
ATOM 6101 C CA . GLU A 1 782 ? -0.234 -35.520 14.763 1.00 34.31 782 GLU A CA 1
ATOM 6102 C C . GLU A 1 782 ? -0.321 -36.366 13.481 1.00 34.31 782 GLU A C 1
ATOM 6104 O O . GLU A 1 782 ? -1.412 -36.670 13.002 1.00 34.31 782 GLU A O 1
ATOM 6109 N N . GLY A 1 783 ? 0.833 -36.792 12.954 1.00 31.17 783 GLY A N 1
ATOM 6110 C CA . GLY A 1 783 ? 0.931 -37.976 12.096 1.00 31.17 783 GLY A CA 1
ATOM 6111 C C . GLY A 1 783 ? 1.451 -37.767 10.670 1.00 31.17 783 GLY A C 1
ATOM 6112 O O . GLY A 1 783 ? 0.677 -37.702 9.724 1.00 31.17 783 GLY A O 1
ATOM 6113 N N . ALA A 1 784 ? 2.772 -37.848 10.496 1.00 27.86 784 ALA A N 1
ATOM 6114 C CA . ALA A 1 784 ? 3.388 -38.540 9.360 1.00 27.86 784 ALA A CA 1
ATOM 6115 C C . ALA A 1 784 ? 4.769 -39.060 9.789 1.00 27.86 784 ALA A C 1
ATOM 6117 O O . ALA A 1 784 ? 5.547 -38.361 10.432 1.00 27.86 784 ALA A O 1
ATOM 6118 N N . ALA A 1 785 ? 5.021 -40.335 9.515 1.00 28.58 785 ALA A N 1
ATOM 6119 C CA . ALA A 1 785 ? 6.043 -41.148 10.154 1.00 28.58 785 ALA A CA 1
ATOM 6120 C C . ALA A 1 785 ? 7.494 -40.737 9.838 1.00 28.58 785 ALA A C 1
ATOM 6122 O O . ALA A 1 785 ? 7.853 -40.445 8.699 1.00 28.58 785 ALA A O 1
ATOM 6123 N N . HIS A 1 786 ? 8.349 -40.851 10.858 1.00 27.62 786 HIS A N 1
ATOM 6124 C CA . HIS A 1 786 ? 9.792 -41.017 10.701 1.00 27.62 786 HIS A CA 1
ATOM 6125 C C . HIS A 1 786 ? 10.125 -42.251 9.846 1.00 27.62 786 HIS A C 1
ATOM 6127 O O . HIS A 1 786 ? 9.488 -43.299 9.980 1.00 27.62 786 HIS A O 1
ATOM 6133 N N . PRO A 1 787 ? 11.261 -42.193 9.139 1.00 33.03 787 PRO A N 1
ATOM 6134 C CA . PRO A 1 787 ? 12.298 -43.172 9.429 1.00 33.03 787 PRO A CA 1
ATOM 6135 C C . PRO A 1 787 ? 13.607 -42.470 9.818 1.00 33.03 787 PRO A C 1
ATOM 6137 O O . PRO A 1 787 ? 14.140 -41.640 9.086 1.00 33.03 787 PRO A O 1
ATOM 6140 N N . GLN A 1 788 ? 14.126 -42.815 10.998 1.00 30.92 788 GLN A N 1
ATOM 6141 C CA . GLN A 1 788 ? 15.535 -42.616 11.356 1.00 30.92 788 GLN A CA 1
ATOM 6142 C C . GLN A 1 788 ? 16.435 -43.672 10.637 1.00 30.92 788 GLN A C 1
ATOM 6144 O O . GLN A 1 788 ? 15.917 -44.519 9.910 1.00 30.92 788 GLN A O 1
ATOM 6149 N N . PRO A 1 789 ? 17.753 -43.779 10.918 1.00 41.03 789 PRO A N 1
ATOM 6150 C CA . PRO A 1 789 ? 18.820 -42.877 10.476 1.00 41.03 789 PRO A CA 1
ATOM 6151 C C . PRO A 1 789 ? 20.017 -43.663 9.875 1.00 41.03 789 PRO A C 1
ATOM 6153 O O . PRO A 1 789 ? 20.270 -44.803 10.253 1.00 41.03 789 PRO A O 1
ATOM 6156 N N . ARG A 1 790 ? 20.839 -43.042 9.021 1.00 28.53 790 ARG A N 1
ATOM 6157 C CA . ARG A 1 790 ? 22.278 -43.359 8.823 1.00 28.53 790 ARG A CA 1
ATOM 6158 C C . ARG A 1 790 ? 22.916 -42.040 8.362 1.00 28.53 790 ARG A C 1
ATOM 6160 O O . ARG A 1 790 ? 22.425 -41.474 7.400 1.00 28.53 790 ARG A O 1
ATOM 6167 N N . GLY A 1 791 ? 23.839 -41.398 9.072 1.00 33.81 791 GLY A N 1
ATOM 6168 C CA . GLY A 1 791 ? 25.111 -41.902 9.581 1.00 33.81 791 GLY A CA 1
ATOM 6169 C C . GLY A 1 791 ? 26.209 -41.332 8.674 1.00 33.81 791 GLY A C 1
ATOM 6170 O O . GLY A 1 791 ? 26.348 -41.821 7.556 1.00 33.81 791 GLY A O 1
ATOM 6171 N N . GLY A 1 792 ? 26.926 -40.301 9.138 1.00 31.59 792 GLY A N 1
ATOM 6172 C CA . GLY A 1 792 ? 27.987 -39.600 8.400 1.00 31.59 792 GLY A CA 1
ATOM 6173 C C . GLY A 1 792 ? 28.092 -38.139 8.792 1.00 31.59 792 GLY A C 1
ATOM 6174 O O . GLY A 1 792 ? 27.248 -37.371 8.288 1.00 31.59 792 GLY A O 1
#

Foldseek 3Di:
DEEEEEDELQDFDFVLCCQQPLVVLLVCLVVDAAEYEHALLLNCLRDVDPVSSVVSSVNVVLLSVLLRRDCVRYPYYYPVLACVLVVQLVVLVVQDDLVLLVPLPQLVVCVVVVRDSDPSSSSVLSSVLSSDQVVLGAEYEDEPSCVSSLVSSQVSQLRSQVVPPPQADPVCCCQPDPSHDHGPGHRYDYDYDPRNDQQAFLALHRADVVVVRGQGLQDDPVVNLVSLQSRDADPDDQQAAGDPPSHNLLSLCVSQDDPVVNVVVNVCNRRGNGDVNVSSVVSSVSSCVSRVSSNVVSVVVVVCPFLVVVVLQQWAWAQFEWEQFLADPLLVQCLFQLAHSLQQQNQAPQADPVSGDQFAGLLLLCVVVVAQAEEEELAPVPPPDDVSSNHPYYHYQDDDPVVVVCLVVVPPPCVVLLPDPNNCVVCVSCQSHCSNAPSHDLLVNLLLVLVVVLVSVVVDHYDYHYDYCCLPFQHQQDPPLPPPQARPVQDPVPRLTPDLQFCAPPPVRDDHPSRNVSSSVSSVSSSSSSVSSNLVSCVVSVNNQQDWDKDKDSWAFANCPVNSVLRNFDRRELADDDCRTTGMIIIIRAHHPPPQRHYYHHFNHYSSQNSQQVCVSVVTDGTPPRPHHHCVCVSVVHDDDQDKRKHKGNFASHCFVQQDDDDDPDDRSPPSQWDQDPVRRIHGDPVNVVRRVQQMKIWIGRSFKIWIWGQDPVRDTDIDMDGDCDDDVNVVRVVVSVVVVVVSVVVVVVVVVVPDDPDDDDDDDDDDPPPDDPDDRDRDDPDDDDDDDDDD

Secondary structure (DSSP, 8-state):
-EEEEEE--SS--BHHHIIIIIHHHHHHTTSSEEEEEE-HHHHTTT---HHHHHHHHHHHHHHHHHTT--TTTEEEEEGGG-THHHHHHHHHHTT--HHHHHT-HHHHHHHHTT----HHHHHHHHHHHHHHHTTT-SBEEE-GGGHHHHHHHHHHHHHHHHHHSTT-BTTBTT--STTPPPPSSPPP-EEE-TT----B-TTSSBP-GGGT---BSSS-HHHHHHHHHT-------TTSPPPSSS-HHHHHHHHHS-HHHHHHHHHHHHH----HHHHHHHHHHHHHHHHHHHHHHHHHHHH---HHHHHHHHSEEETTEE-SSSSHHHHHHHHHHT--HHHHS--SSS--GGG------HHHHHHHTT-EEEEEES-TT----SGGGT-SEEE-----HHHHHHHHHTTSSTHHHHTSHHHHHH-THHHH-GGGTTT--HHHHHHHHHHHHHHHHTTS-EEEEEE--TTSSS--PPTTTTTSSS-TTS-TTS-----S----TT-TTPPPHHHHHHHHHHHHHHHHHHHHHHHHHHHHTT-TTT--EEEE-S------TT-GGGTTTS-SSSSS-SHHHHEE-EEEEPPTTS-PPP-EE-S-EEGGGHHHHHHHHTTPPPPTT-S---SHHHHTT------PEEEE-SS-SS--GGG-SSPPTTS-TTGGGEEE-TTS-EEE-HHHHHHHHHH--EEEE-SS-EEEEEE-TTS-EEEEEES---SHHHHHHHHHHHHHHHHHHHHHHHHHHT----S-----S---------------------------

Radius of gyration: 33.15 Å; Cα contacts (8 Å, |Δi|>4): 1273; chains: 1; bounding box: 85×73×111 Å

Sequence (792 aa):
MRILSGVQSSGRLHIGNYYGAMRQFVQLQDQGEAYYFIANYHALNTVREPKLAQELTREAALTYLSLGLDPKKAVLFRQSDVKEVAELYWILGTVVPQSNLERATSYKDKVAQGISPDFGLFAYPVLMAADILLYSADAVPVGKDQIQHIEFARDWAVKFNTQYVPGYDPADPEGKERGHSPGLLKLPAAHIQESAATVPGIDGRKMSKSYGNTLELFGEEKDLKKRIMSIKTDSTPVEAPKPTTDAPLYDLLKLMLPASEFAEVDATWRAGGKGYGDYKKKLLEAFHTTFGPARQRRSELLADPGELERFLQDATLFTRAYTPVAQTEPAWRSLLTARWPYRTGVRYPLTSDARVVLAPTFADRYSEAGWRTVFATDCSRFHFEGPASGFTRRWQPPRGALNFALEKLRYRALGLFADNAVGAAWVPEFIDNRALAGIHDPMGYAERLSQGLVSEASQGPLLFAFHATAAHFPGDPVYPFYRRYVPPTEPLDRRLRMHFAPVTPGAKGAWNREGSEGLYDELLAQADAQVGTLLDALRSSGHYDDALIVLLSDHGESFHADRPDLAGATSVHGARLGEEENRILLAVKPPGGRGLAPAQVDELARLVDVGPTLLELSGLPALPEADGLSLTPLLRGEARPYAPLYAETGYTHVSPEVFDPGHWPGVPRTFDAYRLRPDGVVEMGEAADAAVLREKDAGAFDGERWWVDRPQADGTLRRTCSGECEGPDAEALAAWLDDVRERTAESASRRVAGHVDDRNPRPPGNVRPPQRLLRVWPGQPEGAAHPQPRGG

Organism: NCBI:txid2316733

Mean predicted aligned error: 16.92 Å

InterPro domains:
  IPR000917 Sulfatase, N-terminal [PF00884] (307-619)
  IPR002305 Aminoacyl-tRNA synthetase, class Ic [PF00579] (1-291)
  IPR002306 Tryptophan-tRNA ligase [PR01039] (13-29)
  IPR002306 Tryptophan-tRNA ligase [PR01039] (63-82)
  IPR002306 Tryptophan-tRNA ligase [PR01039] (138-159)
  IPR002306 Tryptophan-tRNA ligase [PR01039] (206-216)
  IPR002306 Tryptophan-tRNA ligase [TIGR00233] (2-315)
  IPR002306 Tryptophan-tRNA ligase [cd00806] (2-286)
  IPR014729 Rossmann-like alpha/beta/alpha sandwich fold [G3DSA:3.40.50.620] (1-194)
  IPR017850 Alkaline-phosphatase-like, core domain superfamily [G3DSA:3.40.720.10] (305-649)
  IPR017850 Alkaline-phosphatase-like, core domain superfamily [SSF53649] (308-646)
  IPR050203 Tryptophan--tRNA ligase [PTHR43766] (2-314)

pLDDT: mean 79.86, std 18.24, range [25.78, 98.31]

Solvent-accessible surface area (backbone atoms only — not comparable to full-atom values): 44254 Å² total; per-residue (Å²): 101,34,37,37,45,74,45,65,27,68,55,87,63,26,52,45,50,37,69,47,48,50,55,59,53,50,60,45,30,83,72,36,52,24,40,38,31,39,27,47,65,71,14,52,69,78,40,81,51,68,69,60,40,52,52,25,42,52,49,50,54,48,48,44,48,23,68,60,43,48,76,91,55,25,50,76,47,52,44,74,56,45,58,65,38,60,54,41,20,53,60,52,51,77,72,54,59,68,70,57,47,76,62,32,61,70,44,56,54,42,42,75,71,70,44,77,89,42,68,61,57,56,47,41,61,47,41,52,24,18,62,48,40,76,70,51,28,55,30,32,67,38,56,86,90,48,48,66,50,46,51,50,33,26,54,49,26,49,53,47,22,60,74,72,38,82,51,39,39,88,93,41,52,74,23,82,53,95,80,38,27,52,42,84,43,49,69,56,37,79,37,74,56,91,72,53,61,82,42,57,11,39,74,52,48,73,41,33,76,94,72,72,28,58,56,55,72,83,57,58,69,72,58,50,53,52,48,51,69,60,40,51,75,82,89,73,56,41,64,43,53,55,74,85,70,96,29,30,61,57,56,49,36,60,71,59,40,56,72,71,61,31,49,56,49,51,51,42,38,61,62,21,70,59,49,71,69,59,56,37,50,51,43,52,50,38,46,45,72,71,42,40,66,28,50,50,44,38,49,51,61,65,69,55,72,50,48,58,58,56,49,52,69,62,10,30,36,32,78,38,18,30,30,44,22,22,36,66,61,25,21,51,52,16,26,38,37,9,29,54,37,83,71,36,41,31,56,29,76,47,59,42,73,92,54,46,49,90,66,73,25,47,42,31,51,41,39,76,71,68,30,46,27,38,38,33,31,43,36,53,81,74,69,84,67,26,66,96,49,23,18,78,36,66,48,54,36,83,80,53,73,63,57,64,48,44,69,66,53,50,84,77,66,54,58,79,46,53,80,36,76,67,29,41,72,73,45,53,66,48,33,40,16,44,85,43,58,88,55,39,36,65,58,64,41,25,54,56,47,23,56,51,49,53,57,54,49,74,75,46,65,62,49,77,46,75,51,82,54,50,69,38,83,58,20,55,52,52,86,87,33,49,76,69,54,32,47,67,86,55,70,78,89,56,70,70,50,53,56,81,66,32,57,32,90,87,50,93,85,49,61,54,64,67,40,52,52,17,46,49,53,19,16,46,54,47,42,38,52,30,51,31,44,37,52,48,41,28,50,78,69,64,47,43,55,70,34,72,46,75,50,67,46,56,39,38,65,39,78,42,86,93,40,58,86,50,33,61,62,48,63,61,44,9,50,59,89,48,65,54,17,20,39,22,56,36,33,43,23,69,36,62,94,70,84,64,67,55,44,81,39,77,59,67,40,47,46,25,16,49,29,40,26,53,27,56,80,67,73,46,78,78,62,84,87,42,72,31,53,56,50,58,42,56,58,68,78,39,86,69,86,87,73,67,44,64,33,38,24,32,41,33,73,56,72,47,73,78,57,59,93,81,80,71,95,88,64,75,67,66,58,82,33,42,42,75,45,98,87,70,50,65,25,54,31,70,72,40,49,56,45,45,70,59,46,25,40,39,33,28,33,71,77,76,38,42,39,36,41,35,50,42,97,89,74,48,72,50,74,48,71,49,64,83,73,70,62,71,68,41,54,50,47,50,53,52,44,51,54,54,50,53,54,50,52,54,53,49,53,55,53,55,72,74,63,79,79,95,69,92,73,84,85,82,78,90,76,79,75,89,77,82,85,83,74,75,88,88,87,74,85,87,84,81,83,84,82,86,90,84,89,134

Nearest PDB structures (foldseek):
  7cms-assembly1_B  TM=8.534E-01  e=1.877E-20  Geobacillus stearothermophilus
  7cms-assembly1_A  TM=8.442E-01  e=4.989E-20  Geobacillus stearothermophilus
  1d2r-assembly2_B  TM=8.500E-01  e=1.469E-19  Geobacillus stearothermophilus
  3u1v-assembly2_B  TM=8.589E-01  e=1.226E-17  synthetic construct
  3u1v-assembly2_D  TM=6.745E-01  e=1.823E-14  synthetic construct